Protein AF-A0A2D6IP84-F1 (afdb_monomer_lite)

Sequence (781 aa):
VGGRFNGLIDFDPGDDHEQIHELSSAQGDAFLVTAFGPPLGIDRWWATVGDERLVATVTMRIPTGDTYFIDVNIDGVANTWDLTDGATILINGHRTADEDLLGLGIFDLGRLEAGVSTFRIDAFEVPDTGVVEGITFRLRTDDGIVEDATLETLFIADFPSGFASDTTFTINTGAEDPVDVDEAGLVALFSPTLHFSTGEDYAVPFEINNFLADLEARNKDVMFVDAQGDSKDWLDLSVYADMPNGFTDENTTSAIYGSVLVCHEQHTNCTAGEDIAISYYWFMPRSNWGEKGGFNTHEGDWEGVAAFLRKEADGSWRPRGMALAQHVSLFGAGGGVFSPSWPLYGQSGTHATIYVGLGGHASYAKADTNTIFTPAGFRDEVHDGKISVTAVNTPALGRVVSSDGPSRFLAYPGTWGNPNLSLSLGDEGPSGPAFQATNASGSDRGFRWLQPWRWANGLERVIHTDDDGASDAQENGAPNGGDGNNDGILDSLQSTVVSFASLAGGAYGTLVASAGEVRGLSFFPATTPDPEIETPLGYFDYEVTALNNGEAITVTYLLDGVATNDFYIEQNGQWVPFRYDGETGAIVNGTMITVHYVDGGRGDADGIVNGVILDPGLPVVDPFPWHNRENRYDANNDGFTAPLDALVIINRLNDGEGGLLPVFGPLVTPNRKFYDVNGDGQMVPLDVLLIINELNRVVTGEGEGVIGAFWVAPFVSVPQTDGHRPTTTSVDEVMADYITPAVPVDLVTVLARERTEPSVVEQDDLLPQVFDDVLAELCSL

Foldseek 3Di:
DDDDDDDDDDDDQPDDDQDFDFDADPVGDTDTDGDDDPDAFKPDQEDAQPDFWDKIKGKWFDAAWAWKKKAWDQPPVDDQKDWDDQKFKAKQNHGDDSPQPPPNRIGGPGTDHGGMIMIIIGTIGAGNAWDKGKIKIFMADPVGTDPRTMFIAIHTHFHAQQDDQPDWAFADAVPDDTDIDGLFRVLVLQAAWEFEDPQAQQRAFADVVVVQVVLCVQDVVFPPDPQSRGQADEGALVSVVPRGNPDDVVPGQGEKEWEKHADPPPAPLDDGNFKIKIKIKTKTQWQQQVVVFHAEIAGMDIATKIWMWGADPVRHIYTFWMKWQAQAEDDFFRAIETDGDPPAQPDDNSHQYWFAWRSHGGTDSDFDWDFYQDPVGTTITGRRRNHIDDNPYYHYFGMCHDPVHGDRQQNRSYFHGAQPPDPRPPHGGAGHQQFGGRGPVSRCGSVCPRHVSVVNVPHPYLPLVQQQAARQVQQCPAPPRNCNVPPPDHQSNDQQKDKHAAPVGDKIKIKGKPDAGKHDKDFDADDAPDNLKAQRRHKIKIKGAPAAFFDKIKIKMAMGPWWFDFKWWDDPNHTDTFADQPAFGWQGATRMIITIDTQLDPQQHVSDRDRMRITGMTGIQNQQLLADPPALQQQFPPPDLDLVLLVVLVVCVVVVNWFAADSGHSQGDNGGGRQGSPSPRTRDVVSSVVSVVVVVVVVPDDDDDDDDDDDDDDDDDDDDDDDDDDDDDDDDDDDDDDDDDDDDDDDDDDDDDDDDDDDDDDDDDDDDDDDPPVVPPVVPD

Secondary structure (DSSP, 8-state):
------------TT--S--EEEEEPTTS-EEEEE-PPPPSEES--EEETT-S-EEEEEEEEE-SSEEEEEEEE--STT-S-EEEEEEEEEETTEE--TT-B-STTEEEEEEE-SEEEEEEEEEEEPPSS-EEEEEEEEEEETTEEEEEEEEEEEEEEE---SS-TT--EEE--SSS--EEE-HHHHHHHTPPEEEEPTT-S--SPBPHHHHHHHHHHH-TT-------S-TT-B---GGGTT-TT---TTTS-BB-EEEEEEPPTT-SSS-TTTEEEEEEEEEEEEE-GGGGTSS--EEEEEEEEEEEEEE-TTS-EEEEEEEEEE--SSSSB-EEEEE--SSPTT-BTTB-EEEEPTTT--EESSSEEEEEEETTEEEEEEE---EEE--SB-PBPPPTT-TT---TTTT--SBSS-TTS-SSTT-SPPBPTTT--SBTT-TTTTHHHH-HHHHHHHSEE---SS-SSS-HHHHTTSHHHH-TT-SSS-GGG-TTEEEEE-TTSS-EEEEEESSSEEEEEEEE----SSTTSB-TT-EEEEEEESPPTT-EEEEEEEEES--BSEEEEEETTEEEE-B--SSSEEEEEBTEEEEEEETTSTT-SS---SS-EEEEEEEEB-S-TTS-SS-TT-SS-SSS--HHHHHHHHHHHHTT--EEPPSSSS--STT-----SSSSSEE-HHHHHHHHHHHHHHTTS-----------PPP-------------------------------------------------------SSSSSSSTT--

pLDDT: mean 76.17, std 21.1, range [23.67, 97.5]

Radius of gyration: 40.62 Å; chains: 1; bounding box: 112×71×129 Å

Structure (mmCIF, N/CA/C/O backbone):
data_AF-A0A2D6IP84-F1
#
_entry.id   AF-A0A2D6IP84-F1
#
loop_
_atom_site.group_PDB
_atom_site.id
_atom_site.type_symbol
_atom_site.label_atom_id
_atom_site.label_alt_id
_atom_site.label_comp_id
_atom_site.label_asym_id
_atom_site.label_entity_id
_atom_site.label_seq_id
_atom_site.pdbx_PDB_ins_code
_atom_site.Cartn_x
_atom_site.Cartn_y
_atom_site.Cartn_z
_atom_site.occupancy
_atom_site.B_iso_or_equiv
_atom_site.auth_seq_id
_atom_site.auth_comp_id
_atom_site.auth_asym_id
_atom_site.auth_atom_id
_atom_site.pdbx_PDB_model_num
ATOM 1 N N . VAL A 1 1 ? 14.476 30.018 -37.104 1.00 31.91 1 VAL A N 1
ATOM 2 C CA . VAL A 1 1 ? 14.143 31.327 -37.731 1.00 31.91 1 VAL A CA 1
ATOM 3 C C . VAL A 1 1 ? 14.858 31.421 -39.078 1.00 31.91 1 VAL A C 1
ATOM 5 O O . VAL A 1 1 ? 16.045 31.143 -39.131 1.00 31.91 1 VAL A O 1
ATOM 8 N N . GLY A 1 2 ? 14.139 31.689 -40.172 1.00 37.44 2 GLY A N 1
ATOM 9 C CA . GLY A 1 2 ? 14.583 31.437 -41.554 1.00 37.44 2 GLY A CA 1
ATOM 10 C C . GLY A 1 2 ? 15.714 32.321 -42.106 1.00 37.44 2 GLY A C 1
ATOM 11 O O . GLY A 1 2 ? 15.451 33.231 -42.888 1.00 37.44 2 GLY A O 1
ATOM 12 N N . GLY A 1 3 ? 16.967 31.991 -41.788 1.00 38.09 3 GLY A N 1
ATOM 13 C CA . GLY A 1 3 ? 18.163 32.436 -42.517 1.00 38.09 3 GLY A CA 1
ATOM 14 C C . GLY A 1 3 ? 18.806 31.289 -43.310 1.00 38.09 3 GLY A C 1
ATOM 15 O O . GLY A 1 3 ? 18.624 30.123 -42.970 1.00 38.09 3 GLY A O 1
ATOM 16 N N . ARG A 1 4 ? 19.551 31.607 -44.379 1.00 40.06 4 ARG A N 1
ATOM 17 C CA . ARG A 1 4 ? 20.399 30.643 -45.106 1.00 40.06 4 ARG A CA 1
ATOM 18 C C . ARG A 1 4 ? 21.862 30.871 -44.738 1.00 40.06 4 ARG A C 1
ATOM 20 O O . ARG A 1 4 ? 22.351 31.988 -44.889 1.00 40.06 4 ARG A O 1
ATOM 27 N N . PHE A 1 5 ? 22.541 29.811 -44.312 1.00 46.66 5 PHE A N 1
ATOM 28 C CA . PHE A 1 5 ? 23.986 29.775 -44.085 1.00 46.66 5 PHE A CA 1
ATOM 29 C C . PHE A 1 5 ? 24.695 29.163 -45.302 1.00 46.66 5 PHE A C 1
ATOM 31 O O . PHE A 1 5 ? 24.146 28.277 -45.951 1.00 46.66 5 PHE A O 1
ATOM 38 N N . ASN A 1 6 ? 25.906 29.631 -45.607 1.00 41.94 6 ASN A N 1
ATOM 39 C CA . ASN A 1 6 ? 26.803 29.018 -46.589 1.00 41.94 6 ASN A CA 1
ATOM 40 C C . ASN A 1 6 ? 28.175 28.832 -45.929 1.00 41.94 6 ASN A C 1
ATOM 42 O O . ASN A 1 6 ? 28.898 29.807 -45.733 1.00 41.94 6 ASN A O 1
ATOM 46 N N . GLY A 1 7 ? 28.518 27.588 -45.602 1.00 46.94 7 GLY A N 1
ATOM 47 C CA . GLY A 1 7 ? 29.813 27.167 -45.068 1.00 46.94 7 GLY A CA 1
ATOM 48 C C . GLY A 1 7 ? 29.951 25.649 -45.195 1.00 46.94 7 GLY A C 1
ATOM 49 O O . GLY A 1 7 ? 28.943 24.946 -45.178 1.00 46.94 7 GLY A O 1
ATOM 50 N N . LEU A 1 8 ? 31.176 25.159 -45.391 1.00 39.78 8 LEU A N 1
ATOM 51 C CA . LEU A 1 8 ? 31.493 23.728 -45.368 1.00 39.78 8 LEU A CA 1
ATOM 52 C C . LEU A 1 8 ? 31.742 23.326 -43.912 1.00 39.78 8 LEU A C 1
ATOM 54 O O . LEU A 1 8 ? 32.630 23.891 -43.278 1.00 39.78 8 LEU A O 1
ATOM 58 N N . ILE A 1 9 ? 30.940 22.393 -43.405 1.00 48.00 9 ILE A N 1
ATOM 59 C CA . ILE A 1 9 ? 31.171 21.707 -42.132 1.00 48.00 9 ILE A CA 1
ATOM 60 C C . ILE A 1 9 ? 31.847 20.387 -42.501 1.00 48.00 9 ILE A C 1
ATOM 62 O O . ILE A 1 9 ? 31.273 19.611 -43.266 1.00 48.00 9 ILE A O 1
ATOM 66 N N . ASP A 1 10 ? 33.081 20.194 -42.043 1.00 39.31 10 ASP A N 1
ATOM 67 C CA . ASP A 1 10 ? 33.837 18.956 -42.237 1.00 39.31 10 ASP A CA 1
ATOM 68 C C . ASP A 1 10 ? 33.641 18.111 -40.976 1.00 39.31 10 ASP A C 1
ATOM 70 O O . ASP A 1 10 ? 34.011 18.547 -39.887 1.00 39.31 10 ASP A O 1
ATOM 74 N N . PHE A 1 11 ? 32.973 16.967 -41.108 1.00 43.66 11 PHE A N 1
ATOM 75 C CA . PHE A 1 11 ? 32.752 16.038 -40.001 1.00 43.66 11 PHE A CA 1
ATOM 76 C C . PHE A 1 11 ? 33.929 15.064 -39.963 1.00 43.66 11 PHE A C 1
ATOM 78 O O . PHE A 1 11 ? 34.165 14.372 -40.953 1.00 43.66 11 PHE A O 1
ATOM 85 N N . ASP A 1 12 ? 34.648 15.000 -38.842 1.00 41.03 12 ASP A N 1
ATOM 86 C CA . ASP A 1 12 ? 35.602 13.919 -38.587 1.00 41.03 12 ASP A CA 1
ATOM 87 C C . ASP A 1 12 ? 34.830 12.733 -37.978 1.00 41.03 12 ASP A C 1
ATOM 89 O O . ASP A 1 12 ? 34.329 12.850 -36.859 1.00 41.03 12 ASP A O 1
ATOM 93 N N . PRO A 1 13 ? 34.652 11.609 -38.695 1.00 40.16 13 PRO A N 1
ATOM 94 C CA . PRO A 1 13 ? 33.827 10.492 -38.234 1.00 40.16 13 PRO A CA 1
ATOM 95 C C . PRO A 1 13 ? 34.446 9.681 -37.078 1.00 40.16 13 PRO A C 1
ATOM 97 O O . PRO A 1 13 ? 33.881 8.654 -36.712 1.00 40.16 13 PRO A O 1
ATOM 100 N N . GLY A 1 14 ? 35.598 10.090 -36.534 1.00 40.31 14 GLY A N 1
ATOM 101 C CA . GLY A 1 14 ? 36.327 9.361 -35.491 1.00 40.31 14 GLY A CA 1
ATOM 102 C C . GLY A 1 14 ? 36.452 10.050 -34.128 1.00 40.31 14 GLY A C 1
ATOM 103 O O . GLY A 1 14 ? 37.259 9.576 -33.334 1.00 40.31 14 GLY A O 1
ATOM 104 N N . ASP A 1 15 ? 35.737 11.149 -33.858 1.00 38.69 15 ASP A N 1
ATOM 105 C CA . ASP A 1 15 ? 35.883 11.919 -32.607 1.00 38.69 15 ASP A CA 1
ATOM 106 C C . ASP A 1 15 ? 34.604 11.858 -31.745 1.00 38.69 15 ASP A C 1
ATOM 108 O O . ASP A 1 15 ? 33.521 12.261 -32.174 1.00 38.69 15 ASP A O 1
ATOM 112 N N . ASP A 1 16 ? 34.734 11.325 -30.528 1.00 44.81 16 ASP A N 1
ATOM 113 C CA . ASP A 1 16 ? 33.652 10.814 -29.666 1.00 44.81 16 ASP A CA 1
ATOM 114 C C . ASP A 1 16 ? 33.000 11.858 -28.736 1.00 44.81 16 ASP A C 1
ATOM 116 O O . ASP A 1 16 ? 32.413 11.508 -27.713 1.00 44.81 16 ASP A O 1
ATOM 120 N N . HIS A 1 17 ? 33.056 13.147 -29.070 1.00 38.31 17 HIS A N 1
ATOM 121 C CA . HIS A 1 17 ? 32.443 14.195 -28.249 1.00 38.31 17 HIS A CA 1
ATOM 122 C C . HIS A 1 17 ? 31.372 14.989 -28.992 1.00 38.31 17 HIS A C 1
ATOM 124 O O . HIS A 1 17 ? 31.491 15.269 -30.184 1.00 38.31 17 HIS A O 1
ATOM 130 N N . GLU A 1 18 ? 30.352 15.406 -28.234 1.00 46.25 18 GLU A N 1
ATOM 131 C CA . GLU A 1 18 ? 29.420 16.481 -28.571 1.00 46.25 18 GLU A CA 1
ATOM 132 C C . GLU A 1 18 ? 30.189 17.676 -29.150 1.00 46.25 18 GLU A C 1
ATOM 134 O O . GLU A 1 18 ? 30.782 18.478 -28.423 1.00 46.25 18 GLU A O 1
ATOM 139 N N . GLN A 1 19 ? 30.232 17.809 -30.475 1.00 41.03 19 GLN A N 1
ATOM 140 C CA . GLN A 1 19 ? 30.929 18.944 -31.060 1.00 41.03 19 GLN A CA 1
ATOM 141 C C . GLN A 1 19 ? 30.035 20.180 -30.968 1.00 41.03 19 GLN A C 1
ATOM 143 O O . GLN A 1 19 ? 29.092 20.380 -31.736 1.00 41.03 19 GLN A O 1
ATOM 148 N N . ILE A 1 20 ? 30.361 21.035 -30.002 1.00 39.50 20 ILE A N 1
ATOM 149 C CA . ILE A 1 20 ? 29.933 22.426 -29.969 1.00 39.50 20 ILE A CA 1
ATOM 150 C C . ILE A 1 20 ? 30.736 23.177 -31.034 1.00 39.50 20 ILE A C 1
ATOM 152 O O . ILE A 1 20 ? 31.923 23.456 -30.856 1.00 39.50 20 ILE A O 1
ATOM 156 N N . HIS A 1 21 ? 30.089 23.547 -32.138 1.00 42.62 21 HIS A N 1
ATOM 157 C CA . HIS A 1 21 ? 30.691 24.453 -33.111 1.00 42.62 21 HIS A CA 1
ATOM 158 C C . HIS A 1 21 ? 30.143 25.866 -32.956 1.00 42.62 21 HIS A C 1
ATOM 160 O O . HIS A 1 21 ? 28.938 26.104 -33.061 1.00 42.62 21 HIS A O 1
ATOM 166 N N . GLU A 1 22 ? 31.052 26.818 -32.749 1.00 40.69 22 GLU A N 1
ATOM 167 C CA . GLU A 1 22 ? 30.743 28.242 -32.754 1.00 40.69 22 GLU A CA 1
ATOM 168 C C . GLU A 1 22 ? 30.740 28.749 -34.205 1.00 40.69 22 GLU A C 1
ATOM 170 O O . GLU A 1 22 ? 31.784 28.918 -34.840 1.00 40.69 22 GLU A O 1
ATOM 175 N N . LEU A 1 23 ? 29.550 28.975 -34.764 1.00 48.66 23 LEU A N 1
ATOM 176 C CA . LEU A 1 23 ? 29.402 29.588 -36.081 1.00 48.66 23 LEU A CA 1
ATOM 177 C C . LEU A 1 23 ? 29.198 31.091 -35.910 1.00 48.66 23 LEU A C 1
ATOM 179 O O . LEU A 1 23 ? 28.190 31.534 -35.359 1.00 48.66 23 LEU A O 1
ATOM 183 N N . SER A 1 24 ? 30.136 31.889 -36.424 1.00 45.72 24 SER A N 1
ATOM 184 C CA . SER A 1 24 ? 29.991 33.345 -36.472 1.00 45.72 24 SER A CA 1
ATOM 185 C C . SER A 1 24 ? 29.350 33.786 -37.787 1.00 45.72 24 SER A C 1
ATOM 187 O O . SER A 1 24 ? 29.762 33.395 -38.883 1.00 45.72 24 SER A O 1
ATOM 189 N N . SER A 1 25 ? 28.318 34.623 -37.695 1.00 47.66 25 SER A N 1
ATOM 190 C CA . SER A 1 25 ? 27.800 35.338 -38.860 1.00 47.66 25 SER A CA 1
ATOM 191 C C . SER A 1 25 ? 28.684 36.551 -39.186 1.00 47.66 25 SER A C 1
ATOM 193 O O . SER A 1 25 ? 29.344 37.117 -38.313 1.00 47.66 25 SER A O 1
ATOM 195 N N . ALA A 1 26 ? 28.639 37.038 -40.431 1.00 50.09 26 ALA A N 1
ATOM 196 C CA . ALA A 1 26 ? 29.338 38.266 -40.842 1.00 50.09 26 ALA A CA 1
ATOM 197 C C . ALA A 1 26 ? 28.889 39.537 -40.076 1.00 50.09 26 ALA A C 1
ATOM 199 O O . ALA A 1 26 ? 29.466 40.606 -40.276 1.00 50.09 26 ALA A O 1
ATOM 200 N N . GLN A 1 27 ? 27.852 39.436 -39.235 1.00 49.81 27 GLN A N 1
ATOM 201 C CA . GLN A 1 27 ? 27.282 40.519 -38.430 1.00 49.81 27 GLN A CA 1
ATOM 202 C C . GLN A 1 27 ? 27.614 40.407 -36.931 1.00 49.81 27 GLN A C 1
ATOM 204 O O . GLN A 1 27 ? 27.232 41.294 -36.176 1.00 49.81 27 GLN A O 1
ATOM 209 N N . GLY A 1 28 ? 28.388 39.398 -36.511 1.00 43.75 28 GLY A N 1
ATOM 210 C CA . GLY A 1 28 ? 28.911 39.286 -35.143 1.00 43.75 28 GLY A CA 1
ATOM 211 C C . GLY A 1 28 ? 28.061 38.464 -34.172 1.00 43.75 28 GLY A C 1
ATOM 212 O O . GLY A 1 28 ? 28.479 38.290 -33.033 1.00 43.75 28 GLY A O 1
ATOM 213 N N . ASP A 1 29 ? 26.926 37.919 -34.612 1.00 44.12 29 ASP A N 1
ATOM 214 C CA . ASP A 1 29 ? 26.164 36.951 -33.817 1.00 44.12 29 ASP A CA 1
ATOM 215 C C . ASP A 1 29 ? 26.815 35.562 -33.922 1.00 44.12 29 ASP A C 1
ATOM 217 O O . ASP A 1 29 ? 27.062 35.082 -35.039 1.00 44.12 29 ASP A O 1
ATOM 221 N N . ALA A 1 30 ? 27.096 34.943 -32.770 1.00 42.91 30 ALA A N 1
ATOM 222 C CA . ALA A 1 30 ? 27.580 33.570 -32.640 1.00 42.91 30 ALA A CA 1
ATOM 223 C C . ALA A 1 30 ? 26.404 32.631 -32.331 1.00 42.91 30 ALA A C 1
ATOM 225 O O . ALA A 1 30 ? 25.602 32.907 -31.439 1.00 42.91 30 ALA A O 1
ATOM 226 N N . PHE A 1 31 ? 26.301 31.527 -33.069 1.00 42.50 31 PHE A N 1
ATOM 227 C CA . PHE A 1 31 ? 25.330 30.462 -32.819 1.00 42.50 31 PHE A CA 1
ATOM 228 C C . PHE A 1 31 ? 26.081 29.170 -32.500 1.00 42.50 31 PHE A C 1
ATOM 230 O O . PHE A 1 31 ? 26.999 28.801 -33.235 1.00 42.50 31 PHE A O 1
ATOM 237 N N . LEU A 1 32 ? 25.668 28.479 -31.435 1.00 42.38 32 LEU A N 1
ATOM 238 C CA . LEU A 1 32 ? 26.030 27.082 -31.222 1.00 42.38 32 LEU A CA 1
ATOM 239 C C . LEU A 1 32 ? 25.160 26.210 -32.129 1.00 42.38 32 LEU A C 1
ATOM 241 O O . LEU A 1 32 ? 23.933 26.305 -32.087 1.00 42.38 32 LEU A O 1
ATOM 245 N N . VAL A 1 33 ? 25.793 25.353 -32.925 1.00 39.94 33 VAL A N 1
ATOM 246 C CA . VAL A 1 33 ? 25.114 24.228 -33.571 1.00 39.94 33 VAL A CA 1
ATOM 247 C C . VAL A 1 33 ? 25.696 22.953 -32.985 1.00 39.94 33 VAL A C 1
ATOM 249 O O . VAL A 1 33 ? 26.836 22.608 -33.278 1.00 39.94 33 VAL A O 1
ATOM 252 N N . THR A 1 34 ? 24.908 22.275 -32.158 1.00 43.47 34 THR A N 1
ATOM 253 C CA . THR A 1 34 ? 25.127 20.886 -31.759 1.00 43.47 34 THR A CA 1
ATOM 254 C C . THR A 1 34 ? 24.381 19.995 -32.747 1.00 43.47 34 THR A C 1
ATOM 256 O O . THR A 1 34 ? 23.165 20.109 -32.915 1.00 43.47 34 THR A O 1
ATOM 259 N N . ALA A 1 35 ? 25.111 19.142 -33.463 1.00 40.22 35 ALA A N 1
ATOM 260 C CA . ALA A 1 35 ? 24.513 18.085 -34.266 1.00 40.22 35 ALA A CA 1
ATOM 261 C C . ALA A 1 35 ? 24.358 16.853 -33.370 1.00 40.22 35 ALA A C 1
ATOM 263 O O . ALA A 1 35 ? 25.320 16.122 -33.159 1.00 40.22 35 ALA A O 1
ATOM 264 N N . PHE A 1 36 ? 23.163 16.638 -32.825 1.00 45.81 36 PHE A N 1
ATOM 265 C CA . PHE A 1 36 ? 22.855 15.389 -32.137 1.00 45.81 36 PHE A CA 1
ATOM 266 C C . PHE A 1 36 ? 22.542 14.325 -33.196 1.00 45.81 36 PHE A C 1
ATOM 268 O O . PHE A 1 36 ? 21.617 14.488 -33.998 1.00 45.81 36 PHE A O 1
ATOM 275 N N . GLY A 1 37 ? 23.333 13.249 -33.235 1.00 53.12 37 GLY A N 1
ATOM 276 C CA . GLY A 1 37 ? 22.851 11.986 -33.798 1.00 53.12 37 GLY A CA 1
ATOM 277 C C . GLY A 1 37 ? 21.627 11.501 -33.003 1.00 53.12 37 GLY A C 1
ATOM 278 O O . GLY A 1 37 ? 21.371 12.030 -31.918 1.00 53.12 37 GLY A O 1
ATOM 279 N N . PRO A 1 38 ? 20.840 10.537 -33.514 1.00 59.62 38 PRO A N 1
ATOM 280 C CA . PRO A 1 38 ? 19.785 9.948 -32.698 1.00 59.62 38 PRO A CA 1
ATOM 281 C C . PRO A 1 38 ? 20.398 9.375 -31.401 1.00 59.62 38 PRO A C 1
ATOM 283 O O . PRO A 1 38 ? 21.475 8.773 -31.478 1.00 59.62 38 PRO A O 1
ATOM 286 N N . PRO A 1 39 ? 19.755 9.584 -30.237 1.00 70.12 39 PRO A N 1
ATOM 287 C CA . PRO A 1 39 ? 20.210 9.023 -28.967 1.00 70.12 39 PRO A CA 1
ATOM 288 C C . PRO A 1 39 ? 20.351 7.489 -29.066 1.00 70.12 39 PRO A C 1
ATOM 290 O O . PRO A 1 39 ? 19.512 6.831 -29.682 1.00 70.12 39 PRO A O 1
ATOM 293 N N . LEU A 1 40 ? 21.432 6.931 -28.510 1.00 83.81 40 LEU A N 1
ATOM 294 C CA . LEU A 1 40 ? 21.686 5.488 -28.424 1.00 83.81 40 LEU A CA 1
ATOM 295 C C . LEU A 1 40 ? 20.745 4.822 -27.415 1.00 83.81 40 LEU A C 1
ATOM 297 O O . LEU A 1 40 ? 20.806 5.119 -26.237 1.00 83.81 40 LEU A O 1
ATOM 301 N N . GLY A 1 41 ? 19.929 3.861 -27.826 1.00 89.06 41 GLY A N 1
ATOM 302 C CA . GLY A 1 41 ? 18.986 3.230 -26.907 1.00 89.06 41 GLY A CA 1
ATOM 303 C C . GLY A 1 41 ? 17.791 2.632 -27.606 1.00 89.06 41 GLY A C 1
ATOM 304 O O . GLY A 1 41 ? 17.891 2.215 -28.753 1.00 89.06 41 GLY A O 1
ATOM 305 N N . ILE A 1 42 ? 16.645 2.622 -26.945 1.00 89.25 42 ILE A N 1
ATOM 306 C CA . ILE A 1 42 ? 15.378 2.123 -27.468 1.00 89.25 42 ILE A CA 1
ATOM 307 C C . ILE A 1 42 ? 14.275 3.163 -27.264 1.00 89.25 42 ILE A C 1
ATOM 309 O O . ILE A 1 42 ? 14.230 3.844 -26.246 1.00 89.25 42 ILE A O 1
ATOM 313 N N . ASP A 1 43 ? 13.402 3.322 -28.259 1.00 87.25 43 ASP A N 1
ATOM 314 C CA . ASP A 1 43 ? 12.319 4.316 -28.237 1.00 87.25 43 ASP A CA 1
ATOM 315 C C . ASP A 1 43 ? 11.086 3.869 -27.434 1.00 87.25 43 ASP A C 1
ATOM 317 O O . ASP A 1 43 ? 10.276 4.707 -27.029 1.00 87.25 43 ASP A O 1
ATOM 321 N N . ARG A 1 44 ? 10.919 2.557 -27.232 1.00 88.75 44 ARG A N 1
ATOM 322 C CA . ARG A 1 44 ? 9.756 1.975 -26.569 1.00 88.75 44 ARG A CA 1
ATOM 323 C C . ARG A 1 44 ? 10.058 0.607 -25.961 1.00 88.75 44 ARG A C 1
ATOM 325 O O . ARG A 1 44 ? 10.483 -0.306 -26.660 1.00 88.75 44 ARG A O 1
ATOM 332 N N . TRP A 1 45 ? 9.751 0.464 -24.676 1.00 90.94 45 TRP A N 1
ATOM 333 C CA . TRP A 1 45 ? 9.912 -0.771 -23.892 1.00 90.94 45 TRP A CA 1
ATOM 334 C C . TRP A 1 45 ? 8.677 -1.066 -23.022 1.00 90.94 45 TRP A C 1
ATOM 336 O O . TRP A 1 45 ? 8.753 -1.761 -22.015 1.00 90.94 45 TRP A O 1
ATOM 346 N N . TRP A 1 46 ? 7.515 -0.522 -23.391 1.00 91.88 46 TRP A N 1
ATOM 347 C CA . TRP A 1 46 ? 6.256 -0.741 -22.679 1.00 91.88 46 TRP A CA 1
ATOM 348 C C . TRP A 1 46 ? 5.091 -1.020 -23.633 1.00 91.88 46 TRP A C 1
ATOM 350 O O . TRP A 1 46 ? 5.002 -0.446 -24.731 1.00 91.88 46 TRP A O 1
ATOM 360 N N . ALA A 1 47 ? 4.168 -1.869 -23.187 1.00 92.44 47 ALA A N 1
ATOM 361 C CA . ALA A 1 47 ? 2.938 -2.215 -23.894 1.00 92.44 47 ALA A CA 1
ATOM 362 C C . ALA A 1 47 ? 1.788 -2.505 -22.924 1.00 92.44 47 ALA A C 1
ATOM 364 O O . ALA A 1 47 ? 2.024 -2.790 -21.750 1.00 92.44 47 ALA A O 1
ATOM 365 N N . THR A 1 48 ? 0.550 -2.419 -23.412 1.00 92.12 48 THR A N 1
ATOM 366 C CA . THR A 1 48 ? -0.632 -2.770 -22.617 1.00 92.12 48 THR A CA 1
ATOM 367 C C . THR A 1 48 ? -0.802 -4.276 -22.625 1.00 92.12 48 THR A C 1
ATOM 369 O O . THR A 1 48 ? -0.714 -4.897 -23.682 1.00 92.12 48 THR A O 1
ATOM 372 N N . VAL A 1 49 ? -1.094 -4.865 -21.469 1.00 92.12 49 VAL A N 1
ATOM 373 C CA . VAL A 1 49 ? -1.477 -6.278 -21.381 1.00 92.12 49 VAL A CA 1
ATOM 374 C C . VAL A 1 49 ? -2.609 -6.577 -22.371 1.00 92.12 49 VAL A C 1
ATOM 376 O O . VAL A 1 49 ? -3.644 -5.907 -22.362 1.00 92.12 49 VAL A O 1
ATOM 379 N N . GLY A 1 50 ? -2.404 -7.584 -23.222 1.00 83.25 50 GLY A N 1
ATOM 380 C CA . GLY A 1 50 ? -3.354 -7.985 -24.263 1.00 83.25 50 GLY A CA 1
ATOM 381 C C . GLY A 1 50 ? -3.235 -7.239 -25.599 1.00 83.25 50 GLY A C 1
ATOM 382 O O . GLY A 1 50 ? -3.989 -7.559 -26.522 1.00 83.25 50 GLY A O 1
ATOM 383 N N . ASP A 1 51 ? -2.306 -6.285 -25.744 1.00 90.19 51 ASP A N 1
ATOM 384 C CA . ASP A 1 51 ? -1.906 -5.790 -27.067 1.00 90.19 51 ASP A CA 1
ATOM 385 C C . ASP A 1 51 ? -1.353 -6.955 -27.914 1.00 90.19 51 ASP A C 1
ATOM 387 O O . ASP A 1 51 ? -0.736 -7.876 -27.398 1.00 90.19 51 ASP A O 1
ATOM 391 N N . GLU A 1 52 ? -1.551 -6.943 -29.237 1.00 87.31 52 GLU A N 1
ATOM 392 C CA . GLU A 1 52 ? -1.044 -8.047 -30.077 1.00 87.31 52 GLU A CA 1
ATOM 393 C C . GLU A 1 52 ? 0.486 -8.049 -30.183 1.00 87.31 52 GLU A C 1
ATOM 395 O O . GLU A 1 52 ? 1.106 -9.104 -30.285 1.00 87.31 52 GLU A O 1
ATOM 400 N N . ARG A 1 53 ? 1.091 -6.860 -30.285 1.00 88.69 53 ARG A N 1
ATOM 401 C CA . ARG A 1 53 ? 2.519 -6.715 -30.581 1.00 88.69 53 ARG A CA 1
ATOM 402 C C . ARG A 1 53 ? 3.068 -5.359 -30.162 1.00 88.69 53 ARG A C 1
ATOM 404 O O . ARG A 1 53 ? 2.377 -4.342 -30.256 1.00 88.69 53 ARG A O 1
ATOM 411 N N . LEU A 1 54 ? 4.350 -5.338 -29.829 1.00 91.38 54 LEU A N 1
ATOM 412 C CA . LEU A 1 54 ? 5.136 -4.138 -29.601 1.00 91.38 54 LEU A CA 1
ATOM 413 C C . LEU A 1 54 ? 6.168 -3.964 -30.725 1.00 91.38 54 LEU A C 1
ATOM 415 O O . LEU A 1 54 ? 6.885 -4.890 -31.103 1.00 91.38 54 LEU A O 1
ATOM 419 N N . VAL A 1 55 ? 6.252 -2.739 -31.248 1.00 90.75 55 VAL A N 1
ATOM 420 C CA . VAL A 1 55 ? 7.284 -2.335 -32.208 1.00 90.75 55 VAL A CA 1
ATOM 421 C C . VAL A 1 55 ? 8.223 -1.365 -31.523 1.00 90.75 55 VAL A C 1
ATOM 423 O O . VAL A 1 55 ? 7.762 -0.350 -30.996 1.00 90.75 55 VAL A O 1
ATOM 426 N N . ALA A 1 56 ? 9.517 -1.657 -31.587 1.00 91.12 56 ALA A N 1
ATOM 427 C CA . ALA A 1 56 ? 10.552 -0.832 -30.987 1.00 91.12 56 ALA A CA 1
ATOM 428 C C . ALA A 1 56 ? 11.679 -0.545 -31.981 1.00 91.12 56 ALA A C 1
ATOM 430 O O . ALA A 1 56 ? 11.968 -1.340 -32.875 1.00 91.12 56 ALA A O 1
ATOM 431 N N . THR A 1 57 ? 12.314 0.607 -31.834 1.00 91.56 57 THR A N 1
ATOM 432 C CA . THR A 1 57 ? 13.472 1.043 -32.606 1.00 91.56 57 THR A CA 1
ATOM 433 C C . THR A 1 57 ? 14.670 1.124 -31.681 1.00 91.56 57 THR A C 1
ATOM 435 O O . THR A 1 57 ? 14.710 1.969 -30.791 1.00 91.56 57 THR A O 1
ATOM 438 N N . VAL A 1 58 ? 15.657 0.265 -31.924 1.00 91.94 58 VAL A N 1
ATOM 439 C CA . VAL A 1 58 ? 16.923 0.249 -31.194 1.00 91.94 58 VAL A CA 1
ATOM 440 C C . VAL A 1 58 ? 17.970 1.032 -31.983 1.00 91.94 58 VAL A C 1
ATOM 442 O O . VAL A 1 58 ? 18.159 0.800 -33.174 1.00 91.94 58 VAL A O 1
ATOM 445 N N . THR A 1 59 ? 18.666 1.952 -31.335 1.00 90.31 59 THR A N 1
ATOM 446 C CA . THR A 1 59 ? 19.739 2.771 -31.895 1.00 90.31 59 THR A CA 1
ATOM 447 C C . THR A 1 59 ? 21.047 2.371 -31.226 1.00 90.31 59 THR A C 1
ATOM 449 O O . THR A 1 59 ? 21.194 2.547 -30.022 1.00 90.31 59 THR A O 1
ATOM 452 N N . MET A 1 60 ? 22.007 1.833 -31.981 1.00 89.00 60 MET A N 1
ATOM 453 C CA . MET A 1 60 ? 23.288 1.363 -31.430 1.00 89.00 60 MET A CA 1
ATOM 454 C C . MET A 1 60 ? 24.475 1.906 -32.222 1.00 89.00 60 MET A C 1
ATOM 456 O O . MET A 1 60 ? 24.367 2.251 -33.405 1.00 89.00 60 MET A O 1
ATOM 460 N N . ARG A 1 61 ? 25.636 1.940 -31.566 1.00 87.12 61 ARG A N 1
ATOM 461 C CA . ARG A 1 61 ? 26.912 2.257 -32.203 1.00 87.12 61 ARG A CA 1
ATOM 462 C C . ARG A 1 61 ? 27.491 1.011 -32.872 1.00 87.12 61 ARG A C 1
ATOM 464 O O . ARG A 1 61 ? 27.623 -0.036 -32.252 1.00 87.12 61 ARG A O 1
ATOM 471 N N . ILE A 1 62 ? 27.875 1.166 -34.132 1.00 89.50 62 ILE A N 1
ATOM 472 C CA . ILE A 1 62 ? 28.617 0.201 -34.939 1.00 89.50 62 ILE A CA 1
ATOM 473 C C . ILE A 1 62 ? 30.107 0.547 -34.838 1.00 89.50 62 ILE A C 1
ATOM 475 O O . ILE A 1 62 ? 30.510 1.592 -35.360 1.00 89.50 62 ILE A O 1
ATOM 479 N N . PRO A 1 63 ? 30.938 -0.280 -34.176 1.00 86.44 63 PRO A N 1
ATOM 480 C CA . PRO A 1 63 ? 32.333 0.082 -33.917 1.00 86.44 63 PRO A CA 1
ATOM 481 C C . PRO A 1 63 ? 33.197 0.132 -35.179 1.00 86.44 63 PRO A C 1
ATOM 483 O O . PRO A 1 63 ? 34.033 1.018 -35.338 1.00 86.44 63 PRO A O 1
ATOM 486 N N . THR A 1 64 ? 33.005 -0.821 -36.090 1.00 88.44 64 THR A N 1
ATOM 487 C CA . THR A 1 64 ? 33.811 -0.963 -37.308 1.00 88.44 64 THR A CA 1
ATOM 488 C C . THR A 1 64 ? 32.953 -1.409 -38.481 1.00 88.44 64 THR A C 1
ATOM 490 O O . THR A 1 64 ? 31.903 -2.003 -38.283 1.00 88.44 64 THR A O 1
ATOM 493 N N . GLY A 1 65 ? 33.396 -1.157 -39.714 1.00 90.00 65 GLY A N 1
ATOM 494 C CA . GLY A 1 65 ? 32.669 -1.623 -40.894 1.00 90.00 65 GLY A CA 1
ATOM 495 C C . GLY A 1 65 ? 32.816 -3.134 -41.103 1.00 90.00 65 GLY A C 1
ATOM 496 O O . GLY A 1 65 ? 33.848 -3.568 -41.617 1.00 90.00 65 GLY A O 1
ATOM 497 N N . ASP A 1 66 ? 31.793 -3.914 -40.756 1.00 91.31 66 ASP A N 1
ATOM 498 C CA . ASP A 1 66 ? 31.788 -5.383 -40.819 1.00 91.31 66 ASP A CA 1
ATOM 499 C C . ASP A 1 66 ? 30.371 -5.948 -41.036 1.00 91.31 66 ASP A C 1
ATOM 501 O O . ASP A 1 66 ? 29.402 -5.198 -41.157 1.00 91.31 66 ASP A O 1
ATOM 505 N N . THR A 1 67 ? 30.254 -7.270 -41.139 1.00 90.56 67 THR A N 1
ATOM 506 C CA . THR A 1 67 ? 28.980 -7.995 -41.122 1.00 90.56 67 THR A CA 1
ATOM 507 C C . THR A 1 67 ? 28.547 -8.225 -39.682 1.00 90.56 67 THR A C 1
ATOM 509 O O . THR A 1 67 ? 29.307 -8.773 -38.883 1.00 90.56 67 THR A O 1
ATOM 512 N N . TYR A 1 68 ? 27.327 -7.806 -39.362 1.00 91.62 68 TYR A N 1
ATOM 513 C CA . TYR A 1 68 ? 26.773 -7.897 -38.018 1.00 91.62 68 TYR A CA 1
ATOM 514 C C . TYR A 1 68 ? 25.491 -8.720 -37.996 1.00 91.62 68 TYR A C 1
ATOM 516 O O . TYR A 1 68 ? 24.732 -8.765 -38.960 1.00 91.62 68 TYR A O 1
ATOM 524 N N . PHE A 1 69 ? 25.224 -9.293 -36.833 1.00 91.19 69 PHE A N 1
ATOM 525 C CA . PHE A 1 69 ? 23.918 -9.783 -36.426 1.00 91.19 69 PHE A CA 1
ATOM 526 C C . PHE A 1 69 ? 23.519 -9.046 -35.149 1.00 91.19 69 PHE A C 1
ATOM 528 O O . PHE A 1 69 ? 24.387 -8.602 -34.388 1.00 91.19 69 PHE A O 1
ATOM 535 N N . ILE A 1 70 ? 22.219 -8.947 -34.894 1.00 90.25 70 ILE A N 1
ATOM 536 C CA . ILE A 1 70 ? 21.703 -8.544 -33.586 1.00 90.25 70 ILE A CA 1
ATOM 537 C C . ILE A 1 70 ? 21.082 -9.756 -32.907 1.00 90.25 70 ILE A C 1
ATOM 539 O O . ILE A 1 70 ? 20.201 -10.414 -33.455 1.00 90.25 70 ILE A O 1
ATOM 543 N N . ASP A 1 71 ? 21.609 -10.070 -31.734 1.00 89.06 71 ASP A N 1
ATOM 544 C CA . ASP A 1 71 ? 21.093 -11.069 -30.810 1.00 89.06 71 ASP A CA 1
ATOM 545 C C . ASP A 1 71 ? 20.123 -10.354 -29.863 1.00 89.06 71 ASP A C 1
ATOM 547 O O . ASP A 1 71 ? 20.546 -9.572 -29.005 1.00 89.06 71 ASP A O 1
ATOM 551 N N . VAL A 1 72 ? 18.823 -10.555 -30.097 1.00 89.06 72 VAL A N 1
ATOM 552 C CA . VAL A 1 72 ? 17.748 -10.135 -29.196 1.00 89.06 72 VAL A CA 1
ATOM 553 C C . VAL A 1 72 ? 17.569 -11.252 -28.189 1.00 89.06 72 VAL A C 1
ATOM 555 O O . VAL A 1 72 ? 16.823 -12.209 -28.393 1.00 89.06 72 VAL A O 1
ATOM 558 N N . ASN A 1 73 ? 18.316 -11.136 -27.106 1.00 84.38 73 ASN A N 1
ATOM 559 C CA . ASN A 1 73 ? 18.345 -12.141 -26.080 1.00 84.38 73 ASN A CA 1
ATOM 560 C C . ASN A 1 73 ? 17.238 -11.879 -25.061 1.00 84.38 73 ASN A C 1
ATOM 562 O O . ASN A 1 73 ? 17.236 -10.868 -24.353 1.00 84.38 73 ASN A O 1
ATOM 566 N N . ILE A 1 74 ? 16.326 -12.842 -24.998 1.00 74.62 74 ILE A N 1
ATOM 567 C CA . ILE A 1 74 ? 15.201 -12.894 -24.068 1.00 74.62 74 ILE A CA 1
ATOM 568 C C . ILE A 1 74 ? 15.434 -14.058 -23.069 1.00 74.62 74 ILE A C 1
ATOM 570 O O . ILE A 1 74 ? 14.499 -14.539 -22.444 1.00 74.62 74 ILE A O 1
ATOM 574 N N . ASP A 1 75 ? 16.683 -14.544 -22.913 1.00 52.81 75 ASP A N 1
ATOM 575 C CA . ASP A 1 75 ? 17.059 -15.812 -22.246 1.00 52.81 75 ASP A CA 1
ATOM 576 C C . ASP A 1 75 ? 16.997 -15.771 -20.702 1.00 52.81 75 ASP A C 1
ATOM 578 O O . ASP A 1 75 ? 17.904 -16.224 -19.995 1.00 52.81 75 ASP A O 1
ATOM 582 N N . GLY A 1 76 ? 15.883 -15.311 -20.143 1.00 55.25 76 GLY A N 1
ATOM 583 C CA . GLY A 1 76 ? 15.369 -15.910 -18.919 1.00 55.25 76 GLY A CA 1
ATOM 584 C C . GLY A 1 76 ? 14.629 -17.189 -19.307 1.00 55.25 76 GLY A C 1
ATOM 585 O O . GLY A 1 76 ? 13.747 -17.150 -20.153 1.00 55.25 76 GLY A O 1
ATOM 586 N N . VAL A 1 77 ? 14.935 -18.340 -18.698 1.00 46.03 77 VAL A N 1
ATOM 587 C CA . VAL A 1 77 ? 14.336 -19.668 -19.012 1.00 46.03 77 VAL A CA 1
ATOM 588 C C . VAL A 1 77 ? 12.805 -19.745 -18.745 1.00 46.03 77 VAL A C 1
ATOM 590 O O . VAL A 1 77 ? 12.235 -20.834 -18.689 1.00 46.03 77 VAL A O 1
ATOM 593 N N . ALA A 1 78 ? 12.142 -18.604 -18.540 1.00 57.19 78 ALA A N 1
ATOM 594 C CA . ALA A 1 78 ? 10.726 -18.432 -18.240 1.00 57.19 78 ALA A CA 1
ATOM 595 C C . ALA A 1 78 ? 10.172 -17.043 -18.651 1.00 57.19 78 ALA A C 1
ATOM 597 O O . ALA A 1 78 ? 9.132 -16.659 -18.121 1.00 57.19 78 ALA A O 1
ATOM 598 N N . ASN A 1 79 ? 10.852 -16.288 -19.528 1.00 72.31 79 ASN A N 1
ATOM 599 C CA . ASN A 1 79 ? 10.316 -15.009 -20.002 1.00 72.31 79 ASN A CA 1
ATOM 600 C C . ASN A 1 79 ? 9.016 -15.231 -20.790 1.00 72.31 79 ASN A C 1
ATOM 602 O O . ASN A 1 79 ? 8.870 -16.212 -21.522 1.00 72.31 79 ASN A O 1
ATOM 606 N N . THR A 1 80 ? 8.070 -14.325 -20.591 1.00 86.06 80 THR A N 1
ATOM 607 C CA . THR A 1 80 ? 6.757 -14.310 -21.241 1.00 86.06 80 THR A CA 1
ATOM 608 C C . THR A 1 80 ? 6.728 -13.388 -22.451 1.00 86.06 80 THR A C 1
ATOM 610 O O . THR A 1 80 ? 5.901 -13.590 -23.339 1.00 86.06 80 THR A O 1
ATOM 613 N N . TRP A 1 81 ? 7.636 -12.411 -22.521 1.00 88.38 81 TRP A N 1
ATOM 614 C CA . TRP A 1 81 ? 7.921 -11.712 -23.769 1.00 88.38 81 TRP A CA 1
ATOM 615 C C . TRP A 1 81 ? 8.550 -12.679 -24.772 1.00 88.38 81 TRP A C 1
ATOM 617 O O . TRP A 1 81 ? 9.474 -13.416 -24.432 1.00 88.38 81 TRP A O 1
ATOM 627 N N . ASP A 1 82 ? 8.083 -12.646 -26.018 1.00 87.12 82 ASP A N 1
ATOM 628 C CA . ASP A 1 82 ? 8.609 -13.497 -27.090 1.00 87.12 82 ASP A CA 1
ATOM 629 C C . ASP A 1 82 ? 8.653 -12.742 -28.427 1.00 87.12 82 ASP A C 1
ATOM 631 O O . ASP A 1 82 ? 8.164 -11.615 -28.555 1.00 87.12 82 ASP A O 1
ATOM 635 N N . LEU A 1 83 ? 9.270 -13.346 -29.439 1.00 85.50 83 LEU A N 1
ATOM 636 C CA . LEU A 1 83 ? 9.247 -12.870 -30.814 1.00 85.50 83 LEU A CA 1
ATOM 637 C C . LEU A 1 83 ? 8.189 -13.637 -31.613 1.00 85.50 83 LEU A C 1
ATOM 639 O O . LEU A 1 83 ? 8.225 -14.857 -31.719 1.00 85.50 83 LEU A O 1
ATOM 643 N N . THR A 1 84 ? 7.291 -12.896 -32.253 1.00 81.50 84 THR A N 1
ATOM 644 C CA . THR A 1 84 ? 6.237 -13.419 -33.127 1.00 81.50 84 THR A CA 1
ATOM 645 C C . THR A 1 84 ? 6.769 -14.278 -34.282 1.00 81.50 84 THR A C 1
ATOM 647 O O . THR A 1 84 ? 7.836 -14.024 -34.858 1.00 81.50 84 THR A O 1
ATOM 650 N N . ASP A 1 85 ? 5.948 -15.246 -34.704 1.00 73.88 85 ASP A N 1
ATOM 651 C CA . ASP A 1 85 ? 6.131 -15.999 -35.947 1.00 73.88 85 ASP A CA 1
ATOM 652 C C . ASP A 1 85 ? 6.170 -15.035 -37.153 1.00 73.88 85 ASP A C 1
ATOM 654 O O . ASP A 1 85 ? 5.143 -14.544 -37.625 1.00 73.88 85 ASP A O 1
ATOM 658 N N . GLY A 1 86 ? 7.370 -14.770 -37.677 1.00 73.56 86 GLY A N 1
ATOM 659 C CA . GLY A 1 86 ? 7.581 -13.837 -38.792 1.00 73.56 86 GLY A CA 1
ATOM 660 C C . GLY A 1 86 ? 8.114 -12.460 -38.395 1.00 73.56 86 GLY A C 1
ATOM 661 O O . GLY A 1 86 ? 7.974 -11.525 -39.184 1.00 73.56 86 GLY A O 1
ATOM 662 N N . ALA A 1 87 ? 8.729 -12.345 -37.215 1.00 79.38 87 ALA A N 1
ATOM 663 C CA . ALA A 1 87 ? 9.517 -11.198 -36.773 1.00 79.38 87 ALA A CA 1
ATOM 664 C C . ALA A 1 87 ? 10.318 -10.528 -37.908 1.00 79.38 87 ALA A C 1
ATOM 666 O O . ALA A 1 87 ? 11.054 -11.193 -38.643 1.00 79.38 87 ALA A O 1
ATOM 667 N N . THR A 1 88 ? 10.210 -9.200 -38.035 1.00 80.88 88 THR A N 1
ATOM 668 C CA . THR A 1 88 ? 10.944 -8.435 -39.059 1.00 80.88 88 THR A CA 1
ATOM 669 C C . THR A 1 88 ? 11.773 -7.306 -38.468 1.00 80.88 88 THR A C 1
ATOM 671 O O . THR A 1 88 ? 11.418 -6.713 -37.448 1.00 80.88 88 THR A O 1
ATOM 674 N N . ILE A 1 89 ? 12.860 -6.971 -39.164 1.00 85.88 89 ILE A N 1
ATOM 675 C CA . ILE A 1 89 ? 13.745 -5.861 -38.825 1.00 85.88 89 ILE A CA 1
ATOM 676 C C . ILE A 1 89 ? 13.892 -4.909 -40.021 1.00 85.88 89 ILE A C 1
ATOM 678 O O . ILE A 1 89 ? 14.028 -5.330 -41.172 1.00 85.88 89 ILE A O 1
ATOM 682 N N . LEU A 1 90 ? 13.835 -3.601 -39.765 1.00 85.31 90 LEU A N 1
ATOM 683 C CA . LEU A 1 90 ? 14.238 -2.573 -40.727 1.00 85.31 90 LEU A CA 1
ATOM 684 C C . LEU A 1 90 ? 15.532 -1.923 -40.247 1.00 85.31 90 LEU A C 1
ATOM 686 O O . LEU A 1 90 ? 15.588 -1.398 -39.135 1.00 85.31 90 LEU A O 1
ATOM 690 N N . ILE A 1 91 ? 16.533 -1.881 -41.119 1.00 85.62 91 ILE A N 1
ATOM 691 C CA . ILE A 1 91 ? 17.835 -1.272 -40.839 1.00 85.62 91 ILE A CA 1
ATOM 692 C C . ILE A 1 91 ? 17.858 0.105 -41.479 1.00 85.62 91 ILE A C 1
ATOM 694 O O . ILE A 1 91 ? 17.733 0.228 -42.700 1.00 85.62 91 ILE A O 1
ATOM 698 N N . ASN A 1 92 ? 17.984 1.155 -40.668 1.00 81.94 92 ASN A N 1
ATOM 699 C CA . ASN A 1 92 ? 17.950 2.544 -41.136 1.00 81.94 92 ASN A CA 1
ATOM 700 C C . ASN A 1 92 ? 16.736 2.829 -42.050 1.00 81.94 92 ASN A C 1
ATOM 702 O O . ASN A 1 92 ? 16.828 3.557 -43.038 1.00 81.94 92 ASN A O 1
ATOM 706 N N . GLY A 1 93 ? 15.593 2.205 -41.736 1.00 76.12 93 GLY A N 1
ATOM 707 C CA . GLY A 1 93 ? 14.335 2.325 -42.482 1.00 76.12 93 GLY A CA 1
ATOM 708 C C . GLY A 1 93 ? 14.212 1.450 -43.738 1.00 76.12 93 GLY A C 1
ATOM 709 O O . GLY A 1 93 ? 13.183 1.509 -44.413 1.00 76.12 93 GLY A O 1
ATOM 710 N N . HIS A 1 94 ? 15.210 0.625 -44.061 1.00 73.81 94 HIS A N 1
ATOM 711 C CA . HIS A 1 94 ? 15.179 -0.295 -45.198 1.00 73.81 94 HIS A CA 1
ATOM 712 C C . HIS A 1 94 ? 14.888 -1.732 -44.750 1.00 73.81 94 HIS A C 1
ATOM 714 O O . HIS A 1 94 ? 15.496 -2.229 -43.807 1.00 73.81 94 HIS A O 1
ATOM 720 N N . ARG A 1 95 ? 13.948 -2.398 -45.436 1.00 66.00 95 ARG A N 1
ATOM 721 C CA . ARG A 1 95 ? 13.572 -3.792 -45.153 1.00 66.00 95 ARG A CA 1
ATOM 722 C C . ARG A 1 95 ? 14.662 -4.741 -45.626 1.00 66.00 95 ARG A C 1
ATOM 724 O O . ARG A 1 95 ? 15.142 -4.603 -46.753 1.00 66.00 95 ARG A O 1
ATOM 731 N N . THR A 1 96 ? 15.008 -5.692 -44.775 1.00 62.91 96 THR A N 1
ATOM 732 C CA . THR A 1 96 ? 15.916 -6.787 -45.099 1.00 62.91 96 THR A CA 1
ATOM 733 C C . THR A 1 96 ? 15.132 -7.929 -45.799 1.00 62.91 96 THR A C 1
ATOM 735 O O . THR A 1 96 ? 13.945 -7.764 -46.107 1.00 62.91 96 THR A O 1
ATOM 738 N N . ALA A 1 97 ? 15.776 -9.022 -46.212 1.00 56.94 97 ALA A N 1
ATOM 739 C CA . ALA A 1 97 ? 15.100 -10.118 -46.916 1.00 56.94 97 ALA A CA 1
ATOM 740 C C . ALA A 1 97 ? 14.182 -10.928 -45.966 1.00 56.94 97 ALA A C 1
ATOM 742 O O . ALA A 1 97 ? 14.330 -10.902 -44.753 1.00 56.94 97 ALA A O 1
ATOM 743 N N . ASP A 1 98 ? 13.204 -11.674 -46.496 1.00 52.34 98 ASP A N 1
ATOM 744 C CA . ASP A 1 98 ? 12.249 -12.442 -45.663 1.00 52.34 98 ASP A CA 1
ATOM 745 C C . ASP A 1 98 ? 12.893 -13.633 -44.892 1.00 52.34 98 ASP A C 1
ATOM 747 O O . ASP A 1 98 ? 12.199 -14.300 -44.130 1.00 52.34 98 ASP A O 1
ATOM 751 N N . GLU A 1 99 ? 14.191 -13.922 -45.084 1.00 53.00 99 GLU A N 1
ATOM 752 C CA . GLU A 1 99 ? 14.916 -15.084 -44.521 1.00 53.00 99 GLU A CA 1
ATOM 753 C C . GLU A 1 99 ? 15.865 -14.733 -43.346 1.00 53.00 99 GLU A C 1
ATOM 755 O O . GLU A 1 99 ? 16.653 -15.577 -42.926 1.00 53.00 99 GLU A O 1
ATOM 760 N N . ASP A 1 100 ? 15.797 -13.517 -42.793 1.00 57.34 100 ASP A N 1
ATOM 761 C CA . ASP A 1 100 ? 16.857 -12.978 -41.915 1.00 57.34 100 ASP A CA 1
ATOM 762 C C . ASP A 1 100 ? 16.758 -13.359 -40.427 1.00 57.34 100 ASP A C 1
ATOM 764 O O . ASP A 1 100 ? 17.646 -13.011 -39.647 1.00 57.34 100 ASP A O 1
ATOM 768 N N . LEU A 1 101 ? 15.716 -14.093 -40.018 1.00 61.59 101 LEU A N 1
ATOM 769 C CA . LEU A 1 101 ? 15.651 -14.709 -38.691 1.00 61.59 101 LEU A CA 1
ATOM 770 C C . LEU A 1 101 ? 16.357 -16.068 -38.743 1.00 61.59 101 LEU A C 1
ATOM 772 O O . LEU A 1 101 ? 15.811 -17.054 -39.240 1.00 61.59 101 LEU A O 1
ATOM 776 N N . LEU A 1 102 ? 17.557 -16.144 -38.171 1.00 60.41 102 LEU A N 1
ATOM 777 C CA . LEU A 1 102 ? 18.348 -17.381 -38.132 1.00 60.41 102 LEU A CA 1
ATOM 778 C C . LEU A 1 102 ? 17.827 -18.403 -37.094 1.00 60.41 102 LEU A C 1
ATOM 780 O O . LEU A 1 102 ? 18.398 -19.487 -36.946 1.00 60.41 102 LEU A O 1
ATOM 784 N N . GLY A 1 103 ? 16.724 -18.074 -36.408 1.00 61.97 103 GLY A N 1
ATOM 785 C CA . GLY A 1 103 ? 16.192 -18.761 -35.228 1.00 61.97 103 GLY A CA 1
ATOM 786 C C . GLY A 1 103 ? 16.808 -18.226 -33.926 1.00 61.97 103 GLY A C 1
ATOM 787 O O . GLY A 1 103 ? 17.885 -17.638 -33.949 1.00 61.97 103 GLY A O 1
ATOM 788 N N . LEU A 1 104 ? 16.128 -18.436 -32.789 1.00 65.38 104 LEU A N 1
ATOM 789 C CA . LEU A 1 104 ? 16.601 -18.059 -31.439 1.00 65.38 104 LEU A CA 1
ATOM 790 C C . LEU A 1 104 ? 16.851 -16.546 -31.230 1.00 65.38 104 LEU A C 1
ATOM 792 O O . LEU A 1 104 ? 17.801 -16.175 -30.553 1.00 65.38 104 LEU A O 1
ATOM 796 N N . GLY A 1 105 ? 16.044 -15.669 -31.838 1.00 78.69 105 GLY A N 1
ATOM 797 C CA . GLY A 1 105 ? 16.142 -14.214 -31.622 1.00 78.69 105 GLY A CA 1
ATOM 798 C C . GLY A 1 105 ? 17.324 -13.508 -32.294 1.00 78.69 105 GLY A C 1
ATOM 799 O O . GLY A 1 105 ? 17.603 -12.352 -31.987 1.00 78.69 105 GLY A O 1
ATOM 800 N N . ILE A 1 106 ? 18.005 -14.168 -33.237 1.00 85.62 106 ILE A N 1
ATOM 801 C CA . ILE A 1 106 ? 19.134 -13.587 -33.974 1.00 85.62 106 ILE A CA 1
ATOM 802 C C . ILE A 1 106 ? 18.688 -13.121 -35.363 1.00 85.62 106 ILE A C 1
ATOM 804 O O . ILE A 1 106 ? 18.200 -13.926 -36.164 1.00 85.62 106 ILE A O 1
ATOM 808 N N . PHE A 1 107 ? 18.935 -11.844 -35.663 1.00 86.25 107 PHE A N 1
ATOM 809 C CA . PHE A 1 107 ? 18.670 -11.237 -36.968 1.00 86.25 107 PHE A CA 1
ATOM 810 C C . PHE A 1 107 ? 19.971 -10.921 -37.706 1.00 86.25 107 PHE A C 1
ATOM 812 O O . PHE A 1 107 ? 20.870 -10.293 -37.140 1.00 86.25 107 PHE A O 1
ATOM 819 N N . ASP A 1 108 ? 20.058 -11.317 -38.974 1.00 86.94 108 ASP A N 1
ATOM 820 C CA . ASP A 1 108 ? 21.144 -10.912 -39.872 1.00 86.94 108 ASP A CA 1
ATOM 821 C C . ASP A 1 108 ? 20.978 -9.440 -40.277 1.00 86.94 108 ASP A C 1
ATOM 823 O O . ASP A 1 108 ? 19.970 -9.049 -40.870 1.00 86.94 108 ASP A O 1
ATOM 827 N N . LEU A 1 109 ? 21.963 -8.606 -39.926 1.00 87.62 109 LEU A N 1
ATOM 828 C CA . LEU A 1 109 ? 21.972 -7.185 -40.279 1.00 87.62 109 LEU A CA 1
ATOM 829 C C . LEU A 1 109 ? 22.727 -6.908 -41.585 1.00 87.62 109 LEU A C 1
ATOM 831 O O . LEU A 1 109 ? 22.714 -5.786 -42.100 1.00 87.62 109 LEU A O 1
ATOM 835 N N . GLY A 1 110 ? 23.413 -7.913 -42.123 1.00 88.06 110 GLY A N 1
ATOM 836 C CA . GLY A 1 110 ? 24.346 -7.764 -43.218 1.00 88.06 110 GLY A CA 1
ATOM 837 C C . GLY A 1 110 ? 25.517 -6.850 -42.858 1.00 88.06 110 GLY A C 1
ATOM 838 O O . GLY A 1 110 ? 25.911 -6.686 -41.702 1.00 88.06 110 GLY A O 1
ATOM 839 N N . ARG A 1 111 ? 26.117 -6.258 -43.892 1.00 89.75 111 ARG A N 1
ATOM 840 C CA . ARG A 1 111 ? 27.281 -5.386 -43.733 1.00 89.75 111 ARG A CA 1
ATOM 841 C C . ARG A 1 111 ? 26.863 -3.973 -43.341 1.00 89.75 111 ARG A C 1
ATOM 843 O O . ARG A 1 111 ? 26.172 -3.305 -44.109 1.00 89.75 111 ARG A O 1
ATOM 850 N N . LEU A 1 112 ? 27.365 -3.506 -42.204 1.00 89.00 112 LEU A N 1
ATOM 851 C CA . LEU A 1 112 ? 27.185 -2.150 -41.697 1.00 89.00 112 LEU A CA 1
ATOM 852 C C . LEU A 1 112 ? 28.506 -1.380 -41.761 1.00 89.00 112 LEU A C 1
ATOM 854 O O . LEU A 1 112 ? 29.586 -1.966 -41.727 1.00 89.00 112 LEU A O 1
ATOM 858 N N . GLU A 1 113 ? 28.419 -0.058 -41.873 1.00 88.19 113 GLU A N 1
ATOM 859 C CA . GLU A 1 113 ? 29.571 0.839 -41.753 1.00 88.19 113 GLU A CA 1
ATOM 860 C C . GLU A 1 113 ? 29.688 1.334 -40.306 1.00 88.19 113 GLU A C 1
ATOM 862 O O . GLU A 1 113 ? 28.693 1.382 -39.581 1.00 88.19 113 GLU A O 1
ATOM 867 N N . ALA A 1 114 ? 30.895 1.729 -39.895 1.00 87.69 114 ALA A N 1
ATOM 868 C CA . ALA A 1 114 ? 31.106 2.328 -38.579 1.00 87.69 114 ALA A CA 1
ATOM 869 C C . ALA A 1 114 ? 30.266 3.611 -38.413 1.00 87.69 114 ALA A C 1
ATOM 871 O O . ALA A 1 114 ? 30.157 4.410 -39.348 1.00 87.69 114 ALA A O 1
ATOM 872 N N . GLY A 1 115 ? 29.685 3.814 -37.230 1.00 84.88 115 GLY A N 1
ATOM 873 C CA . GLY A 1 115 ? 28.807 4.951 -36.937 1.00 84.88 115 GLY A CA 1
ATOM 874 C C . GLY A 1 115 ? 27.587 4.557 -36.107 1.00 84.88 115 GLY A C 1
ATOM 875 O O . GLY A 1 115 ? 27.623 3.576 -35.379 1.00 84.88 115 GLY A O 1
ATOM 876 N N . VAL A 1 116 ? 26.497 5.317 -36.199 1.00 85.12 116 VAL A N 1
ATOM 877 C CA . VAL A 1 116 ? 25.234 5.013 -35.502 1.00 85.12 116 VAL A CA 1
ATOM 878 C C . VAL A 1 116 ? 24.255 4.373 -36.481 1.00 85.12 116 VAL A C 1
ATOM 880 O O . VAL A 1 116 ? 24.087 4.867 -37.596 1.00 85.12 116 VAL A O 1
ATOM 883 N N . SER A 1 117 ? 23.611 3.281 -36.075 1.00 87.44 117 SER A N 1
ATOM 884 C CA . SER A 1 117 ? 22.565 2.611 -36.855 1.00 87.44 117 SER A CA 1
ATOM 885 C C . SER A 1 117 ? 21.300 2.410 -36.034 1.00 87.44 117 SER A C 1
ATOM 887 O O . SER A 1 117 ? 21.348 2.307 -34.811 1.00 87.44 117 SER A O 1
ATOM 889 N N . THR A 1 118 ? 20.169 2.357 -36.735 1.00 89.94 118 THR A N 1
ATOM 890 C CA . THR A 1 118 ? 18.836 2.143 -36.162 1.00 89.94 118 THR A CA 1
ATOM 891 C C . THR A 1 118 ? 18.232 0.842 -36.674 1.00 89.94 118 THR A C 1
ATOM 893 O O . THR A 1 118 ? 18.323 0.520 -37.863 1.00 89.94 118 THR A O 1
ATOM 896 N N . PHE A 1 119 ? 17.584 0.121 -35.771 1.00 90.25 119 PHE A N 1
ATOM 897 C CA . PHE A 1 119 ? 17.013 -1.200 -35.966 1.00 90.25 119 PHE A CA 1
ATOM 898 C C . PHE A 1 119 ? 15.565 -1.170 -35.497 1.00 90.25 119 PHE A C 1
ATOM 900 O O . PHE A 1 119 ? 15.286 -1.240 -34.303 1.00 90.25 119 PHE A O 1
ATOM 907 N N . ARG A 1 120 ? 14.624 -1.027 -36.430 1.00 91.31 120 ARG A N 1
ATOM 908 C CA . ARG A 1 120 ? 13.198 -1.110 -36.104 1.00 91.31 120 ARG A CA 1
ATOM 909 C C . ARG A 1 120 ? 12.773 -2.568 -36.121 1.00 91.31 120 ARG A C 1
ATOM 911 O O . ARG A 1 120 ? 12.736 -3.167 -37.191 1.00 91.31 120 ARG A O 1
ATOM 918 N N . ILE A 1 121 ? 12.437 -3.094 -34.957 1.00 88.81 121 ILE A N 1
ATOM 919 C CA . ILE A 1 121 ? 12.062 -4.479 -34.714 1.00 88.81 121 ILE A CA 1
ATOM 920 C C . ILE A 1 121 ? 10.543 -4.523 -34.523 1.00 88.81 121 ILE A C 1
ATOM 922 O O . ILE A 1 121 ? 10.009 -3.995 -33.548 1.00 88.81 121 ILE A O 1
ATOM 926 N N . ASP A 1 122 ? 9.848 -5.116 -35.491 1.00 87.06 122 ASP A N 1
ATOM 927 C CA . ASP A 1 122 ? 8.413 -5.421 -35.431 1.00 87.06 122 ASP A CA 1
ATOM 928 C C . ASP A 1 122 ? 8.292 -6.921 -35.193 1.00 87.06 122 ASP A C 1
ATOM 930 O O . ASP A 1 122 ? 8.291 -7.719 -36.139 1.00 87.06 122 ASP A O 1
ATOM 934 N N . ALA A 1 123 ? 8.375 -7.293 -33.917 1.00 81.44 123 ALA A N 1
ATOM 935 C CA . ALA A 1 123 ? 8.518 -8.687 -33.541 1.00 81.44 123 ALA A CA 1
ATOM 936 C C . ALA A 1 123 ? 8.000 -9.041 -32.150 1.00 81.44 123 ALA A C 1
ATOM 938 O O . ALA A 1 123 ? 7.665 -10.200 -31.969 1.00 81.44 123 ALA A O 1
ATOM 939 N N . PHE A 1 124 ? 7.940 -8.122 -31.184 1.00 89.81 124 PHE A N 1
ATOM 940 C CA . PHE A 1 124 ? 7.681 -8.498 -29.792 1.00 89.81 124 PHE A CA 1
ATOM 941 C C . PHE A 1 124 ? 6.206 -8.838 -29.569 1.00 89.81 124 PHE A C 1
ATOM 943 O O . PHE A 1 124 ? 5.348 -7.966 -29.707 1.00 89.81 124 PHE A O 1
ATOM 950 N N . GLU A 1 125 ? 5.917 -10.087 -29.223 1.00 91.06 125 GLU A N 1
ATOM 951 C CA . GLU A 1 125 ? 4.617 -10.523 -28.718 1.00 91.06 125 GLU A CA 1
ATOM 952 C C . GLU A 1 125 ? 4.452 -10.005 -27.288 1.00 91.06 125 GLU A C 1
ATOM 954 O O . GLU A 1 125 ? 5.342 -10.176 -26.451 1.00 91.06 125 GLU A O 1
ATOM 959 N N . VAL A 1 126 ? 3.347 -9.304 -27.026 1.00 92.75 126 VAL A N 1
ATOM 960 C CA . VAL A 1 126 ? 3.104 -8.708 -25.710 1.00 92.75 126 VAL A CA 1
ATOM 961 C C . VAL A 1 126 ? 2.484 -9.765 -24.794 1.00 92.75 126 VAL A C 1
ATOM 963 O O . VAL A 1 126 ? 1.501 -10.397 -25.189 1.00 92.75 126 VAL A O 1
ATOM 966 N N . PRO A 1 127 ? 3.004 -9.938 -23.567 1.00 91.69 127 PRO A N 1
ATOM 967 C CA . PRO A 1 127 ? 2.432 -10.850 -22.591 1.00 91.69 127 PRO A CA 1
ATOM 968 C C . PRO A 1 127 ? 0.949 -10.591 -22.324 1.00 91.69 127 PRO A C 1
ATOM 970 O O . PRO A 1 127 ? 0.475 -9.452 -22.255 1.00 91.69 127 PRO A O 1
ATOM 973 N N . ASP A 1 128 ? 0.220 -11.675 -22.081 1.00 90.25 128 ASP A N 1
ATOM 974 C CA . ASP A 1 128 ? -1.168 -11.617 -21.644 1.00 90.25 128 ASP A CA 1
ATOM 975 C C . ASP A 1 128 ? -1.294 -11.318 -20.148 1.00 90.25 128 ASP A C 1
ATOM 977 O O . ASP A 1 128 ? -2.403 -11.181 -19.670 1.00 90.25 128 ASP A O 1
ATOM 981 N N . THR A 1 129 ? -0.207 -11.166 -19.395 1.00 90.31 129 THR A N 1
ATOM 982 C CA . THR A 1 129 ? -0.237 -10.790 -17.976 1.00 90.31 129 THR A CA 1
ATOM 983 C C . THR A 1 129 ? 0.721 -9.642 -17.698 1.00 90.31 129 THR A C 1
ATOM 985 O O . THR A 1 129 ? 1.672 -9.413 -18.441 1.00 90.31 129 THR A O 1
ATOM 988 N N . GLY A 1 130 ? 0.462 -8.892 -16.625 1.00 92.06 130 GLY A N 1
ATOM 989 C CA . GLY A 1 130 ? 1.337 -7.789 -16.244 1.00 92.06 130 GLY A CA 1
ATOM 990 C C . GLY A 1 130 ? 2.680 -8.292 -15.726 1.00 92.06 130 GLY A C 1
ATOM 991 O O . GLY A 1 130 ? 2.711 -9.034 -14.739 1.00 92.06 130 GLY A O 1
ATOM 992 N N . VAL A 1 131 ? 3.772 -7.869 -16.366 1.00 92.00 131 VAL A N 1
ATOM 993 C CA . VAL A 1 131 ? 5.126 -8.370 -16.093 1.00 92.00 131 VAL A CA 1
ATOM 994 C C . VAL A 1 131 ? 6.204 -7.334 -16.430 1.00 92.00 131 VAL A C 1
ATOM 996 O O . VAL A 1 131 ? 6.021 -6.520 -17.337 1.00 92.00 131 VAL A O 1
ATOM 999 N N . VAL A 1 132 ? 7.337 -7.394 -15.722 1.00 92.88 132 VAL A N 1
ATOM 1000 C CA . VAL A 1 132 ? 8.585 -6.700 -16.074 1.00 92.88 132 VAL A CA 1
ATOM 1001 C C . VAL A 1 132 ? 9.692 -7.725 -16.308 1.00 92.88 132 VAL A C 1
ATOM 1003 O O . VAL A 1 132 ? 10.042 -8.469 -15.393 1.00 92.88 132 VAL A O 1
ATOM 1006 N N . GLU A 1 133 ? 10.290 -7.733 -17.497 1.00 90.56 133 GLU A N 1
ATOM 1007 C CA . GLU A 1 133 ? 11.346 -8.683 -17.870 1.00 90.56 133 GLU A CA 1
ATOM 1008 C C . GLU A 1 133 ? 12.535 -7.989 -18.533 1.00 90.56 133 GLU A C 1
ATOM 1010 O O . GLU A 1 133 ? 12.397 -6.977 -19.218 1.00 90.56 133 GLU A O 1
ATOM 1015 N N . GLY A 1 134 ? 13.730 -8.539 -18.314 1.00 89.69 134 GLY A N 1
ATOM 1016 C CA . GLY A 1 134 ? 14.944 -8.048 -18.956 1.00 89.69 134 GLY A CA 1
ATOM 1017 C C . GLY A 1 134 ? 15.032 -8.507 -20.408 1.00 89.69 134 GLY A C 1
ATOM 1018 O O . GLY A 1 134 ? 14.874 -9.696 -20.685 1.00 89.69 134 GLY A O 1
ATOM 1019 N N . ILE A 1 135 ? 15.347 -7.579 -21.309 1.00 90.06 135 ILE A N 1
ATOM 1020 C CA . ILE A 1 135 ? 15.684 -7.867 -22.706 1.00 90.06 135 ILE A CA 1
ATOM 1021 C C . ILE A 1 135 ? 17.057 -7.278 -23.001 1.00 90.06 135 ILE A C 1
ATOM 1023 O O . ILE A 1 135 ? 17.363 -6.148 -22.618 1.00 90.06 135 ILE A O 1
ATOM 1027 N N . THR A 1 136 ? 17.904 -8.047 -23.682 1.00 91.19 136 THR A N 1
ATOM 1028 C CA . THR A 1 136 ? 19.235 -7.591 -24.080 1.00 91.19 136 THR A CA 1
ATOM 1029 C C . THR A 1 136 ? 19.380 -7.595 -25.594 1.00 91.19 136 THR A C 1
ATOM 1031 O O . THR A 1 136 ? 19.165 -8.613 -26.242 1.00 91.19 136 THR A O 1
ATOM 1034 N N . PHE A 1 137 ? 19.846 -6.483 -26.149 1.00 92.12 137 PHE A N 1
ATOM 1035 C CA . PHE A 1 137 ? 20.233 -6.354 -27.548 1.00 92.12 137 PHE A CA 1
ATOM 1036 C C . PHE A 1 137 ? 21.753 -6.372 -27.649 1.00 92.12 137 PHE A C 1
ATOM 1038 O O . PHE A 1 137 ? 22.422 -5.490 -27.115 1.00 92.12 137 PHE A O 1
ATOM 1045 N N . ARG A 1 138 ? 22.309 -7.372 -28.330 1.00 91.69 138 ARG A N 1
ATOM 1046 C CA . ARG A 1 138 ? 23.757 -7.541 -28.510 1.00 91.69 138 ARG A CA 1
ATOM 1047 C C . ARG A 1 138 ? 24.112 -7.511 -29.982 1.00 91.69 138 ARG A C 1
ATOM 1049 O O . ARG A 1 138 ? 23.643 -8.357 -30.742 1.00 91.69 138 ARG A O 1
ATOM 1056 N N . LEU A 1 139 ? 24.994 -6.600 -30.385 1.00 92.19 139 LEU A N 1
ATOM 1057 C CA . LEU A 1 139 ? 25.653 -6.757 -31.676 1.00 92.19 139 LEU A CA 1
ATOM 1058 C C . LEU A 1 139 ? 26.664 -7.895 -31.596 1.00 92.19 139 LEU A C 1
ATOM 1060 O O . LEU A 1 139 ? 27.394 -8.052 -30.618 1.00 92.19 139 LEU A O 1
ATOM 1064 N N . ARG A 1 140 ? 26.726 -8.688 -32.657 1.00 91.38 140 ARG A N 1
ATOM 1065 C CA . ARG A 1 140 ? 27.697 -9.768 -32.800 1.00 91.38 140 ARG A CA 1
ATOM 1066 C C . ARG A 1 140 ? 28.203 -9.844 -34.229 1.00 91.38 140 ARG A C 1
ATOM 1068 O O . ARG A 1 140 ? 27.477 -9.519 -35.164 1.00 91.38 140 ARG A O 1
ATOM 1075 N N . THR A 1 141 ? 29.429 -10.306 -34.389 1.00 90.88 141 THR A N 1
ATOM 1076 C CA . THR A 1 141 ? 30.003 -10.689 -35.681 1.00 90.88 141 THR A CA 1
ATOM 1077 C C . THR A 1 141 ? 30.120 -12.214 -35.744 1.00 90.88 141 THR A C 1
ATOM 1079 O O . THR A 1 141 ? 29.724 -12.925 -34.810 1.00 90.88 141 THR A O 1
ATOM 1082 N N . ASP A 1 142 ? 30.697 -12.735 -36.825 1.00 85.75 142 ASP A N 1
ATOM 1083 C CA . ASP A 1 142 ? 31.066 -14.152 -36.919 1.00 85.75 142 ASP A CA 1
ATOM 1084 C C . ASP A 1 142 ? 32.055 -14.585 -35.814 1.00 85.75 142 ASP A C 1
ATOM 1086 O O . ASP A 1 142 ? 32.095 -15.761 -35.445 1.00 85.75 142 ASP A O 1
ATOM 1090 N N . ASP A 1 143 ? 32.816 -13.638 -35.252 1.00 85.44 143 ASP A N 1
ATOM 1091 C CA . ASP A 1 143 ? 33.809 -13.883 -34.201 1.00 85.44 143 ASP A CA 1
ATOM 1092 C C . ASP A 1 143 ? 33.211 -13.884 -32.779 1.00 85.44 143 ASP A C 1
ATOM 1094 O O . ASP A 1 143 ? 33.869 -14.341 -31.840 1.00 85.44 143 ASP A O 1
ATOM 1098 N N . GLY A 1 144 ? 31.965 -13.423 -32.600 1.00 87.12 144 GLY A N 1
ATOM 1099 C CA . GLY A 1 144 ? 31.266 -13.424 -31.310 1.00 87.12 144 GLY A CA 1
ATOM 1100 C C . GLY A 1 144 ? 30.528 -12.124 -30.983 1.00 87.12 144 GLY A C 1
ATOM 1101 O O . GLY A 1 144 ? 30.342 -11.263 -31.840 1.00 87.12 144 GLY A O 1
ATOM 1102 N N . ILE A 1 145 ? 30.074 -12.005 -29.730 1.00 86.69 145 ILE A N 1
ATOM 1103 C CA . ILE A 1 145 ? 29.412 -10.799 -29.204 1.00 86.69 145 ILE A CA 1
ATOM 1104 C C . ILE A 1 145 ? 30.423 -9.650 -29.142 1.00 86.69 145 ILE A C 1
ATOM 1106 O O . ILE A 1 145 ? 31.565 -9.833 -28.723 1.00 86.69 145 ILE A O 1
ATOM 1110 N N . VAL A 1 146 ? 29.979 -8.463 -29.537 1.00 88.06 146 VAL A N 1
ATOM 1111 C CA . VAL A 1 146 ? 30.728 -7.216 -29.413 1.00 88.06 146 VAL A CA 1
ATOM 1112 C C . VAL A 1 146 ? 30.348 -6.574 -28.084 1.00 88.06 146 VAL A C 1
ATOM 1114 O O . VAL A 1 146 ? 29.283 -5.974 -27.970 1.00 88.06 146 VAL A O 1
ATOM 1117 N N . GLU A 1 147 ? 31.198 -6.737 -27.068 1.00 75.38 147 GLU A N 1
ATOM 1118 C CA . GLU A 1 147 ? 30.875 -6.361 -25.680 1.00 75.38 147 GLU A CA 1
ATOM 1119 C C . GLU A 1 147 ? 30.462 -4.884 -25.540 1.00 75.38 147 GLU A C 1
ATOM 1121 O O . GLU A 1 147 ? 29.429 -4.601 -24.936 1.00 75.38 147 GLU A O 1
ATOM 1126 N N . ASP A 1 148 ? 31.177 -3.966 -26.200 1.00 75.31 148 ASP A N 1
ATOM 1127 C CA . ASP A 1 148 ? 30.912 -2.515 -26.169 1.00 75.31 148 ASP A CA 1
ATOM 1128 C C . ASP A 1 148 ? 29.664 -2.080 -26.972 1.00 75.31 148 ASP A C 1
ATOM 1130 O O . ASP A 1 148 ? 29.373 -0.889 -27.089 1.00 75.31 148 ASP A O 1
ATOM 1134 N N . ALA A 1 149 ? 28.928 -3.025 -27.563 1.00 84.50 149 ALA A N 1
ATOM 1135 C CA . ALA A 1 149 ? 27.718 -2.776 -28.339 1.00 84.50 149 ALA A CA 1
ATOM 1136 C C . ALA A 1 149 ? 26.554 -3.638 -27.830 1.00 84.50 149 ALA A C 1
ATOM 1138 O O . ALA A 1 149 ? 25.966 -4.441 -28.564 1.00 84.50 149 ALA A O 1
ATOM 1139 N N . THR A 1 150 ? 26.234 -3.442 -26.551 1.00 87.88 150 THR A N 1
ATOM 1140 C CA . THR A 1 150 ? 25.135 -4.101 -25.841 1.00 87.88 150 THR A CA 1
ATOM 1141 C C . THR A 1 150 ? 24.200 -3.056 -25.236 1.00 87.88 150 THR A C 1
ATOM 1143 O O . THR A 1 150 ? 24.676 -2.125 -24.597 1.00 87.88 150 THR A O 1
ATOM 1146 N N . LEU A 1 151 ? 22.889 -3.237 -25.400 1.00 90.50 151 LEU A N 1
ATOM 1147 C CA . LEU A 1 151 ? 21.842 -2.484 -24.703 1.00 90.50 151 LEU A CA 1
ATOM 1148 C C . LEU A 1 151 ? 21.038 -3.456 -23.834 1.00 90.50 151 LEU A C 1
ATOM 1150 O O . LEU A 1 151 ? 20.535 -4.459 -24.341 1.00 90.50 151 LEU A O 1
ATOM 1154 N N . GLU A 1 152 ? 20.905 -3.164 -22.544 1.00 90.50 152 GLU A N 1
ATOM 1155 C CA . GLU A 1 152 ? 20.040 -3.909 -21.624 1.00 90.50 152 GLU A CA 1
ATOM 1156 C C . GLU A 1 152 ? 18.847 -3.045 -21.248 1.00 90.50 152 GLU A C 1
ATOM 1158 O O . GLU A 1 152 ? 18.998 -1.855 -21.029 1.00 90.50 152 GLU A O 1
ATOM 1163 N N . THR A 1 153 ? 17.649 -3.613 -21.208 1.00 91.38 153 THR A N 1
ATOM 1164 C CA . THR A 1 153 ? 16.426 -2.860 -20.920 1.00 91.38 153 THR A CA 1
ATOM 1165 C C . THR A 1 153 ? 15.425 -3.716 -20.155 1.00 91.38 153 THR A C 1
ATOM 1167 O O . THR A 1 153 ? 15.553 -4.942 -20.106 1.00 91.38 153 THR A O 1
ATOM 1170 N N . LEU A 1 154 ? 14.426 -3.074 -19.548 1.00 90.94 154 LEU A N 1
ATOM 1171 C CA . LEU A 1 154 ? 13.333 -3.727 -18.832 1.00 90.94 154 LEU A CA 1
ATOM 1172 C C . LEU A 1 154 ? 12.028 -3.496 -19.583 1.00 90.94 154 LEU A C 1
ATOM 1174 O O . LEU A 1 154 ? 11.471 -2.403 -19.533 1.00 90.94 154 LEU A O 1
ATOM 1178 N N . PHE A 1 155 ? 11.531 -4.522 -20.265 1.00 92.94 155 PHE A N 1
ATOM 1179 C CA . PHE A 1 155 ? 10.235 -4.451 -20.924 1.00 92.94 155 PHE A CA 1
ATOM 1180 C C . PHE A 1 155 ? 9.117 -4.612 -19.902 1.00 92.94 155 PHE A C 1
ATOM 1182 O O . PHE A 1 155 ? 9.157 -5.534 -19.089 1.00 92.94 155 PHE A O 1
ATOM 1189 N N . ILE A 1 156 ? 8.108 -3.741 -19.964 1.00 93.38 156 ILE A N 1
ATOM 1190 C CA . ILE A 1 156 ? 6.931 -3.791 -19.093 1.00 93.38 156 ILE A CA 1
ATOM 1191 C C . ILE A 1 156 ? 5.642 -3.982 -19.894 1.00 93.38 156 ILE A C 1
ATOM 1193 O O . ILE A 1 156 ? 5.306 -3.181 -20.769 1.00 93.38 156 ILE A O 1
ATOM 1197 N N . ALA A 1 157 ? 4.899 -5.040 -19.574 1.00 93.88 157 ALA A N 1
ATOM 1198 C CA . ALA A 1 157 ? 3.497 -5.166 -19.951 1.00 93.88 157 ALA A CA 1
ATOM 1199 C C . ALA A 1 157 ? 2.667 -4.669 -18.764 1.00 93.88 157 ALA A C 1
ATOM 1201 O O . ALA A 1 157 ? 2.673 -5.298 -17.707 1.00 93.88 157 ALA A O 1
ATOM 1202 N N . ASP A 1 158 ? 2.008 -3.519 -18.900 1.00 94.19 158 ASP A N 1
ATOM 1203 C CA . ASP A 1 158 ? 1.207 -2.928 -17.822 1.00 94.19 158 ASP A CA 1
ATOM 1204 C C . ASP A 1 158 ? -0.287 -3.123 -18.081 1.00 94.19 158 ASP A C 1
ATOM 1206 O O . ASP A 1 158 ? -0.759 -3.089 -19.221 1.00 94.19 158 ASP A O 1
ATOM 1210 N N . PHE A 1 159 ? -1.048 -3.320 -17.010 1.00 92.62 159 PHE A N 1
ATOM 1211 C CA . PHE A 1 159 ? -2.496 -3.382 -17.101 1.00 92.62 159 PHE A CA 1
ATOM 1212 C C . PHE A 1 159 ? -3.053 -2.006 -17.485 1.00 92.62 159 PHE A C 1
ATOM 1214 O O . PHE A 1 159 ? -2.564 -0.983 -16.990 1.00 92.62 159 PHE A O 1
ATOM 1221 N N . PRO A 1 160 ? -4.103 -1.950 -18.323 1.00 90.06 160 PRO A N 1
ATOM 1222 C CA . PRO A 1 160 ? -4.872 -0.725 -18.462 1.00 90.06 160 PRO A CA 1
ATOM 1223 C C . PRO A 1 160 ? -5.504 -0.369 -17.110 1.00 90.06 160 PRO A C 1
ATOM 1225 O O . PRO A 1 160 ? -5.730 -1.236 -16.269 1.00 90.06 160 PRO A O 1
ATOM 1228 N N . SER A 1 161 ? -5.847 0.904 -16.910 1.00 87.94 161 SER A N 1
ATOM 1229 C CA . SER A 1 161 ? -6.449 1.384 -15.654 1.00 87.94 161 SER A CA 1
ATOM 1230 C C . SER A 1 161 ? -7.756 0.661 -15.286 1.00 87.94 161 SER A C 1
ATOM 1232 O O . SER A 1 161 ? -8.132 0.597 -14.117 1.00 87.94 161 SER A O 1
ATOM 1234 N N . GLY A 1 162 ? -8.437 0.084 -16.284 1.00 88.06 162 GLY A N 1
ATOM 1235 C CA . GLY A 1 162 ? -9.685 -0.665 -16.128 1.00 88.06 162 GLY A CA 1
ATOM 1236 C C . GLY A 1 162 ? -10.932 0.223 -16.080 1.00 88.06 162 GLY A C 1
ATOM 1237 O O . GLY A 1 162 ? -12.021 -0.258 -15.780 1.00 88.06 162 GLY A O 1
ATOM 1238 N N . PHE A 1 163 ? -10.789 1.509 -16.412 1.00 90.00 163 PHE A N 1
ATOM 1239 C CA . PHE A 1 163 ? -11.878 2.480 -16.505 1.00 90.00 163 PHE A CA 1
ATOM 1240 C C . PHE A 1 163 ? -11.626 3.495 -17.632 1.00 90.00 163 PHE A C 1
ATOM 1242 O O . PHE A 1 163 ? -10.495 3.692 -18.073 1.00 90.00 163 PHE A O 1
ATOM 1249 N N . ALA A 1 164 ? -12.691 4.131 -18.126 1.00 88.25 164 ALA A N 1
ATOM 1250 C CA . ALA A 1 164 ? -12.586 5.205 -19.116 1.00 88.25 164 ALA A CA 1
ATOM 1251 C C . ALA A 1 164 ? -12.147 6.516 -18.446 1.00 88.25 164 ALA A C 1
ATOM 1253 O O . ALA A 1 164 ? -12.490 6.750 -17.290 1.00 88.25 164 ALA A O 1
ATOM 1254 N N . SER A 1 165 ? -11.450 7.399 -19.161 1.00 82.31 165 SER A N 1
ATOM 1255 C CA . SER A 1 165 ? -10.920 8.651 -18.593 1.00 82.31 165 SER A CA 1
ATOM 1256 C C . SER A 1 165 ? -11.984 9.627 -18.066 1.00 82.31 165 SER A C 1
ATOM 1258 O O . SER A 1 165 ? -11.649 10.545 -17.327 1.00 82.31 165 SER A O 1
ATOM 1260 N N . ASP A 1 166 ? -13.257 9.440 -18.424 1.00 88.00 166 ASP A N 1
ATOM 1261 C CA . ASP A 1 166 ? -14.410 10.204 -17.937 1.00 88.00 166 ASP A CA 1
ATOM 1262 C C . ASP A 1 166 ? -15.219 9.474 -16.845 1.00 88.00 166 ASP A C 1
ATOM 1264 O O . ASP A 1 166 ? -16.329 9.890 -16.504 1.00 88.00 166 ASP A O 1
ATOM 1268 N N . THR A 1 167 ? -14.681 8.385 -16.285 1.00 92.75 167 THR A N 1
ATOM 1269 C CA . THR A 1 167 ? -15.339 7.615 -15.220 1.00 92.75 167 THR A CA 1
ATOM 1270 C C . THR A 1 167 ? -15.481 8.450 -13.949 1.00 92.75 167 THR A C 1
ATOM 1272 O O . THR A 1 167 ? -14.542 9.104 -13.504 1.00 92.75 167 THR A O 1
ATOM 1275 N N . THR A 1 168 ? -16.669 8.394 -13.347 1.00 96.12 168 THR A N 1
ATOM 1276 C CA . THR A 1 168 ? -16.956 8.956 -12.021 1.00 96.12 168 THR A CA 1
ATOM 1277 C C . THR A 1 168 ? -17.067 7.825 -11.003 1.00 96.12 168 THR A C 1
ATOM 1279 O O . THR A 1 168 ? -17.723 6.814 -11.265 1.00 96.12 168 THR A O 1
ATOM 1282 N N . PHE A 1 169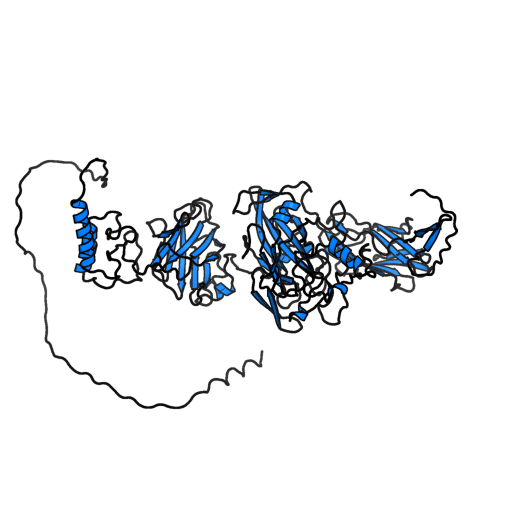 ? -16.445 8.004 -9.843 1.00 96.00 169 PHE A N 1
ATOM 1283 C CA . PHE A 1 169 ? -16.459 7.080 -8.718 1.00 96.00 169 PHE A CA 1
ATOM 1284 C C . PHE A 1 169 ? -17.302 7.671 -7.590 1.00 96.00 169 PHE A C 1
ATOM 1286 O O . PHE A 1 169 ? -16.955 8.711 -7.037 1.00 96.00 169 PHE A O 1
ATOM 1293 N N . THR A 1 170 ? -18.394 7.000 -7.234 1.00 97.06 170 THR A N 1
ATOM 1294 C CA . THR A 1 170 ? -19.181 7.337 -6.043 1.00 97.06 170 THR A CA 1
ATOM 1295 C C . THR A 1 170 ? -18.548 6.660 -4.835 1.00 97.06 170 THR A C 1
ATOM 1297 O O . THR A 1 170 ? -18.529 5.433 -4.773 1.00 97.06 170 THR A O 1
ATOM 1300 N N . ILE A 1 171 ? -18.020 7.428 -3.888 1.00 94.69 171 ILE A N 1
ATOM 1301 C CA . ILE A 1 171 ? -17.297 6.929 -2.714 1.00 94.69 171 ILE A CA 1
ATOM 1302 C C . ILE A 1 171 ? -18.182 7.015 -1.480 1.00 94.69 171 ILE A C 1
ATOM 1304 O O . ILE A 1 171 ? -18.706 8.081 -1.173 1.00 94.69 171 ILE A O 1
ATOM 1308 N N . ASN A 1 172 ? -18.312 5.905 -0.757 1.00 88.62 172 ASN A N 1
ATOM 1309 C CA . ASN A 1 172 ? -19.034 5.820 0.506 1.00 88.62 172 ASN A CA 1
ATOM 1310 C C . ASN A 1 172 ? -18.065 5.416 1.624 1.00 88.62 172 ASN A C 1
ATOM 1312 O O . ASN A 1 172 ? -17.531 4.309 1.628 1.00 88.62 172 ASN A O 1
ATOM 1316 N N . THR A 1 173 ? -17.832 6.317 2.576 1.00 77.00 173 THR A N 1
ATOM 1317 C CA . THR A 1 173 ? -16.918 6.094 3.707 1.00 77.00 173 THR A CA 1
ATOM 1318 C C . THR A 1 173 ? -17.631 5.586 4.960 1.00 77.00 173 THR A C 1
ATOM 1320 O O . THR A 1 173 ? -16.962 5.233 5.926 1.00 77.00 173 THR A O 1
ATOM 1323 N N . GLY A 1 174 ? -18.968 5.559 4.968 1.00 69.81 174 GLY A N 1
ATOM 1324 C CA . GLY A 1 174 ? -19.794 5.219 6.130 1.00 69.81 174 GLY A CA 1
ATOM 1325 C C . GLY A 1 174 ? -19.943 6.336 7.173 1.00 69.81 174 GLY A C 1
ATOM 1326 O O . GLY A 1 174 ? -20.855 6.264 7.987 1.00 69.81 174 GLY A O 1
ATOM 1327 N N . ALA A 1 175 ? -19.098 7.372 7.136 1.00 58.03 175 ALA A N 1
ATOM 1328 C CA . ALA A 1 175 ? -19.111 8.476 8.104 1.00 58.03 175 ALA A CA 1
ATOM 1329 C C . ALA A 1 175 ? -19.817 9.745 7.589 1.00 58.03 175 ALA A C 1
ATOM 1331 O O . ALA A 1 175 ? -20.275 10.567 8.381 1.00 58.03 175 ALA A O 1
ATOM 1332 N N . GLU A 1 176 ? -19.899 9.917 6.268 1.00 72.56 176 GLU A N 1
ATOM 1333 C CA . GLU A 1 176 ? -20.476 11.090 5.606 1.00 72.56 176 GLU A CA 1
ATOM 1334 C C . GLU A 1 176 ? -21.312 10.674 4.385 1.00 72.56 176 GLU A C 1
ATOM 1336 O O . GLU A 1 176 ? -21.284 9.515 3.961 1.00 72.56 176 GLU A O 1
ATOM 1341 N N . ASP A 1 177 ? -22.060 11.626 3.816 1.00 82.81 177 ASP A N 1
ATOM 1342 C CA . ASP A 1 177 ? -22.794 11.413 2.567 1.00 82.81 177 ASP A CA 1
ATOM 1343 C C . ASP A 1 177 ? -21.836 10.965 1.443 1.00 82.81 177 ASP A C 1
ATOM 1345 O O . ASP A 1 177 ? -20.732 11.509 1.331 1.00 82.81 177 ASP A O 1
ATOM 1349 N N . PRO A 1 178 ? -22.243 10.021 0.570 1.00 90.62 178 PRO A N 1
ATOM 1350 C CA . PRO A 1 178 ? -21.405 9.592 -0.540 1.00 90.62 178 PRO A CA 1
ATOM 1351 C C . PRO A 1 178 ? -20.989 10.746 -1.461 1.00 90.62 178 PRO A C 1
ATOM 1353 O O . PRO A 1 178 ? -21.791 11.631 -1.774 1.00 90.62 178 PRO A O 1
ATOM 1356 N N . VAL A 1 179 ? -19.746 10.705 -1.941 1.00 93.88 179 VAL A N 1
ATOM 1357 C CA . VAL A 1 179 ? -19.153 11.758 -2.778 1.00 93.88 179 VAL A CA 1
ATOM 1358 C C . VAL A 1 179 ? -18.775 11.206 -4.146 1.00 93.88 179 VAL A C 1
ATOM 1360 O O . VAL A 1 179 ? -18.092 10.191 -4.244 1.00 93.88 179 VAL A O 1
ATOM 1363 N N . ASP A 1 180 ? -19.174 11.906 -5.204 1.00 96.62 180 ASP A N 1
ATOM 1364 C CA . ASP A 1 180 ? -18.756 11.607 -6.574 1.00 96.62 180 ASP A CA 1
ATOM 1365 C C . ASP A 1 180 ? -17.435 12.313 -6.904 1.00 96.62 180 ASP A C 1
ATOM 1367 O O . ASP A 1 180 ? -17.328 13.538 -6.792 1.00 96.62 180 ASP A O 1
ATOM 1371 N N . VAL A 1 181 ? -16.439 11.548 -7.351 1.00 96.38 181 VAL A N 1
ATOM 1372 C CA . VAL A 1 181 ? -15.109 12.046 -7.734 1.00 96.38 181 VAL A CA 1
ATOM 1373 C C . VAL A 1 181 ? -14.661 11.476 -9.081 1.00 96.38 181 VAL A C 1
ATOM 1375 O O . VAL A 1 181 ? -15.080 10.391 -9.478 1.00 96.38 181 VAL A O 1
ATOM 1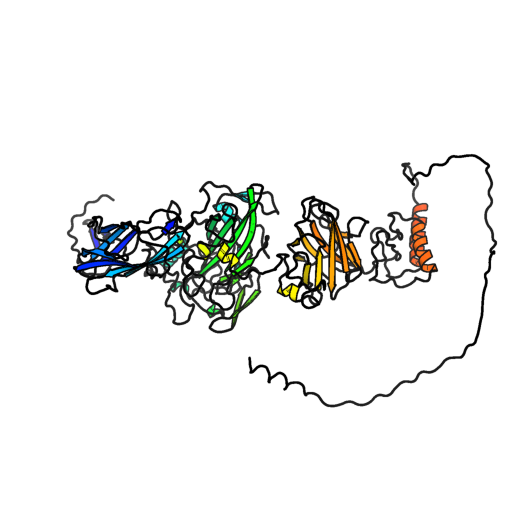378 N N . ASP A 1 182 ? -13.810 12.203 -9.802 1.00 95.50 182 ASP A N 1
ATOM 1379 C CA . ASP A 1 182 ? -13.044 11.655 -10.929 1.00 95.50 182 ASP A CA 1
ATOM 1380 C C . ASP A 1 182 ? -11.771 10.945 -10.421 1.00 95.50 182 ASP A C 1
ATOM 1382 O O . ASP A 1 182 ? -11.564 10.818 -9.214 1.00 95.50 182 ASP A O 1
ATOM 1386 N N . GLU A 1 183 ? -10.907 10.455 -11.315 1.00 93.69 183 GLU A N 1
ATOM 1387 C CA . GLU A 1 183 ? -9.655 9.781 -10.926 1.00 93.69 183 GLU A CA 1
ATOM 1388 C C . GLU A 1 183 ? -8.751 10.672 -10.056 1.00 93.69 183 GLU A C 1
ATOM 1390 O O . GLU A 1 183 ? -8.223 10.224 -9.038 1.00 93.69 183 GLU A O 1
ATOM 1395 N N . ALA A 1 184 ? -8.597 11.947 -10.425 1.00 93.81 184 ALA A N 1
ATOM 1396 C CA . ALA A 1 184 ? -7.772 12.887 -9.672 1.00 93.81 184 ALA A CA 1
ATOM 1397 C C . ALA A 1 184 ? -8.362 13.163 -8.282 1.00 93.81 184 ALA A C 1
ATOM 1399 O O . ALA A 1 184 ? -7.630 13.190 -7.292 1.00 93.81 184 ALA A O 1
ATOM 1400 N N . GLY A 1 185 ? -9.684 13.318 -8.194 1.00 95.06 185 GLY A N 1
ATOM 1401 C CA . GLY A 1 185 ? -10.403 13.452 -6.935 1.00 95.06 185 GLY A CA 1
ATOM 1402 C C . GLY A 1 185 ? -10.318 12.192 -6.076 1.00 95.06 185 GLY A C 1
ATOM 1403 O O . GLY A 1 185 ? -10.150 12.312 -4.868 1.00 95.06 185 GLY A O 1
ATOM 1404 N N . LEU A 1 186 ? -10.358 10.999 -6.676 1.00 95.31 186 LEU A N 1
ATOM 1405 C CA . LEU A 1 186 ? -10.192 9.726 -5.974 1.00 95.31 186 LEU A CA 1
ATOM 1406 C C . LEU A 1 186 ? -8.798 9.609 -5.348 1.00 95.31 186 LEU A C 1
ATOM 1408 O O . LEU A 1 186 ? -8.671 9.304 -4.162 1.00 95.31 186 LEU A O 1
ATOM 1412 N N . VAL A 1 187 ? -7.760 9.907 -6.133 1.00 95.56 187 VAL A N 1
ATOM 1413 C CA . VAL A 1 187 ? -6.366 9.934 -5.672 1.00 95.56 187 VAL A CA 1
ATOM 1414 C C . VAL A 1 187 ? -6.172 10.967 -4.562 1.00 95.56 187 VAL A C 1
ATOM 1416 O O . VAL A 1 187 ? -5.535 10.662 -3.555 1.00 95.56 187 VAL A O 1
ATOM 1419 N N . ALA A 1 188 ? -6.740 12.165 -4.701 1.00 94.31 188 ALA A N 1
ATOM 1420 C CA . ALA A 1 188 ? -6.645 13.198 -3.675 1.00 94.31 188 ALA A CA 1
ATOM 1421 C C . ALA A 1 188 ? -7.392 12.812 -2.388 1.00 94.31 188 ALA A C 1
ATOM 1423 O O . ALA A 1 188 ? -6.868 13.023 -1.300 1.00 94.31 188 ALA A O 1
ATOM 1424 N N . LEU A 1 189 ? -8.583 12.213 -2.502 1.00 92.38 189 LEU A N 1
ATOM 1425 C CA . LEU A 1 189 ? -9.443 11.874 -1.366 1.00 92.38 189 LEU A CA 1
ATOM 1426 C C . LEU A 1 189 ? -8.780 10.883 -0.403 1.00 92.38 189 LEU A C 1
ATOM 1428 O O . LEU A 1 189 ? -8.931 11.031 0.806 1.00 92.38 189 LEU A O 1
ATOM 1432 N N . PHE A 1 190 ? -8.051 9.895 -0.924 1.00 92.81 190 PHE A N 1
ATOM 1433 C CA . PHE A 1 190 ? -7.383 8.861 -0.122 1.00 92.81 190 PHE A CA 1
ATOM 1434 C C . PHE A 1 190 ? -5.876 9.097 0.058 1.00 92.81 190 PHE A C 1
ATOM 1436 O O . PHE A 1 190 ? -5.167 8.208 0.536 1.00 92.81 190 PHE A O 1
ATOM 1443 N N . SER A 1 191 ? -5.373 10.278 -0.324 1.00 93.31 191 SER A N 1
ATOM 1444 C CA . SER A 1 191 ? -3.952 10.609 -0.207 1.00 93.31 191 SER A CA 1
ATOM 1445 C C . SER A 1 191 ? -3.490 10.474 1.248 1.00 93.31 191 SER A C 1
ATOM 1447 O O . SER A 1 191 ? -4.134 11.025 2.143 1.00 93.31 191 SER A O 1
ATOM 1449 N N . PRO A 1 192 ? -2.371 9.788 1.529 1.00 92.31 192 PRO A N 1
ATOM 1450 C CA . PRO A 1 192 ? -1.862 9.702 2.889 1.00 92.31 192 PRO A CA 1
ATOM 1451 C C . PRO A 1 192 ? -1.299 11.047 3.363 1.00 92.31 192 PRO A C 1
ATOM 1453 O O . PRO A 1 192 ? -0.815 11.860 2.571 1.00 92.31 192 PRO A O 1
ATOM 1456 N N . THR A 1 193 ? -1.326 11.255 4.678 1.00 90.75 193 THR A N 1
ATOM 1457 C CA . THR A 1 193 ? -0.536 12.285 5.362 1.00 90.75 193 THR A CA 1
ATOM 1458 C C . THR A 1 193 ? 0.719 11.632 5.922 1.00 90.75 193 THR A C 1
ATOM 1460 O O . THR A 1 193 ? 0.629 10.619 6.617 1.00 90.75 193 THR A O 1
ATOM 1463 N N . LEU A 1 194 ? 1.888 12.200 5.629 1.00 92.69 194 LEU A N 1
ATOM 1464 C CA . LEU A 1 194 ? 3.167 11.648 6.067 1.00 92.69 194 LEU A CA 1
ATOM 1465 C C . LEU A 1 194 ? 3.612 12.312 7.372 1.00 92.69 194 LEU A C 1
ATOM 1467 O O . LEU A 1 194 ? 3.536 13.528 7.533 1.00 92.69 194 LEU A O 1
ATOM 1471 N N . HIS A 1 195 ? 4.089 11.511 8.312 1.00 91.25 195 HIS A N 1
ATOM 1472 C CA . HIS A 1 195 ? 4.579 11.941 9.612 1.00 91.25 195 HIS A CA 1
ATOM 1473 C C . HIS A 1 195 ? 6.011 11.440 9.798 1.00 91.25 195 HIS A C 1
ATOM 1475 O O . HIS A 1 195 ? 6.240 10.285 10.145 1.00 91.25 195 HIS A O 1
ATOM 1481 N N . PHE A 1 196 ? 6.981 12.318 9.574 1.00 91.94 196 PHE A N 1
ATOM 1482 C CA . PHE A 1 196 ? 8.404 12.028 9.703 1.00 91.94 196 PHE A CA 1
ATOM 1483 C C . PHE A 1 196 ? 8.874 12.102 11.153 1.00 91.94 196 PHE A C 1
ATOM 1485 O O . PHE A 1 196 ? 8.298 12.799 11.997 1.00 91.94 196 PHE A O 1
ATOM 1492 N N . SER A 1 197 ? 9.959 11.385 11.432 1.00 90.12 197 SER A N 1
ATOM 1493 C CA . SER A 1 197 ? 10.592 11.386 12.745 1.00 90.12 197 SER A CA 1
ATOM 1494 C C . SER A 1 197 ? 11.423 12.639 12.995 1.00 90.12 197 SER A C 1
ATOM 1496 O O . SER A 1 197 ? 12.027 13.210 12.085 1.00 90.12 197 SER A O 1
ATOM 1498 N N . THR A 1 198 ? 11.540 13.046 14.259 1.00 85.81 198 THR A N 1
ATOM 1499 C CA . THR A 1 198 ? 12.497 14.102 14.621 1.00 85.81 198 THR A CA 1
ATOM 1500 C C . THR A 1 198 ? 13.927 13.698 14.251 1.00 85.81 198 THR A C 1
ATOM 1502 O O . THR A 1 198 ? 14.411 12.648 14.666 1.00 85.81 198 THR A O 1
ATOM 1505 N N . GLY A 1 199 ? 14.642 14.588 13.557 1.00 86.81 199 GLY A N 1
ATOM 1506 C CA . GLY A 1 199 ? 16.027 14.354 13.132 1.00 86.81 199 GLY A CA 1
ATOM 1507 C C . GLY A 1 199 ? 16.160 13.735 11.740 1.00 86.81 199 GLY A C 1
ATOM 1508 O O . GLY A 1 199 ? 17.280 13.382 11.359 1.00 86.81 199 GLY A O 1
ATOM 1509 N N . GLU A 1 200 ? 15.048 13.616 11.013 1.00 89.56 200 GLU A N 1
ATOM 1510 C CA . GLU A 1 200 ? 15.035 13.319 9.584 1.00 89.56 200 GLU A CA 1
ATOM 1511 C C . GLU A 1 200 ? 15.660 14.474 8.784 1.00 89.56 200 GLU A C 1
ATOM 1513 O O . GLU A 1 200 ? 15.323 15.641 8.998 1.00 89.56 200 GLU A O 1
ATOM 1518 N N . ASP A 1 201 ? 16.589 14.145 7.885 1.00 87.81 201 ASP A N 1
ATOM 1519 C CA . ASP A 1 201 ? 17.285 15.112 7.031 1.00 87.81 201 ASP A CA 1
ATOM 1520 C C . ASP A 1 201 ? 16.483 15.426 5.755 1.00 87.81 201 ASP A C 1
ATOM 1522 O O . ASP A 1 201 ? 16.599 16.535 5.223 1.00 87.81 201 ASP A O 1
ATOM 1526 N N . TYR A 1 202 ? 15.642 14.483 5.304 1.00 88.25 202 TYR A N 1
ATOM 1527 C CA . TYR A 1 202 ? 14.804 14.568 4.099 1.00 88.25 202 TYR A CA 1
ATOM 1528 C C . TYR A 1 202 ? 13.312 14.477 4.443 1.00 88.25 202 TYR A C 1
ATOM 1530 O O . TYR A 1 202 ? 12.565 13.679 3.887 1.00 88.25 202 TYR A O 1
ATOM 1538 N N . ALA A 1 203 ? 12.859 15.312 5.379 1.00 89.19 203 ALA A N 1
ATOM 1539 C CA . ALA A 1 203 ? 11.502 15.264 5.928 1.00 89.19 203 ALA A CA 1
ATOM 1540 C C . ALA A 1 203 ? 10.439 15.876 4.990 1.00 89.19 203 ALA A C 1
ATOM 1542 O O . ALA A 1 203 ? 9.591 16.634 5.448 1.00 89.19 203 ALA A O 1
ATOM 1543 N N . VAL A 1 204 ? 10.525 15.630 3.679 1.00 90.75 204 VAL A N 1
ATOM 1544 C CA . VAL A 1 204 ? 9.579 16.108 2.661 1.00 90.75 204 VAL A CA 1
ATOM 1545 C C . VAL A 1 204 ? 9.701 15.263 1.384 1.00 90.75 204 VAL A C 1
ATOM 1547 O O . VAL A 1 204 ? 10.809 15.120 0.871 1.00 90.75 204 VAL A O 1
ATOM 1550 N N . PRO A 1 205 ? 8.600 14.729 0.818 1.00 93.56 205 PRO A N 1
ATOM 1551 C CA . PRO A 1 205 ? 8.654 13.975 -0.435 1.00 93.56 205 PRO A CA 1
ATOM 1552 C C . PRO A 1 205 ? 8.820 14.911 -1.632 1.00 93.56 205 PRO A C 1
ATOM 1554 O O . PRO A 1 205 ? 8.025 15.827 -1.795 1.00 93.56 205 PRO A O 1
ATOM 1557 N N . PHE A 1 206 ? 9.808 14.692 -2.496 1.00 92.81 206 PHE A N 1
ATOM 1558 C CA . PHE A 1 206 ? 10.150 15.632 -3.568 1.00 92.81 206 PHE A CA 1
ATOM 1559 C C . PHE A 1 206 ? 9.217 15.504 -4.781 1.00 92.81 206 PHE A C 1
ATOM 1561 O O . PHE A 1 206 ? 8.981 14.414 -5.307 1.00 92.81 206 PHE A O 1
ATOM 1568 N N . GLU A 1 207 ? 8.732 16.637 -5.299 1.00 92.88 207 GLU A N 1
ATOM 1569 C CA . GLU A 1 207 ? 8.114 16.670 -6.627 1.00 92.88 207 GLU A CA 1
ATOM 1570 C C . GLU A 1 207 ? 9.186 16.455 -7.704 1.00 92.88 207 GLU A C 1
ATOM 1572 O O . GLU A 1 207 ? 10.208 17.141 -7.730 1.00 92.88 207 GLU A O 1
ATOM 1577 N N . ILE A 1 208 ? 8.953 15.485 -8.591 1.00 90.56 208 ILE A N 1
ATOM 1578 C CA . ILE A 1 208 ? 9.977 14.929 -9.462 1.00 90.56 208 ILE A CA 1
ATOM 1579 C C . ILE A 1 208 ? 10.412 15.965 -10.484 1.00 90.56 208 ILE A C 1
ATOM 1581 O O . ILE A 1 208 ? 11.602 16.193 -10.606 1.00 90.56 208 ILE A O 1
ATOM 1585 N N . ASN A 1 209 ? 9.510 16.651 -11.187 1.00 87.19 209 ASN A N 1
ATOM 1586 C CA . ASN A 1 209 ? 9.939 17.554 -12.261 1.00 87.19 209 ASN A CA 1
ATOM 1587 C C . ASN A 1 209 ? 10.814 18.708 -11.742 1.00 87.19 209 ASN A C 1
ATOM 1589 O O . ASN A 1 209 ? 11.812 19.059 -12.371 1.00 87.19 209 ASN A O 1
ATOM 1593 N N . ASN A 1 210 ? 10.472 19.268 -10.582 1.00 89.12 210 ASN A N 1
ATOM 1594 C CA . ASN A 1 210 ? 11.275 20.280 -9.905 1.00 89.12 210 ASN A CA 1
ATOM 1595 C C . ASN A 1 210 ? 12.592 19.702 -9.383 1.00 89.12 210 ASN A C 1
ATOM 1597 O O . ASN A 1 210 ? 13.627 20.350 -9.522 1.00 89.12 210 ASN A O 1
ATOM 1601 N N . PHE A 1 211 ? 12.564 18.494 -8.817 1.00 89.94 211 PHE A N 1
ATOM 1602 C CA . PHE A 1 211 ? 13.767 17.781 -8.394 1.00 89.94 211 PHE A CA 1
ATOM 1603 C C . PHE A 1 211 ? 14.732 17.555 -9.565 1.00 89.94 211 PHE A C 1
ATOM 1605 O O . PHE A 1 211 ? 15.913 17.858 -9.442 1.00 89.94 211 PHE A O 1
ATOM 1612 N N . LEU A 1 212 ? 14.235 17.116 -10.723 1.00 86.56 212 LEU A N 1
ATOM 1613 C CA . LEU A 1 212 ? 15.049 16.891 -11.919 1.00 86.56 212 LEU A CA 1
ATOM 1614 C C . LEU A 1 212 ? 15.685 18.182 -12.430 1.00 86.56 212 LEU A C 1
ATOM 1616 O O . LEU A 1 212 ? 16.879 18.211 -12.714 1.00 86.56 212 LEU A O 1
ATOM 1620 N N . ALA A 1 213 ? 14.912 19.267 -12.484 1.00 85.81 213 ALA A N 1
ATOM 1621 C CA . ALA A 1 213 ? 15.430 20.572 -12.879 1.00 85.81 213 ALA A CA 1
ATOM 1622 C C . ALA A 1 213 ? 16.497 21.100 -11.898 1.00 85.81 213 ALA A C 1
ATOM 1624 O O . ALA A 1 213 ? 17.471 21.734 -12.313 1.00 85.81 213 ALA A O 1
ATOM 1625 N N . ASP A 1 214 ? 16.328 20.852 -10.597 1.00 86.75 214 ASP A N 1
ATOM 1626 C CA . ASP A 1 214 ? 17.313 21.203 -9.570 1.00 86.75 214 ASP A CA 1
ATOM 1627 C C . ASP A 1 214 ? 18.582 20.342 -9.683 1.00 86.75 214 ASP A C 1
ATOM 1629 O O . ASP A 1 214 ? 19.694 20.873 -9.608 1.00 86.75 214 ASP A O 1
ATOM 1633 N N . LEU A 1 215 ? 18.434 19.044 -9.945 1.00 85.81 215 LEU A N 1
ATOM 1634 C CA . LEU A 1 215 ? 19.544 18.123 -10.156 1.00 85.81 215 LEU A CA 1
ATOM 1635 C C . LEU A 1 215 ? 20.363 18.501 -11.395 1.00 85.81 215 LEU A C 1
ATOM 1637 O O . LEU A 1 215 ? 21.576 18.648 -11.279 1.00 85.81 215 LEU A O 1
ATOM 1641 N N . GLU A 1 216 ? 19.725 18.755 -12.541 1.00 81.69 216 GLU A N 1
ATOM 1642 C CA . GLU A 1 216 ? 20.393 19.250 -13.758 1.00 81.69 216 GLU A CA 1
ATOM 1643 C C . GLU A 1 216 ? 21.174 20.551 -13.498 1.00 81.69 216 GLU A C 1
ATOM 1645 O O . GLU A 1 216 ? 22.269 20.771 -14.025 1.00 81.69 216 GLU A O 1
ATOM 1650 N N . ALA A 1 217 ? 20.630 21.438 -12.659 1.00 83.38 217 ALA A N 1
ATOM 1651 C CA . ALA A 1 217 ? 21.292 22.690 -12.310 1.00 83.38 217 ALA A CA 1
ATOM 1652 C C . ALA A 1 217 ? 22.531 22.483 -11.419 1.00 83.38 217 ALA A C 1
ATOM 1654 O O . ALA A 1 217 ? 23.481 23.276 -11.494 1.00 83.38 217 ALA A O 1
ATOM 1655 N N . ARG A 1 218 ? 22.528 21.449 -10.568 1.00 81.56 218 ARG A N 1
ATOM 1656 C CA . ARG A 1 218 ? 23.600 21.141 -9.605 1.00 81.56 218 ARG A CA 1
ATOM 1657 C C . ARG A 1 218 ? 24.669 20.220 -10.170 1.00 81.56 218 ARG A C 1
ATOM 1659 O O . ARG A 1 218 ? 25.841 20.404 -9.846 1.00 81.56 218 ARG A O 1
ATOM 1666 N N . ASN A 1 219 ? 24.275 19.271 -11.007 1.00 77.31 219 ASN A N 1
ATOM 1667 C CA . ASN A 1 219 ? 25.141 18.265 -11.588 1.00 77.31 219 ASN A CA 1
ATOM 1668 C C . ASN A 1 219 ? 25.080 18.356 -13.116 1.00 77.31 219 ASN A C 1
ATOM 1670 O O . ASN A 1 219 ? 24.220 17.773 -13.764 1.00 77.31 219 ASN A O 1
ATOM 1674 N N . LYS A 1 220 ? 26.010 19.118 -13.699 1.00 64.62 220 LYS A N 1
ATOM 1675 C CA . LYS A 1 220 ? 26.063 19.334 -15.156 1.00 64.62 220 LYS A CA 1
ATOM 1676 C C . LYS A 1 220 ? 26.478 18.095 -15.945 1.00 64.62 220 LYS A C 1
ATOM 1678 O O . LYS A 1 220 ? 26.315 18.096 -17.161 1.00 64.62 220 LYS A O 1
ATOM 1683 N N . ASP A 1 221 ? 27.032 17.100 -15.258 1.00 59.75 221 ASP A N 1
ATOM 1684 C CA . ASP A 1 221 ? 27.411 15.817 -15.842 1.00 59.75 221 ASP A CA 1
ATOM 1685 C C . ASP A 1 221 ? 26.224 14.836 -15.842 1.00 59.75 221 ASP A C 1
ATOM 1687 O O . ASP A 1 221 ? 26.274 13.802 -16.506 1.00 59.75 221 ASP A O 1
ATOM 1691 N N . VAL A 1 222 ? 25.121 15.181 -15.160 1.00 60.47 222 VAL A N 1
ATOM 1692 C CA . VAL A 1 222 ? 23.864 14.442 -15.256 1.00 60.47 222 VAL A CA 1
ATOM 1693 C C . VAL A 1 222 ? 23.172 14.834 -16.551 1.00 60.47 222 VAL A C 1
ATOM 1695 O O . VAL A 1 222 ? 22.529 15.878 -16.665 1.00 60.47 222 VAL A O 1
ATOM 1698 N N . MET A 1 223 ? 23.294 13.962 -17.547 1.00 51.19 223 MET A N 1
ATOM 1699 C CA . MET A 1 223 ? 22.421 13.984 -18.712 1.00 51.19 223 MET A CA 1
ATOM 1700 C C . MET A 1 223 ? 21.044 13.483 -18.274 1.00 51.19 223 MET A C 1
ATOM 1702 O O . MET A 1 223 ? 20.752 12.292 -18.361 1.00 51.19 223 MET A O 1
ATOM 1706 N N . PHE A 1 224 ? 20.196 14.360 -17.735 1.00 50.97 224 PHE A N 1
ATOM 1707 C CA . PHE A 1 224 ? 18.857 13.926 -17.358 1.00 50.97 224 PHE A CA 1
ATOM 1708 C C . PHE A 1 224 ? 18.009 13.651 -18.612 1.00 50.97 224 PHE A C 1
ATOM 1710 O O . PHE A 1 224 ? 17.738 14.535 -19.422 1.00 50.97 224 PHE A O 1
ATOM 1717 N N . VAL A 1 225 ? 17.595 12.385 -18.733 1.00 47.94 225 VAL A N 1
ATOM 1718 C CA . VAL A 1 225 ? 16.396 11.867 -19.412 1.00 47.94 225 VAL A CA 1
ATOM 1719 C C . VAL A 1 225 ? 16.177 12.406 -20.821 1.00 47.94 225 VAL A C 1
ATOM 1721 O O . VAL A 1 225 ? 15.325 13.251 -21.061 1.00 47.94 225 VAL A O 1
ATOM 1724 N N . ASP A 1 226 ? 16.840 11.795 -21.791 1.00 48.97 226 ASP A N 1
ATOM 1725 C CA . ASP A 1 226 ? 16.091 11.002 -22.763 1.00 48.97 226 ASP A CA 1
ATOM 1726 C C . ASP A 1 226 ? 16.370 9.550 -22.395 1.00 48.97 226 ASP A C 1
ATOM 1728 O O . ASP A 1 226 ? 17.398 9.000 -22.784 1.00 48.97 226 ASP A O 1
ATOM 1732 N N . ALA A 1 227 ? 15.501 8.989 -21.543 1.00 53.19 227 ALA A N 1
ATOM 1733 C CA . ALA A 1 227 ? 15.517 7.590 -21.149 1.00 53.19 227 ALA A CA 1
ATOM 1734 C C . ALA A 1 227 ? 15.596 6.756 -22.426 1.00 53.19 227 ALA A C 1
ATOM 1736 O O . ALA A 1 227 ? 14.626 6.608 -23.161 1.00 53.19 227 ALA A O 1
ATOM 1737 N N . GLN A 1 228 ? 16.786 6.261 -22.709 1.00 76.94 228 GLN A N 1
ATOM 1738 C CA . GLN A 1 228 ? 17.098 5.492 -23.901 1.00 76.94 228 GLN A CA 1
ATOM 1739 C C . GLN A 1 228 ? 16.771 4.010 -23.666 1.00 76.94 228 GLN A C 1
ATOM 1741 O O . GLN A 1 228 ? 17.328 3.124 -24.304 1.00 76.94 228 GLN A O 1
ATOM 1746 N N . GLY A 1 229 ? 15.875 3.753 -22.708 1.00 84.88 229 GLY A N 1
ATOM 1747 C CA . GLY A 1 229 ? 15.487 2.449 -22.201 1.00 84.88 229 GLY A CA 1
ATOM 1748 C C . GLY A 1 229 ? 16.618 1.623 -21.589 1.00 84.88 229 GLY A C 1
ATOM 1749 O O . GLY A 1 229 ? 16.349 0.474 -21.258 1.00 84.88 229 GLY A O 1
ATOM 1750 N N . ASP A 1 230 ? 17.837 2.151 -21.423 1.00 88.31 230 ASP A N 1
ATOM 1751 C CA . ASP A 1 230 ? 18.942 1.381 -20.847 1.00 88.31 230 ASP A CA 1
ATOM 1752 C C . ASP A 1 230 ? 18.733 1.186 -19.338 1.00 88.31 230 ASP A C 1
ATOM 1754 O O . ASP A 1 230 ? 18.622 2.141 -18.571 1.00 88.31 230 ASP A O 1
ATOM 1758 N N . SER A 1 231 ? 18.646 -0.067 -18.899 1.00 89.31 231 SER A N 1
ATOM 1759 C CA . SER A 1 231 ? 18.474 -0.426 -17.492 1.00 89.31 231 SER A CA 1
ATOM 1760 C C . SER A 1 231 ? 19.770 -0.360 -16.684 1.00 89.31 231 SER A C 1
ATOM 1762 O O . SER A 1 231 ? 19.729 -0.527 -15.468 1.00 89.31 231 SER A O 1
ATOM 1764 N N . LYS A 1 232 ? 20.923 -0.158 -17.335 1.00 86.62 232 LYS A N 1
ATOM 1765 C CA . LYS A 1 232 ? 22.210 0.100 -16.667 1.00 86.62 232 LYS A CA 1
ATOM 1766 C C . LYS A 1 232 ? 22.436 1.572 -16.352 1.00 86.62 232 LYS A C 1
ATOM 1768 O O . LYS A 1 232 ? 23.378 1.888 -1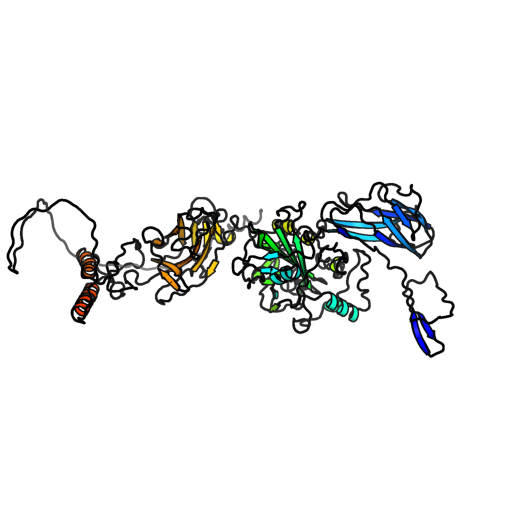5.620 1.00 86.62 232 LYS A O 1
ATOM 1773 N N . ASP A 1 233 ? 21.609 2.455 -16.905 1.00 86.75 233 ASP A N 1
ATOM 1774 C CA . ASP A 1 233 ? 21.667 3.871 -16.584 1.00 86.75 233 ASP A CA 1
ATOM 1775 C C . ASP A 1 233 ? 21.328 4.099 -15.111 1.00 86.75 233 ASP A C 1
ATOM 1777 O O . ASP A 1 233 ? 20.536 3.375 -14.500 1.00 86.75 233 ASP A O 1
ATOM 1781 N N . TRP A 1 234 ? 21.912 5.155 -14.555 1.00 87.81 234 TRP A N 1
ATOM 1782 C CA . TRP A 1 234 ? 21.609 5.602 -13.209 1.00 87.81 234 TRP A CA 1
ATOM 1783 C C . TRP A 1 234 ? 21.713 7.116 -13.082 1.00 87.81 234 TRP A C 1
ATOM 1785 O O . TRP A 1 234 ? 22.418 7.785 -13.840 1.00 87.81 234 TRP A O 1
ATOM 1795 N N . LEU A 1 235 ? 20.998 7.654 -12.101 1.00 87.31 235 LEU A N 1
ATOM 1796 C CA . LEU A 1 235 ? 21.006 9.076 -11.781 1.00 87.31 235 LEU A CA 1
ATOM 1797 C C . LEU A 1 235 ? 22.042 9.375 -10.705 1.00 87.31 235 LEU A C 1
ATOM 1799 O O . LEU A 1 235 ? 21.952 8.818 -9.617 1.00 87.31 235 LEU A O 1
ATOM 1803 N N . ASP A 1 236 ? 22.979 10.284 -10.973 1.00 86.81 236 ASP A N 1
ATOM 1804 C CA . ASP A 1 236 ? 23.959 10.697 -9.967 1.00 86.81 236 ASP A CA 1
ATOM 1805 C C . ASP A 1 236 ? 23.381 11.698 -8.974 1.00 86.81 236 ASP A C 1
ATOM 1807 O O . ASP A 1 236 ? 23.322 12.905 -9.232 1.00 86.81 236 ASP A O 1
ATOM 1811 N N . LEU A 1 237 ? 22.965 11.170 -7.820 1.00 89.31 237 LEU A N 1
ATOM 1812 C CA . LEU A 1 237 ? 22.339 11.935 -6.746 1.00 89.31 237 LEU A CA 1
ATOM 1813 C C . LEU A 1 237 ? 23.327 12.303 -5.635 1.00 89.31 237 LEU A C 1
ATOM 1815 O O . LEU A 1 237 ? 22.918 12.859 -4.613 1.00 89.31 237 LEU A O 1
ATOM 1819 N N . SER A 1 238 ? 24.628 12.067 -5.833 1.00 86.50 238 SER A N 1
ATOM 1820 C CA . SER A 1 238 ? 25.669 12.321 -4.829 1.00 86.50 238 SER A CA 1
ATOM 1821 C C . SER A 1 238 ? 25.702 13.773 -4.342 1.00 86.50 238 SER A C 1
ATOM 1823 O O . SER A 1 238 ? 26.075 14.049 -3.200 1.00 86.50 238 SER A O 1
ATOM 1825 N N . VAL A 1 239 ? 25.232 14.716 -5.168 1.00 86.44 239 VAL A N 1
ATOM 1826 C CA . VAL A 1 239 ? 25.089 16.133 -4.802 1.00 86.44 239 VAL A CA 1
ATOM 1827 C C . VAL A 1 239 ? 24.159 16.359 -3.608 1.00 86.44 239 VAL A C 1
ATOM 1829 O O . VAL A 1 239 ? 24.296 17.383 -2.941 1.00 86.44 239 VAL A O 1
ATOM 1832 N N . TYR A 1 240 ? 23.251 15.425 -3.313 1.00 87.00 240 TYR A N 1
ATOM 1833 C CA . TYR A 1 240 ? 22.329 15.498 -2.181 1.00 87.00 240 TYR A CA 1
ATOM 1834 C C . TYR A 1 240 ? 22.868 14.843 -0.903 1.00 87.00 240 TYR A C 1
ATOM 1836 O O . TYR A 1 240 ? 22.281 15.069 0.145 1.00 87.00 240 TYR A O 1
ATOM 1844 N N . ALA A 1 241 ? 23.994 14.112 -0.941 1.00 81.69 241 ALA A N 1
ATOM 1845 C CA . ALA A 1 241 ? 24.483 13.293 0.178 1.00 81.69 241 ALA A CA 1
ATOM 1846 C C . ALA A 1 241 ? 24.649 14.050 1.515 1.00 81.69 241 ALA A C 1
ATOM 1848 O O . ALA A 1 241 ? 24.283 13.526 2.568 1.00 81.69 241 ALA A O 1
ATOM 1849 N N . ASP A 1 242 ? 25.138 15.294 1.456 1.00 66.25 242 ASP A N 1
ATOM 1850 C CA . ASP A 1 242 ? 25.549 16.097 2.615 1.00 66.25 242 ASP A CA 1
ATOM 1851 C C . ASP A 1 242 ? 24.773 17.429 2.724 1.00 66.25 242 ASP A C 1
ATOM 1853 O O . ASP A 1 242 ? 25.366 18.496 2.920 1.00 66.25 242 ASP A O 1
ATOM 1857 N N . MET A 1 243 ? 23.438 17.406 2.601 1.00 72.12 243 MET A N 1
ATOM 1858 C CA . MET A 1 243 ? 22.584 18.596 2.802 1.00 72.12 243 MET A CA 1
ATOM 1859 C C . MET A 1 243 ? 21.742 18.545 4.099 1.00 72.12 243 MET A C 1
ATOM 1861 O O . MET A 1 243 ? 20.512 18.592 4.028 1.00 72.12 243 MET A O 1
ATOM 1865 N N . PRO A 1 244 ? 22.353 18.490 5.305 1.00 53.81 244 PRO A N 1
ATOM 1866 C CA . PRO A 1 244 ? 21.603 18.364 6.555 1.00 53.81 244 PRO A CA 1
ATOM 1867 C C . PRO A 1 244 ? 20.715 19.593 6.812 1.00 53.81 244 PRO A C 1
ATOM 1869 O O . PRO A 1 244 ? 21.194 20.731 6.808 1.00 53.81 244 PRO A O 1
ATOM 1872 N N . ASN A 1 245 ? 19.429 19.355 7.099 1.00 58.81 245 ASN A N 1
ATOM 1873 C CA . ASN A 1 245 ? 18.373 20.367 7.298 1.00 58.81 245 ASN A CA 1
ATOM 1874 C C . ASN A 1 245 ? 18.095 21.267 6.075 1.00 58.81 245 ASN A C 1
ATOM 1876 O O . ASN A 1 245 ? 17.649 22.408 6.228 1.00 58.81 245 ASN A O 1
ATOM 1880 N N . GLY A 1 246 ? 18.406 20.790 4.866 1.00 63.19 246 GLY A N 1
ATOM 1881 C CA . GLY A 1 246 ? 18.233 21.557 3.632 1.00 63.19 246 GLY A CA 1
ATOM 1882 C C . GLY A 1 246 ? 16.789 21.653 3.142 1.00 63.19 246 GLY A C 1
ATOM 1883 O O . GLY A 1 246 ? 16.480 22.586 2.401 1.00 63.19 246 GLY A O 1
ATOM 1884 N N . PHE A 1 247 ? 15.913 20.737 3.562 1.00 78.75 247 PHE A N 1
ATOM 1885 C CA . PHE A 1 247 ? 14.625 20.515 2.907 1.00 78.75 247 PHE A CA 1
ATOM 1886 C C . PHE A 1 247 ? 13.481 20.446 3.916 1.00 78.75 247 PHE A C 1
ATOM 1888 O O . PHE A 1 247 ? 13.500 19.659 4.858 1.00 78.75 247 PHE A O 1
ATOM 1895 N N . THR A 1 248 ? 12.496 21.314 3.723 1.00 77.00 248 THR A N 1
ATOM 1896 C CA . THR A 1 248 ? 11.251 21.384 4.487 1.00 77.00 248 THR A CA 1
ATOM 1897 C C . THR A 1 248 ? 10.103 21.700 3.533 1.00 77.00 248 THR A C 1
ATOM 1899 O O . THR A 1 248 ? 10.324 22.191 2.422 1.00 77.00 248 THR A O 1
ATOM 1902 N N . ASP A 1 249 ? 8.867 21.538 3.999 1.00 75.50 249 ASP A N 1
ATOM 1903 C CA . ASP A 1 249 ? 7.666 21.953 3.257 1.00 75.50 249 ASP A CA 1
ATOM 1904 C C . ASP A 1 249 ? 7.638 23.451 2.897 1.00 75.50 249 ASP A C 1
ATOM 1906 O O . ASP A 1 249 ? 6.865 23.878 2.040 1.00 75.50 249 ASP A O 1
ATOM 1910 N N . GLU A 1 250 ? 8.474 24.282 3.531 1.00 78.94 250 GLU A N 1
ATOM 1911 C CA . GLU A 1 250 ? 8.556 25.715 3.225 1.00 78.94 250 GLU A CA 1
ATOM 1912 C C . GLU A 1 250 ? 9.440 26.023 2.010 1.00 78.94 250 GLU A C 1
ATOM 1914 O O . GLU A 1 250 ? 9.276 27.071 1.379 1.00 78.94 250 GLU A O 1
ATOM 1919 N N . ASN A 1 251 ? 10.412 25.161 1.702 1.00 84.19 251 ASN A N 1
ATOM 1920 C CA . ASN A 1 251 ? 11.440 25.438 0.695 1.00 84.19 251 ASN A CA 1
ATOM 1921 C C . ASN A 1 251 ? 11.542 24.378 -0.410 1.00 84.19 251 ASN A C 1
ATOM 1923 O O . ASN A 1 251 ? 12.262 24.597 -1.385 1.00 84.19 251 ASN A O 1
ATOM 1927 N N . THR A 1 252 ? 10.814 23.272 -0.274 1.00 86.69 252 THR A N 1
ATOM 1928 C CA . THR A 1 252 ? 10.804 22.150 -1.210 1.00 86.69 252 THR A CA 1
ATOM 1929 C C . THR A 1 252 ? 9.378 21.911 -1.672 1.00 86.69 252 THR A C 1
ATOM 1931 O O . THR A 1 252 ? 8.452 21.848 -0.870 1.00 86.69 252 THR A O 1
ATOM 1934 N N . THR A 1 253 ? 9.180 21.807 -2.987 1.00 89.75 253 THR A N 1
ATOM 1935 C CA . THR A 1 253 ? 7.855 21.466 -3.518 1.00 89.75 253 THR A CA 1
ATOM 1936 C C . THR A 1 253 ? 7.616 19.984 -3.296 1.00 89.75 253 THR A C 1
ATOM 1938 O O . THR A 1 253 ? 8.389 19.168 -3.801 1.00 89.75 253 THR A O 1
ATOM 1941 N N . SER A 1 254 ? 6.554 19.658 -2.558 1.00 91.56 254 SER A N 1
ATOM 1942 C CA . SER A 1 254 ? 6.252 18.285 -2.181 1.00 91.56 254 SER A CA 1
ATOM 1943 C C . SER A 1 254 ? 5.213 17.620 -3.075 1.00 91.56 254 SER A C 1
ATOM 1945 O O . SER A 1 254 ? 4.290 18.287 -3.554 1.00 91.56 254 SER A O 1
ATOM 1947 N N . ALA A 1 255 ? 5.354 16.312 -3.312 1.00 93.38 255 ALA A N 1
ATOM 1948 C CA . ALA A 1 255 ? 4.346 15.537 -4.032 1.00 93.38 255 ALA A CA 1
ATOM 1949 C C . ALA A 1 255 ? 4.247 14.073 -3.587 1.00 93.38 255 ALA A C 1
ATOM 1951 O O . ALA A 1 255 ? 5.259 13.424 -3.331 1.00 93.38 255 ALA A O 1
ATOM 1952 N N . ILE A 1 256 ? 3.019 13.546 -3.584 1.00 95.06 256 ILE A N 1
ATOM 1953 C CA . ILE A 1 256 ? 2.723 12.111 -3.483 1.00 95.06 256 ILE A CA 1
ATOM 1954 C C . ILE A 1 256 ? 1.956 11.698 -4.738 1.00 95.06 256 ILE A C 1
ATOM 1956 O O . ILE A 1 256 ? 0.925 12.269 -5.067 1.00 95.06 256 ILE A O 1
ATOM 1960 N N . TYR A 1 257 ? 2.441 10.698 -5.455 1.00 94.56 257 TYR A N 1
ATOM 1961 C CA . TYR A 1 257 ? 1.879 10.277 -6.732 1.00 94.56 257 TYR A CA 1
ATOM 1962 C C . TYR A 1 257 ? 0.941 9.091 -6.544 1.00 94.56 257 TYR A C 1
ATOM 1964 O O . TYR A 1 257 ? 1.380 8.064 -6.038 1.00 94.56 257 TYR A O 1
ATOM 1972 N N . GLY A 1 258 ? -0.320 9.194 -6.964 1.00 94.75 258 GLY A N 1
ATOM 1973 C CA . GLY A 1 258 ? -1.290 8.096 -6.846 1.00 94.75 258 GLY A CA 1
ATOM 1974 C C . GLY A 1 258 ? -1.637 7.474 -8.194 1.00 94.75 258 GLY A C 1
ATOM 1975 O O . GLY A 1 258 ? -1.964 8.205 -9.118 1.00 94.75 258 GLY A O 1
ATOM 1976 N N . SER A 1 259 ? -1.613 6.149 -8.323 1.00 94.19 259 SER A N 1
ATOM 1977 C CA . SER A 1 259 ? -2.078 5.430 -9.518 1.00 94.19 259 SER A CA 1
ATOM 1978 C C . SER A 1 259 ? -3.262 4.533 -9.184 1.00 94.19 259 SER A C 1
ATOM 1980 O O . SER A 1 259 ? -3.213 3.783 -8.209 1.00 94.19 259 SER A O 1
ATOM 1982 N N . VAL A 1 260 ? -4.317 4.599 -9.999 1.00 95.31 260 VAL A N 1
ATOM 1983 C CA . VAL A 1 260 ? -5.539 3.809 -9.815 1.00 95.31 260 VAL A CA 1
ATOM 1984 C C . VAL A 1 260 ? -5.534 2.610 -10.760 1.00 95.31 260 VAL A C 1
ATOM 1986 O O . VAL A 1 260 ? -5.311 2.744 -11.965 1.00 95.31 260 VAL A O 1
ATOM 1989 N N . LEU A 1 261 ? -5.823 1.432 -10.212 1.00 95.06 261 LEU A N 1
ATOM 1990 C CA . LEU A 1 261 ? -6.006 0.198 -10.966 1.00 95.06 261 LEU A CA 1
ATOM 1991 C C . LEU A 1 261 ? -7.290 -0.495 -10.511 1.00 95.06 261 LEU A C 1
ATOM 1993 O O . LEU A 1 261 ? -7.432 -0.847 -9.341 1.00 95.06 261 LEU A O 1
ATOM 1997 N N . VAL A 1 262 ? -8.218 -0.711 -11.441 1.00 95.12 262 VAL A N 1
ATOM 1998 C CA . VAL A 1 262 ? -9.360 -1.609 -11.231 1.00 95.12 262 VAL A CA 1
ATOM 1999 C C . VAL A 1 262 ? -8.888 -3.044 -11.454 1.00 95.12 262 VAL A C 1
ATOM 2001 O O . VAL A 1 262 ? -8.180 -3.322 -12.422 1.00 95.12 262 VAL A O 1
ATOM 2004 N N . CYS A 1 263 ? -9.278 -3.955 -10.563 1.00 93.69 263 CYS A N 1
ATOM 2005 C CA . CYS A 1 263 ? -8.895 -5.363 -10.633 1.00 93.69 263 CYS A CA 1
ATOM 2006 C C . CYS A 1 263 ? -9.264 -5.950 -12.003 1.00 93.69 263 CYS A C 1
ATOM 2008 O O . CYS A 1 263 ? -10.414 -5.856 -12.449 1.00 93.69 263 CYS A O 1
ATOM 2010 N N . HIS A 1 264 ? -8.273 -6.545 -12.665 1.00 90.94 264 HIS A N 1
ATOM 2011 C CA . HIS A 1 264 ? -8.414 -7.222 -13.948 1.00 90.94 264 HIS A CA 1
ATOM 2012 C C . HIS A 1 264 ? -8.705 -8.715 -13.732 1.00 90.94 264 HIS A C 1
ATOM 2014 O O . HIS A 1 264 ? -8.342 -9.279 -12.704 1.00 90.94 264 HIS A O 1
ATOM 2020 N N . GLU A 1 265 ? -9.297 -9.399 -14.716 1.00 88.19 265 GLU A N 1
ATOM 2021 C CA . GLU A 1 265 ? -9.617 -10.841 -14.622 1.00 88.19 265 GLU A CA 1
ATOM 2022 C C . GLU A 1 265 ? -8.388 -11.736 -14.380 1.00 88.19 265 GLU A C 1
ATOM 2024 O O . GLU A 1 265 ? -8.513 -12.872 -13.930 1.00 88.19 265 GLU A O 1
ATOM 2029 N N . GLN A 1 266 ? -7.197 -11.222 -14.680 1.00 85.75 266 GLN A N 1
ATOM 2030 C CA . GLN A 1 266 ? -5.920 -11.920 -14.520 1.00 85.75 266 GLN A CA 1
ATOM 2031 C C . GLN A 1 266 ? -5.265 -11.679 -13.157 1.00 85.75 266 GLN A C 1
ATOM 2033 O O . GLN A 1 266 ? -4.263 -12.321 -12.835 1.00 85.75 266 GLN A O 1
ATOM 2038 N N . HIS A 1 267 ? -5.797 -10.756 -12.355 1.00 85.94 267 HIS A N 1
ATOM 2039 C CA . HIS A 1 267 ? -5.355 -10.580 -10.979 1.00 85.94 267 HIS A CA 1
ATOM 2040 C C . HIS A 1 267 ? -5.935 -11.674 -10.084 1.00 85.94 267 HIS A C 1
ATOM 2042 O O . HIS A 1 267 ? -7.010 -12.219 -10.322 1.00 85.94 267 HIS A O 1
ATOM 2048 N N . THR A 1 268 ? -5.204 -11.991 -9.020 1.00 79.06 268 THR A N 1
ATOM 2049 C CA . THR A 1 268 ? -5.671 -12.880 -7.953 1.00 79.06 268 THR A CA 1
ATOM 2050 C C . THR A 1 268 ? -5.774 -12.104 -6.644 1.00 79.06 268 THR A C 1
ATOM 2052 O O . THR A 1 268 ? -5.123 -11.074 -6.476 1.00 79.06 268 THR A O 1
ATOM 2055 N N . ASN A 1 269 ? -6.589 -12.605 -5.709 1.00 77.56 269 ASN A N 1
ATOM 2056 C CA . ASN A 1 269 ? -6.906 -11.951 -4.426 1.00 77.56 269 ASN A CA 1
ATOM 2057 C C . ASN A 1 269 ? -7.686 -10.629 -4.562 1.00 77.56 269 ASN A C 1
ATOM 2059 O O . ASN A 1 269 ? -7.649 -9.792 -3.665 1.00 77.56 269 ASN A O 1
ATOM 2063 N N . CYS A 1 270 ? -8.405 -10.468 -5.671 1.00 85.06 270 CYS A N 1
ATOM 2064 C CA . CYS A 1 270 ? -9.399 -9.424 -5.889 1.00 85.06 270 CYS A CA 1
ATOM 2065 C C . CYS A 1 270 ? -10.512 -9.946 -6.811 1.00 85.06 270 CYS A C 1
ATOM 2067 O O . CYS A 1 270 ? -10.391 -11.030 -7.390 1.00 85.06 270 CYS A O 1
ATOM 2069 N N . THR A 1 271 ? -11.605 -9.198 -6.940 1.00 86.56 271 THR A N 1
ATOM 2070 C CA . THR A 1 271 ? -12.701 -9.487 -7.876 1.00 86.56 271 THR A CA 1
ATOM 2071 C C . THR A 1 271 ? -12.694 -8.458 -8.993 1.00 86.56 271 THR A C 1
ATOM 2073 O O . THR A 1 271 ? -12.771 -7.249 -8.755 1.00 86.56 271 THR A O 1
ATOM 2076 N N . ALA A 1 272 ? -12.597 -8.956 -10.223 1.00 89.88 272 ALA A N 1
ATOM 2077 C CA . ALA A 1 272 ? -12.462 -8.125 -11.406 1.00 89.88 272 ALA A CA 1
ATOM 2078 C C . ALA A 1 272 ? -13.633 -7.143 -11.553 1.00 89.88 272 ALA A C 1
ATOM 2080 O O . ALA A 1 272 ? -14.795 -7.524 -11.421 1.00 89.88 272 ALA A O 1
ATOM 2081 N N . GLY A 1 273 ? -13.322 -5.870 -11.810 1.00 89.94 273 GLY A N 1
ATOM 2082 C CA . GLY A 1 273 ? -14.317 -4.798 -11.942 1.00 89.94 273 GLY A CA 1
ATOM 2083 C C . GLY A 1 273 ? -14.997 -4.345 -10.640 1.00 89.94 273 GLY A C 1
ATOM 2084 O O . GLY A 1 273 ? -15.764 -3.380 -10.667 1.00 89.94 273 GLY A O 1
ATOM 2085 N N . GLU A 1 274 ? -14.723 -5.005 -9.512 1.00 92.06 274 GLU A N 1
ATOM 2086 C CA . GLU A 1 274 ? -15.351 -4.735 -8.209 1.00 92.06 274 GLU A CA 1
ATOM 2087 C C . GLU A 1 274 ? -14.346 -4.383 -7.107 1.00 92.06 274 GLU A C 1
ATOM 2089 O O . GLU A 1 274 ? -14.762 -4.066 -5.996 1.00 92.06 274 GLU A O 1
ATOM 2094 N N . ASP A 1 275 ? -13.045 -4.449 -7.387 1.00 94.31 275 ASP A N 1
ATOM 2095 C CA . ASP A 1 275 ? -11.974 -3.964 -6.512 1.00 94.31 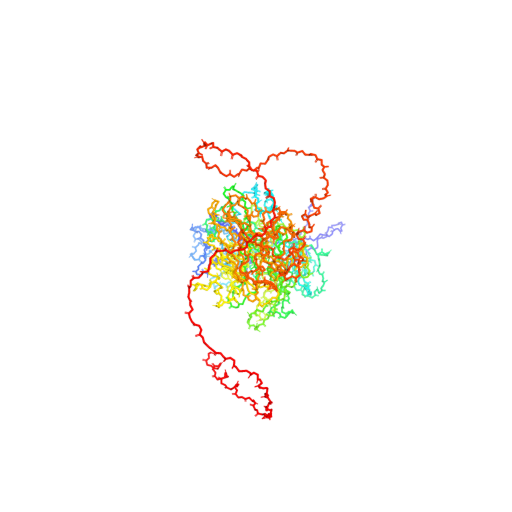275 ASP A CA 1
ATOM 2096 C C . ASP A 1 275 ? -11.152 -2.884 -7.211 1.00 94.31 275 ASP A C 1
ATOM 2098 O O . ASP A 1 275 ? -10.850 -2.994 -8.402 1.00 94.31 275 ASP A O 1
ATOM 2102 N N . ILE A 1 276 ? -10.737 -1.879 -6.445 1.00 95.94 276 ILE A N 1
ATOM 2103 C CA . ILE A 1 276 ? -9.779 -0.848 -6.843 1.00 95.94 276 ILE A CA 1
ATOM 2104 C C . ILE A 1 276 ? -8.590 -0.880 -5.885 1.00 95.94 276 ILE A C 1
ATOM 2106 O O . ILE A 1 276 ? -8.763 -0.983 -4.670 1.00 95.94 276 ILE A O 1
ATOM 2110 N N . ALA A 1 277 ? -7.392 -0.744 -6.445 1.00 95.94 277 ALA A N 1
ATOM 2111 C CA . ALA A 1 277 ? -6.187 -0.383 -5.718 1.00 95.94 277 ALA A CA 1
ATOM 2112 C C . ALA A 1 277 ? -5.768 1.040 -6.111 1.00 95.94 277 ALA A C 1
ATOM 2114 O O . ALA A 1 277 ? -5.703 1.365 -7.299 1.00 95.94 277 ALA A O 1
ATOM 2115 N N . ILE A 1 278 ? -5.473 1.872 -5.115 1.00 96.56 278 ILE A N 1
ATOM 2116 C CA . ILE A 1 278 ? -4.858 3.189 -5.290 1.00 96.56 278 ILE A CA 1
ATOM 2117 C C . ILE A 1 278 ? -3.452 3.111 -4.702 1.00 96.56 278 ILE A C 1
ATOM 2119 O O . ILE A 1 278 ? -3.280 3.127 -3.483 1.00 96.56 278 ILE A O 1
ATOM 2123 N N . SER A 1 279 ? -2.448 2.982 -5.562 1.00 95.06 279 SER A N 1
ATOM 2124 C CA . SER A 1 279 ? -1.044 2.894 -5.159 1.00 95.06 279 SER A CA 1
ATOM 2125 C C . SER A 1 279 ? -0.435 4.287 -5.086 1.00 95.06 279 SER A C 1
ATOM 2127 O O . SER A 1 279 ? -0.362 4.983 -6.096 1.00 95.06 279 SER A O 1
ATOM 2129 N N . TYR A 1 280 ? 0.015 4.678 -3.900 1.00 95.38 280 TYR A N 1
ATOM 2130 C CA . TYR A 1 280 ? 0.699 5.938 -3.646 1.00 95.38 280 TYR A CA 1
ATOM 2131 C C . TYR A 1 280 ? 2.206 5.727 -3.596 1.00 95.38 280 TYR A C 1
ATOM 2133 O O . TYR A 1 280 ? 2.673 4.784 -2.958 1.00 95.38 280 TYR A O 1
ATOM 2141 N N . TYR A 1 281 ? 2.948 6.629 -4.232 1.00 94.19 281 TYR A N 1
ATOM 2142 C CA . TYR A 1 281 ? 4.403 6.621 -4.305 1.00 94.19 281 TYR A CA 1
ATOM 2143 C C . TYR A 1 281 ? 4.967 7.995 -3.979 1.00 94.19 281 TYR A C 1
ATOM 2145 O O . TYR A 1 281 ? 4.418 9.018 -4.394 1.00 94.19 281 TYR A O 1
ATOM 2153 N N . TRP A 1 282 ? 6.101 8.029 -3.298 1.00 94.50 282 TRP A N 1
ATOM 2154 C CA . TRP A 1 282 ? 6.851 9.256 -3.076 1.00 94.50 282 TRP A CA 1
ATOM 2155 C C . TRP A 1 282 ? 8.348 8.999 -3.122 1.00 94.50 282 TRP A C 1
ATOM 2157 O O . TRP A 1 282 ? 8.806 7.877 -2.916 1.00 94.50 282 TRP A O 1
ATOM 2167 N N . PHE A 1 283 ? 9.089 10.063 -3.414 1.00 94.25 283 PHE A N 1
ATOM 2168 C CA . PHE A 1 283 ? 10.522 10.002 -3.640 1.00 94.25 283 PHE A CA 1
ATOM 2169 C C . PHE A 1 283 ? 11.285 10.871 -2.644 1.00 94.25 283 PHE A C 1
ATOM 2171 O O . PHE A 1 283 ? 10.920 12.032 -2.431 1.00 94.25 283 PHE A O 1
ATOM 2178 N N . MET A 1 284 ? 12.373 10.325 -2.104 1.00 92.62 284 MET A N 1
ATOM 2179 C CA . MET A 1 284 ? 13.403 11.065 -1.376 1.00 92.62 284 MET A CA 1
ATOM 2180 C C . MET A 1 284 ? 14.711 11.009 -2.169 1.00 92.62 284 MET A C 1
ATOM 2182 O O . MET A 1 284 ? 15.025 9.981 -2.760 1.00 92.62 284 MET A O 1
ATOM 2186 N N . PRO A 1 285 ? 15.526 12.074 -2.188 1.00 91.75 285 PRO A N 1
ATOM 2187 C CA . PRO A 1 285 ? 16.783 12.074 -2.937 1.00 91.75 285 PRO A CA 1
ATOM 2188 C C . PRO A 1 285 ? 17.853 11.153 -2.331 1.00 91.75 285 PRO A C 1
ATOM 2190 O O . PRO A 1 285 ? 18.878 10.909 -2.969 1.00 91.75 285 PRO A O 1
ATOM 2193 N N . ARG A 1 286 ? 17.646 10.659 -1.106 1.00 90.50 286 ARG A N 1
ATOM 2194 C CA . ARG A 1 286 ? 18.588 9.808 -0.382 1.00 90.50 286 ARG A CA 1
ATOM 2195 C C . ARG A 1 286 ? 17.885 9.056 0.743 1.00 90.50 286 ARG A C 1
ATOM 2197 O O . ARG A 1 286 ? 17.085 9.663 1.445 1.00 90.50 286 ARG A O 1
ATOM 2204 N N . SER A 1 287 ? 18.290 7.811 0.968 1.00 91.19 287 SER A N 1
ATOM 2205 C CA . SER A 1 287 ? 18.053 7.062 2.203 1.00 91.19 287 SER A CA 1
ATOM 2206 C C . SER A 1 287 ? 19.341 7.044 3.027 1.00 91.19 287 SER A C 1
ATOM 2208 O O . SER A 1 287 ? 20.383 6.589 2.549 1.00 91.19 287 SER A O 1
ATOM 2210 N N . ASN A 1 288 ? 19.322 7.576 4.251 1.00 90.50 288 ASN A N 1
ATOM 2211 C CA . ASN A 1 288 ? 20.487 7.603 5.144 1.00 90.50 288 ASN A CA 1
ATOM 2212 C C . ASN A 1 288 ? 20.304 6.769 6.416 1.00 90.50 288 ASN A C 1
ATOM 2214 O O . ASN A 1 288 ? 20.914 7.058 7.450 1.00 90.50 288 ASN A O 1
ATOM 2218 N N . TRP A 1 289 ? 19.510 5.700 6.331 1.00 90.44 289 TRP A N 1
ATOM 2219 C CA . TRP A 1 289 ? 19.215 4.806 7.449 1.00 90.44 289 TRP A CA 1
ATOM 2220 C C . TRP A 1 289 ? 20.477 4.333 8.184 1.00 90.44 289 TRP A C 1
ATOM 2222 O O . TRP A 1 289 ? 20.534 4.391 9.412 1.00 90.44 289 TRP A O 1
ATOM 2232 N N . GLY A 1 290 ? 21.543 3.968 7.467 1.00 88.62 290 GLY A N 1
ATOM 2233 C CA . GLY A 1 290 ? 22.828 3.554 8.036 1.00 88.62 290 GLY A CA 1
ATOM 2234 C C . GLY A 1 290 ? 23.488 4.617 8.925 1.00 88.62 290 GLY A C 1
ATOM 2235 O O . GLY A 1 290 ? 24.089 4.285 9.949 1.00 88.62 290 GLY A O 1
ATOM 2236 N N . GLU A 1 291 ? 23.318 5.904 8.613 1.00 88.88 291 GLU A N 1
ATOM 2237 C CA . GLU A 1 291 ? 23.799 7.024 9.442 1.00 88.88 291 GLU A CA 1
ATOM 2238 C C . GLU A 1 291 ? 22.953 7.222 10.703 1.00 88.88 291 GLU A C 1
ATOM 2240 O O . GLU A 1 291 ? 23.445 7.728 11.716 1.00 88.88 291 GLU A O 1
ATOM 2245 N N . LYS A 1 292 ? 21.689 6.790 10.657 1.00 89.56 292 LYS A N 1
ATOM 2246 C CA . LYS A 1 292 ? 20.736 6.806 11.775 1.00 89.56 292 LYS A CA 1
ATOM 2247 C C . LYS A 1 292 ? 20.764 5.516 12.601 1.00 89.56 292 LYS A C 1
ATOM 2249 O O . LYS A 1 292 ? 19.967 5.362 13.520 1.00 89.56 292 LYS A O 1
ATOM 2254 N N . GLY A 1 293 ? 21.720 4.622 12.335 1.00 87.06 293 GLY A N 1
ATOM 2255 C CA . GLY A 1 293 ? 21.888 3.365 13.065 1.00 87.06 293 GLY A CA 1
ATOM 2256 C C . GLY A 1 293 ? 21.147 2.174 12.458 1.00 87.06 293 GLY A C 1
ATOM 2257 O O . GLY A 1 293 ? 20.989 1.175 13.153 1.00 87.06 293 GLY A O 1
ATOM 2258 N N . GLY A 1 294 ? 20.725 2.280 11.197 1.00 87.19 294 GLY A N 1
ATOM 2259 C CA . GLY A 1 294 ? 20.105 1.252 10.365 1.00 87.19 294 GLY A CA 1
ATOM 2260 C C . GLY A 1 294 ? 21.078 0.361 9.589 1.00 87.19 294 GLY A C 1
ATOM 2261 O O . GLY A 1 294 ? 22.231 0.171 9.993 1.00 87.19 294 GLY A O 1
ATOM 2262 N N . PHE A 1 295 ? 20.603 -0.238 8.489 1.00 83.50 295 PHE A N 1
ATOM 2263 C CA . PHE A 1 295 ? 21.380 -1.209 7.707 1.00 83.50 295 PHE A CA 1
ATOM 2264 C C . PHE A 1 295 ? 22.298 -0.577 6.656 1.00 83.50 295 PHE A C 1
ATOM 2266 O O . PHE A 1 295 ? 23.490 -0.883 6.639 1.00 83.50 295 PHE A O 1
ATOM 2273 N N . ASN A 1 296 ? 21.740 0.269 5.796 1.00 85.81 296 ASN A N 1
ATOM 2274 C CA . ASN A 1 296 ? 22.329 0.723 4.536 1.00 85.81 296 ASN A CA 1
ATOM 2275 C C . ASN A 1 296 ? 22.098 2.223 4.320 1.00 85.81 296 ASN A C 1
ATOM 2277 O O . ASN A 1 296 ? 21.248 2.839 4.962 1.00 85.81 296 ASN A O 1
ATOM 2281 N N . THR A 1 297 ? 22.868 2.803 3.407 1.00 88.50 297 THR A N 1
ATOM 2282 C CA . THR A 1 297 ? 22.725 4.195 2.978 1.00 88.50 297 THR A CA 1
ATOM 2283 C C . THR A 1 297 ? 22.870 4.236 1.465 1.00 88.50 297 THR A C 1
ATOM 2285 O O . THR A 1 297 ? 23.907 3.832 0.943 1.00 88.50 297 THR A O 1
ATOM 2288 N N . HIS A 1 298 ? 21.870 4.765 0.765 1.00 89.38 298 HIS A N 1
ATOM 2289 C CA . HIS A 1 298 ? 21.873 4.832 -0.694 1.00 89.38 298 HIS A CA 1
ATOM 2290 C C . HIS A 1 298 ? 21.325 6.154 -1.225 1.00 89.38 298 HIS A C 1
ATOM 2292 O O . HIS A 1 298 ? 20.606 6.903 -0.559 1.00 89.38 298 HIS A O 1
ATOM 2298 N N . GLU A 1 299 ? 21.726 6.454 -2.454 1.00 91.44 299 GLU A N 1
ATOM 2299 C CA . GLU A 1 299 ? 21.141 7.519 -3.258 1.00 91.44 299 GLU A CA 1
ATOM 2300 C C . GLU A 1 299 ? 19.728 7.136 -3.694 1.00 91.44 299 GLU A C 1
ATOM 2302 O O . GLU A 1 299 ? 19.495 5.985 -4.055 1.00 91.44 299 GLU A O 1
ATOM 2307 N N . GLY A 1 300 ? 18.821 8.115 -3.664 1.00 91.31 300 GLY A N 1
ATOM 2308 C CA . GLY A 1 300 ? 17.409 7.955 -3.997 1.00 91.31 300 GLY A CA 1
ATOM 2309 C C . GLY A 1 300 ? 16.651 7.029 -3.053 1.00 91.31 300 GLY A C 1
ATOM 2310 O O . GLY A 1 300 ? 17.212 6.136 -2.429 1.00 91.31 300 GLY A O 1
ATOM 2311 N N . ASP A 1 301 ? 15.351 7.245 -2.942 1.00 92.19 301 ASP A N 1
ATOM 2312 C CA . ASP A 1 301 ? 14.473 6.382 -2.170 1.00 92.19 301 ASP A CA 1
ATOM 2313 C C . ASP A 1 301 ? 13.058 6.463 -2.727 1.00 92.19 301 ASP A C 1
ATOM 2315 O O . ASP A 1 301 ? 12.509 7.559 -2.849 1.00 92.19 301 ASP A O 1
ATOM 2319 N N . TRP A 1 302 ? 12.485 5.322 -3.100 1.00 93.00 302 TRP A N 1
ATOM 2320 C CA . TRP A 1 302 ? 11.111 5.238 -3.585 1.00 93.00 302 TRP A CA 1
ATOM 2321 C C . TRP A 1 302 ? 10.293 4.407 -2.620 1.00 93.00 302 TRP A C 1
ATOM 2323 O O . TRP A 1 302 ? 10.478 3.195 -2.497 1.00 93.00 302 TRP A O 1
ATOM 2333 N N . GLU A 1 303 ? 9.328 5.077 -2.012 1.00 91.75 303 GLU A N 1
ATOM 2334 C CA . GLU A 1 303 ? 8.489 4.529 -0.963 1.00 91.75 303 GLU A CA 1
ATOM 2335 C C . GLU A 1 303 ? 7.017 4.611 -1.343 1.00 91.75 303 GLU A C 1
ATOM 2337 O O . GLU A 1 303 ? 6.640 5.256 -2.327 1.00 91.75 303 GLU A O 1
ATOM 2342 N N . GLY A 1 304 ? 6.160 3.913 -0.597 1.00 92.31 304 GLY A N 1
ATOM 2343 C CA . GLY A 1 304 ? 4.730 4.060 -0.825 1.00 92.31 304 GLY A CA 1
ATOM 2344 C C . GLY A 1 304 ? 3.808 3.095 -0.091 1.00 92.31 304 GLY A C 1
ATOM 2345 O O . GLY A 1 304 ? 4.235 2.182 0.611 1.00 92.31 304 GLY A O 1
ATOM 2346 N N . VAL A 1 305 ? 2.514 3.266 -0.351 1.00 92.25 305 VAL A N 1
ATOM 2347 C CA . VAL A 1 305 ? 1.407 2.486 0.230 1.00 92.25 305 VAL A CA 1
ATOM 2348 C C . VAL A 1 305 ? 0.365 2.168 -0.842 1.00 92.25 305 VAL A C 1
ATOM 2350 O O . VAL A 1 305 ? 0.396 2.750 -1.925 1.00 92.25 305 VAL A O 1
ATOM 2353 N N . ALA A 1 306 ? -0.575 1.263 -0.575 1.00 93.56 306 ALA A N 1
ATOM 2354 C CA . ALA A 1 306 ? -1.726 1.050 -1.455 1.00 93.56 306 ALA A CA 1
ATOM 2355 C C . ALA A 1 306 ? -3.036 1.005 -0.669 1.00 93.56 306 ALA A C 1
ATOM 2357 O O . ALA A 1 306 ? -3.181 0.166 0.215 1.00 93.56 306 ALA A O 1
ATOM 2358 N N . ALA A 1 307 ? -3.986 1.882 -1.000 1.00 93.06 307 ALA A N 1
ATOM 2359 C CA . ALA A 1 307 ? -5.349 1.845 -0.474 1.00 93.06 307 ALA A CA 1
ATOM 2360 C C . ALA A 1 307 ? -6.214 0.897 -1.315 1.00 93.06 307 ALA A C 1
ATOM 2362 O O . ALA A 1 307 ? -6.102 0.887 -2.542 1.00 93.06 307 ALA A O 1
ATOM 2363 N N . PHE A 1 308 ? -7.106 0.141 -0.676 1.00 92.06 308 PHE A N 1
ATOM 2364 C CA . PHE A 1 308 ? -7.995 -0.800 -1.357 1.00 92.06 308 PHE A CA 1
ATOM 2365 C C . PHE A 1 308 ? -9.456 -0.440 -1.131 1.00 92.06 308 PHE A C 1
ATOM 2367 O O . PHE A 1 308 ? -9.875 -0.202 0.002 1.00 92.06 308 PHE A O 1
ATOM 2374 N N . LEU A 1 309 ? -10.234 -0.411 -2.212 1.00 92.56 309 LEU A N 1
ATOM 2375 C CA . LEU A 1 309 ? -11.670 -0.154 -2.193 1.00 92.56 309 LEU A CA 1
ATOM 2376 C C . LEU A 1 309 ? -12.415 -1.306 -2.866 1.00 92.56 309 LEU A C 1
ATOM 2378 O O . LEU A 1 309 ? -11.946 -1.863 -3.856 1.00 92.56 309 LEU A O 1
ATOM 2382 N N . ARG A 1 310 ? -13.613 -1.595 -2.364 1.00 90.38 310 ARG A N 1
ATOM 2383 C CA . ARG A 1 310 ? -14.538 -2.604 -2.891 1.00 90.38 310 ARG A CA 1
ATOM 2384 C C . ARG A 1 310 ? -15.837 -1.927 -3.290 1.00 90.38 310 ARG A C 1
ATOM 2386 O O . ARG A 1 310 ? -16.345 -1.070 -2.568 1.00 90.38 310 ARG A O 1
ATOM 2393 N N . LYS A 1 311 ? -16.378 -2.333 -4.430 1.00 89.75 311 LYS A N 1
ATOM 2394 C CA . LYS A 1 311 ? -17.691 -1.908 -4.894 1.00 89.75 311 LYS A CA 1
ATOM 2395 C C . LYS A 1 311 ? -18.802 -2.586 -4.091 1.00 89.75 311 LYS A C 1
ATOM 2397 O O . LYS A 1 311 ? -18.811 -3.805 -3.946 1.00 89.75 311 LYS A O 1
ATOM 2402 N N . GLU A 1 312 ? -19.743 -1.795 -3.604 1.00 88.00 312 GLU A N 1
ATOM 2403 C CA . GLU A 1 312 ? -20.937 -2.233 -2.891 1.00 88.00 312 GLU A CA 1
ATOM 2404 C C . GLU A 1 312 ? -22.074 -2.597 -3.855 1.00 88.00 312 GLU A C 1
ATOM 2406 O O . GLU A 1 312 ? -22.064 -2.265 -5.046 1.00 88.00 312 GLU A O 1
ATOM 2411 N N . ALA A 1 313 ? -23.112 -3.250 -3.325 1.00 87.38 313 ALA A N 1
ATOM 2412 C CA . ALA A 1 313 ? -24.288 -3.652 -4.099 1.00 87.38 313 ALA A CA 1
ATOM 2413 C C . ALA A 1 313 ? -25.060 -2.466 -4.716 1.00 87.38 313 ALA A C 1
ATOM 2415 O O . ALA A 1 313 ? -25.728 -2.634 -5.738 1.00 87.38 313 ALA A O 1
ATOM 2416 N N . ASP A 1 314 ? -24.974 -1.276 -4.114 1.00 86.06 314 ASP A N 1
ATOM 2417 C CA . ASP A 1 314 ? -25.574 -0.041 -4.634 1.00 86.06 314 ASP A CA 1
ATOM 2418 C C . ASP A 1 314 ? -24.722 0.643 -5.721 1.00 86.06 314 ASP A C 1
ATOM 2420 O O . ASP A 1 314 ? -25.165 1.605 -6.350 1.00 86.06 314 ASP A O 1
ATOM 2424 N N . GLY A 1 315 ? -23.526 0.109 -5.985 1.00 88.00 315 GLY A N 1
ATOM 2425 C CA . GLY A 1 315 ? -22.583 0.599 -6.978 1.00 88.00 315 GLY A CA 1
ATOM 2426 C C . GLY A 1 315 ? -21.571 1.622 -6.462 1.00 88.00 315 GLY A C 1
ATOM 2427 O O . GLY A 1 315 ? -20.681 1.980 -7.238 1.00 88.00 315 GLY A O 1
ATOM 2428 N N . SER A 1 316 ? -21.672 2.062 -5.204 1.00 93.19 316 SER A N 1
ATOM 2429 C CA . SER A 1 316 ? -20.663 2.905 -4.554 1.00 93.19 316 SER A CA 1
ATOM 2430 C C . SER A 1 316 ? -19.403 2.110 -4.196 1.00 93.19 316 SER A C 1
ATOM 2432 O O . SER A 1 316 ? -19.420 0.884 -4.155 1.00 93.19 316 SER A O 1
ATOM 2434 N N . TRP A 1 317 ? -18.288 2.796 -3.969 1.00 93.06 317 TRP A N 1
ATOM 2435 C CA . TRP A 1 317 ? -17.022 2.199 -3.555 1.00 93.06 317 TRP A CA 1
ATOM 2436 C C . TRP A 1 317 ? -16.743 2.518 -2.094 1.00 93.06 317 TRP A C 1
ATOM 2438 O O . TRP A 1 317 ? -16.745 3.687 -1.703 1.00 93.06 317 TRP A O 1
ATOM 2448 N N . ARG A 1 318 ? -16.446 1.484 -1.307 1.00 88.31 318 ARG A N 1
ATOM 2449 C CA . ARG A 1 318 ? -16.099 1.602 0.108 1.00 88.31 318 ARG A CA 1
ATOM 2450 C C . ARG A 1 318 ? -14.645 1.190 0.343 1.00 88.31 318 ARG A C 1
ATOM 2452 O O . ARG A 1 318 ? -14.238 0.132 -0.149 1.00 88.31 318 ARG A O 1
ATOM 2459 N N . PRO A 1 319 ? -13.853 1.980 1.085 1.00 87.19 319 PRO A N 1
ATOM 2460 C CA . PRO A 1 319 ? -12.502 1.588 1.474 1.00 87.19 319 PRO A CA 1
ATOM 2461 C C . PRO A 1 319 ? -12.517 0.369 2.402 1.00 87.19 319 PRO A C 1
ATOM 2463 O O . PRO A 1 319 ? -13.415 0.207 3.227 1.00 87.19 319 PRO A O 1
ATOM 2466 N N . ARG A 1 320 ? -11.524 -0.504 2.231 1.00 79.44 320 ARG A N 1
ATOM 2467 C CA . ARG A 1 320 ? -11.397 -1.788 2.936 1.00 79.44 320 ARG A CA 1
ATOM 2468 C C . ARG A 1 320 ? -10.098 -1.936 3.714 1.00 79.44 320 ARG A C 1
ATOM 2470 O O . ARG A 1 320 ? -10.048 -2.759 4.610 1.00 79.44 320 ARG A O 1
ATOM 2477 N N . GLY A 1 321 ? -9.062 -1.174 3.383 1.00 80.50 321 GLY A N 1
ATOM 2478 C CA . GLY A 1 321 ? -7.786 -1.261 4.085 1.00 80.50 321 GLY A CA 1
ATOM 2479 C C . GLY A 1 321 ? -6.640 -0.653 3.294 1.00 80.50 321 GLY A C 1
ATOM 2480 O O . GLY A 1 321 ? -6.837 -0.085 2.213 1.00 80.50 321 GLY A O 1
ATOM 2481 N N . MET A 1 322 ? -5.433 -0.790 3.836 1.00 86.00 322 MET A N 1
ATOM 2482 C CA . MET A 1 322 ? -4.215 -0.256 3.236 1.00 86.00 322 MET A CA 1
ATOM 2483 C C . MET A 1 322 ? -3.025 -1.198 3.436 1.00 86.00 322 MET A C 1
ATOM 2485 O O . MET A 1 322 ? -2.824 -1.747 4.516 1.00 86.00 322 MET A O 1
ATOM 2489 N N . ALA A 1 323 ? -2.221 -1.366 2.388 1.00 86.31 323 ALA A N 1
ATOM 2490 C CA . ALA A 1 323 ? -0.925 -2.032 2.445 1.00 86.31 323 ALA A CA 1
ATOM 2491 C C . ALA A 1 323 ? 0.198 -1.007 2.612 1.00 86.31 323 ALA A C 1
ATOM 2493 O O . ALA A 1 323 ? 0.229 0.008 1.913 1.00 86.31 323 ALA A O 1
ATOM 2494 N N . LEU A 1 324 ? 1.131 -1.306 3.509 1.00 84.62 324 LEU A N 1
ATOM 2495 C CA . LEU A 1 324 ? 2.253 -0.454 3.891 1.00 84.62 324 LEU A CA 1
ATOM 2496 C C . LEU A 1 324 ? 3.564 -1.130 3.494 1.00 84.62 324 LEU A C 1
ATOM 2498 O O . LEU A 1 324 ? 3.718 -2.313 3.782 1.00 84.62 324 LEU A O 1
ATOM 2502 N N . ALA A 1 325 ? 4.505 -0.416 2.874 1.00 82.25 325 ALA A N 1
ATOM 2503 C CA . ALA A 1 325 ? 5.856 -0.926 2.627 1.00 82.25 325 ALA A CA 1
ATOM 2504 C C . ALA A 1 325 ? 6.745 -0.683 3.860 1.00 82.25 325 ALA A C 1
ATOM 2506 O O . ALA A 1 325 ? 6.954 0.462 4.242 1.00 82.25 325 ALA A O 1
ATOM 2507 N N . GLN A 1 326 ? 7.221 -1.746 4.511 1.00 76.62 326 GLN A N 1
ATOM 2508 C CA . GLN A 1 326 ? 7.956 -1.717 5.780 1.00 76.62 326 GLN A CA 1
ATOM 2509 C C . GLN A 1 326 ? 9.272 -2.485 5.710 1.00 76.62 326 GLN A C 1
ATOM 2511 O O . GLN A 1 326 ? 9.407 -3.481 5.000 1.00 76.62 326 GLN A O 1
ATOM 2516 N N . HIS A 1 327 ? 10.221 -2.121 6.562 1.00 70.81 327 HIS A N 1
ATOM 2517 C CA . HIS A 1 327 ? 11.348 -2.994 6.847 1.00 70.81 327 HIS A CA 1
ATOM 2518 C C . HIS A 1 327 ? 10.928 -4.041 7.895 1.00 70.81 327 HIS A C 1
ATOM 2520 O O . HIS A 1 327 ? 10.890 -3.767 9.092 1.00 70.81 327 HIS A O 1
ATOM 2526 N N . VAL A 1 328 ? 10.601 -5.263 7.457 1.00 53.62 328 VAL A N 1
ATOM 2527 C CA . VAL A 1 328 ? 10.325 -6.412 8.351 1.00 53.62 328 VAL A CA 1
ATOM 2528 C C . VAL A 1 328 ? 11.433 -7.473 8.245 1.00 53.62 328 VAL A C 1
ATOM 2530 O O . VAL A 1 328 ? 12.229 -7.469 7.306 1.00 53.62 328 VAL A O 1
ATOM 2533 N N . SER A 1 329 ? 11.562 -8.343 9.253 1.00 45.91 329 SER A N 1
ATOM 2534 C CA . SER A 1 329 ? 12.741 -9.209 9.443 1.00 45.91 329 SER A CA 1
ATOM 2535 C C . SER A 1 329 ? 12.930 -10.341 8.396 1.00 45.91 329 SER A C 1
ATOM 2537 O O . SER A 1 329 ? 12.013 -10.738 7.688 1.00 45.91 329 SER A O 1
ATOM 2539 N N . LEU A 1 330 ? 14.170 -10.847 8.310 1.00 40.75 330 LEU A N 1
ATOM 2540 C CA . LEU A 1 330 ? 14.806 -11.687 7.271 1.00 40.75 330 LEU A CA 1
ATOM 2541 C C . LEU A 1 330 ? 14.045 -12.915 6.702 1.00 40.75 330 LEU A C 1
ATOM 2543 O O . LEU A 1 330 ? 14.082 -13.988 7.293 1.00 40.75 330 LEU A O 1
ATOM 2547 N N . PHE A 1 331 ? 13.565 -12.794 5.452 1.00 36.88 331 PHE A N 1
ATOM 2548 C CA . PHE A 1 331 ? 13.882 -13.664 4.288 1.00 36.88 331 PHE A CA 1
ATOM 2549 C C . PHE A 1 331 ? 13.636 -12.932 2.944 1.00 36.88 331 PHE A C 1
ATOM 2551 O O . PHE A 1 331 ? 13.090 -13.483 1.992 1.00 36.88 331 PHE A O 1
ATOM 2558 N N . GLY A 1 332 ? 14.117 -11.690 2.834 1.00 34.66 332 GLY A N 1
ATOM 2559 C CA . GLY A 1 332 ? 14.517 -11.127 1.539 1.00 34.66 332 GLY A CA 1
ATOM 2560 C C . GLY A 1 332 ? 13.421 -10.647 0.588 1.00 34.66 332 GLY A C 1
ATOM 2561 O O . GLY A 1 332 ? 13.690 -10.611 -0.612 1.00 34.66 332 GLY A O 1
ATOM 2562 N N . ALA A 1 333 ? 12.254 -10.230 1.080 1.00 36.25 333 ALA A N 1
ATOM 2563 C CA . ALA A 1 333 ? 11.378 -9.353 0.312 1.00 36.25 333 ALA A CA 1
ATOM 2564 C C . ALA A 1 333 ? 11.037 -8.105 1.131 1.00 36.25 333 ALA A C 1
ATOM 2566 O O . ALA A 1 333 ? 10.839 -8.239 2.336 1.00 36.25 333 ALA A O 1
ATOM 2567 N N . GLY A 1 334 ? 11.007 -6.928 0.494 1.00 41.78 334 GLY A N 1
ATOM 2568 C CA . GLY A 1 334 ? 10.501 -5.679 1.053 1.00 41.78 334 GLY A CA 1
ATOM 2569 C C . GLY A 1 334 ? 9.245 -5.982 1.846 1.00 41.78 334 GLY A C 1
ATOM 2570 O O . GLY A 1 334 ? 8.228 -6.403 1.288 1.00 41.78 334 GLY A O 1
ATOM 2571 N N . GLY A 1 335 ? 9.402 -5.891 3.162 1.00 51.44 335 GLY A N 1
ATOM 2572 C CA . GLY A 1 335 ? 8.361 -6.194 4.105 1.00 51.44 335 GLY A CA 1
ATOM 2573 C C . GLY A 1 335 ? 7.187 -5.286 3.854 1.00 51.44 335 GLY A C 1
ATOM 2574 O O . GLY A 1 335 ? 7.281 -4.213 3.262 1.00 51.44 335 GLY A O 1
ATOM 2575 N N . GLY A 1 336 ? 6.044 -5.709 4.316 1.00 52.84 336 GLY A N 1
ATOM 2576 C CA . GLY A 1 336 ? 4.926 -4.818 4.381 1.00 52.84 336 GLY A CA 1
ATOM 2577 C C . GLY A 1 336 ? 3.920 -5.391 5.327 1.00 52.84 336 GLY A C 1
ATOM 2578 O O . GLY A 1 336 ? 3.960 -6.581 5.647 1.00 52.84 336 GLY A O 1
ATOM 2579 N N . VAL A 1 337 ? 3.044 -4.514 5.775 1.00 54.84 337 VAL A N 1
ATOM 2580 C CA . VAL A 1 337 ? 1.939 -4.880 6.638 1.00 54.84 337 VAL A CA 1
ATOM 2581 C C . VAL A 1 337 ? 0.655 -4.494 5.936 1.00 54.84 337 VAL A C 1
ATOM 2583 O O . VAL A 1 337 ? 0.523 -3.378 5.426 1.00 54.84 337 VAL A O 1
ATOM 2586 N N . PHE A 1 338 ? -0.285 -5.431 5.879 1.00 58.00 338 PHE A N 1
ATOM 2587 C CA . PHE A 1 338 ? -1.649 -5.125 5.475 1.00 58.00 338 PHE A CA 1
ATOM 2588 C C . PHE A 1 338 ? -2.459 -4.759 6.716 1.00 58.00 338 PHE A C 1
ATOM 2590 O O . PHE A 1 338 ? -2.512 -5.539 7.666 1.00 58.00 338 PHE A O 1
ATOM 2597 N N . SER A 1 339 ? -3.080 -3.580 6.697 1.00 59.69 339 SER A N 1
ATOM 2598 C CA . SER A 1 339 ? -4.064 -3.159 7.689 1.00 59.69 339 SER A CA 1
ATOM 2599 C C . SER A 1 339 ? -5.468 -3.409 7.116 1.00 59.69 339 SER A C 1
ATOM 2601 O O . SER A 1 339 ? -5.864 -2.704 6.179 1.00 59.69 339 SER A O 1
ATOM 2603 N N . PRO A 1 340 ? -6.191 -4.436 7.608 1.00 53.38 340 PRO A N 1
ATOM 2604 C CA . PRO A 1 340 ? -7.445 -4.908 7.014 1.00 53.38 340 PRO A CA 1
ATOM 2605 C C . PRO A 1 340 ? -8.698 -4.115 7.418 1.00 53.38 340 PRO A C 1
ATOM 2607 O O . PRO A 1 340 ? -9.799 -4.511 7.046 1.00 53.38 340 PRO A O 1
ATOM 2610 N N . SER A 1 341 ? -8.572 -3.014 8.163 1.00 55.97 341 SER A N 1
ATOM 2611 C CA . SER A 1 341 ? -9.716 -2.260 8.686 1.00 55.97 341 SER A CA 1
ATOM 2612 C C . SER A 1 341 ? -9.734 -0.808 8.204 1.00 55.97 341 SER A C 1
ATOM 2614 O O . SER A 1 341 ? -8.698 -0.166 8.038 1.00 55.97 341 SER A O 1
ATOM 2616 N N . TRP A 1 342 ? -10.936 -0.282 7.949 1.00 62.16 342 TRP A N 1
ATOM 2617 C CA . TRP A 1 342 ? -11.169 1.140 7.687 1.00 62.16 342 TRP A CA 1
ATOM 2618 C C . TRP A 1 342 ? -12.267 1.666 8.627 1.00 62.16 342 TRP A C 1
ATOM 2620 O O . TRP A 1 342 ? -13.338 1.055 8.653 1.00 62.16 342 TRP A O 1
ATOM 2630 N N . PRO A 1 343 ? -12.061 2.797 9.337 1.00 62.84 343 PRO A N 1
ATOM 2631 C CA . PRO A 1 343 ? -10.897 3.688 9.261 1.00 62.84 343 PRO A CA 1
ATOM 2632 C C . PRO A 1 343 ? -9.621 3.062 9.843 1.00 62.84 343 PRO A C 1
ATOM 2634 O O . PRO A 1 343 ? -9.669 2.234 10.746 1.00 62.84 343 PRO A O 1
ATOM 2637 N N . LEU A 1 344 ? -8.473 3.462 9.300 1.00 65.25 344 LEU A N 1
ATOM 2638 C CA . LEU A 1 344 ? -7.154 3.034 9.757 1.00 65.25 344 LEU A CA 1
ATOM 2639 C C . LEU A 1 344 ? -6.812 3.678 11.109 1.00 65.25 344 LEU A C 1
ATOM 2641 O O . LEU A 1 344 ? -7.271 4.777 11.437 1.00 65.25 344 LEU A O 1
ATOM 2645 N N . TYR A 1 345 ? -5.933 3.028 11.873 1.00 55.72 345 TYR A N 1
ATOM 2646 C CA . TYR A 1 345 ? -5.421 3.579 13.127 1.00 55.72 345 TYR A CA 1
ATOM 2647 C C . TYR A 1 345 ? -4.766 4.954 12.905 1.00 55.72 345 TYR A C 1
ATOM 2649 O O . TYR A 1 345 ? -3.918 5.123 12.032 1.00 55.72 345 TYR A O 1
ATOM 2657 N N . GLY A 1 346 ? -5.172 5.954 13.694 1.00 58.53 346 GLY A N 1
ATOM 2658 C CA . GLY A 1 346 ? -4.632 7.316 13.613 1.00 58.53 346 GLY A CA 1
ATOM 2659 C C . GLY A 1 346 ? -5.062 8.129 12.383 1.00 58.53 346 GLY A C 1
ATOM 2660 O O . GLY A 1 346 ? -4.539 9.225 12.191 1.00 58.53 346 GLY A O 1
ATOM 2661 N N . GLN A 1 347 ? -5.992 7.634 11.559 1.00 69.94 347 GLN A N 1
ATOM 2662 C CA . GLN A 1 347 ? -6.500 8.308 10.358 1.00 69.94 347 GLN A CA 1
ATOM 2663 C C . GLN A 1 347 ? -7.255 9.615 10.665 1.00 69.94 347 GLN A C 1
ATOM 2665 O O . GLN A 1 347 ? -7.976 9.717 11.656 1.00 69.94 347 GLN A O 1
ATOM 2670 N N . SER A 1 348 ? -7.145 10.600 9.763 1.00 64.94 348 SER A N 1
ATOM 2671 C CA . SER A 1 348 ? -7.928 11.844 9.794 1.00 64.94 348 SER A CA 1
ATOM 2672 C C . SER A 1 348 ? -8.830 11.943 8.561 1.00 64.94 348 SER A C 1
ATOM 2674 O O . SER A 1 348 ? -8.353 12.093 7.433 1.00 64.94 348 SER A O 1
ATOM 2676 N N . GLY A 1 349 ? -10.151 11.856 8.750 1.00 78.31 349 GLY A N 1
ATOM 2677 C CA . GLY A 1 349 ? -11.105 11.844 7.636 1.00 78.31 349 GLY A CA 1
ATOM 2678 C C . GLY A 1 349 ? -10.854 10.644 6.724 1.00 78.31 349 GLY A C 1
ATOM 2679 O O . GLY A 1 349 ? -10.900 9.518 7.195 1.00 78.31 349 GLY A O 1
ATOM 2680 N N . THR A 1 350 ? -10.562 10.866 5.442 1.00 82.38 350 THR A N 1
ATOM 2681 C CA . THR A 1 350 ? -10.179 9.825 4.464 1.00 82.38 350 THR A CA 1
ATOM 2682 C C . THR A 1 350 ? -8.669 9.687 4.243 1.00 82.38 350 THR A C 1
ATOM 2684 O O . THR A 1 350 ? -8.242 8.835 3.466 1.00 82.38 350 THR A O 1
ATOM 2687 N N . HIS A 1 351 ? -7.857 10.511 4.910 1.00 87.06 351 HIS A N 1
ATOM 2688 C CA . HIS A 1 351 ? -6.410 10.554 4.717 1.00 87.06 351 HIS A CA 1
ATOM 2689 C C . HIS A 1 351 ? -5.733 9.675 5.767 1.00 87.06 351 HIS A C 1
ATOM 2691 O O . HIS A 1 351 ? -5.748 9.990 6.962 1.00 87.06 351 HIS A O 1
ATOM 2697 N N . ALA A 1 352 ? -5.143 8.567 5.322 1.00 86.38 352 ALA A N 1
ATOM 2698 C CA . ALA A 1 352 ? -4.385 7.672 6.187 1.00 86.38 352 ALA A CA 1
ATOM 2699 C C . ALA A 1 352 ? -3.173 8.393 6.793 1.00 86.38 352 ALA A C 1
ATOM 2701 O O . ALA A 1 352 ? -2.464 9.113 6.089 1.00 86.38 352 ALA A O 1
ATOM 2702 N N . THR A 1 353 ? -2.913 8.176 8.080 1.00 87.06 353 THR A N 1
ATOM 2703 C CA . THR A 1 353 ? -1.717 8.699 8.751 1.00 87.06 353 THR A CA 1
ATOM 2704 C C . THR A 1 353 ? -0.590 7.686 8.620 1.00 87.06 353 THR A C 1
ATOM 2706 O O . THR A 1 353 ? -0.713 6.564 9.105 1.00 87.06 353 THR A O 1
ATOM 2709 N N . ILE A 1 354 ? 0.505 8.078 7.967 1.00 89.75 354 ILE A N 1
ATOM 2710 C CA . ILE A 1 354 ? 1.666 7.219 7.726 1.00 89.75 354 ILE A CA 1
ATOM 2711 C C . ILE A 1 354 ? 2.863 7.755 8.498 1.00 89.75 354 ILE A C 1
ATOM 2713 O O . ILE A 1 354 ? 3.310 8.876 8.266 1.00 89.75 354 ILE A O 1
ATOM 2717 N N . TYR A 1 355 ? 3.401 6.939 9.394 1.00 89.00 355 TYR A N 1
ATOM 2718 C CA . TYR A 1 355 ? 4.604 7.233 10.160 1.00 89.00 355 TYR A CA 1
ATOM 2719 C C . TYR A 1 355 ? 5.829 6.788 9.366 1.00 89.00 355 TYR A C 1
ATOM 2721 O O . TYR A 1 355 ? 5.935 5.627 8.984 1.00 89.00 355 TYR A O 1
ATOM 2729 N N . VAL A 1 356 ? 6.737 7.715 9.079 1.00 92.62 356 VAL A N 1
ATOM 2730 C CA . VAL A 1 356 ? 7.876 7.486 8.187 1.00 92.62 356 VAL A CA 1
ATOM 2731 C C . VAL A 1 356 ? 9.131 7.166 9.004 1.00 92.62 356 VAL A C 1
ATOM 2733 O O . VAL A 1 356 ? 9.490 7.904 9.932 1.00 92.62 356 VAL A O 1
ATOM 2736 N N . GLY A 1 357 ? 9.783 6.052 8.659 1.00 91.50 357 GLY A N 1
ATOM 2737 C CA . GLY A 1 357 ? 11.017 5.571 9.280 1.00 91.50 357 GLY A CA 1
ATOM 2738 C C . GLY A 1 357 ? 12.164 6.574 9.166 1.00 91.50 357 GLY A C 1
ATOM 2739 O O . GLY A 1 357 ? 12.410 7.136 8.103 1.00 91.50 357 GLY A O 1
ATOM 2740 N N . LEU A 1 358 ? 12.877 6.796 10.270 1.00 92.25 358 LEU A N 1
ATOM 2741 C CA . LEU A 1 358 ? 14.003 7.722 10.353 1.00 92.25 358 LEU A CA 1
ATOM 2742 C C . LEU A 1 358 ? 15.176 7.245 9.483 1.00 92.25 358 LEU A C 1
ATOM 2744 O O . LEU A 1 358 ? 15.807 6.226 9.768 1.00 92.25 358 LEU A O 1
ATOM 2748 N N . GLY A 1 359 ? 15.490 8.021 8.451 1.00 90.88 359 GLY A N 1
ATOM 2749 C CA . GLY A 1 359 ? 16.545 7.808 7.469 1.00 90.88 359 GLY A CA 1
ATOM 2750 C C . GLY A 1 359 ? 16.252 6.726 6.432 1.00 90.88 359 GLY A C 1
ATOM 2751 O O . GLY A 1 359 ? 16.823 6.798 5.350 1.00 90.88 359 GLY A O 1
ATOM 2752 N N . GLY A 1 360 ? 15.412 5.737 6.756 1.00 88.94 360 GLY A N 1
ATOM 2753 C CA . GLY A 1 360 ? 15.039 4.626 5.871 1.00 88.94 360 GLY A CA 1
ATOM 2754 C C . GLY A 1 360 ? 13.703 4.789 5.151 1.00 88.94 360 GLY A C 1
ATOM 2755 O O . GLY A 1 360 ? 13.420 4.012 4.258 1.00 88.94 360 GLY A O 1
ATOM 2756 N N . HIS A 1 361 ? 12.881 5.760 5.556 1.00 92.56 361 HIS A N 1
ATOM 2757 C CA . HIS A 1 361 ? 11.613 6.161 4.934 1.00 92.56 361 HIS A CA 1
ATOM 2758 C C . HIS A 1 361 ? 10.499 5.109 4.777 1.00 92.56 361 HIS A C 1
ATOM 2760 O O . HIS A 1 361 ? 9.424 5.442 4.269 1.00 92.56 361 HIS A O 1
ATOM 2766 N N . ALA A 1 362 ? 10.685 3.899 5.303 1.00 88.94 362 ALA A N 1
ATOM 2767 C CA . ALA A 1 362 ? 9.647 2.878 5.381 1.00 88.94 362 ALA A CA 1
ATOM 2768 C C . ALA A 1 362 ? 8.353 3.396 6.052 1.00 88.94 362 ALA A C 1
ATOM 2770 O O . ALA A 1 362 ? 8.369 4.282 6.912 1.00 88.94 362 ALA A O 1
ATOM 2771 N N . SER A 1 363 ? 7.213 2.829 5.657 1.00 88.19 363 SER A N 1
ATOM 2772 C CA . SER A 1 363 ? 5.862 3.309 5.978 1.00 88.19 363 SER A CA 1
ATOM 2773 C C . SER A 1 363 ? 5.196 2.523 7.110 1.00 88.19 363 SER A C 1
ATOM 2775 O O . SER A 1 363 ? 4.886 1.343 6.962 1.00 88.19 363 SER A O 1
ATOM 2777 N N . TYR A 1 364 ? 4.849 3.183 8.212 1.00 83.06 364 TYR A N 1
ATOM 2778 C CA . TYR A 1 364 ? 4.277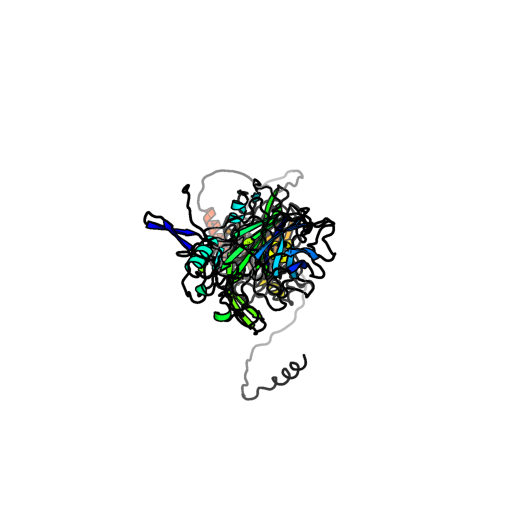 2.553 9.406 1.00 83.06 364 TYR A CA 1
ATOM 2779 C C . TYR A 1 364 ? 2.875 3.073 9.748 1.00 83.06 364 TYR A C 1
ATOM 2781 O O . TYR A 1 364 ? 2.554 4.237 9.529 1.00 83.06 364 TYR A O 1
ATOM 2789 N N . ALA A 1 365 ? 2.033 2.200 10.314 1.00 78.38 365 ALA A N 1
ATOM 2790 C CA . ALA A 1 365 ? 0.655 2.528 10.713 1.00 78.38 365 ALA A CA 1
ATOM 2791 C C . ALA A 1 365 ? 0.556 3.258 12.063 1.00 78.38 365 ALA A C 1
ATOM 2793 O O . ALA A 1 365 ? -0.466 3.857 12.382 1.00 78.38 365 ALA A O 1
ATOM 2794 N N . LYS A 1 366 ? 1.595 3.165 12.893 1.00 76.69 366 LYS A N 1
ATOM 2795 C CA . LYS A 1 366 ? 1.638 3.735 14.242 1.00 76.69 366 LYS A CA 1
ATOM 2796 C C . LYS A 1 366 ? 3.017 4.302 14.514 1.00 76.69 366 LYS A C 1
ATOM 2798 O O . LYS A 1 366 ? 3.982 3.762 13.993 1.00 76.69 366 LYS A O 1
ATOM 2803 N N . ALA A 1 367 ? 3.095 5.308 15.380 1.00 81.06 367 ALA A N 1
ATOM 2804 C CA . ALA A 1 367 ? 4.370 5.772 15.902 1.00 81.06 367 ALA A CA 1
ATOM 2805 C C . ALA A 1 367 ? 4.973 4.745 16.866 1.00 81.06 367 ALA A C 1
ATOM 2807 O O . ALA A 1 367 ? 4.345 4.412 17.873 1.00 81.06 367 ALA A O 1
ATOM 2808 N N . ASP A 1 368 ? 6.181 4.266 16.582 1.00 77.25 368 ASP A N 1
ATOM 2809 C CA . ASP A 1 368 ? 6.886 3.290 17.417 1.00 77.25 368 ASP A CA 1
ATOM 2810 C C . ASP A 1 368 ? 8.399 3.249 17.110 1.00 77.25 368 ASP A C 1
ATOM 2812 O O . ASP A 1 368 ? 8.971 4.116 16.440 1.00 77.25 368 ASP A O 1
ATOM 2816 N N . THR A 1 369 ? 9.081 2.239 17.645 1.00 80.12 369 THR A N 1
ATOM 2817 C CA . THR A 1 369 ? 10.410 1.811 17.212 1.00 80.12 369 THR A CA 1
ATOM 2818 C C . THR A 1 369 ? 10.410 0.304 16.992 1.00 80.12 369 THR A C 1
ATOM 2820 O O . THR A 1 369 ? 10.144 -0.465 17.915 1.00 80.12 369 THR A O 1
ATOM 2823 N N . ASN A 1 370 ? 10.744 -0.124 15.776 1.00 72.19 370 ASN A N 1
ATOM 2824 C CA . ASN A 1 370 ? 10.818 -1.536 15.420 1.00 72.19 370 ASN A CA 1
ATOM 2825 C C . ASN A 1 370 ? 12.274 -2.005 15.451 1.00 72.19 370 ASN A C 1
ATOM 2827 O O . ASN A 1 370 ? 13.140 -1.371 14.854 1.00 72.19 370 ASN A O 1
ATOM 2831 N N . THR A 1 371 ? 12.548 -3.147 16.082 1.00 75.94 371 THR A N 1
ATOM 2832 C CA . THR A 1 371 ? 13.859 -3.802 15.981 1.00 75.94 371 THR A CA 1
ATOM 2833 C C . THR A 1 371 ? 13.846 -4.810 14.831 1.00 75.94 371 THR A C 1
ATOM 2835 O O . THR A 1 371 ? 13.140 -5.816 14.867 1.00 75.94 371 THR A O 1
ATOM 2838 N N . ILE A 1 372 ? 14.661 -4.557 13.814 1.00 72.56 372 ILE A N 1
ATOM 2839 C CA . ILE A 1 372 ? 14.722 -5.287 12.548 1.00 72.56 372 ILE A CA 1
ATOM 2840 C C . ILE A 1 372 ? 15.999 -6.120 12.498 1.00 72.56 372 ILE A C 1
ATOM 2842 O O . ILE A 1 372 ? 17.096 -5.641 12.791 1.00 72.56 372 ILE A O 1
ATOM 2846 N N . PHE A 1 373 ? 15.880 -7.386 12.099 1.00 72.19 373 PHE A N 1
ATOM 2847 C CA . PHE A 1 373 ? 17.037 -8.245 11.865 1.00 72.19 373 PHE A CA 1
ATOM 2848 C C . PHE A 1 373 ? 17.537 -8.082 10.426 1.00 72.19 373 PHE A C 1
ATOM 2850 O O . PHE A 1 373 ? 16.814 -8.362 9.473 1.00 72.19 373 PHE A O 1
ATOM 2857 N N . THR A 1 374 ? 18.791 -7.659 10.282 1.00 72.25 374 THR A N 1
ATOM 2858 C CA . THR A 1 374 ? 19.458 -7.400 8.997 1.00 72.25 374 THR A CA 1
ATOM 2859 C C . THR A 1 374 ? 20.660 -8.338 8.833 1.00 72.25 374 THR A C 1
ATOM 2861 O O . THR A 1 374 ? 21.133 -8.902 9.828 1.00 72.25 374 THR A O 1
ATOM 2864 N N . PRO A 1 375 ? 21.247 -8.476 7.628 1.00 73.31 375 PRO A N 1
ATOM 2865 C CA . PRO A 1 375 ? 22.512 -9.196 7.456 1.00 73.31 375 PRO A CA 1
ATOM 2866 C C . PRO A 1 375 ? 23.651 -8.703 8.369 1.00 73.31 375 PRO A C 1
ATOM 2868 O O . PRO A 1 375 ? 24.570 -9.462 8.672 1.00 73.31 375 PRO A O 1
ATOM 2871 N N . ALA A 1 376 ? 23.590 -7.452 8.842 1.00 73.81 376 ALA A N 1
ATOM 2872 C CA . ALA A 1 376 ? 24.564 -6.865 9.761 1.00 73.81 376 ALA A CA 1
ATOM 2873 C C . ALA A 1 376 ? 24.132 -6.923 11.247 1.00 73.81 376 ALA A C 1
ATOM 2875 O O . ALA A 1 376 ? 24.769 -6.294 12.101 1.00 73.81 376 ALA A O 1
ATOM 2876 N N . GLY A 1 377 ? 23.072 -7.671 11.574 1.00 76.56 377 GLY A N 1
ATOM 2877 C CA . GLY A 1 377 ? 22.520 -7.852 12.920 1.00 76.56 377 GLY A CA 1
ATOM 2878 C C . GLY A 1 377 ? 21.239 -7.053 13.173 1.00 76.56 377 GLY A C 1
ATOM 2879 O O . GLY A 1 377 ? 20.644 -6.501 12.250 1.00 76.56 377 GLY A O 1
ATOM 2880 N N . PHE A 1 378 ? 20.811 -6.995 14.435 1.00 80.00 378 PHE A N 1
ATOM 2881 C CA . PHE A 1 378 ? 19.642 -6.210 14.840 1.00 80.00 378 PHE A CA 1
ATOM 2882 C C . PHE A 1 378 ? 19.906 -4.706 14.700 1.00 80.00 378 PHE A C 1
ATOM 2884 O O . PHE A 1 378 ? 21.010 -4.234 14.998 1.00 80.00 378 PHE A O 1
ATOM 2891 N N . ARG A 1 379 ? 18.910 -3.978 14.203 1.00 80.81 379 ARG A N 1
ATOM 2892 C CA . ARG A 1 379 ? 18.906 -2.531 13.977 1.00 80.81 379 ARG A CA 1
ATOM 2893 C C . ARG A 1 379 ? 17.557 -1.981 14.404 1.00 80.81 379 ARG A C 1
ATOM 2895 O O . ARG A 1 379 ? 16.557 -2.647 14.181 1.00 80.81 379 ARG A O 1
ATOM 2902 N N . ASP A 1 380 ? 17.535 -0.793 14.985 1.00 82.12 380 ASP A N 1
ATOM 2903 C CA . ASP A 1 380 ? 16.281 -0.141 15.348 1.00 82.12 380 ASP A CA 1
ATOM 2904 C C . ASP A 1 380 ? 15.883 0.841 14.244 1.00 82.12 380 ASP A C 1
ATOM 2906 O O . ASP A 1 380 ? 16.710 1.612 13.755 1.00 82.12 380 ASP A O 1
ATOM 2910 N N . GLU A 1 381 ? 14.613 0.818 13.859 1.00 83.12 381 GLU A N 1
ATOM 2911 C CA . GLU A 1 381 ? 14.004 1.824 13.001 1.00 83.12 381 GLU A CA 1
ATOM 2912 C C . GLU A 1 381 ? 12.953 2.592 13.793 1.00 83.12 381 GLU A C 1
ATOM 2914 O O . GLU A 1 381 ? 11.974 2.032 14.284 1.00 83.12 381 GLU A O 1
ATOM 2919 N N . VAL A 1 382 ? 13.201 3.891 13.945 1.00 88.19 382 VAL A N 1
ATOM 2920 C CA . VAL A 1 382 ? 12.369 4.817 14.717 1.00 88.19 382 VAL A CA 1
ATOM 2921 C C . VAL A 1 382 ? 11.400 5.519 13.773 1.00 88.19 382 VAL A C 1
ATOM 2923 O O . VAL A 1 382 ? 11.823 6.010 12.732 1.00 88.19 382 VAL A O 1
ATOM 2926 N N . HIS A 1 383 ? 10.126 5.620 14.146 1.00 87.81 383 HIS A N 1
ATOM 2927 C CA . HIS A 1 383 ? 9.088 6.288 13.352 1.00 87.81 383 HIS A CA 1
ATOM 2928 C C . HIS A 1 383 ? 8.139 7.099 14.255 1.00 87.81 383 HIS A C 1
ATOM 2930 O O . HIS A 1 383 ? 6.949 6.841 14.345 1.00 87.81 383 HIS A O 1
ATOM 2936 N N . ASP A 1 384 ? 8.655 8.106 14.971 1.00 84.94 384 ASP A N 1
ATOM 2937 C CA . ASP A 1 384 ? 7.907 8.797 16.043 1.00 84.94 384 ASP A CA 1
ATOM 2938 C C . ASP A 1 384 ? 6.849 9.818 15.576 1.00 84.94 384 ASP A C 1
ATOM 2940 O O . ASP A 1 384 ? 6.050 10.300 16.384 1.00 84.94 384 ASP A O 1
ATOM 2944 N N . GLY A 1 385 ? 6.842 10.146 14.282 1.00 88.12 385 GLY A N 1
ATOM 2945 C CA . GLY A 1 385 ? 5.812 10.949 13.624 1.00 88.12 385 GLY A CA 1
ATOM 2946 C C . GLY A 1 385 ? 5.674 12.402 14.072 1.00 88.12 385 GLY A C 1
ATOM 2947 O O . GLY A 1 385 ? 4.600 12.990 13.913 1.00 88.12 385 GLY A O 1
ATOM 2948 N N . LYS A 1 386 ? 6.719 12.986 14.666 1.00 87.06 386 LYS A N 1
ATOM 2949 C CA . LYS A 1 386 ? 6.668 14.344 15.236 1.00 87.06 386 LYS A CA 1
ATOM 2950 C C . LYS A 1 386 ? 6.701 15.479 14.212 1.00 87.06 386 LYS A C 1
ATOM 2952 O O . LYS A 1 386 ? 6.426 16.619 14.592 1.00 87.06 386 LYS A O 1
ATOM 2957 N N . ILE A 1 387 ? 7.035 15.204 12.953 1.00 85.12 387 ILE A N 1
ATOM 2958 C CA . ILE A 1 387 ? 7.049 16.180 11.858 1.00 85.12 387 ILE A CA 1
ATOM 2959 C C . ILE A 1 387 ? 5.953 15.802 10.864 1.00 85.12 387 ILE A C 1
ATOM 2961 O O . ILE A 1 387 ? 6.112 14.876 10.077 1.00 85.12 387 ILE A O 1
ATOM 2965 N N . SER A 1 388 ? 4.829 16.511 10.897 1.00 83.00 388 SER A N 1
ATOM 2966 C CA . SER A 1 388 ? 3.727 16.280 9.961 1.00 83.00 388 SER A CA 1
ATOM 2967 C C . SER A 1 388 ? 3.948 17.029 8.657 1.00 83.00 388 SER A C 1
ATOM 2969 O O . SER A 1 388 ? 4.158 18.240 8.672 1.00 83.00 388 SER A O 1
ATOM 2971 N N . VAL A 1 389 ? 3.821 16.304 7.553 1.00 78.38 389 VAL A N 1
ATOM 2972 C CA . VAL A 1 389 ? 3.896 16.806 6.186 1.00 78.38 389 VAL A CA 1
ATOM 2973 C C . VAL A 1 389 ? 2.646 16.353 5.451 1.00 78.38 389 VAL A C 1
ATOM 2975 O O . VAL A 1 389 ? 2.412 15.164 5.218 1.00 78.38 389 VAL A O 1
ATOM 2978 N N . THR A 1 390 ? 1.825 17.318 5.060 1.00 70.94 390 THR A N 1
ATOM 2979 C CA . THR A 1 390 ? 0.741 17.072 4.111 1.00 70.94 390 THR A CA 1
ATOM 2980 C C . THR A 1 390 ? 1.274 17.431 2.737 1.00 70.94 390 THR A C 1
ATOM 2982 O O . THR A 1 390 ? 1.619 18.590 2.498 1.00 70.94 390 THR A O 1
ATOM 2985 N N . ALA A 1 391 ? 1.364 16.454 1.833 1.00 64.94 391 ALA A N 1
ATOM 2986 C CA . ALA A 1 391 ? 1.753 16.754 0.464 1.00 64.94 391 ALA A CA 1
ATOM 2987 C C . ALA A 1 391 ? 0.786 17.787 -0.122 1.00 64.94 391 ALA A C 1
ATOM 2989 O O . ALA A 1 391 ? -0.431 17.617 -0.088 1.00 64.94 391 ALA A O 1
ATOM 2990 N N . VAL A 1 392 ? 1.341 18.884 -0.637 1.00 72.12 392 VAL A N 1
ATOM 2991 C CA . VAL A 1 392 ? 0.539 19.980 -1.202 1.00 72.12 392 VAL A CA 1
ATOM 2992 C C . VAL A 1 392 ? 0.063 19.626 -2.616 1.00 72.12 392 VAL A C 1
ATOM 2994 O O . VAL A 1 392 ? -0.884 20.223 -3.128 1.00 72.12 392 VAL A O 1
ATOM 2997 N N . ASN A 1 393 ? 0.704 18.638 -3.244 1.00 87.56 393 ASN A N 1
ATOM 2998 C CA . ASN A 1 393 ? 0.376 18.141 -4.569 1.00 87.56 393 ASN A CA 1
ATOM 2999 C C . ASN A 1 393 ? 0.209 16.613 -4.548 1.00 87.56 393 ASN A C 1
ATOM 3001 O O . ASN A 1 393 ? 1.139 15.898 -4.173 1.00 87.56 393 ASN A O 1
ATOM 3005 N N . THR A 1 394 ? -0.938 16.117 -5.015 1.00 92.12 394 THR A N 1
ATOM 3006 C CA . THR A 1 394 ? -1.193 14.674 -5.154 1.00 92.12 394 THR A CA 1
ATOM 3007 C C . THR A 1 394 ? -1.597 14.335 -6.591 1.00 92.12 394 THR A C 1
ATOM 3009 O O . THR A 1 394 ? -2.778 14.115 -6.868 1.00 92.12 394 THR A O 1
ATOM 3012 N N . PRO A 1 395 ? -0.659 14.371 -7.555 1.00 91.81 395 PRO A N 1
ATOM 3013 C CA . PRO A 1 395 ? -0.979 14.106 -8.951 1.00 91.81 395 PRO A CA 1
ATOM 3014 C C . PRO A 1 395 ? -1.397 12.644 -9.162 1.00 91.81 395 PRO A C 1
ATOM 3016 O O . PRO A 1 395 ? -0.716 11.713 -8.724 1.00 91.81 395 PRO A O 1
ATOM 3019 N N . ALA A 1 396 ? -2.491 12.452 -9.900 1.00 90.62 396 ALA A N 1
ATOM 3020 C CA . ALA A 1 396 ? -2.858 11.145 -10.425 1.00 90.62 396 ALA A CA 1
ATOM 3021 C C . ALA A 1 396 ? -1.888 10.735 -11.544 1.00 90.62 396 ALA A C 1
ATOM 3023 O O . ALA A 1 396 ? -1.648 11.486 -12.493 1.00 90.62 396 ALA A O 1
ATOM 3024 N N . LEU A 1 397 ? -1.326 9.537 -11.417 1.00 88.38 397 LEU A N 1
ATOM 3025 C CA . LEU A 1 397 ? -0.502 8.878 -12.412 1.00 88.38 397 LEU A CA 1
ATOM 3026 C C . LEU A 1 397 ? -1.330 7.858 -13.179 1.00 88.38 397 LEU A C 1
ATOM 3028 O O . LEU A 1 397 ? -1.783 6.850 -12.626 1.00 88.38 397 LEU A O 1
ATOM 3032 N N . GLY A 1 398 ? -1.406 8.071 -14.489 1.00 87.12 398 GLY A N 1
ATOM 3033 C CA . GLY A 1 398 ? -1.826 7.022 -15.401 1.00 87.12 398 GLY A CA 1
ATOM 3034 C C . GLY A 1 398 ? -0.889 5.811 -15.334 1.00 87.12 398 GLY A C 1
ATOM 3035 O O . GLY A 1 398 ? 0.251 5.888 -14.870 1.00 87.12 398 GLY A O 1
ATOM 3036 N N . ARG A 1 399 ? -1.378 4.683 -15.848 1.00 89.69 399 ARG A N 1
ATOM 3037 C CA . ARG A 1 399 ? -0.571 3.477 -16.077 1.00 89.69 399 ARG A CA 1
ATOM 3038 C C . ARG A 1 399 ? 0.569 3.776 -17.059 1.00 89.69 399 ARG A C 1
ATOM 3040 O O . ARG A 1 399 ? 0.474 4.731 -17.835 1.00 89.69 399 ARG A O 1
ATOM 3047 N N . VAL A 1 400 ? 1.613 2.942 -17.095 1.00 86.75 400 VAL A N 1
ATOM 3048 C CA . VAL A 1 400 ? 2.782 3.141 -17.988 1.00 86.75 400 VAL A CA 1
ATOM 3049 C C . VAL A 1 400 ? 2.370 3.194 -19.471 1.00 86.75 400 VAL A C 1
ATOM 3051 O O . VAL A 1 400 ? 3.059 3.740 -20.327 1.00 86.75 400 VAL A O 1
ATOM 3054 N N . VAL A 1 401 ? 1.187 2.671 -19.773 1.00 74.69 401 VAL A N 1
ATOM 3055 C CA . VAL A 1 401 ? 0.621 2.497 -21.111 1.00 74.69 401 VAL A CA 1
ATOM 3056 C C . VAL A 1 401 ? -0.434 3.541 -21.485 1.00 74.69 401 VAL A C 1
ATOM 3058 O O . VAL A 1 401 ? -1.194 3.332 -22.429 1.00 74.69 401 VAL A O 1
ATOM 3061 N N . SER A 1 402 ? -0.528 4.653 -20.750 1.00 62.12 402 SER A N 1
ATOM 3062 C CA . SER A 1 402 ? -1.531 5.690 -21.026 1.00 62.12 402 SER A CA 1
ATOM 3063 C C . SER A 1 402 ? -1.444 6.213 -22.474 1.00 62.12 402 SER A C 1
ATOM 3065 O O . SER A 1 402 ? -0.383 6.217 -23.104 1.00 62.12 402 SER A O 1
ATOM 3067 N N . SER A 1 403 ? -2.576 6.663 -23.028 1.00 50.28 403 SER A N 1
ATOM 3068 C CA . SER A 1 403 ? -2.697 7.076 -24.438 1.00 50.28 403 SER A CA 1
ATOM 3069 C C . SER A 1 403 ? -1.800 8.252 -24.841 1.00 50.28 403 SER A C 1
ATOM 3071 O O . SER A 1 403 ? -1.526 8.422 -26.028 1.00 50.28 403 SER A O 1
ATOM 3073 N N . ASP A 1 404 ? -1.339 9.036 -23.865 1.00 55.06 404 ASP A N 1
ATOM 3074 C CA . ASP A 1 404 ? -0.441 10.179 -24.060 1.00 55.06 404 ASP A CA 1
ATOM 3075 C C . ASP A 1 404 ? 1.046 9.808 -23.871 1.00 55.06 404 ASP A C 1
ATOM 3077 O O . ASP A 1 404 ? 1.926 10.655 -24.033 1.00 55.06 404 ASP A O 1
ATOM 3081 N N . GLY A 1 405 ? 1.331 8.532 -23.582 1.00 60.69 405 GLY A N 1
ATOM 3082 C CA . GLY A 1 405 ? 2.637 8.036 -23.160 1.00 60.69 405 GLY A CA 1
ATOM 3083 C C . GLY A 1 405 ? 2.861 8.193 -21.646 1.00 60.69 405 GLY A C 1
ATOM 3084 O O . GLY A 1 405 ? 2.257 9.063 -21.012 1.00 60.69 405 GLY A O 1
ATOM 3085 N N . PRO A 1 406 ? 3.725 7.360 -21.039 1.00 67.25 406 PRO A N 1
ATOM 3086 C CA . PRO A 1 406 ? 4.004 7.434 -19.609 1.00 67.25 406 PRO A CA 1
ATOM 3087 C C . PRO A 1 406 ? 4.675 8.755 -19.230 1.00 67.25 406 PRO A C 1
ATOM 3089 O O . PRO A 1 406 ? 5.395 9.363 -20.029 1.00 67.25 406 PRO A O 1
ATOM 3092 N N . SER A 1 407 ? 4.522 9.166 -17.967 1.00 74.12 407 SER A N 1
ATOM 3093 C CA . SER A 1 407 ? 5.417 10.183 -17.416 1.00 74.12 407 SER A CA 1
ATOM 3094 C C . SER A 1 407 ? 6.862 9.680 -17.523 1.00 74.12 407 SER A C 1
ATOM 3096 O O . SER A 1 407 ? 7.159 8.508 -17.280 1.00 74.12 407 SER A O 1
ATOM 3098 N N . ARG A 1 408 ? 7.778 10.570 -17.919 1.00 74.62 408 ARG A N 1
ATOM 3099 C CA . ARG A 1 408 ? 9.151 10.180 -18.294 1.00 74.62 408 ARG A CA 1
ATOM 3100 C C . ARG A 1 408 ? 9.892 9.465 -17.161 1.00 74.62 408 ARG A C 1
ATOM 3102 O O . ARG A 1 408 ? 10.676 8.563 -17.421 1.00 74.62 408 ARG A O 1
ATOM 3109 N N . PHE A 1 409 ? 9.614 9.847 -15.916 1.00 84.81 409 PHE A N 1
ATOM 3110 C CA . PHE A 1 409 ? 10.220 9.247 -14.731 1.00 84.81 409 PHE A CA 1
ATOM 3111 C C . PHE A 1 409 ? 9.640 7.865 -14.393 1.00 84.81 409 PHE A C 1
ATOM 3113 O O . PHE A 1 409 ? 10.352 7.021 -13.859 1.00 84.81 409 PHE A O 1
ATOM 3120 N N . LEU A 1 410 ? 8.362 7.623 -14.707 1.00 88.31 410 LEU A N 1
ATOM 3121 C CA . LEU A 1 410 ? 7.682 6.371 -14.382 1.00 88.31 410 LEU A CA 1
ATOM 3122 C C . LEU A 1 410 ? 8.158 5.228 -15.281 1.00 88.31 410 LEU A C 1
ATOM 3124 O O . LEU A 1 410 ? 8.271 4.098 -14.820 1.00 88.31 410 LEU A O 1
ATOM 3128 N N . ALA A 1 411 ? 8.461 5.529 -16.546 1.00 87.31 411 ALA A N 1
ATOM 3129 C CA . ALA A 1 411 ? 8.984 4.554 -17.498 1.00 87.31 411 ALA A CA 1
ATOM 3130 C C . ALA A 1 411 ? 10.506 4.356 -17.417 1.00 87.31 411 ALA A C 1
ATOM 3132 O O . ALA A 1 411 ? 11.018 3.503 -18.131 1.00 87.31 411 ALA A O 1
ATOM 3133 N N . TYR A 1 412 ? 11.238 5.099 -16.582 1.00 89.25 412 TYR A N 1
ATOM 3134 C CA . TYR A 1 412 ? 12.697 4.991 -16.493 1.00 89.25 412 TYR A CA 1
ATOM 3135 C C . TYR A 1 412 ? 13.132 3.625 -15.915 1.00 89.25 412 TYR A C 1
ATOM 3137 O O . TYR A 1 412 ? 12.838 3.360 -14.747 1.00 89.25 412 TYR A O 1
ATOM 3145 N N . PRO A 1 413 ? 13.826 2.765 -16.694 1.00 88.94 413 PRO A N 1
ATOM 3146 C CA . PRO A 1 413 ? 14.169 1.406 -16.269 1.00 88.94 413 PRO A CA 1
ATOM 3147 C C . PRO A 1 413 ? 15.503 1.309 -15.507 1.00 88.94 413 PRO A C 1
ATOM 3149 O O . PRO A 1 413 ? 15.836 0.231 -15.018 1.00 88.94 413 PRO A O 1
ATOM 3152 N N . GLY A 1 414 ? 16.269 2.404 -15.433 1.00 88.50 414 GLY A N 1
ATOM 3153 C CA . GLY A 1 414 ? 17.519 2.495 -14.677 1.00 88.50 414 GLY A CA 1
ATOM 3154 C C . GLY A 1 414 ? 17.312 2.710 -13.173 1.00 88.50 414 GLY A C 1
ATOM 3155 O O . GLY A 1 414 ? 16.184 2.687 -12.663 1.00 88.50 414 GLY A O 1
ATOM 3156 N N . THR A 1 415 ? 18.407 2.942 -12.445 1.00 89.62 415 THR A N 1
ATOM 3157 C CA . THR A 1 415 ? 18.372 3.176 -10.992 1.00 89.62 415 THR A CA 1
ATOM 3158 C C . THR A 1 415 ? 18.369 4.661 -10.631 1.00 89.62 415 THR A C 1
ATOM 3160 O O . THR A 1 415 ? 19.048 5.501 -11.223 1.00 89.62 415 THR A O 1
ATOM 3163 N N . TRP A 1 416 ? 17.595 5.005 -9.610 1.00 91.06 416 TRP A N 1
ATOM 3164 C CA . TRP A 1 416 ? 17.531 6.337 -9.024 1.00 91.06 416 TRP A CA 1
ATOM 3165 C C . TRP A 1 416 ? 18.633 6.497 -7.987 1.00 91.06 416 TRP A C 1
ATOM 3167 O O . TRP A 1 416 ? 18.367 6.497 -6.796 1.00 91.06 416 TRP A O 1
ATOM 3177 N N . GLY A 1 417 ? 19.873 6.598 -8.448 1.00 89.56 417 GLY A N 1
ATOM 3178 C CA . GLY A 1 417 ? 21.049 6.594 -7.588 1.00 89.56 417 GLY A CA 1
ATOM 3179 C C . GLY A 1 417 ? 22.092 5.605 -8.077 1.00 89.56 417 GLY A C 1
ATOM 3180 O O . GLY A 1 417 ? 21.787 4.669 -8.823 1.00 89.56 417 GLY A O 1
ATOM 3181 N N . ASN A 1 418 ? 23.331 5.812 -7.654 1.00 87.06 418 ASN A N 1
ATOM 3182 C CA . ASN A 1 418 ? 24.460 4.986 -8.053 1.00 87.06 418 ASN A CA 1
ATOM 3183 C C . ASN A 1 418 ? 24.306 3.520 -7.592 1.00 87.06 418 ASN A C 1
ATOM 3185 O O . ASN A 1 418 ? 24.246 3.256 -6.389 1.00 87.06 418 ASN A O 1
ATOM 3189 N N . PRO A 1 419 ? 24.317 2.540 -8.515 1.00 80.06 419 PRO A N 1
ATOM 3190 C CA . PRO A 1 419 ? 24.195 1.125 -8.172 1.00 80.06 419 PRO A CA 1
ATOM 3191 C C . PRO A 1 419 ? 25.503 0.516 -7.631 1.00 80.06 419 PRO A C 1
ATOM 3193 O O . PRO A 1 419 ? 25.562 -0.677 -7.372 1.00 80.06 419 PRO A O 1
ATOM 3196 N N . ASN A 1 420 ? 26.579 1.300 -7.482 1.00 74.44 420 ASN A N 1
ATOM 3197 C CA . ASN A 1 420 ? 27.913 0.830 -7.091 1.00 74.44 420 ASN A CA 1
ATOM 3198 C C . ASN A 1 420 ? 28.527 1.623 -5.916 1.00 74.44 420 ASN A C 1
ATOM 3200 O O . ASN A 1 420 ? 29.756 1.701 -5.811 1.00 74.44 420 ASN A O 1
ATOM 3204 N N . LEU A 1 421 ? 27.721 2.252 -5.048 1.00 64.56 421 LEU A N 1
ATOM 3205 C CA . LEU A 1 421 ? 28.229 3.123 -3.968 1.00 64.56 421 LEU A CA 1
ATOM 3206 C C . LEU A 1 421 ? 29.162 2.405 -2.980 1.00 64.56 421 LEU A C 1
ATOM 3208 O O . LEU A 1 421 ? 30.026 3.046 -2.376 1.00 64.56 421 LEU A O 1
ATOM 3212 N N . SER A 1 422 ? 29.058 1.080 -2.846 1.00 61.19 422 SER A N 1
ATOM 3213 C CA . SER A 1 422 ? 29.974 0.267 -2.045 1.00 61.19 422 SER A CA 1
ATOM 3214 C C . SER A 1 422 ? 29.892 -1.230 -2.412 1.00 61.19 422 SER A C 1
ATOM 3216 O O . SER A 1 422 ? 29.124 -1.635 -3.277 1.00 61.19 422 SER A O 1
ATOM 3218 N N . LEU A 1 423 ? 30.698 -2.070 -1.743 1.00 53.03 423 LEU A N 1
ATOM 3219 C CA . LEU A 1 423 ? 30.549 -3.536 -1.759 1.00 53.03 423 LEU A CA 1
ATOM 3220 C C . LEU A 1 423 ? 29.628 -4.048 -0.625 1.00 53.03 423 LEU A C 1
ATOM 3222 O O . LEU A 1 423 ? 29.530 -5.265 -0.440 1.00 53.03 423 LEU A O 1
ATOM 3226 N N . SER A 1 424 ? 29.022 -3.165 0.187 1.00 57.78 424 SER A N 1
ATOM 3227 C CA . SER A 1 424 ? 28.019 -3.568 1.181 1.00 57.78 424 SER A CA 1
ATOM 3228 C C . SER A 1 424 ? 26.678 -3.814 0.503 1.00 57.78 424 SER A C 1
ATOM 3230 O O . SER A 1 424 ? 26.209 -3.019 -0.303 1.00 57.78 424 SER A O 1
ATOM 3232 N N . LEU A 1 425 ? 26.047 -4.929 0.864 1.00 66.56 425 LEU A N 1
ATOM 3233 C CA . LEU A 1 425 ? 24.692 -5.254 0.427 1.00 66.56 425 LEU A CA 1
ATOM 3234 C C . LEU A 1 425 ? 23.727 -4.129 0.834 1.00 66.56 425 LEU A C 1
ATOM 3236 O O . LEU A 1 425 ? 23.670 -3.795 2.014 1.00 66.56 425 LEU A O 1
ATOM 3240 N N . GLY A 1 426 ? 22.951 -3.615 -0.123 1.00 68.62 426 GLY A N 1
ATOM 3241 C CA . GLY A 1 426 ? 21.859 -2.665 0.118 1.00 68.62 426 GLY A CA 1
ATOM 3242 C C . GLY A 1 426 ? 22.172 -1.193 -0.161 1.00 68.62 426 GLY A C 1
ATOM 3243 O O . GLY A 1 426 ? 21.250 -0.393 -0.124 1.00 68.62 426 GLY A O 1
ATOM 3244 N N . ASP A 1 427 ? 23.410 -0.809 -0.473 1.00 82.94 427 ASP A N 1
ATOM 3245 C CA . ASP A 1 427 ? 23.740 0.602 -0.765 1.00 82.94 427 ASP A CA 1
ATOM 3246 C C . ASP A 1 427 ? 23.454 1.008 -2.232 1.00 82.94 427 ASP A C 1
ATOM 3248 O O . ASP A 1 427 ? 23.830 2.094 -2.670 1.00 82.94 427 ASP A O 1
ATOM 3252 N N . GLU A 1 428 ? 22.822 0.132 -3.015 1.00 84.44 428 GLU A N 1
ATOM 3253 C CA . GLU A 1 428 ? 22.486 0.366 -4.423 1.00 84.44 428 GLU A CA 1
ATOM 3254 C C . GLU A 1 428 ? 21.258 1.281 -4.538 1.00 84.44 428 GLU A C 1
ATOM 3256 O O . GLU A 1 428 ? 20.271 1.088 -3.827 1.00 84.44 428 GLU A O 1
ATOM 3261 N N . GLY A 1 429 ? 21.295 2.260 -5.448 1.00 87.25 429 GLY A N 1
ATOM 3262 C CA . GLY A 1 429 ? 20.128 3.104 -5.721 1.00 87.25 429 GLY A CA 1
ATOM 3263 C C . GLY A 1 429 ? 18.919 2.288 -6.215 1.00 87.25 429 GLY A C 1
ATOM 3264 O O . GLY A 1 429 ? 19.090 1.364 -7.018 1.00 87.25 429 GLY A O 1
ATOM 3265 N N . PRO A 1 430 ? 17.684 2.605 -5.784 1.00 89.19 430 PRO A N 1
ATOM 3266 C CA . PRO A 1 430 ? 16.507 1.809 -6.116 1.00 89.19 430 PRO A CA 1
ATOM 3267 C C . PRO A 1 430 ? 16.046 2.025 -7.563 1.00 89.19 430 PRO A C 1
ATOM 3269 O O . PRO A 1 430 ? 16.231 3.090 -8.151 1.00 89.19 430 PRO A O 1
ATOM 3272 N N . SER A 1 431 ? 15.362 1.041 -8.146 1.00 90.62 431 SER A N 1
ATOM 3273 C CA . SER A 1 431 ? 14.592 1.258 -9.379 1.00 90.62 431 SER A CA 1
ATOM 3274 C C . SER A 1 431 ? 13.341 2.107 -9.112 1.00 90.62 431 SER A C 1
ATOM 3276 O O . SER A 1 431 ? 12.843 2.169 -7.988 1.00 90.62 431 SER A O 1
ATOM 3278 N N . GLY A 1 432 ? 12.802 2.738 -10.159 1.00 90.62 432 GLY A N 1
ATOM 3279 C CA . GLY A 1 432 ? 11.562 3.514 -10.055 1.00 90.62 432 GLY A CA 1
ATOM 3280 C C . GLY A 1 432 ? 10.311 2.657 -9.769 1.00 90.62 432 GLY A C 1
ATOM 3281 O O . GLY A 1 432 ? 10.359 1.430 -9.896 1.00 90.62 432 GLY A O 1
ATOM 3282 N N . PRO A 1 433 ? 9.157 3.284 -9.463 1.00 90.69 433 PRO A N 1
ATOM 3283 C CA . PRO A 1 433 ? 7.942 2.602 -8.996 1.00 90.69 433 PRO A CA 1
ATOM 3284 C C . PRO A 1 433 ? 7.459 1.428 -9.857 1.00 90.69 433 PRO A C 1
ATOM 3286 O O . PRO A 1 433 ? 7.031 0.406 -9.325 1.00 90.69 433 PRO A O 1
ATOM 3289 N N . ALA A 1 434 ? 7.541 1.554 -11.185 1.00 92.44 434 ALA A N 1
ATOM 3290 C CA . ALA A 1 434 ? 7.091 0.520 -12.117 1.00 92.44 434 ALA A CA 1
ATOM 3291 C C . ALA A 1 434 ? 8.067 -0.664 -12.253 1.00 92.44 434 ALA A C 1
ATOM 3293 O O . ALA A 1 434 ? 7.677 -1.713 -12.759 1.00 92.44 434 ALA A O 1
ATOM 3294 N N . PHE A 1 435 ? 9.316 -0.519 -11.797 1.00 91.81 435 PHE A N 1
ATOM 3295 C CA . PHE A 1 435 ? 10.397 -1.495 -11.992 1.00 91.81 435 PHE A CA 1
ATOM 3296 C C . PHE A 1 435 ? 10.977 -2.037 -10.681 1.00 91.81 435 PHE A C 1
ATOM 3298 O O . PHE A 1 435 ? 11.712 -3.023 -10.708 1.00 91.81 435 PHE A O 1
ATOM 3305 N N . GLN A 1 436 ? 10.638 -1.431 -9.539 1.00 88.12 436 GLN A N 1
ATOM 3306 C CA . GLN A 1 436 ? 11.108 -1.845 -8.218 1.00 88.12 436 GLN A CA 1
ATOM 3307 C C . GLN A 1 436 ? 10.784 -3.322 -7.965 1.00 88.12 436 GLN A C 1
ATOM 3309 O O . GLN A 1 436 ? 9.647 -3.768 -8.139 1.00 88.12 436 GLN A O 1
ATOM 3314 N N . ALA A 1 437 ? 11.802 -4.086 -7.582 1.00 82.38 437 ALA A N 1
ATOM 3315 C CA . ALA A 1 437 ? 11.651 -5.463 -7.140 1.00 82.38 437 ALA A CA 1
ATOM 3316 C C . ALA A 1 437 ? 11.385 -5.485 -5.637 1.00 82.38 437 ALA A C 1
ATOM 3318 O O . ALA A 1 437 ? 11.950 -4.682 -4.894 1.00 82.38 437 ALA A O 1
ATOM 3319 N N . THR A 1 438 ? 10.550 -6.417 -5.186 1.00 73.56 438 THR A N 1
ATOM 3320 C CA . THR A 1 438 ? 10.407 -6.651 -3.751 1.00 73.56 438 THR A CA 1
ATOM 3321 C C . THR A 1 438 ? 11.473 -7.600 -3.243 1.00 73.56 438 THR A C 1
ATOM 3323 O O . THR A 1 438 ? 11.829 -7.479 -2.082 1.00 73.56 438 THR A O 1
ATOM 3326 N N . ASN A 1 439 ? 12.047 -8.478 -4.070 1.00 69.44 439 ASN A N 1
ATOM 3327 C CA . ASN A 1 439 ? 13.053 -9.440 -3.628 1.00 69.44 439 ASN A CA 1
ATOM 3328 C C . ASN A 1 439 ? 14.479 -9.155 -4.128 1.00 69.44 439 ASN A C 1
ATOM 3330 O O . ASN A 1 439 ? 14.697 -8.580 -5.193 1.00 69.44 439 ASN A O 1
ATOM 3334 N N . ALA A 1 440 ? 15.469 -9.658 -3.384 1.00 66.44 440 ALA A N 1
ATOM 3335 C CA . ALA A 1 440 ? 16.891 -9.472 -3.700 1.00 66.44 440 ALA A CA 1
ATOM 3336 C C . ALA A 1 440 ? 17.348 -10.142 -5.013 1.00 66.44 440 ALA A C 1
ATOM 3338 O O . ALA A 1 440 ? 18.416 -9.824 -5.525 1.00 66.44 440 ALA A O 1
ATOM 3339 N N . SER A 1 441 ? 16.574 -11.089 -5.560 1.00 67.88 441 SER A N 1
ATOM 3340 C CA . SER A 1 441 ? 16.891 -11.709 -6.856 1.00 67.88 441 SER A CA 1
ATOM 3341 C C . SER A 1 441 ? 16.445 -10.862 -8.050 1.00 67.88 441 SER A C 1
ATOM 3343 O O . SER A 1 441 ? 16.823 -11.168 -9.178 1.00 67.88 441 SER A O 1
ATOM 3345 N N . GLY A 1 442 ? 15.619 -9.832 -7.825 1.00 72.88 442 GLY A N 1
ATOM 3346 C CA . GLY A 1 442 ? 15.029 -9.029 -8.891 1.00 72.88 442 GLY A CA 1
ATOM 3347 C C . GLY A 1 442 ? 14.051 -9.802 -9.780 1.00 72.88 442 GLY A C 1
ATOM 3348 O O . GLY A 1 442 ? 13.745 -9.349 -10.877 1.00 72.88 442 GLY A O 1
ATOM 3349 N N . SER A 1 443 ? 13.580 -10.977 -9.349 1.00 76.50 443 SER A N 1
ATOM 3350 C CA . SER A 1 443 ? 12.672 -11.818 -10.145 1.00 76.50 443 SER A CA 1
ATOM 3351 C C . SER A 1 443 ? 11.221 -11.332 -10.132 1.00 76.50 443 SER A C 1
ATOM 3353 O O . SER A 1 443 ? 10.423 -11.784 -10.944 1.00 76.50 443 SER A O 1
ATOM 3355 N N . ASP A 1 444 ? 10.877 -10.410 -9.230 1.00 80.94 444 ASP A N 1
ATOM 3356 C CA . ASP A 1 444 ? 9.543 -9.827 -9.056 1.00 80.94 444 ASP A CA 1
ATOM 3357 C C . ASP A 1 444 ? 9.529 -8.315 -9.341 1.00 80.94 444 ASP A C 1
ATOM 3359 O O . ASP A 1 444 ? 8.831 -7.541 -8.685 1.00 80.94 444 ASP A O 1
ATOM 3363 N N . ARG A 1 445 ? 10.321 -7.865 -10.318 1.00 88.69 445 ARG A N 1
ATOM 3364 C CA . ARG A 1 445 ? 10.327 -6.458 -10.747 1.00 88.69 445 ARG A CA 1
ATOM 3365 C C . ARG A 1 445 ? 8.914 -5.969 -11.067 1.00 88.69 445 ARG A C 1
ATOM 3367 O O . ARG A 1 445 ? 8.123 -6.663 -11.703 1.00 88.69 445 ARG A O 1
ATOM 3374 N N . GLY A 1 446 ? 8.603 -4.762 -10.607 1.00 89.19 446 GLY A N 1
ATOM 3375 C CA . GLY A 1 446 ? 7.302 -4.129 -10.804 1.00 89.19 446 GLY A CA 1
ATOM 3376 C C . GLY A 1 446 ? 6.158 -4.783 -10.028 1.00 89.19 446 GLY A C 1
ATOM 3377 O O . GLY A 1 446 ? 5.004 -4.421 -10.247 1.00 89.19 446 GLY A O 1
ATOM 3378 N N . PHE A 1 447 ? 6.421 -5.723 -9.112 1.00 86.69 447 PHE A N 1
ATOM 3379 C CA . PHE A 1 447 ? 5.367 -6.491 -8.441 1.00 86.69 447 PHE A CA 1
ATOM 3380 C C . PHE A 1 447 ? 4.363 -5.611 -7.687 1.00 86.69 447 PHE A C 1
ATOM 3382 O O . PHE A 1 447 ? 3.157 -5.786 -7.853 1.00 86.69 447 PHE A O 1
ATOM 3389 N N . ARG A 1 448 ? 4.834 -4.600 -6.944 1.00 87.06 448 ARG A N 1
ATOM 3390 C CA . ARG A 1 448 ? 3.959 -3.616 -6.275 1.00 87.06 448 ARG A CA 1
ATOM 3391 C C . ARG A 1 448 ? 3.073 -2.839 -7.249 1.00 87.06 448 ARG A C 1
ATOM 3393 O O . ARG A 1 448 ? 1.927 -2.548 -6.925 1.00 87.06 448 ARG A O 1
ATOM 3400 N N . TRP A 1 449 ? 3.607 -2.500 -8.420 1.00 92.75 449 TRP A N 1
ATOM 3401 C CA . TRP A 1 449 ? 2.922 -1.713 -9.444 1.00 92.75 449 TRP A CA 1
ATOM 3402 C C . TRP A 1 449 ? 1.889 -2.532 -10.226 1.00 92.75 449 TRP A C 1
ATOM 3404 O O . TRP A 1 449 ? 0.777 -2.068 -10.487 1.00 92.75 449 TRP A O 1
ATOM 3414 N N . LEU A 1 450 ? 2.260 -3.750 -10.618 1.00 93.56 450 LEU A N 1
ATOM 3415 C CA . LEU A 1 450 ? 1.480 -4.618 -11.501 1.00 93.56 450 LEU A CA 1
ATOM 3416 C C . LEU A 1 450 ? 0.479 -5.497 -10.745 1.00 93.56 450 LEU A C 1
ATOM 3418 O O . LEU A 1 450 ? -0.533 -5.909 -11.311 1.00 93.56 450 LEU A O 1
ATOM 3422 N N . GLN A 1 451 ? 0.776 -5.830 -9.487 1.00 89.94 451 GLN A N 1
ATOM 3423 C CA . GLN A 1 451 ? 0.060 -6.834 -8.701 1.00 89.94 451 GLN A CA 1
ATOM 3424 C C . GLN A 1 451 ? -0.208 -6.356 -7.254 1.00 89.94 451 GLN A C 1
ATOM 3426 O O . GLN A 1 451 ? 0.116 -7.077 -6.304 1.00 89.94 451 GLN A O 1
ATOM 3431 N N . PRO A 1 452 ? -0.831 -5.177 -7.042 1.00 90.81 452 PRO A N 1
ATOM 3432 C CA . PRO A 1 452 ? -0.965 -4.580 -5.709 1.00 90.81 452 PRO A CA 1
ATOM 3433 C C . PRO A 1 452 ? -1.730 -5.467 -4.710 1.00 90.81 452 PRO A C 1
ATOM 3435 O O . PRO A 1 452 ? -1.340 -5.543 -3.547 1.00 90.81 452 PRO A O 1
ATOM 3438 N N . TRP A 1 453 ? -2.757 -6.209 -5.145 1.00 87.38 453 TRP A N 1
ATOM 3439 C CA . TRP A 1 453 ? -3.490 -7.147 -4.275 1.00 87.38 453 TRP A CA 1
ATOM 3440 C C . TRP A 1 453 ? -2.678 -8.384 -3.889 1.00 87.38 453 TRP A C 1
ATOM 3442 O O . TRP A 1 453 ? -2.767 -8.859 -2.757 1.00 87.38 453 TRP A O 1
ATOM 3452 N N . ARG A 1 454 ? -1.875 -8.933 -4.811 1.00 82.81 454 ARG A N 1
ATOM 3453 C CA . ARG A 1 454 ? -0.994 -10.064 -4.480 1.00 82.81 454 ARG A CA 1
ATOM 3454 C C . ARG A 1 454 ? 0.129 -9.634 -3.558 1.00 82.81 454 ARG A C 1
ATOM 3456 O O . ARG A 1 454 ? 0.458 -10.398 -2.659 1.00 82.81 454 ARG A O 1
ATOM 3463 N N . TRP A 1 455 ? 0.682 -8.444 -3.784 1.00 82.31 455 TRP A N 1
ATOM 3464 C CA . TRP A 1 455 ? 1.627 -7.836 -2.862 1.00 82.31 455 TRP A CA 1
ATOM 3465 C C . TRP A 1 455 ? 1.005 -7.737 -1.471 1.00 82.31 455 TRP A C 1
ATOM 3467 O O . TRP A 1 455 ? 1.522 -8.373 -0.563 1.00 82.31 455 TRP A O 1
ATOM 3477 N N . ALA A 1 456 ? -0.163 -7.099 -1.340 1.00 79.25 456 ALA A N 1
ATOM 3478 C CA . ALA A 1 456 ? -0.876 -6.954 -0.069 1.00 79.25 456 ALA A CA 1
ATOM 3479 C C . ALA A 1 456 ? -1.206 -8.285 0.628 1.00 79.25 456 ALA A C 1
ATOM 3481 O O . ALA A 1 456 ? -1.092 -8.382 1.843 1.00 79.25 456 ALA A O 1
ATOM 3482 N N . ASN A 1 457 ? -1.590 -9.326 -0.117 1.00 69.06 457 ASN A N 1
ATOM 3483 C CA . ASN A 1 457 ? -1.895 -10.636 0.467 1.00 69.06 457 ASN A CA 1
ATOM 3484 C C . ASN A 1 457 ? -0.643 -11.427 0.895 1.00 69.06 457 ASN A C 1
ATOM 3486 O O . ASN A 1 457 ? -0.745 -12.349 1.696 1.00 69.06 457 ASN A O 1
ATOM 3490 N N . GLY A 1 458 ? 0.521 -11.110 0.321 1.00 51.03 458 GLY A N 1
ATOM 3491 C CA . GLY A 1 458 ? 1.810 -11.698 0.693 1.00 51.03 458 GLY A CA 1
ATOM 3492 C C . GLY A 1 458 ? 2.518 -10.967 1.834 1.00 51.03 458 GLY A C 1
ATOM 3493 O O . GLY A 1 458 ? 3.553 -11.445 2.295 1.00 51.03 458 GLY A O 1
ATOM 3494 N N . LEU A 1 459 ? 1.984 -9.823 2.268 1.00 56.00 459 LEU A N 1
ATOM 3495 C CA . LEU A 1 459 ? 2.457 -9.107 3.446 1.00 56.00 459 LEU A CA 1
ATOM 3496 C C . LEU A 1 459 ? 2.173 -9.924 4.704 1.00 56.00 459 LEU A C 1
ATOM 3498 O O . LEU A 1 459 ? 1.264 -10.761 4.710 1.00 56.00 459 LEU A O 1
ATOM 3502 N N . GLU A 1 460 ? 2.910 -9.647 5.785 1.00 45.47 460 GLU A N 1
ATOM 3503 C CA . GLU A 1 460 ? 2.385 -9.968 7.107 1.00 45.47 460 GLU A CA 1
ATOM 3504 C C . GLU A 1 460 ? 1.072 -9.193 7.200 1.00 45.47 460 GLU A C 1
ATOM 3506 O O . GLU A 1 460 ? 1.027 -7.986 7.445 1.00 45.47 460 GLU A O 1
ATOM 3511 N N . ARG A 1 461 ? -0.041 -9.879 6.926 1.00 42.12 461 ARG A N 1
ATOM 3512 C CA . ARG A 1 461 ? -1.302 -9.480 7.516 1.00 42.12 461 ARG A CA 1
ATOM 3513 C C . ARG A 1 461 ? -0.946 -9.294 8.983 1.00 42.12 461 ARG A C 1
ATOM 3515 O O . ARG A 1 461 ? -0.308 -10.172 9.573 1.00 42.12 461 ARG A O 1
ATOM 3522 N N . VAL A 1 462 ? -1.355 -8.181 9.576 1.00 41.97 462 VAL A N 1
ATOM 3523 C CA . VAL A 1 462 ? -1.725 -8.296 10.980 1.00 41.97 462 VAL A CA 1
ATOM 3524 C C . VAL A 1 462 ? -2.874 -9.301 10.930 1.00 41.97 462 VAL A C 1
ATOM 3526 O O . VAL A 1 462 ? -4.004 -8.938 10.626 1.00 41.97 462 VAL A O 1
ATOM 3529 N N . ILE A 1 463 ? -2.531 -10.596 10.948 1.00 36.19 463 ILE A N 1
ATOM 3530 C CA . ILE A 1 463 ? -3.480 -11.685 11.039 1.00 36.19 463 ILE A CA 1
ATOM 3531 C C . ILE A 1 463 ? -3.984 -11.470 12.448 1.00 36.19 463 ILE A C 1
ATOM 3533 O O . ILE A 1 463 ? -3.285 -11.744 13.410 1.00 36.19 463 ILE A O 1
ATOM 3537 N N . HIS A 1 464 ? -5.076 -10.734 12.513 1.00 48.12 464 HIS A N 1
ATOM 3538 C CA . HIS A 1 464 ? -6.192 -11.063 13.357 1.00 48.12 464 HIS A CA 1
ATOM 3539 C C . HIS A 1 464 ? -6.835 -12.224 12.599 1.00 48.12 464 HIS A C 1
ATOM 3541 O O . HIS A 1 464 ? -7.254 -12.031 11.452 1.00 48.12 464 HIS A O 1
ATOM 3547 N N . THR A 1 465 ? -6.801 -13.458 13.105 1.00 49.44 465 THR A N 1
ATOM 3548 C CA . THR A 1 465 ? -7.337 -14.597 12.318 1.00 49.44 465 THR A CA 1
ATOM 3549 C C . THR A 1 465 ? -8.843 -14.440 12.047 1.00 49.44 465 THR A C 1
ATOM 3551 O O . THR A 1 465 ? -9.396 -15.084 11.153 1.00 49.44 465 THR A O 1
ATOM 3554 N N . ASP A 1 466 ? -9.481 -13.529 12.769 1.00 51.12 466 ASP A N 1
ATOM 3555 C CA . ASP A 1 466 ? -10.897 -13.197 12.794 1.00 51.12 466 ASP A CA 1
ATOM 3556 C C . ASP A 1 466 ? -11.238 -11.741 12.426 1.00 51.12 466 ASP A C 1
ATOM 3558 O O . ASP A 1 466 ? -12.418 -11.469 12.192 1.00 51.12 466 ASP A O 1
ATOM 3562 N N . ASP A 1 467 ? -10.259 -10.839 12.256 1.00 62.56 467 ASP A N 1
ATOM 3563 C CA . ASP A 1 467 ? -10.450 -9.435 11.833 1.00 62.56 467 ASP A CA 1
ATOM 3564 C C . ASP A 1 467 ? -11.364 -8.619 12.803 1.00 62.56 467 ASP A C 1
ATOM 3566 O O . ASP A 1 467 ? -12.207 -7.821 12.369 1.00 62.56 467 ASP A O 1
ATOM 3570 N N . ASP A 1 468 ? -11.228 -8.812 14.119 1.00 65.31 468 ASP A N 1
ATOM 3571 C CA . ASP A 1 468 ? -12.073 -8.178 15.151 1.00 65.31 468 ASP A CA 1
ATOM 3572 C C . ASP A 1 468 ? -11.542 -6.841 15.727 1.00 65.31 468 ASP A C 1
ATOM 3574 O O . ASP A 1 468 ? -12.284 -6.087 16.364 1.00 65.31 468 ASP A O 1
ATOM 3578 N N . GLY A 1 469 ? -10.281 -6.502 15.442 1.00 67.81 469 GLY A N 1
ATOM 3579 C CA . GLY A 1 469 ? -9.604 -5.279 15.886 1.00 67.81 469 GLY A CA 1
ATOM 3580 C C . GLY A 1 469 ? -8.538 -5.470 16.976 1.00 67.81 469 GLY A C 1
ATOM 3581 O O . GLY A 1 469 ? -7.769 -4.535 17.214 1.00 67.81 469 GLY A O 1
ATOM 3582 N N . ALA A 1 470 ? -8.414 -6.647 17.602 1.00 73.00 470 ALA A N 1
ATOM 3583 C CA . ALA A 1 470 ? -7.386 -6.937 18.608 1.00 73.00 470 ALA A CA 1
ATOM 3584 C C . ALA A 1 470 ? -6.262 -7.813 18.041 1.00 73.00 470 ALA A C 1
ATOM 3586 O O . ALA A 1 470 ? -6.511 -8.844 17.444 1.00 73.00 470 ALA A O 1
ATOM 3587 N N . SER A 1 471 ? -4.987 -7.432 18.202 1.00 69.31 471 SER A N 1
ATOM 3588 C CA . SER A 1 471 ? -3.871 -8.238 17.657 1.00 69.31 471 SER A CA 1
ATOM 3589 C C . SER A 1 471 ? -3.776 -9.621 18.304 1.00 69.31 471 SER A C 1
ATOM 3591 O O . SER A 1 471 ? -3.828 -9.688 19.531 1.00 69.31 471 SER A O 1
ATOM 3593 N N . ASP A 1 472 ? -3.430 -10.661 17.536 1.00 71.19 472 ASP A N 1
ATOM 3594 C CA . ASP A 1 472 ? -3.137 -12.003 18.063 1.00 71.19 472 ASP A CA 1
ATOM 3595 C C . ASP A 1 472 ? -2.189 -11.967 19.275 1.00 71.19 472 ASP A C 1
ATOM 3597 O O . ASP A 1 472 ? -2.335 -12.732 20.218 1.00 71.19 472 ASP A O 1
ATOM 3601 N N . ALA A 1 473 ? -1.186 -11.081 19.292 1.00 70.38 473 ALA A N 1
ATOM 3602 C CA . ALA A 1 473 ? -0.257 -10.959 20.420 1.00 70.38 473 ALA A CA 1
ATOM 3603 C C . ALA A 1 473 ? -0.926 -10.436 21.706 1.00 70.38 473 ALA A C 1
ATOM 3605 O O . ALA A 1 473 ? -0.556 -10.847 22.806 1.00 70.38 473 ALA A O 1
ATOM 3606 N N . GLN A 1 474 ? -1.891 -9.527 21.565 1.00 77.81 474 GLN A N 1
ATOM 3607 C CA . GLN A 1 474 ? -2.702 -9.011 22.666 1.00 77.81 474 GLN A CA 1
ATOM 3608 C C . GLN A 1 474 ? -3.631 -10.103 23.191 1.00 77.81 474 GLN A C 1
ATOM 3610 O O . GLN A 1 474 ? -3.699 -10.319 24.399 1.00 77.81 474 GLN A O 1
ATOM 3615 N N . GLU A 1 475 ? -4.291 -10.821 22.291 1.00 80.75 475 GLU A N 1
ATOM 3616 C CA . GLU A 1 475 ? -5.222 -11.884 22.649 1.00 80.75 475 GLU A CA 1
ATOM 3617 C C . GLU A 1 475 ? -4.516 -13.092 23.244 1.00 80.75 475 GLU A C 1
ATOM 3619 O O . GLU A 1 475 ? -4.889 -13.548 24.313 1.00 80.75 475 GLU A O 1
ATOM 3624 N N . ASN A 1 476 ? -3.396 -13.524 22.664 1.00 81.56 476 ASN A N 1
ATOM 3625 C CA . ASN A 1 476 ? -2.550 -14.580 23.223 1.00 81.56 476 ASN A CA 1
ATOM 3626 C C . ASN A 1 476 ? -1.939 -14.205 24.589 1.00 81.56 476 ASN A C 1
ATOM 3628 O O . ASN A 1 476 ? -1.453 -15.075 25.316 1.00 81.56 476 ASN A O 1
ATOM 3632 N N . GLY A 1 477 ? -1.947 -12.915 24.944 1.00 83.62 477 GLY A N 1
ATOM 3633 C CA . GLY A 1 477 ? -1.578 -12.411 26.266 1.00 83.62 477 GLY A CA 1
ATOM 3634 C C . GLY A 1 477 ? -2.676 -12.553 27.325 1.00 83.62 477 GLY A C 1
ATOM 3635 O O . GLY A 1 477 ? -2.384 -12.376 28.513 1.00 83.62 477 GLY A O 1
ATOM 3636 N N . ALA A 1 478 ? -3.908 -12.871 26.922 1.00 85.69 478 ALA A N 1
ATOM 3637 C CA . ALA A 1 478 ? -5.048 -13.029 27.813 1.00 85.69 478 ALA A CA 1
ATOM 3638 C C . ALA A 1 478 ? -4.904 -14.255 28.741 1.00 85.69 478 ALA A C 1
ATOM 3640 O O . ALA A 1 478 ? -4.067 -15.143 28.512 1.00 85.69 478 ALA A O 1
ATOM 3641 N N . PRO A 1 479 ? -5.705 -14.329 29.825 1.00 88.56 479 PRO A N 1
ATOM 3642 C CA . PRO A 1 479 ? -5.747 -15.490 30.706 1.00 88.56 479 PRO A CA 1
ATOM 3643 C C . PRO A 1 479 ? -5.918 -16.827 29.968 1.00 88.56 479 PRO A C 1
ATOM 3645 O O . PRO A 1 479 ? -6.324 -16.899 28.814 1.00 88.56 479 PRO A O 1
ATOM 3648 N N . ASN A 1 480 ? -5.562 -17.914 30.655 1.00 89.06 480 ASN A N 1
ATOM 3649 C CA . ASN A 1 480 ? -5.585 -19.285 30.122 1.00 89.06 480 ASN A CA 1
ATOM 3650 C C . ASN A 1 480 ? -4.718 -19.510 28.867 1.00 89.06 480 ASN A C 1
ATOM 3652 O O . ASN A 1 480 ? -4.870 -20.519 28.187 1.00 89.06 480 ASN A O 1
ATOM 3656 N N . GLY A 1 481 ? -3.740 -18.633 28.621 1.00 81.88 481 GLY A N 1
ATOM 3657 C CA . GLY A 1 481 ? -2.828 -18.750 27.483 1.00 81.88 481 GLY A CA 1
ATOM 3658 C C . GLY A 1 481 ? -3.441 -18.261 26.174 1.00 81.88 481 GLY A C 1
ATOM 3659 O O . GLY A 1 481 ? -3.116 -18.826 25.135 1.00 81.88 481 GLY A O 1
ATOM 3660 N N . GLY A 1 482 ? -4.308 -17.249 26.246 1.00 85.31 482 GLY A N 1
ATOM 3661 C CA . GLY A 1 482 ? -4.991 -16.667 25.092 1.00 85.31 482 GLY A CA 1
ATOM 3662 C C . GLY A 1 482 ? -6.388 -17.203 24.805 1.00 85.31 482 GLY A C 1
ATOM 3663 O O . GLY A 1 482 ? -6.900 -16.979 23.719 1.00 85.31 482 GLY A O 1
ATOM 3664 N N . ASP A 1 483 ? -6.974 -17.934 25.751 1.00 88.19 483 ASP A N 1
ATOM 3665 C CA . ASP A 1 483 ? -8.334 -18.484 25.694 1.00 88.19 483 ASP A CA 1
ATOM 3666 C C . ASP A 1 483 ? -9.130 -17.859 26.851 1.00 88.19 483 ASP A C 1
ATOM 3668 O O . ASP A 1 483 ? -9.312 -18.432 27.935 1.00 88.19 483 ASP A O 1
ATOM 3672 N N . GLY A 1 484 ? -9.496 -16.591 26.679 1.00 90.06 484 GLY A N 1
ATOM 3673 C CA . GLY A 1 484 ? -10.101 -15.766 27.715 1.00 90.06 484 GLY A CA 1
ATOM 3674 C C . GLY A 1 484 ? -11.476 -16.276 28.140 1.00 90.06 484 GLY A C 1
ATOM 3675 O O . GLY A 1 484 ? -11.849 -16.144 29.312 1.00 90.06 484 GLY A O 1
ATOM 3676 N N . ASN A 1 485 ? -12.205 -16.928 27.228 1.00 92.81 485 ASN A N 1
ATOM 3677 C CA . ASN A 1 485 ? -13.490 -17.560 27.529 1.00 92.81 485 ASN A CA 1
ATOM 3678 C C . ASN A 1 485 ? -13.368 -19.010 28.060 1.00 92.81 485 ASN A C 1
ATOM 3680 O O . ASN A 1 485 ? -14.337 -19.550 28.609 1.00 92.81 485 ASN A O 1
ATOM 3684 N N . ASN A 1 486 ? -12.166 -19.589 27.995 1.00 93.12 486 ASN A N 1
ATOM 3685 C CA . ASN A 1 486 ? -11.794 -20.921 28.458 1.00 93.12 486 ASN A CA 1
ATOM 3686 C C . ASN A 1 486 ? -12.639 -22.044 27.821 1.00 93.12 486 ASN A C 1
ATOM 3688 O O . ASN A 1 486 ? -13.069 -22.981 28.515 1.00 93.12 486 ASN A O 1
ATOM 3692 N N . ASP A 1 487 ? -12.908 -21.941 26.517 1.00 89.31 487 ASP A N 1
ATOM 3693 C CA . ASP A 1 487 ? -13.642 -22.939 25.729 1.00 89.31 487 ASP A CA 1
ATOM 3694 C C . ASP A 1 487 ? -12.735 -23.963 25.012 1.00 89.31 487 ASP A C 1
ATOM 3696 O O . ASP A 1 487 ? -13.216 -24.994 24.518 1.00 89.31 487 ASP A O 1
ATOM 3700 N N . GLY A 1 488 ? -11.417 -23.755 25.068 1.00 81.88 488 GLY A N 1
ATOM 3701 C CA . GLY A 1 488 ? -10.383 -24.601 24.482 1.00 81.88 488 GLY A CA 1
ATOM 3702 C C . GLY A 1 488 ? -9.917 -24.166 23.092 1.00 81.88 488 GLY A C 1
ATOM 3703 O O . GLY A 1 488 ? -9.098 -24.879 22.497 1.00 81.88 488 GLY A O 1
ATOM 3704 N N . ILE A 1 489 ? -10.428 -23.054 22.565 1.00 77.25 489 ILE A N 1
ATOM 3705 C CA . ILE A 1 489 ? -9.980 -22.394 21.338 1.00 77.25 489 ILE A CA 1
ATOM 3706 C C . ILE A 1 489 ? -9.319 -21.069 21.747 1.00 77.25 489 ILE A C 1
ATOM 3708 O O . ILE A 1 489 ? -9.702 -20.464 22.735 1.00 77.25 489 ILE A O 1
ATOM 3712 N N . LEU A 1 490 ? -8.256 -20.662 21.050 1.00 77.75 490 LEU A N 1
ATOM 3713 C CA . LEU A 1 490 ? -7.663 -19.348 21.305 1.00 77.75 490 LEU A CA 1
ATOM 3714 C C . LEU A 1 490 ? -8.611 -18.268 20.795 1.00 77.75 490 LEU A C 1
ATOM 3716 O O . LEU A 1 490 ? -9.128 -18.420 19.687 1.00 77.75 490 LEU A O 1
ATOM 3720 N N . ASP A 1 491 ? -8.750 -17.184 21.555 1.00 85.31 491 ASP A N 1
ATOM 3721 C CA . ASP A 1 491 ? -9.630 -16.063 21.213 1.00 85.31 491 ASP A CA 1
ATOM 3722 C C . ASP A 1 491 ? -9.277 -15.520 19.822 1.00 85.31 491 ASP A C 1
ATOM 3724 O O . ASP A 1 491 ? -10.154 -15.432 18.979 1.00 85.31 491 ASP A O 1
ATOM 3728 N N . SER A 1 492 ? -7.974 -15.400 19.529 1.00 78.44 492 SER A N 1
ATOM 3729 C CA . SER A 1 492 ? -7.413 -15.008 18.220 1.00 78.44 492 SER A CA 1
ATOM 3730 C C . SER A 1 492 ? -7.763 -15.897 17.026 1.00 78.44 492 SER A C 1
ATOM 3732 O O . SER A 1 492 ? -7.243 -15.692 15.931 1.00 78.44 492 SER A O 1
ATOM 3734 N N . LEU A 1 493 ? -8.552 -16.954 17.223 1.00 77.25 493 LEU A N 1
ATOM 3735 C CA . LEU A 1 493 ? -9.064 -17.847 16.183 1.00 77.25 493 LEU A CA 1
ATOM 3736 C C . LEU A 1 493 ? -10.599 -17.809 16.098 1.00 77.25 493 LEU A C 1
ATOM 3738 O O . LEU A 1 493 ? -11.191 -18.662 15.423 1.00 77.25 493 LEU A O 1
ATOM 3742 N N . GLN A 1 494 ? -11.258 -16.894 16.807 1.00 83.69 494 GLN A N 1
ATOM 3743 C CA . GLN A 1 494 ? -12.694 -16.898 17.037 1.00 83.69 494 GLN A CA 1
ATOM 3744 C C . GLN A 1 494 ? -13.293 -15.529 16.732 1.00 83.69 494 GLN A C 1
ATOM 3746 O O . GLN A 1 494 ? -13.366 -14.663 17.582 1.00 83.69 494 GLN A O 1
ATOM 3751 N N . SER A 1 495 ? -13.966 -15.396 15.591 1.00 84.44 495 SER A N 1
ATOM 3752 C CA . SER A 1 495 ? -14.650 -14.146 15.218 1.00 84.44 495 SER A CA 1
ATOM 3753 C C . SER A 1 495 ? -15.774 -13.686 16.143 1.00 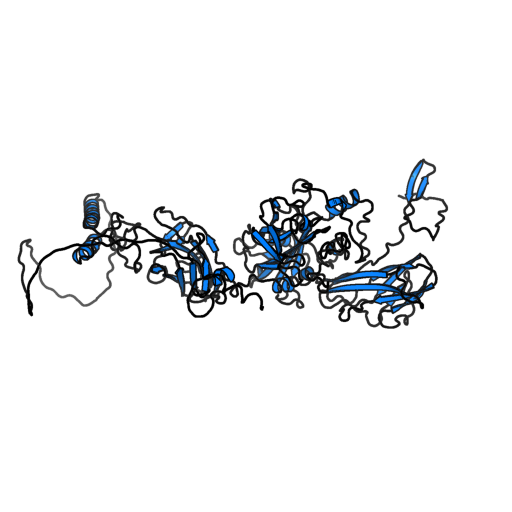84.44 495 SER A C 1
ATOM 3755 O O . SER A 1 495 ? -16.322 -12.607 15.956 1.00 84.44 495 SER A O 1
ATOM 3757 N N . THR A 1 496 ? -16.155 -14.492 17.129 1.00 90.62 496 THR A N 1
ATOM 3758 C CA . THR A 1 496 ? -17.133 -14.141 18.163 1.00 90.62 496 THR A CA 1
ATOM 3759 C C . THR A 1 496 ? -16.494 -13.765 19.496 1.00 90.62 496 THR A C 1
ATOM 3761 O O . THR A 1 496 ? -17.228 -13.440 20.429 1.00 90.62 496 THR A O 1
ATOM 3764 N N . VAL A 1 497 ? -15.175 -13.887 19.639 1.00 92.75 497 VAL A N 1
ATOM 3765 C CA . VAL A 1 497 ? -14.463 -13.712 20.903 1.00 92.75 497 VAL A CA 1
ATOM 3766 C C . VAL A 1 497 ? -13.294 -12.782 20.675 1.00 92.75 497 VAL A C 1
ATOM 3768 O O . VAL A 1 497 ? -12.511 -13.035 19.784 1.00 92.75 497 VAL A O 1
ATOM 3771 N N . VAL A 1 498 ? -13.173 -11.745 21.497 1.00 91.12 498 VAL A N 1
ATOM 3772 C CA . VAL A 1 498 ? -12.046 -10.821 21.403 1.00 91.12 498 VAL A CA 1
ATOM 3773 C C . VAL A 1 498 ? -11.476 -10.508 22.773 1.00 91.12 498 VAL A C 1
ATOM 3775 O O . VAL A 1 498 ? -12.211 -10.140 23.698 1.00 91.12 498 VAL A O 1
ATOM 3778 N N . SER A 1 499 ? -10.159 -10.628 22.912 1.00 89.50 499 SER A N 1
ATOM 3779 C CA . SER A 1 499 ? -9.450 -10.354 24.163 1.00 89.50 499 SER A CA 1
ATOM 3780 C C . SER A 1 499 ? -8.610 -9.076 24.132 1.00 89.50 499 SER A C 1
ATOM 3782 O O . SER A 1 499 ? -7.959 -8.705 23.153 1.00 89.50 499 SER A O 1
ATOM 3784 N N . PHE A 1 500 ? -8.582 -8.363 25.257 1.00 83.12 500 PHE A N 1
ATOM 3785 C CA . PHE A 1 500 ? -7.902 -7.078 25.343 1.00 83.12 500 PHE A CA 1
ATOM 3786 C C . PHE A 1 500 ? -7.324 -6.754 26.710 1.00 83.12 500 PHE A C 1
ATOM 3788 O O . PHE A 1 500 ? -7.870 -7.099 27.756 1.00 83.12 500 PHE A O 1
ATOM 3795 N N . ALA A 1 501 ? -6.210 -6.025 26.697 1.00 79.38 501 ALA A N 1
ATOM 3796 C CA . ALA A 1 501 ? -5.584 -5.507 27.901 1.00 79.38 501 ALA A CA 1
ATOM 3797 C C . ALA A 1 501 ? -6.151 -4.123 28.250 1.00 79.38 501 ALA A C 1
ATOM 3799 O O . ALA A 1 501 ? -6.337 -3.265 27.390 1.00 79.38 501 ALA A O 1
ATOM 3800 N N . SER A 1 502 ? -6.383 -3.877 29.537 1.00 72.81 502 SER A N 1
ATOM 3801 C CA . SER A 1 502 ? -6.760 -2.549 30.034 1.00 72.81 502 SER A CA 1
ATOM 3802 C C . SER A 1 502 ? -5.672 -1.496 29.766 1.00 72.81 502 SER A C 1
ATOM 3804 O O . SER A 1 502 ? -4.477 -1.770 29.894 1.00 72.81 502 SER A O 1
ATOM 3806 N N . LEU A 1 503 ? -6.084 -0.248 29.498 1.00 65.62 503 LEU A N 1
ATOM 3807 C CA . LEU A 1 503 ? -5.175 0.886 29.242 1.00 65.62 503 LEU A CA 1
ATOM 3808 C C . LEU A 1 503 ? -4.212 1.189 30.407 1.00 65.62 503 LEU A C 1
ATOM 3810 O O . LEU A 1 503 ? -3.131 1.734 30.196 1.00 65.62 503 LEU A O 1
ATOM 3814 N N . ALA A 1 504 ? -4.600 0.855 31.640 1.00 61.94 504 ALA A N 1
ATOM 3815 C CA . ALA A 1 504 ? -3.779 1.054 32.836 1.00 61.94 504 ALA A CA 1
ATOM 3816 C C . ALA A 1 504 ? -2.746 -0.070 33.068 1.00 61.94 504 ALA A C 1
ATOM 3818 O O . ALA A 1 504 ? -1.864 0.083 33.916 1.00 61.94 504 ALA A O 1
ATOM 3819 N N . GLY A 1 505 ? -2.837 -1.171 32.312 1.00 63.50 505 GLY A N 1
ATOM 3820 C CA . GLY A 1 505 ? -2.026 -2.375 32.475 1.00 63.50 505 GLY A CA 1
ATOM 3821 C C . GLY A 1 505 ? -2.436 -3.227 33.686 1.00 63.50 505 GLY A C 1
ATOM 3822 O O . GLY A 1 505 ? -2.817 -2.718 34.737 1.00 63.50 505 GLY A O 1
ATOM 3823 N N . GLY A 1 506 ? -2.321 -4.553 33.557 1.00 69.81 506 GLY A N 1
ATOM 3824 C CA . GLY A 1 506 ? -2.505 -5.503 34.668 1.00 69.81 506 GLY A CA 1
ATOM 3825 C C . GLY A 1 506 ? -3.912 -6.089 34.847 1.00 69.81 506 GLY A C 1
ATOM 3826 O O . GLY A 1 506 ? -4.093 -6.913 35.739 1.00 69.81 506 GLY A O 1
ATOM 3827 N N . ALA A 1 507 ? -4.871 -5.713 34.000 1.00 80.44 507 ALA A N 1
ATOM 3828 C CA . ALA A 1 507 ? -6.193 -6.336 33.887 1.00 80.44 507 ALA A CA 1
ATOM 3829 C C . ALA A 1 507 ? -6.513 -6.641 32.416 1.00 80.44 507 ALA A C 1
ATOM 3831 O O . ALA A 1 507 ? -6.065 -5.891 31.539 1.00 80.44 507 ALA A O 1
ATOM 3832 N N . TYR A 1 508 ? -7.291 -7.697 32.173 1.00 85.31 508 TYR A N 1
ATOM 3833 C CA . TYR A 1 508 ? -7.774 -8.115 30.852 1.00 85.31 508 TYR A CA 1
ATOM 3834 C C . TYR A 1 508 ? -9.304 -8.117 30.802 1.00 85.31 508 TYR A C 1
ATOM 3836 O O . TYR A 1 508 ? -9.968 -8.337 31.815 1.00 85.31 508 TYR A O 1
ATOM 3844 N N . GLY A 1 509 ? -9.857 -7.876 29.618 1.00 89.38 509 GLY A N 1
ATOM 3845 C CA . GLY A 1 509 ? -11.253 -8.132 29.293 1.00 89.38 509 GLY A CA 1
ATOM 3846 C C . GLY A 1 509 ? -11.352 -9.058 28.085 1.00 89.38 509 GLY A C 1
ATOM 3847 O O . GLY A 1 509 ? -10.552 -8.944 27.164 1.00 89.38 509 GLY A O 1
ATOM 3848 N N . THR A 1 510 ? -12.333 -9.954 28.087 1.00 92.75 510 THR A N 1
ATOM 3849 C CA . THR A 1 510 ? -12.679 -10.807 26.944 1.00 92.75 510 THR A CA 1
ATOM 3850 C C . THR A 1 510 ? -14.149 -10.609 26.628 1.00 92.75 510 THR A C 1
ATOM 3852 O O . THR A 1 510 ? -14.999 -10.796 27.499 1.00 92.75 510 THR A O 1
ATOM 3855 N N . LEU A 1 511 ? -14.456 -10.208 25.403 1.00 93.56 511 LEU A N 1
ATOM 3856 C CA . LEU A 1 511 ? -15.813 -10.017 24.913 1.00 93.56 511 LEU A CA 1
ATOM 3857 C C . LEU A 1 511 ? -16.222 -11.251 24.112 1.00 93.56 511 LEU A C 1
ATOM 3859 O O . LEU A 1 511 ? -15.496 -11.684 23.232 1.00 93.56 511 LEU A O 1
ATOM 3863 N N . VAL A 1 512 ? -17.384 -11.819 24.426 1.00 96.19 512 VAL A N 1
ATOM 3864 C CA . VAL A 1 512 ? -17.927 -13.026 23.792 1.00 96.19 512 VAL A CA 1
ATOM 3865 C C . VAL A 1 512 ? -19.318 -12.725 23.246 1.00 96.19 512 VAL A C 1
ATOM 3867 O O . VAL A 1 512 ? -20.279 -12.608 24.014 1.00 96.19 512 VAL A O 1
ATOM 3870 N N . ALA A 1 513 ? -19.448 -12.615 21.929 1.00 96.19 513 ALA A N 1
ATOM 3871 C CA . ALA A 1 513 ? -20.730 -12.502 21.248 1.00 96.19 513 ALA A CA 1
ATOM 3872 C C . ALA A 1 513 ? -21.378 -13.888 21.089 1.00 96.19 513 ALA A C 1
ATOM 3874 O O . ALA A 1 513 ? -20.736 -14.863 20.707 1.00 96.19 513 ALA A O 1
ATOM 3875 N N . SER A 1 514 ? -22.679 -14.004 21.366 1.00 97.25 514 SER A N 1
ATOM 3876 C CA . SER A 1 514 ? -23.393 -15.284 21.227 1.00 97.25 514 SER A CA 1
ATOM 3877 C C . SER A 1 514 ? -23.650 -15.701 19.775 1.00 97.25 514 SER A C 1
ATOM 3879 O O . SER A 1 514 ? -24.017 -16.850 19.529 1.00 97.25 514 SER A O 1
ATOM 3881 N N . ALA A 1 515 ? -23.550 -14.755 18.841 1.00 93.31 515 ALA A N 1
ATOM 3882 C CA . ALA A 1 515 ? -23.748 -14.921 17.406 1.00 93.31 515 ALA A CA 1
ATOM 3883 C C . ALA A 1 515 ? -23.104 -13.742 16.659 1.00 93.31 515 ALA A C 1
ATOM 3885 O O . ALA A 1 515 ? -22.778 -12.729 17.279 1.00 93.31 515 ALA A O 1
ATOM 3886 N N . GLY A 1 516 ? -22.985 -13.866 15.337 1.00 91.19 516 GLY A N 1
ATOM 3887 C CA . GLY A 1 516 ? -22.390 -12.840 14.484 1.00 91.19 516 GLY A CA 1
ATOM 3888 C C . GLY A 1 516 ? -20.866 -12.853 14.516 1.00 91.19 516 GLY A C 1
ATOM 3889 O O . GLY A 1 516 ? -20.252 -13.879 14.805 1.00 91.19 516 GLY A O 1
ATOM 3890 N N . GLU A 1 517 ? -20.272 -11.712 14.190 1.00 89.12 517 GLU A N 1
ATOM 3891 C CA . GLU A 1 517 ? -18.826 -11.496 14.194 1.00 89.12 517 GLU A CA 1
ATOM 3892 C C . GLU A 1 517 ? -18.514 -10.146 14.837 1.00 89.12 517 GLU A C 1
ATOM 3894 O O . GLU A 1 517 ? -19.098 -9.134 14.444 1.00 89.12 517 GLU A O 1
ATOM 3899 N N . VAL A 1 518 ? -17.603 -10.127 15.806 1.00 89.12 518 VAL A N 1
ATOM 3900 C CA . VAL A 1 518 ? -17.123 -8.907 16.457 1.00 89.12 518 VAL A CA 1
ATOM 3901 C C . VAL A 1 518 ? -16.134 -8.211 15.526 1.00 89.12 518 VAL A C 1
ATOM 3903 O O . VAL A 1 518 ? -15.297 -8.865 14.910 1.00 89.12 518 VAL A O 1
ATOM 3906 N N . ARG A 1 519 ? -16.260 -6.892 15.373 1.00 82.88 519 ARG A N 1
ATOM 3907 C CA . ARG A 1 519 ? -15.452 -6.064 14.470 1.00 82.88 519 ARG A CA 1
ATOM 3908 C C . ARG A 1 519 ? -15.082 -4.741 15.130 1.00 82.88 519 ARG A C 1
ATOM 3910 O O . ARG A 1 519 ? -15.846 -4.201 15.927 1.00 82.88 519 ARG A O 1
ATOM 3917 N N . GLY A 1 520 ? -13.948 -4.178 14.714 1.00 73.19 520 GLY A N 1
ATOM 3918 C CA . GLY A 1 520 ? -13.606 -2.775 14.960 1.00 73.19 520 GLY A CA 1
ATOM 3919 C C . GLY A 1 520 ? -13.356 -2.399 16.422 1.00 73.19 520 GLY A C 1
ATOM 3920 O O . GLY A 1 520 ? -13.470 -1.220 16.755 1.00 73.19 520 GLY A O 1
ATOM 3921 N N . LEU A 1 521 ? -13.007 -3.361 17.283 1.00 82.88 521 LEU A N 1
ATOM 3922 C CA . LEU A 1 521 ? -12.846 -3.115 18.712 1.00 82.88 521 LEU A CA 1
ATOM 3923 C C . LEU A 1 521 ? -11.814 -2.014 18.997 1.00 82.88 521 LEU A C 1
ATOM 3925 O O . LEU A 1 521 ? -10.642 -2.112 18.632 1.00 82.88 521 LEU A O 1
ATOM 3929 N N . SER A 1 522 ? -12.258 -0.976 19.699 1.00 74.75 522 SER A N 1
ATOM 3930 C CA . SER A 1 522 ? -11.470 0.190 20.091 1.00 74.75 522 SER A CA 1
ATOM 3931 C C . SER A 1 522 ? -11.676 0.536 21.565 1.00 74.75 522 SER A C 1
ATOM 3933 O O . SER A 1 522 ? -12.728 0.277 22.148 1.00 74.75 522 SER A O 1
ATOM 3935 N N . PHE A 1 523 ? -10.657 1.146 22.177 1.00 75.38 523 PHE A N 1
ATOM 3936 C CA . PHE A 1 523 ? -10.613 1.435 23.613 1.00 75.38 523 PHE A CA 1
ATOM 3937 C C . PHE A 1 523 ? -10.280 2.888 23.875 1.00 75.38 523 PHE A C 1
ATOM 3939 O O . PHE A 1 523 ? -9.290 3.416 23.361 1.00 75.38 523 PHE A O 1
ATOM 3946 N N . PHE A 1 524 ? -11.041 3.513 24.764 1.00 74.81 524 PHE A N 1
ATOM 3947 C CA . PHE A 1 524 ? -10.858 4.918 25.076 1.00 74.81 524 PHE A CA 1
ATOM 3948 C C . PHE A 1 524 ? -11.031 5.179 26.574 1.00 74.81 524 PHE A C 1
ATOM 3950 O O . PHE A 1 524 ? -11.887 4.581 27.228 1.00 74.81 524 PHE A O 1
ATOM 3957 N N . PRO A 1 525 ? -10.261 6.109 27.160 1.00 77.69 525 PRO A N 1
ATOM 3958 C CA . PRO A 1 525 ? -10.543 6.576 28.506 1.00 77.69 525 PRO A CA 1
ATOM 3959 C C . PRO A 1 525 ? -11.928 7.239 28.543 1.00 77.69 525 PRO A C 1
ATOM 3961 O O . PRO A 1 525 ? -12.265 8.055 27.686 1.00 77.69 525 PRO A O 1
ATOM 3964 N N . ALA A 1 526 ? -12.716 6.910 29.563 1.00 76.12 526 ALA A N 1
ATOM 3965 C CA . ALA A 1 526 ? -14.031 7.494 29.791 1.00 76.12 526 ALA A CA 1
ATOM 3966 C C . ALA A 1 526 ? -14.021 8.365 31.050 1.00 76.12 526 ALA A C 1
ATOM 3968 O O . ALA A 1 526 ? -13.263 8.125 31.987 1.00 76.12 526 ALA A O 1
ATOM 3969 N N . THR A 1 527 ? -14.917 9.345 31.094 1.00 75.62 527 THR A N 1
ATOM 3970 C CA . THR A 1 527 ? -15.336 10.002 32.336 1.00 75.62 527 THR A CA 1
ATOM 3971 C C . THR A 1 527 ? -16.851 10.038 32.348 1.00 75.62 527 THR A C 1
ATOM 3973 O O . THR A 1 527 ? -17.453 10.392 31.331 1.00 75.62 527 THR A O 1
ATOM 3976 N N . THR A 1 528 ? -17.474 9.715 33.477 1.00 79.38 528 THR A N 1
ATOM 3977 C CA . THR A 1 528 ? -18.928 9.859 33.600 1.00 79.38 528 THR A CA 1
ATOM 3978 C C . THR A 1 528 ? -19.295 11.260 34.111 1.00 79.38 528 THR A C 1
ATOM 3980 O O . THR A 1 528 ? -18.445 11.948 34.687 1.00 79.38 528 THR A O 1
ATOM 3983 N N . PRO A 1 529 ? -20.550 11.712 33.923 1.00 76.31 529 PRO A N 1
ATOM 3984 C CA . PRO A 1 529 ? -21.029 12.962 34.515 1.00 76.31 529 PRO A CA 1
ATOM 3985 C C . PRO A 1 529 ? -20.925 12.999 36.046 1.00 76.31 529 PRO A C 1
ATOM 3987 O O . PRO A 1 529 ? -20.876 14.083 36.629 1.00 76.31 529 PRO A O 1
ATOM 3990 N N . ASP A 1 530 ? -20.907 11.830 36.688 1.00 81.31 530 ASP A N 1
ATOM 3991 C CA . ASP A 1 530 ? -20.770 11.686 38.127 1.00 81.31 530 ASP A CA 1
ATOM 3992 C C . ASP A 1 530 ? -19.316 11.325 38.485 1.00 81.31 530 ASP A C 1
ATOM 3994 O O . ASP A 1 530 ? -18.851 10.224 38.181 1.00 81.31 530 ASP A O 1
ATOM 3998 N N . PRO A 1 531 ? -18.565 12.231 39.131 1.00 81.44 531 PRO A N 1
ATOM 3999 C CA . PRO A 1 531 ? -17.155 12.003 39.425 1.00 81.44 531 PRO A CA 1
ATOM 4000 C C . PRO A 1 531 ? -16.913 10.900 40.465 1.00 81.44 531 PRO A C 1
ATOM 4002 O O . PRO A 1 531 ? -15.761 10.521 40.661 1.00 81.44 531 PRO A O 1
ATOM 4005 N N . GLU A 1 532 ? -17.949 10.418 41.160 1.00 85.38 532 GLU A N 1
ATOM 4006 C CA . GLU A 1 532 ? -17.831 9.284 42.083 1.00 85.38 532 GLU A CA 1
ATOM 4007 C C . GLU A 1 532 ? -17.845 7.933 41.364 1.00 85.38 532 GLU A C 1
ATOM 4009 O O . GLU A 1 532 ? -17.398 6.944 41.938 1.00 85.38 532 GLU A O 1
ATOM 4014 N N . ILE A 1 533 ? -18.356 7.875 40.130 1.00 88.62 533 ILE A N 1
ATOM 4015 C CA . ILE A 1 533 ? -18.375 6.647 39.337 1.00 88.62 533 ILE A CA 1
ATOM 4016 C C . ILE A 1 533 ? -16.994 6.431 38.725 1.00 88.62 533 ILE A C 1
ATOM 4018 O O . ILE A 1 533 ? -16.497 7.252 37.948 1.00 88.62 533 ILE A O 1
ATOM 4022 N N . GLU A 1 534 ? -16.388 5.296 39.049 1.00 89.44 534 GLU A N 1
ATOM 4023 C CA . GLU A 1 534 ? -15.072 4.930 38.544 1.00 89.44 534 GLU A CA 1
ATOM 4024 C C . GLU A 1 534 ? -15.202 4.139 37.238 1.00 89.44 534 GLU A C 1
ATOM 4026 O O . GLU A 1 534 ? -16.054 3.260 37.096 1.00 89.44 534 GLU A O 1
ATOM 4031 N N . THR A 1 535 ? -14.319 4.422 36.283 1.00 87.00 535 THR A N 1
ATOM 4032 C CA . THR A 1 535 ? -14.286 3.796 34.952 1.00 87.00 535 THR A CA 1
ATOM 4033 C C . THR A 1 535 ? -12.960 3.053 34.767 1.00 87.00 535 THR A C 1
ATOM 4035 O O . THR A 1 535 ? -12.104 3.500 33.997 1.00 87.00 535 THR A O 1
ATOM 4038 N N . PRO A 1 536 ? -12.722 1.954 35.505 1.00 79.94 536 PRO A N 1
ATOM 4039 C CA . PRO A 1 536 ? -11.393 1.347 35.609 1.00 79.94 536 PRO A CA 1
ATOM 4040 C C . PRO A 1 536 ? -10.858 0.797 34.278 1.00 79.94 536 PRO A C 1
ATOM 4042 O O . PRO A 1 536 ? -9.648 0.646 34.129 1.00 79.94 536 PRO A O 1
ATOM 4045 N N . LEU A 1 537 ? -11.744 0.524 33.314 1.00 77.31 537 LEU A N 1
ATOM 4046 C CA . LEU A 1 537 ? -11.399 0.009 31.987 1.00 77.31 537 LEU A CA 1
ATOM 4047 C C . LEU A 1 537 ? -11.512 1.050 30.861 1.00 77.31 537 LEU A C 1
ATOM 4049 O O . LEU A 1 537 ? -11.065 0.775 29.752 1.00 77.31 537 LEU A O 1
ATOM 4053 N N . GLY A 1 538 ? -12.061 2.239 31.130 1.00 81.56 538 GLY A N 1
ATOM 4054 C CA . GLY A 1 538 ? -12.538 3.126 30.064 1.00 81.56 538 GLY A CA 1
ATOM 4055 C C . GLY A 1 538 ? -13.783 2.565 29.367 1.00 81.56 538 GLY A C 1
ATOM 4056 O O . GLY A 1 538 ? -14.453 1.697 29.926 1.00 81.56 538 GLY A O 1
ATOM 4057 N N . TYR A 1 539 ? -14.104 3.090 28.183 1.00 83.50 539 TYR A N 1
ATOM 4058 C CA . TYR A 1 539 ? -15.176 2.569 27.333 1.00 83.50 539 TYR A CA 1
ATOM 4059 C C . TYR A 1 539 ? -14.617 1.803 26.133 1.00 83.50 539 TYR A C 1
ATOM 4061 O O . TYR A 1 539 ? -13.476 2.018 25.709 1.00 83.50 539 TYR A O 1
ATOM 4069 N N . PHE A 1 540 ? -15.453 0.918 25.611 1.00 83.56 540 PHE A N 1
ATOM 4070 C CA . PHE A 1 540 ? -15.217 0.091 24.437 1.00 83.56 540 PHE A CA 1
ATOM 4071 C C . PHE A 1 540 ? -16.108 0.570 23.315 1.00 83.56 540 PHE A C 1
ATOM 4073 O O . PHE A 1 540 ? -17.220 0.984 23.602 1.00 83.56 540 PHE A O 1
ATOM 4080 N N . ASP A 1 541 ? -15.640 0.479 22.083 1.00 82.75 541 ASP A N 1
ATOM 4081 C CA . ASP A 1 541 ? -16.440 0.710 20.885 1.00 82.75 541 ASP A CA 1
ATOM 4082 C C . ASP A 1 541 ? -16.201 -0.457 19.932 1.00 82.75 541 ASP A C 1
ATOM 4084 O O . ASP A 1 541 ? -15.047 -0.810 19.686 1.00 82.75 541 ASP A O 1
ATOM 4088 N N . TYR A 1 542 ? -17.263 -1.121 19.493 1.00 87.56 542 TYR A N 1
ATOM 4089 C CA . TYR A 1 542 ? -17.190 -2.296 18.627 1.00 87.56 542 TYR A CA 1
ATOM 4090 C C . TYR A 1 542 ? -18.510 -2.503 17.885 1.00 87.56 542 TYR A C 1
ATOM 4092 O O . TYR A 1 542 ? -19.563 -1.987 18.272 1.00 87.56 542 TYR A O 1
ATOM 4100 N N . GLU A 1 543 ? -18.448 -3.316 16.834 1.00 90.75 543 GLU A N 1
ATOM 4101 C CA . GLU A 1 543 ? -19.612 -3.741 16.066 1.00 90.75 543 GLU A CA 1
ATOM 4102 C C . GLU A 1 543 ? -19.792 -5.258 16.181 1.00 90.75 543 GLU A C 1
ATOM 4104 O O . GLU A 1 543 ? -18.815 -6.009 16.155 1.00 90.75 543 GLU A O 1
ATOM 4109 N N . VAL A 1 544 ? -21.037 -5.731 16.254 1.00 92.00 544 VAL A N 1
ATOM 4110 C CA . VAL A 1 544 ? -21.364 -7.142 16.001 1.00 92.00 544 VAL A CA 1
ATOM 4111 C C . VAL A 1 544 ? -22.103 -7.234 14.680 1.00 92.00 544 VAL A C 1
ATOM 4113 O O . VAL A 1 544 ? -23.223 -6.752 14.552 1.00 92.00 544 VAL A O 1
ATOM 4116 N N . THR A 1 545 ? -21.469 -7.856 13.695 1.00 89.94 545 THR A N 1
ATOM 4117 C CA . THR A 1 545 ? -21.944 -7.956 12.311 1.00 89.94 545 THR A CA 1
ATOM 4118 C C . THR A 1 545 ? -22.414 -9.374 11.979 1.00 89.94 545 THR A C 1
ATOM 4120 O O . THR A 1 545 ? -22.410 -10.262 12.833 1.00 89.94 545 THR A O 1
ATOM 4123 N N . ALA A 1 546 ? -22.823 -9.601 10.726 1.00 87.19 546 ALA A N 1
ATOM 4124 C CA . ALA A 1 546 ? -23.274 -10.902 10.219 1.00 87.19 546 ALA A CA 1
ATOM 4125 C C . ALA A 1 546 ? -24.486 -11.486 10.974 1.00 87.19 546 ALA A C 1
ATOM 4127 O O . ALA A 1 546 ? -24.686 -12.704 11.008 1.00 87.19 546 ALA A O 1
ATOM 4128 N N . LEU A 1 547 ? -25.316 -10.615 11.547 1.00 90.06 547 LEU A N 1
ATOM 4129 C CA . LEU A 1 547 ? -26.566 -10.988 12.194 1.00 90.06 547 LEU A CA 1
ATOM 4130 C C . LEU A 1 547 ? -27.709 -11.015 11.182 1.00 90.06 547 LEU A C 1
ATOM 4132 O O . LEU A 1 547 ? -27.674 -10.378 10.125 1.00 90.06 547 LEU A O 1
ATOM 4136 N N . ASN A 1 548 ? -28.771 -11.739 11.516 1.00 93.44 548 ASN A N 1
ATOM 4137 C CA . ASN A 1 548 ? -30.040 -11.552 10.833 1.00 93.44 548 ASN A CA 1
ATOM 4138 C C . ASN A 1 548 ? -30.668 -10.225 11.274 1.00 93.44 548 ASN A C 1
ATOM 4140 O O . ASN A 1 548 ? -30.599 -9.852 12.441 1.00 93.44 548 ASN A O 1
ATOM 4144 N N . ASN A 1 549 ? -31.369 -9.560 10.357 1.00 91.69 549 ASN A N 1
ATOM 4145 C CA . ASN A 1 549 ? -32.118 -8.344 10.663 1.00 91.69 549 ASN A CA 1
ATOM 4146 C C . ASN A 1 549 ? -33.078 -8.548 11.854 1.00 91.69 549 ASN A C 1
ATOM 4148 O O . ASN A 1 549 ? -34.032 -9.330 11.765 1.00 91.69 549 ASN A O 1
ATOM 4152 N N . GLY A 1 550 ? -32.852 -7.801 12.932 1.00 91.75 550 GLY A N 1
ATOM 4153 C CA . GLY A 1 550 ? -33.631 -7.803 14.169 1.00 91.75 550 GLY A CA 1
ATOM 4154 C C . GLY A 1 550 ? -33.274 -8.942 15.122 1.00 91.75 550 GLY A C 1
ATOM 4155 O O . GLY A 1 550 ? -34.090 -9.306 15.972 1.00 91.75 550 GLY A O 1
ATOM 4156 N N . GLU A 1 551 ? -32.111 -9.572 14.947 1.00 97.12 551 GLU A N 1
ATOM 4157 C CA . GLU A 1 551 ? -31.658 -10.669 15.796 1.00 97.12 551 GLU A CA 1
ATOM 4158 C C . GLU A 1 551 ? -31.330 -10.190 17.214 1.00 97.12 551 GLU A C 1
ATOM 4160 O O . GLU A 1 551 ? -30.725 -9.139 17.423 1.00 97.12 551 GLU A O 1
ATOM 4165 N N . ALA A 1 552 ? -31.753 -10.984 18.201 1.00 97.44 552 ALA A N 1
ATOM 4166 C CA . ALA A 1 552 ? -31.439 -10.767 19.604 1.00 97.44 552 ALA A CA 1
ATOM 4167 C C . ALA A 1 552 ? -30.203 -11.586 19.983 1.00 97.44 552 ALA A C 1
ATOM 4169 O O . ALA A 1 552 ? -30.202 -12.809 19.812 1.00 97.44 552 ALA A O 1
ATOM 4170 N N . ILE A 1 553 ? -29.189 -10.930 20.541 1.00 97.50 553 ILE A N 1
ATOM 4171 C CA . ILE A 1 553 ? -27.935 -11.566 20.951 1.00 97.50 553 ILE A CA 1
ATOM 4172 C C . ILE A 1 553 ? -27.563 -11.180 22.379 1.00 97.50 553 ILE A C 1
ATOM 4174 O O . ILE A 1 553 ? -28.122 -10.258 22.977 1.00 97.50 553 ILE A O 1
ATOM 4178 N N . THR A 1 554 ? -26.579 -11.884 22.922 1.00 97.25 554 THR A N 1
ATOM 4179 C CA . THR A 1 554 ? -25.874 -11.453 24.123 1.00 97.25 554 THR A CA 1
ATOM 4180 C C . THR A 1 554 ? -24.406 -11.236 23.830 1.00 97.25 554 THR A C 1
ATOM 4182 O O . THR A 1 554 ? -23.790 -12.064 23.161 1.00 97.25 554 THR A O 1
ATOM 4185 N N . VAL A 1 555 ? -23.844 -10.190 24.420 1.00 96.44 555 VAL A N 1
ATOM 4186 C CA . VAL A 1 555 ? -22.405 -9.956 24.484 1.00 96.44 555 VAL A CA 1
ATOM 4187 C C . VAL A 1 555 ? -21.964 -10.104 25.935 1.00 96.44 555 VAL A C 1
ATOM 4189 O O . VAL A 1 555 ? -22.494 -9.441 26.825 1.00 96.44 555 VAL A O 1
ATOM 4192 N N . THR A 1 556 ? -21.038 -11.022 26.201 1.00 95.62 556 THR A N 1
ATOM 4193 C CA . THR A 1 556 ? -20.530 -11.283 27.551 1.00 95.62 556 THR A CA 1
ATOM 4194 C C . THR A 1 556 ? -19.118 -10.749 27.706 1.00 95.62 556 THR A C 1
ATOM 4196 O O . THR A 1 556 ? -18.228 -11.181 26.989 1.00 95.62 556 THR A O 1
ATOM 4199 N N . TYR A 1 557 ? -18.900 -9.869 28.679 1.00 92.31 557 TYR A N 1
ATOM 4200 C CA . TYR A 1 557 ? -17.581 -9.407 29.090 1.00 92.31 557 TYR A CA 1
ATOM 4201 C C . TYR A 1 557 ? -17.097 -10.242 30.270 1.00 92.31 557 TYR A C 1
ATOM 4203 O O . TYR A 1 557 ? -17.749 -10.285 31.318 1.00 92.31 557 TYR A O 1
ATOM 4211 N N . LEU A 1 558 ? -15.946 -10.879 30.111 1.00 93.06 558 LEU A N 1
ATOM 4212 C CA . LEU A 1 558 ? -15.210 -11.584 31.149 1.00 93.06 558 LEU A CA 1
ATOM 4213 C C . LEU A 1 558 ? -14.034 -10.704 31.552 1.00 93.06 558 LEU A C 1
ATOM 4215 O O . LEU A 1 558 ? -13.199 -10.368 30.724 1.00 93.06 558 LEU A O 1
ATOM 4219 N N . LEU A 1 559 ? -13.991 -10.287 32.809 1.00 91.00 559 LEU A N 1
ATOM 4220 C CA . LEU A 1 559 ? -13.000 -9.354 33.324 1.00 91.00 559 LEU A CA 1
ATOM 4221 C C . LEU A 1 559 ? -12.032 -10.090 34.247 1.00 91.00 559 LEU A C 1
ATOM 4223 O O . LEU A 1 559 ? -12.448 -10.760 35.194 1.00 91.00 559 LEU A O 1
ATOM 4227 N N . ASP A 1 560 ? -10.740 -9.917 34.005 1.00 89.12 560 ASP A N 1
ATOM 4228 C CA . ASP A 1 560 ? -9.662 -10.434 34.837 1.00 89.12 560 ASP A CA 1
ATOM 4229 C C . ASP A 1 560 ? -8.865 -9.282 35.453 1.00 89.12 560 ASP A C 1
ATOM 4231 O O . ASP A 1 560 ? -8.547 -8.293 34.795 1.00 89.12 560 ASP A O 1
ATOM 4235 N N . GLY A 1 561 ? -8.570 -9.379 36.749 1.00 86.31 561 GLY A N 1
ATOM 4236 C CA . GLY A 1 561 ? -7.865 -8.330 37.497 1.00 86.31 561 GLY A CA 1
ATOM 4237 C C . GLY A 1 561 ? -8.710 -7.103 37.879 1.00 86.31 561 GLY A C 1
ATOM 4238 O O . GLY A 1 561 ? -8.231 -6.255 38.631 1.00 86.31 561 GLY A O 1
ATOM 4239 N N . VAL A 1 562 ? -9.973 -7.018 37.442 1.00 87.50 562 VAL A N 1
ATOM 4240 C CA . VAL A 1 562 ? -10.908 -5.929 37.776 1.00 87.50 562 VAL A CA 1
ATOM 4241 C C . VAL A 1 562 ? -12.338 -6.448 37.955 1.00 87.50 562 VAL A C 1
ATOM 4243 O O . VAL A 1 562 ? -12.727 -7.446 37.358 1.00 87.50 562 VAL A O 1
ATOM 4246 N N . ALA A 1 563 ? -13.134 -5.767 38.780 1.00 88.88 563 ALA A N 1
ATOM 4247 C CA . ALA A 1 563 ? -14.559 -6.038 38.948 1.00 88.88 563 ALA A CA 1
ATOM 4248 C C . ALA A 1 563 ? -15.368 -4.747 38.800 1.00 88.88 563 ALA A C 1
ATOM 4250 O O . ALA A 1 563 ? -14.900 -3.667 39.156 1.00 88.88 563 ALA A O 1
ATOM 4251 N N . THR A 1 564 ? -16.597 -4.880 38.311 1.00 90.12 564 THR A N 1
ATOM 4252 C CA . THR A 1 564 ? -17.548 -3.786 38.081 1.00 90.12 564 THR A CA 1
ATOM 4253 C C . THR A 1 564 ? -18.901 -4.115 38.709 1.00 90.12 564 THR A C 1
ATOM 4255 O O . THR A 1 564 ? -19.147 -5.249 39.132 1.00 90.12 564 THR A O 1
ATOM 4258 N N . ASN A 1 565 ? -19.776 -3.124 38.856 1.00 88.38 565 ASN A N 1
ATOM 4259 C CA . ASN A 1 565 ? -21.106 -3.330 39.445 1.00 88.38 565 ASN A CA 1
ATOM 4260 C C . ASN A 1 565 ? -22.244 -2.603 38.708 1.00 88.38 565 ASN A C 1
ATOM 4262 O O . ASN A 1 565 ? -23.402 -2.737 39.116 1.00 88.38 565 ASN A O 1
ATOM 4266 N N . ASP A 1 566 ? -21.932 -1.891 37.624 1.00 89.31 566 ASP A N 1
ATOM 4267 C CA . ASP A 1 566 ? -22.906 -1.336 36.689 1.00 89.31 566 ASP A CA 1
ATOM 4268 C C . ASP A 1 566 ? -22.296 -1.224 35.277 1.00 89.31 566 ASP A C 1
ATOM 4270 O O . ASP A 1 566 ? -21.084 -1.372 35.094 1.00 89.31 566 ASP A O 1
ATOM 4274 N N . PHE A 1 567 ? -23.144 -0.997 34.276 1.00 91.12 567 PHE A N 1
ATOM 4275 C CA . PHE A 1 567 ? -22.739 -0.861 32.876 1.00 91.12 567 PHE A CA 1
ATOM 4276 C C . PHE A 1 567 ? -23.549 0.242 32.206 1.00 91.12 567 PHE A C 1
ATOM 4278 O O . PHE A 1 567 ? -24.765 0.345 32.391 1.00 91.12 567 PHE A O 1
ATOM 4285 N N . TYR A 1 568 ? -22.853 1.104 31.480 1.00 91.44 568 TYR A N 1
ATOM 4286 C CA . TYR A 1 568 ? -23.399 2.301 30.863 1.00 91.44 568 TYR A CA 1
ATOM 4287 C C . TYR A 1 568 ? -23.215 2.201 29.351 1.00 91.44 568 TYR A C 1
ATOM 4289 O O . TYR A 1 568 ? -22.256 1.595 28.887 1.00 91.44 568 TYR A O 1
ATOM 4297 N N . ILE A 1 569 ? -24.118 2.823 28.603 1.00 90.81 569 ILE A N 1
ATOM 4298 C CA . ILE A 1 569 ? -23.984 3.009 27.152 1.00 90.81 569 ILE A CA 1
ATOM 4299 C C . ILE A 1 569 ? -24.027 4.493 26.823 1.00 90.81 569 ILE A C 1
ATOM 4301 O O . ILE A 1 569 ? -24.549 5.297 27.608 1.00 90.81 569 ILE A O 1
ATOM 4305 N N . GLU A 1 570 ? -23.488 4.855 25.667 1.00 86.12 570 GLU A N 1
ATOM 4306 C CA . GLU A 1 570 ? -23.645 6.201 25.131 1.00 86.12 570 GLU A CA 1
ATOM 4307 C C . GLU A 1 570 ? -25.058 6.371 24.562 1.00 86.12 570 GLU A C 1
ATOM 4309 O O . GLU A 1 570 ? -25.543 5.557 23.777 1.00 86.12 570 GLU A O 1
ATOM 4314 N N . GLN A 1 571 ? -25.750 7.423 25.000 1.00 82.81 571 GLN A N 1
ATOM 4315 C CA . GLN A 1 571 ? -26.956 7.911 24.347 1.00 82.81 571 GLN A CA 1
ATOM 4316 C C . GLN A 1 571 ? -26.905 9.434 24.232 1.00 82.81 571 GLN A C 1
ATOM 4318 O O . GLN A 1 571 ? -26.953 10.151 25.235 1.00 82.81 571 GLN A O 1
ATOM 4323 N N . ASN A 1 572 ? -26.906 9.944 22.998 1.00 80.38 572 ASN A N 1
ATOM 4324 C CA . ASN A 1 572 ? -26.946 11.379 22.688 1.00 80.38 572 ASN A CA 1
ATOM 4325 C C . ASN A 1 572 ? -25.796 12.182 23.332 1.00 80.38 572 ASN A C 1
ATOM 4327 O O . ASN A 1 572 ? -26.016 13.276 23.865 1.00 80.38 572 ASN A O 1
ATOM 4331 N N . GLY A 1 573 ? -24.573 11.657 23.314 1.00 78.31 573 GLY A N 1
ATOM 4332 C CA . GLY A 1 573 ? -23.400 12.314 23.895 1.00 78.31 573 GLY A CA 1
ATOM 4333 C C . GLY A 1 573 ? -23.246 12.117 25.401 1.00 78.31 573 GLY A C 1
ATOM 4334 O O . GLY A 1 573 ? -22.411 12.790 26.011 1.00 78.31 573 GLY A O 1
ATOM 4335 N N . GLN A 1 574 ? -24.067 11.274 26.037 1.00 82.50 574 GLN A N 1
ATOM 4336 C CA . GLN A 1 574 ? -24.037 11.054 27.484 1.00 82.50 574 GLN A CA 1
ATOM 4337 C C . GLN A 1 574 ? -24.033 9.573 27.847 1.00 82.50 574 GLN A C 1
ATOM 4339 O O . GLN A 1 574 ? -24.784 8.782 27.290 1.00 82.50 574 GLN A O 1
ATOM 4344 N N . TRP A 1 575 ? -23.236 9.224 28.855 1.00 87.31 575 TRP A N 1
ATOM 4345 C CA . TRP A 1 575 ? -23.244 7.897 29.460 1.00 87.31 575 TRP A CA 1
ATOM 4346 C C . TRP A 1 575 ? -24.471 7.729 30.350 1.00 87.31 575 TRP A C 1
ATOM 4348 O O . TRP A 1 575 ? -24.627 8.458 31.335 1.00 87.31 575 TRP A O 1
ATOM 4358 N N . VAL A 1 576 ? -25.316 6.752 30.030 1.00 87.06 576 VAL A N 1
ATOM 4359 C CA . VAL A 1 576 ? -26.525 6.431 30.797 1.00 87.06 576 VAL A CA 1
ATOM 4360 C C . VAL A 1 576 ? -26.505 4.975 31.270 1.00 87.06 576 VAL A C 1
ATOM 4362 O O . VAL A 1 576 ? -25.998 4.117 30.545 1.00 87.06 576 VAL A O 1
ATOM 4365 N N . PRO A 1 577 ? -27.060 4.659 32.457 1.00 88.06 577 PRO A N 1
ATOM 4366 C CA . PRO A 1 577 ? -27.125 3.283 32.939 1.00 88.06 577 PRO A CA 1
ATOM 4367 C C . PRO A 1 577 ? -27.918 2.392 31.978 1.00 88.06 577 PRO A C 1
ATOM 4369 O O . PRO A 1 577 ? -29.085 2.662 31.683 1.00 88.06 577 PRO A O 1
ATOM 4372 N N . PHE A 1 578 ? -27.322 1.285 31.542 1.00 91.12 578 PHE A N 1
ATOM 4373 C CA . PHE A 1 578 ? -27.944 0.347 30.615 1.00 91.12 578 PHE A CA 1
ATOM 4374 C C . PHE A 1 578 ? -28.348 -0.935 31.323 1.00 91.12 578 PHE A C 1
ATOM 4376 O O . PHE A 1 578 ? -27.826 -2.011 31.072 1.00 91.12 578 PHE A O 1
ATOM 4383 N N . ARG A 1 579 ? -29.279 -0.830 32.265 1.00 87.88 579 ARG A N 1
ATOM 4384 C CA . ARG A 1 579 ? -29.687 -1.970 33.097 1.00 87.88 579 ARG A CA 1
ATOM 4385 C C . ARG A 1 579 ? -30.723 -2.831 32.383 1.00 87.88 579 ARG A C 1
ATOM 4387 O O . ARG A 1 579 ? -31.611 -2.294 31.718 1.00 87.88 579 ARG A O 1
ATOM 4394 N N . TYR A 1 580 ? -30.631 -4.149 32.555 1.00 89.88 580 TYR A N 1
ATOM 4395 C CA . TYR A 1 580 ? -31.556 -5.106 31.944 1.00 89.88 580 TYR A CA 1
ATOM 4396 C C . TYR A 1 580 ? -33.018 -4.865 32.352 1.00 89.88 580 TYR A C 1
ATOM 4398 O O . TYR A 1 580 ? -33.349 -4.875 33.540 1.00 89.88 580 TYR A O 1
ATOM 4406 N N . ASP A 1 581 ? -33.896 -4.672 31.366 1.00 85.94 581 ASP A N 1
ATOM 4407 C CA . ASP A 1 581 ? -35.325 -4.375 31.562 1.00 85.94 581 ASP A CA 1
ATOM 4408 C C . ASP A 1 581 ? -36.249 -5.589 31.345 1.00 85.94 581 ASP A C 1
ATOM 4410 O O . ASP A 1 581 ? -37.460 -5.505 31.562 1.00 85.94 581 ASP A O 1
ATOM 4414 N N . GLY A 1 582 ? -35.677 -6.738 30.980 1.00 86.56 582 GLY A N 1
ATOM 4415 C CA . GLY A 1 582 ? -36.407 -7.948 30.599 1.00 86.56 582 GLY A CA 1
ATOM 4416 C C . GLY A 1 582 ? -36.332 -8.271 29.106 1.00 86.56 582 GLY A C 1
ATOM 4417 O O . GLY A 1 582 ? -36.705 -9.382 28.729 1.00 86.56 582 GLY A O 1
ATOM 4418 N N . GLU A 1 583 ? -35.827 -7.352 28.281 1.00 91.31 583 GLU A N 1
ATOM 4419 C CA . GLU A 1 583 ? -35.592 -7.554 26.848 1.00 91.31 583 GLU A CA 1
ATOM 4420 C C . GLU A 1 583 ? -34.151 -7.196 26.465 1.00 91.31 583 GLU A C 1
ATOM 4422 O O . GLU A 1 583 ? -33.420 -8.078 26.016 1.00 91.31 583 GLU A O 1
ATOM 4427 N N . THR A 1 584 ? -33.706 -5.963 26.733 1.00 94.25 584 THR A N 1
ATOM 4428 C CA . THR A 1 584 ? -32.325 -5.513 26.474 1.00 94.25 584 THR A CA 1
ATOM 4429 C C . THR A 1 584 ? -31.670 -4.946 27.728 1.00 94.25 584 THR A C 1
ATOM 4431 O O . THR A 1 584 ? -32.340 -4.684 28.730 1.00 94.25 584 THR A O 1
ATOM 4434 N N . GLY A 1 585 ? -30.356 -4.740 27.703 1.00 92.75 585 GLY A N 1
ATOM 4435 C CA . GLY A 1 585 ? -29.592 -4.176 28.818 1.00 92.75 585 GLY A CA 1
ATOM 4436 C C . GLY A 1 585 ? -28.616 -5.157 29.455 1.00 92.75 585 GLY A C 1
ATOM 4437 O O . GLY A 1 585 ? -28.607 -6.351 29.167 1.00 92.75 585 GLY A O 1
ATOM 4438 N N . ALA A 1 586 ? -27.790 -4.630 30.344 1.00 92.56 586 ALA A N 1
ATOM 4439 C CA . ALA A 1 586 ? -26.717 -5.330 31.015 1.00 92.56 586 ALA A CA 1
ATOM 4440 C C . ALA A 1 586 ? -27.150 -5.948 32.348 1.00 92.56 586 ALA A C 1
ATOM 4442 O O . ALA A 1 586 ? -27.884 -5.359 33.152 1.00 92.56 586 ALA A O 1
ATOM 4443 N N . ILE A 1 587 ? -26.618 -7.139 32.594 1.00 90.75 587 ILE A N 1
ATOM 4444 C CA . ILE A 1 587 ? -26.630 -7.852 33.863 1.00 90.75 587 ILE A CA 1
ATOM 4445 C C . ILE A 1 587 ? -25.175 -7.948 34.322 1.00 90.75 587 ILE A C 1
ATOM 4447 O O . ILE A 1 587 ? -24.368 -8.641 33.706 1.00 90.75 587 ILE A O 1
ATOM 4451 N N . VAL A 1 588 ? -24.836 -7.252 35.407 1.00 89.00 588 VAL A N 1
ATOM 4452 C CA . VAL A 1 588 ? -23.462 -7.164 35.924 1.00 89.00 588 VAL A CA 1
ATOM 4453 C C . VAL A 1 588 ? -23.310 -8.028 37.174 1.00 89.00 588 VAL A C 1
ATOM 4455 O O . VAL A 1 588 ? -24.103 -7.932 38.114 1.00 89.00 588 VAL A O 1
ATOM 4458 N N . ASN A 1 589 ? -22.270 -8.858 37.199 1.00 86.62 589 ASN A N 1
ATOM 4459 C CA . ASN A 1 589 ? -21.914 -9.728 38.314 1.00 86.62 589 ASN A CA 1
ATOM 4460 C C . ASN A 1 589 ? -20.401 -9.686 38.582 1.00 86.62 589 ASN A C 1
ATOM 4462 O O . ASN A 1 589 ? -19.694 -10.683 38.430 1.00 86.62 589 ASN A O 1
ATOM 4466 N N . GLY A 1 590 ? -19.893 -8.516 38.979 1.00 87.69 590 GLY A N 1
ATOM 4467 C CA . GLY A 1 590 ? -18.488 -8.347 39.339 1.00 87.69 590 GLY A CA 1
ATOM 4468 C C . GLY A 1 590 ? -17.575 -8.445 38.122 1.00 87.69 590 GLY A C 1
ATOM 4469 O O . GLY A 1 590 ? -17.395 -7.480 37.386 1.00 87.69 590 GLY A O 1
ATOM 4470 N N . THR A 1 591 ? -16.982 -9.620 37.939 1.00 90.38 591 THR A N 1
ATOM 4471 C CA . THR A 1 591 ? -16.041 -9.923 36.854 1.00 90.38 591 THR A CA 1
ATOM 4472 C C . THR A 1 591 ? -16.727 -10.409 35.578 1.00 90.38 591 THR A C 1
ATOM 4474 O O . THR A 1 591 ? -16.052 -10.695 34.603 1.00 90.38 591 THR A O 1
ATOM 4477 N N . MET A 1 592 ? -18.053 -10.556 35.566 1.00 91.19 592 MET A N 1
ATOM 4478 C CA . MET A 1 592 ? -18.802 -10.973 34.380 1.00 91.19 592 MET A CA 1
ATOM 4479 C C . MET A 1 592 ? -19.952 -10.004 34.120 1.00 91.19 592 MET A C 1
ATOM 4481 O O . MET A 1 592 ? -20.734 -9.718 35.030 1.00 91.19 592 MET A O 1
ATOM 4485 N N . ILE A 1 593 ? -20.069 -9.526 32.885 1.00 92.12 593 ILE A N 1
ATOM 4486 C CA . ILE A 1 593 ? -21.165 -8.668 32.427 1.00 92.12 593 ILE A CA 1
ATOM 4487 C C . ILE A 1 593 ? -21.816 -9.351 31.238 1.00 92.12 593 ILE A C 1
ATOM 4489 O O . ILE A 1 593 ? -21.129 -9.663 30.279 1.00 92.12 593 ILE A O 1
ATOM 4493 N N . THR A 1 594 ? -23.124 -9.565 31.270 1.00 94.56 594 THR A N 1
ATOM 4494 C CA . THR A 1 594 ? -23.873 -10.054 30.108 1.00 94.56 594 THR A CA 1
ATOM 4495 C C . THR A 1 594 ? -24.790 -8.951 29.632 1.00 94.56 594 THR A C 1
ATOM 4497 O O . THR A 1 594 ? -25.685 -8.535 30.367 1.00 94.56 594 THR A O 1
ATOM 4500 N N . VAL A 1 595 ? -24.574 -8.477 28.413 1.00 94.94 595 VAL A N 1
ATOM 4501 C CA . VAL A 1 595 ? -25.380 -7.431 27.801 1.00 94.94 595 VAL A CA 1
ATOM 4502 C C . VAL A 1 595 ? -26.290 -8.034 26.751 1.00 94.94 595 VAL A C 1
ATOM 4504 O O . VAL A 1 595 ? -25.847 -8.782 25.886 1.00 94.94 595 VAL A O 1
ATOM 4507 N N . HIS A 1 596 ? -27.581 -7.752 26.873 1.00 95.94 596 HIS A N 1
ATOM 4508 C CA . HIS A 1 596 ? -28.613 -8.218 25.962 1.00 95.94 596 HIS A CA 1
ATOM 4509 C C . HIS A 1 596 ? -28.907 -7.136 24.927 1.00 95.94 596 HIS A C 1
ATOM 4511 O O . HIS A 1 596 ? -29.312 -6.031 25.300 1.00 95.94 596 HIS A O 1
ATOM 4517 N N . TYR A 1 597 ? -28.759 -7.485 23.652 1.00 96.00 597 TYR A N 1
ATOM 4518 C CA . TYR A 1 597 ? -29.012 -6.610 22.514 1.00 96.00 597 TYR A CA 1
ATOM 4519 C C . TYR A 1 597 ? -30.079 -7.182 21.586 1.00 96.00 597 TYR A C 1
ATOM 4521 O O . TYR A 1 597 ? -30.333 -8.388 21.557 1.00 96.00 597 TYR A O 1
ATOM 4529 N N . VAL A 1 598 ? -30.673 -6.287 20.804 1.00 97.00 598 VAL A N 1
ATOM 4530 C CA . VAL A 1 598 ? -31.501 -6.587 19.636 1.00 97.00 598 VAL A CA 1
ATOM 4531 C C . VAL A 1 598 ? -31.062 -5.613 18.546 1.00 97.00 598 VAL A C 1
ATOM 4533 O O . VAL A 1 598 ? -31.019 -4.419 18.831 1.00 97.00 598 VAL A O 1
ATOM 4536 N N . ASP A 1 599 ? -30.747 -6.102 17.345 1.00 95.75 599 ASP A N 1
ATOM 4537 C CA . ASP A 1 599 ? -30.443 -5.269 16.163 1.00 95.75 599 ASP A CA 1
ATOM 4538 C C . ASP A 1 599 ? -31.619 -4.318 15.854 1.00 95.75 599 ASP A C 1
ATOM 4540 O O . ASP A 1 599 ? -32.773 -4.745 15.722 1.00 95.75 599 ASP A O 1
ATOM 4544 N N . GLY A 1 600 ? -31.335 -3.017 15.820 1.00 91.25 600 GLY A N 1
ATOM 4545 C CA . GLY A 1 600 ? -32.287 -1.908 15.781 1.00 91.25 600 GLY A CA 1
ATOM 4546 C C . GLY A 1 600 ? -33.018 -1.607 17.099 1.00 91.25 600 GLY A C 1
ATOM 4547 O O . GLY A 1 600 ? -34.024 -0.889 17.104 1.00 91.25 600 GLY A O 1
ATOM 4548 N N . GLY A 1 601 ? -32.579 -2.192 18.215 1.00 93.12 601 GLY A N 1
ATOM 4549 C CA . GLY A 1 601 ? -33.196 -2.096 19.539 1.00 93.12 601 GLY A CA 1
ATOM 4550 C C . GLY A 1 601 ? -32.485 -1.150 20.515 1.00 93.12 601 GLY A C 1
ATOM 4551 O O . GLY A 1 601 ? -31.527 -0.458 20.195 1.00 93.12 601 GLY A O 1
ATOM 4552 N N . ARG A 1 602 ? -32.959 -1.105 21.770 1.00 90.81 602 ARG A N 1
ATOM 4553 C CA . ARG A 1 602 ? -32.324 -0.304 22.832 1.00 90.81 602 ARG A CA 1
ATOM 4554 C C . ARG A 1 602 ? -30.950 -0.890 23.164 1.00 90.81 602 ARG A C 1
ATOM 4556 O O . ARG A 1 602 ? -30.900 -2.022 23.642 1.00 90.81 602 ARG A O 1
ATOM 4563 N N . GLY A 1 603 ? -29.900 -0.090 23.004 1.00 88.06 603 GLY A N 1
ATOM 4564 C CA . GLY A 1 603 ? -28.504 -0.502 23.184 1.00 88.06 603 GLY A CA 1
ATOM 4565 C C . GLY A 1 603 ? -27.734 -0.603 21.872 1.00 88.06 603 GLY A C 1
ATOM 4566 O O . GLY A 1 603 ? -26.517 -0.585 21.911 1.00 88.06 603 GLY A O 1
ATOM 4567 N N . ASP A 1 604 ? -28.437 -0.652 20.741 1.00 92.56 604 ASP A N 1
ATOM 4568 C CA . ASP A 1 604 ? -27.843 -0.509 19.419 1.00 92.56 604 ASP A CA 1
ATOM 4569 C C . ASP A 1 604 ? -27.801 0.978 19.040 1.00 92.56 604 ASP A C 1
ATOM 4571 O O . ASP A 1 604 ? -28.840 1.651 19.019 1.00 92.56 604 ASP A O 1
ATOM 4575 N N . ALA A 1 605 ? -26.599 1.517 18.846 1.00 86.06 605 ALA A N 1
ATOM 4576 C CA . ALA A 1 605 ? -26.362 2.957 18.834 1.00 86.06 605 ALA A CA 1
ATOM 4577 C C . ALA A 1 605 ? -27.022 3.682 17.650 1.00 86.06 605 ALA A C 1
ATOM 4579 O O . ALA A 1 605 ? -27.433 4.837 17.801 1.00 86.06 605 ALA A O 1
ATOM 4580 N N . ASP A 1 606 ? -27.164 3.029 16.490 1.00 83.62 606 ASP A N 1
ATOM 4581 C CA . ASP A 1 606 ? -27.860 3.620 15.340 1.00 83.62 606 ASP A CA 1
ATOM 4582 C C . ASP A 1 606 ? -29.390 3.424 15.400 1.00 83.62 606 ASP A C 1
ATOM 4584 O O . ASP A 1 606 ? -30.146 4.207 14.812 1.00 83.62 606 ASP A O 1
ATOM 4588 N N . GLY A 1 607 ? -29.860 2.424 16.153 1.00 87.69 607 GLY A N 1
ATOM 4589 C CA . GLY A 1 607 ? -31.265 2.038 16.248 1.00 87.69 607 GLY A CA 1
ATOM 4590 C C . GLY A 1 607 ? -31.866 1.556 14.920 1.00 87.69 607 GLY A C 1
ATOM 4591 O O . GLY A 1 607 ? -33.084 1.665 14.726 1.00 87.69 607 GLY A O 1
ATOM 4592 N N . ILE A 1 608 ? -31.046 1.066 13.986 1.00 91.31 608 ILE A N 1
ATOM 4593 C CA . ILE A 1 608 ? -31.448 0.632 12.646 1.00 91.31 608 ILE A CA 1
ATOM 4594 C C . ILE A 1 608 ? -31.384 -0.889 12.557 1.00 91.31 608 ILE A C 1
ATOM 4596 O O . ILE A 1 608 ? -30.355 -1.490 12.778 1.00 91.31 608 ILE A O 1
ATOM 4600 N N . VAL A 1 609 ? -32.467 -1.515 12.093 1.00 93.06 609 VAL A N 1
ATOM 4601 C CA . VAL A 1 609 ? -32.484 -2.959 11.815 1.00 93.06 609 VAL A CA 1
ATOM 4602 C C . VAL A 1 609 ? -31.712 -3.269 10.522 1.00 93.06 609 VAL A C 1
ATOM 4604 O O . VAL A 1 609 ? -32.295 -3.216 9.427 1.00 93.06 609 VAL A O 1
ATOM 4607 N N . ASN A 1 610 ? -30.424 -3.594 10.619 1.00 87.25 610 ASN A N 1
ATOM 4608 C CA . ASN A 1 610 ? -29.532 -3.779 9.464 1.00 87.25 610 ASN A CA 1
ATOM 4609 C C . ASN A 1 610 ? -28.619 -5.024 9.546 1.00 87.25 610 ASN A C 1
ATOM 4611 O O . ASN A 1 610 ? -27.837 -5.249 8.620 1.00 87.25 610 ASN A O 1
ATOM 4615 N N . GLY A 1 611 ? -28.765 -5.858 10.578 1.00 87.62 611 GLY A N 1
ATOM 4616 C CA . GLY A 1 611 ? -27.905 -7.018 10.827 1.00 87.62 611 GLY A CA 1
ATOM 4617 C C . GLY A 1 611 ? -26.566 -6.662 11.486 1.00 87.62 611 GLY A C 1
ATOM 4618 O O . GLY A 1 611 ? -25.635 -7.474 11.438 1.00 87.62 611 GLY A O 1
ATOM 4619 N N . VAL A 1 612 ? -26.464 -5.465 12.069 1.00 89.88 612 VAL A N 1
ATOM 4620 C CA . VAL A 1 612 ? -25.299 -4.943 12.786 1.00 89.88 612 VAL A CA 1
ATOM 4621 C C . VAL A 1 612 ? -25.767 -4.339 14.108 1.00 89.88 612 VAL A C 1
ATOM 4623 O O . VAL A 1 612 ? -26.781 -3.665 14.150 1.00 89.88 612 VAL A O 1
ATOM 4626 N N . ILE A 1 613 ? -25.030 -4.586 15.189 1.00 91.44 613 ILE A N 1
ATOM 4627 C CA . ILE A 1 613 ? -25.198 -3.873 16.461 1.00 91.44 613 ILE A CA 1
ATOM 4628 C C . ILE A 1 613 ? -23.971 -3.002 16.675 1.00 91.44 613 ILE A C 1
ATOM 4630 O O . ILE A 1 613 ? -22.854 -3.521 16.652 1.00 91.44 613 ILE A O 1
ATOM 4634 N N . LEU A 1 614 ? -24.183 -1.710 16.914 1.00 88.31 614 LEU A N 1
ATOM 4635 C CA . LEU A 1 614 ? -23.141 -0.758 17.297 1.00 88.31 614 LEU A CA 1
ATOM 4636 C C . LEU A 1 614 ? -23.213 -0.492 18.802 1.00 88.31 614 LEU A C 1
ATOM 4638 O O . LEU A 1 614 ? -24.269 -0.093 19.297 1.00 88.31 614 LEU A O 1
ATOM 4642 N N . ASP A 1 615 ? -22.110 -0.677 19.528 1.00 79.50 615 ASP A N 1
ATOM 4643 C CA . ASP A 1 615 ? -22.101 -0.494 20.983 1.00 79.50 615 ASP A CA 1
ATOM 4644 C C . ASP A 1 615 ? -20.829 0.180 21.517 1.00 79.50 615 ASP A C 1
ATOM 4646 O O . ASP A 1 615 ? -19.803 -0.477 21.728 1.00 79.50 615 ASP A O 1
ATOM 4650 N N . PRO A 1 616 ? -20.927 1.471 21.876 1.00 78.81 616 PRO A N 1
ATOM 4651 C CA . PRO A 1 616 ? -20.028 2.060 22.841 1.00 78.81 616 PRO A CA 1
ATOM 4652 C C . PRO A 1 616 ? -20.442 1.673 24.277 1.00 78.81 616 PRO A C 1
ATOM 4654 O O . PRO A 1 616 ? -21.323 2.297 24.881 1.00 78.81 616 PRO A O 1
ATOM 4657 N N . GLY A 1 617 ? -19.769 0.672 24.848 1.00 86.56 617 GLY A N 1
ATOM 4658 C CA . GLY A 1 617 ? -20.045 0.110 26.172 1.00 86.56 617 GLY A CA 1
ATOM 4659 C C . GLY A 1 617 ? -19.072 0.577 27.261 1.00 86.56 617 GLY A C 1
ATOM 4660 O O . GLY A 1 617 ? -17.860 0.613 27.057 1.00 86.56 617 GLY A O 1
ATOM 4661 N N . LEU A 1 618 ? -19.572 0.896 28.458 1.00 90.31 618 LEU A N 1
ATOM 4662 C CA . LEU A 1 618 ? -18.773 1.405 29.579 1.00 90.31 618 LEU A CA 1
ATOM 4663 C C . LEU A 1 618 ? -19.054 0.635 30.884 1.00 90.31 618 LEU A C 1
ATOM 4665 O O . LEU A 1 618 ? -20.009 0.947 31.603 1.00 90.31 618 LEU A O 1
ATOM 4669 N N . PRO A 1 619 ? -18.208 -0.343 31.251 1.00 90.38 619 PRO A N 1
ATOM 4670 C CA . PRO A 1 619 ? -18.228 -0.944 32.580 1.00 90.38 619 PRO A CA 1
ATOM 4671 C C . PRO A 1 619 ? -17.785 0.047 33.658 1.00 90.38 619 PRO A C 1
ATOM 4673 O O . PRO A 1 619 ? -16.732 0.681 33.539 1.00 90.38 619 PRO A O 1
ATOM 4676 N N . VAL A 1 620 ? -18.542 0.137 34.753 1.00 90.31 620 VAL A N 1
ATOM 4677 C CA . VAL A 1 620 ? -18.247 1.086 35.834 1.00 90.31 620 VAL A CA 1
ATOM 4678 C C . VAL A 1 620 ? -18.296 0.461 37.225 1.00 90.31 620 VAL A C 1
ATOM 4680 O O . VAL A 1 620 ? -18.906 -0.587 37.459 1.00 90.31 620 VAL A O 1
ATOM 4683 N N . VAL A 1 621 ? -17.663 1.146 38.175 1.00 90.62 621 VAL A N 1
ATOM 4684 C CA . VAL A 1 621 ? -17.830 0.907 39.609 1.00 90.62 621 VAL A CA 1
ATOM 4685 C C . VAL A 1 621 ? -18.564 2.098 40.213 1.00 90.62 621 VAL A C 1
ATOM 4687 O O . VAL A 1 621 ? -18.027 3.200 40.303 1.00 90.62 621 VAL A O 1
ATOM 4690 N N . ASP A 1 622 ? -19.793 1.862 40.657 1.00 89.38 622 ASP A N 1
ATOM 4691 C CA . ASP A 1 622 ? -20.522 2.754 41.547 1.00 89.38 622 ASP A CA 1
ATOM 4692 C C . ASP A 1 622 ? -20.137 2.436 43.006 1.00 89.38 622 ASP A C 1
ATOM 4694 O O . ASP A 1 622 ? -20.456 1.342 43.486 1.00 89.38 622 ASP A O 1
ATOM 4698 N N . PRO A 1 623 ? -19.468 3.341 43.744 1.00 88.44 623 PRO A N 1
ATOM 4699 C CA . PRO A 1 623 ? -19.110 3.107 45.144 1.00 88.44 623 PRO A CA 1
ATOM 4700 C C . PRO A 1 623 ? -20.327 3.045 46.084 1.00 88.44 623 PRO A C 1
ATOM 4702 O O . PRO A 1 623 ? -20.221 2.483 47.177 1.00 88.44 623 PRO A O 1
ATOM 4705 N N . PHE A 1 624 ? -21.490 3.553 45.660 1.00 88.62 624 PHE A N 1
ATOM 4706 C CA . PHE A 1 624 ? -22.745 3.567 46.418 1.00 88.62 624 PHE A CA 1
ATOM 4707 C C . PHE A 1 624 ? -23.883 2.897 45.635 1.00 88.62 624 PHE A C 1
ATOM 4709 O O . PHE A 1 624 ? -24.933 3.493 45.395 1.00 88.62 624 PHE A O 1
ATOM 4716 N N . PRO A 1 625 ? -23.745 1.605 45.291 1.00 87.12 625 PRO A N 1
ATOM 4717 C CA . PRO A 1 625 ? -24.650 0.937 44.361 1.00 87.12 625 PRO A CA 1
ATOM 4718 C C . PRO A 1 625 ? -26.066 0.741 44.945 1.00 87.12 625 PRO A C 1
ATOM 4720 O O . PRO A 1 625 ? -27.012 0.388 44.244 1.00 87.12 625 PRO A O 1
ATOM 4723 N N . TRP A 1 626 ? -26.248 0.941 46.246 1.00 89.19 626 TRP A N 1
ATOM 4724 C CA . TRP A 1 626 ? -27.544 0.834 46.923 1.00 89.19 626 TRP A CA 1
ATOM 4725 C C . TRP A 1 626 ? -28.261 2.172 47.060 1.00 89.19 626 TRP A C 1
ATOM 4727 O O . TRP A 1 626 ? -29.353 2.202 47.628 1.00 89.19 626 TRP A O 1
ATOM 4737 N N . HIS A 1 627 ? -27.668 3.239 46.529 1.00 90.62 627 HIS A N 1
ATOM 4738 C CA . HIS A 1 627 ? -28.253 4.559 46.469 1.00 90.62 627 HIS A CA 1
ATOM 4739 C C . HIS A 1 627 ? -28.973 4.766 45.140 1.00 90.62 627 HIS A C 1
ATOM 4741 O O . HIS A 1 627 ? -28.401 4.581 44.065 1.00 90.62 627 HIS A O 1
ATOM 4747 N N . ASN A 1 628 ? -30.241 5.172 45.198 1.00 90.00 628 ASN A N 1
ATOM 4748 C CA . ASN A 1 628 ? -30.959 5.549 43.989 1.00 90.00 628 ASN A CA 1
ATOM 4749 C C . ASN A 1 628 ? -30.533 6.964 43.565 1.00 90.00 628 ASN A C 1
ATOM 4751 O O . ASN A 1 628 ? -31.031 7.955 44.102 1.00 90.00 628 ASN A O 1
ATOM 4755 N N . ARG A 1 629 ? -29.612 7.055 42.598 1.00 86.38 629 ARG A N 1
ATOM 4756 C CA . ARG A 1 629 ? -29.113 8.338 42.069 1.00 86.38 629 ARG A CA 1
ATOM 4757 C C . ARG A 1 629 ? -30.183 9.137 41.311 1.00 86.38 629 ARG A C 1
ATOM 4759 O O . ARG A 1 629 ? -30.098 10.360 41.268 1.00 86.38 629 ARG A O 1
ATOM 4766 N N . GLU A 1 630 ? -31.202 8.478 40.756 1.00 86.12 630 GLU A N 1
ATOM 4767 C CA . GLU A 1 630 ? -32.308 9.145 40.051 1.00 86.12 630 GLU A CA 1
ATOM 4768 C C . GLU A 1 630 ? -33.319 9.739 41.037 1.00 86.12 630 GLU A C 1
ATOM 4770 O O . GLU A 1 630 ? -33.714 10.902 40.930 1.00 86.12 630 GLU A O 1
ATOM 4775 N N . ASN A 1 631 ? -33.710 8.950 42.038 1.00 90.44 631 ASN A N 1
ATOM 4776 C CA . ASN A 1 631 ? -34.571 9.390 43.124 1.00 90.44 631 ASN A CA 1
ATOM 4777 C C . ASN A 1 631 ? -34.226 8.667 44.425 1.00 90.44 631 ASN A C 1
ATOM 4779 O O . ASN A 1 631 ? -34.767 7.606 44.726 1.00 90.44 631 ASN A O 1
ATOM 4783 N N . ARG A 1 632 ? -33.401 9.303 45.260 1.00 94.12 632 ARG A N 1
ATOM 4784 C CA . ARG A 1 632 ? -32.931 8.746 46.540 1.00 94.12 632 ARG A CA 1
ATOM 4785 C C . ARG A 1 632 ? -34.023 8.239 47.486 1.00 94.12 632 ARG A C 1
ATOM 4787 O O . ARG A 1 632 ? -33.709 7.483 48.396 1.00 94.12 632 ARG A O 1
ATOM 4794 N N . TYR A 1 633 ? -35.268 8.695 47.336 1.00 95.69 633 TYR A N 1
ATOM 4795 C CA . TYR A 1 633 ? -36.382 8.298 48.201 1.00 95.69 633 TYR A CA 1
ATOM 4796 C C . TYR A 1 633 ? -37.224 7.149 47.636 1.00 95.69 633 TYR A C 1
ATOM 4798 O O . TYR A 1 633 ? -38.064 6.618 48.358 1.00 95.69 633 TYR A O 1
ATOM 4806 N N . ASP A 1 634 ? -37.020 6.784 46.371 1.00 93.88 634 ASP A N 1
ATOM 4807 C CA . ASP A 1 634 ? -37.612 5.610 45.734 1.00 93.88 634 ASP A CA 1
ATOM 4808 C C . ASP A 1 634 ? -36.688 4.402 45.960 1.00 93.88 634 ASP A C 1
ATOM 4810 O O . ASP A 1 634 ? -35.781 4.096 45.180 1.00 93.88 634 ASP A O 1
ATOM 4814 N N . ALA A 1 635 ? -36.881 3.751 47.106 1.00 92.88 635 ALA A N 1
ATOM 4815 C CA . ALA A 1 635 ? -36.099 2.592 47.520 1.00 92.88 635 ALA A CA 1
ATOM 4816 C C . ALA A 1 635 ? -36.531 1.315 46.794 1.00 92.88 635 ALA A C 1
ATOM 4818 O O . ALA A 1 635 ? -35.771 0.344 46.714 1.00 92.88 635 ALA A O 1
ATOM 4819 N N . ASN A 1 636 ? -37.772 1.263 46.311 1.00 90.19 636 ASN A N 1
ATOM 4820 C CA . ASN A 1 636 ? -38.313 0.080 45.672 1.00 90.19 636 ASN A CA 1
ATOM 4821 C C . ASN A 1 636 ? -38.115 0.072 44.139 1.00 90.19 636 ASN A C 1
ATOM 4823 O O . ASN A 1 636 ? -38.329 -0.984 43.535 1.00 90.19 636 ASN A O 1
ATOM 4827 N N . ASN A 1 637 ? -37.653 1.186 43.568 1.00 89.06 637 ASN A N 1
ATOM 4828 C CA . ASN A 1 637 ? -37.414 1.417 42.149 1.00 89.06 637 ASN A CA 1
ATOM 4829 C C . ASN A 1 637 ? -38.675 1.281 41.274 1.00 89.06 637 ASN A C 1
ATOM 4831 O O . ASN A 1 637 ? -38.626 0.662 40.211 1.00 89.06 637 ASN A O 1
ATOM 4835 N N . ASP A 1 638 ? -39.819 1.794 41.737 1.00 89.62 638 ASP A N 1
ATOM 4836 C CA . ASP A 1 638 ? -41.082 1.816 40.979 1.00 89.62 638 ASP A CA 1
ATOM 4837 C C . ASP A 1 638 ? -41.370 3.165 40.293 1.00 89.62 638 ASP A C 1
ATOM 4839 O O . ASP A 1 638 ? -42.379 3.307 39.592 1.00 89.62 638 ASP A O 1
ATOM 4843 N N . GLY A 1 639 ? -40.466 4.134 40.450 1.00 89.56 639 GLY A N 1
ATOM 4844 C CA . GLY A 1 639 ? -40.551 5.482 39.901 1.00 89.56 639 GLY A CA 1
ATOM 4845 C C . GLY A 1 639 ? -41.286 6.476 40.805 1.00 89.56 639 GLY A C 1
ATOM 4846 O O . GLY A 1 639 ? -41.382 7.656 40.451 1.00 89.56 639 GLY A O 1
ATOM 4847 N N . PHE A 1 640 ? -41.810 6.053 41.961 1.00 90.69 640 PHE A N 1
ATOM 4848 C CA . PHE A 1 640 ? -42.579 6.900 42.868 1.00 90.69 640 PHE A CA 1
ATOM 4849 C C . PHE A 1 640 ? -42.043 6.847 44.297 1.00 90.69 640 PHE A C 1
ATOM 4851 O O . PHE A 1 640 ? -41.857 5.791 44.875 1.00 90.69 640 PHE A O 1
ATOM 4858 N N . THR A 1 641 ? -41.927 8.010 44.942 1.00 93.75 641 THR A N 1
ATOM 4859 C CA . THR A 1 641 ? -41.710 8.057 46.394 1.00 93.75 641 THR A CA 1
ATOM 4860 C C . THR A 1 641 ? -43.025 7.789 47.127 1.00 93.75 641 THR A C 1
ATOM 4862 O O . THR A 1 641 ? -43.916 8.642 47.180 1.00 93.75 641 THR A O 1
ATOM 4865 N N . ALA A 1 642 ? -43.150 6.605 47.715 1.00 92.88 642 ALA A N 1
ATOM 4866 C CA . ALA A 1 642 ? -44.331 6.097 48.394 1.00 92.88 642 ALA A CA 1
ATOM 4867 C C . ALA A 1 642 ? -43.989 5.459 49.759 1.00 92.88 642 ALA A C 1
ATOM 4869 O O . ALA A 1 642 ? -42.854 5.086 50.043 1.00 92.88 642 ALA A O 1
ATOM 4870 N N . PRO A 1 643 ? -44.983 5.244 50.645 1.00 94.56 643 PRO A N 1
ATOM 4871 C CA . PRO A 1 643 ? -44.760 4.521 51.903 1.00 94.56 643 PRO A CA 1
ATOM 4872 C C . PRO A 1 643 ? -44.163 3.114 51.733 1.00 94.56 643 PRO A C 1
ATOM 4874 O O . PRO A 1 643 ? -43.591 2.570 52.679 1.00 94.56 643 PRO A O 1
ATOM 4877 N N . LEU A 1 644 ? -44.311 2.516 50.547 1.00 93.69 644 LEU A N 1
ATOM 4878 C CA . LEU A 1 644 ? -43.748 1.210 50.229 1.00 93.69 644 LEU A CA 1
ATOM 4879 C C . LEU A 1 644 ? -42.210 1.227 50.227 1.00 93.69 644 LEU A C 1
ATOM 4881 O O . LEU A 1 644 ? -41.613 0.229 50.623 1.00 93.69 644 LEU A O 1
ATOM 4885 N N . ASP A 1 645 ? -41.578 2.349 49.883 1.00 96.06 645 ASP A N 1
ATOM 4886 C CA . ASP A 1 645 ? -40.118 2.500 49.898 1.00 96.06 645 ASP A CA 1
ATOM 4887 C C . ASP A 1 645 ? -39.545 2.340 51.303 1.00 96.06 645 ASP A C 1
ATOM 4889 O O . ASP A 1 645 ? -38.629 1.552 51.538 1.00 96.06 645 ASP A O 1
ATOM 4893 N N . ALA A 1 646 ? -40.168 3.000 52.282 1.00 96.19 646 ALA A N 1
ATOM 4894 C CA . ALA A 1 646 ? -39.797 2.850 53.683 1.00 96.19 646 ALA A CA 1
ATOM 4895 C C . ALA A 1 646 ? -40.006 1.404 54.168 1.00 96.19 646 ALA A C 1
ATOM 4897 O O . ALA A 1 646 ? -39.187 0.875 54.920 1.00 96.19 646 ALA A O 1
ATOM 4898 N N . LEU A 1 647 ? -41.089 0.746 53.732 1.00 95.69 647 LEU A N 1
ATOM 4899 C CA . LEU A 1 647 ? -41.401 -0.625 54.140 1.00 95.69 647 LEU A CA 1
ATOM 4900 C C . LEU A 1 647 ? -40.372 -1.639 53.621 1.00 95.69 647 LEU A C 1
ATOM 4902 O O . LEU A 1 647 ? -40.034 -2.579 54.340 1.00 95.69 647 LEU A O 1
ATOM 4906 N N . VAL A 1 648 ? -39.853 -1.442 52.407 1.00 93.69 648 VAL A N 1
ATOM 4907 C CA . VAL A 1 648 ? -38.808 -2.295 51.822 1.00 93.69 648 VAL A CA 1
ATOM 4908 C C . VAL A 1 648 ? -37.544 -2.295 52.688 1.00 93.69 648 VAL A C 1
ATOM 4910 O O . VAL A 1 648 ? -36.993 -3.364 52.954 1.00 93.69 648 VAL A O 1
ATOM 4913 N N . ILE A 1 649 ? -37.135 -1.132 53.201 1.00 95.19 649 ILE A N 1
ATOM 4914 C CA . ILE A 1 649 ? -35.971 -1.005 54.091 1.00 95.19 649 ILE A CA 1
ATOM 4915 C C . ILE A 1 649 ? -36.284 -1.558 55.494 1.00 95.19 649 ILE A C 1
ATOM 4917 O O . ILE A 1 649 ? -35.489 -2.309 56.059 1.00 95.19 649 ILE A O 1
ATOM 4921 N N . ILE A 1 650 ? -37.464 -1.253 56.054 1.00 95.75 650 ILE A N 1
ATOM 4922 C CA . ILE A 1 650 ? -37.891 -1.748 57.378 1.00 95.75 650 ILE A CA 1
ATOM 4923 C C . ILE A 1 650 ? -37.892 -3.276 57.435 1.00 95.75 650 ILE A C 1
ATOM 4925 O O . ILE A 1 650 ? -37.408 -3.846 58.412 1.00 95.75 650 ILE A O 1
ATOM 4929 N N . ASN A 1 651 ? -38.444 -3.941 56.417 1.00 94.38 651 ASN A N 1
ATOM 4930 C CA . ASN A 1 651 ? -38.509 -5.401 56.389 1.00 94.38 651 ASN A CA 1
ATOM 4931 C C . ASN A 1 651 ? -37.104 -6.006 56.448 1.00 94.38 651 ASN A C 1
ATOM 4933 O O . ASN A 1 651 ? -36.841 -6.857 57.291 1.00 94.38 651 ASN A O 1
ATOM 4937 N N . ARG A 1 652 ? -36.176 -5.479 55.645 1.00 92.88 652 ARG A N 1
ATOM 4938 C CA . ARG A 1 652 ? -34.805 -5.986 55.576 1.00 92.88 652 ARG A CA 1
ATOM 4939 C C . ARG A 1 652 ? -34.000 -5.721 56.855 1.00 92.88 652 ARG A C 1
ATOM 4941 O O . ARG A 1 652 ? -33.248 -6.580 57.311 1.00 92.88 652 ARG A O 1
ATOM 4948 N N . LEU A 1 653 ? -34.218 -4.571 57.498 1.00 94.31 653 LEU A N 1
ATOM 4949 C CA . LEU A 1 653 ? -33.680 -4.289 58.834 1.00 94.31 653 LEU A CA 1
ATOM 4950 C C . LEU A 1 653 ? -34.225 -5.262 59.894 1.00 94.31 653 LEU A C 1
ATOM 4952 O O . LEU A 1 653 ? -33.462 -5.730 60.740 1.00 94.31 653 LEU A O 1
ATOM 4956 N N . ASN A 1 654 ? -35.522 -5.585 59.850 1.00 94.12 654 ASN A N 1
ATOM 4957 C CA . ASN A 1 654 ? -36.154 -6.523 60.786 1.00 94.12 654 ASN A CA 1
ATOM 4958 C C . ASN A 1 654 ? -35.698 -7.973 60.581 1.00 94.12 654 ASN A C 1
ATOM 4960 O O . ASN A 1 654 ? -35.652 -8.730 61.551 1.00 94.12 654 ASN A O 1
ATOM 4964 N N . ASP A 1 655 ? -35.311 -8.333 59.358 1.00 94.38 655 ASP A N 1
ATOM 4965 C CA . ASP A 1 655 ? -34.699 -9.626 59.036 1.00 94.38 655 ASP A CA 1
ATOM 4966 C C . ASP A 1 655 ? -33.235 -9.727 59.519 1.00 94.38 655 ASP A C 1
ATOM 4968 O O . ASP A 1 655 ? -32.612 -10.784 59.435 1.00 94.38 655 ASP A O 1
ATOM 4972 N N . GLY A 1 656 ? -32.694 -8.652 60.109 1.00 90.12 656 GLY A N 1
ATOM 4973 C CA . GLY A 1 656 ? -31.358 -8.618 60.704 1.00 90.12 656 GLY A CA 1
ATOM 4974 C C . GLY A 1 656 ? -30.238 -8.312 59.710 1.00 90.12 656 GLY A C 1
ATOM 4975 O O . GLY A 1 656 ? -29.071 -8.490 60.047 1.00 90.12 656 GLY A O 1
ATOM 4976 N N . GLU A 1 657 ? -30.570 -7.829 58.512 1.00 89.31 657 GLU A N 1
ATOM 4977 C CA . GLU A 1 657 ? -29.611 -7.578 57.429 1.00 89.31 657 GLU A CA 1
ATOM 4978 C C . GLU A 1 657 ? -29.059 -6.137 57.406 1.00 89.31 657 GLU A C 1
ATOM 4980 O O . GLU A 1 657 ? -28.509 -5.700 56.401 1.00 89.31 657 GLU A O 1
ATOM 4985 N N . GLY A 1 658 ? -29.216 -5.373 58.494 1.00 89.62 658 GLY A N 1
ATOM 4986 C CA . GLY A 1 658 ? -28.711 -3.997 58.611 1.00 89.62 658 GLY A CA 1
ATOM 4987 C C . GLY A 1 658 ? -27.185 -3.878 58.697 1.00 89.62 658 GLY A C 1
ATOM 4988 O O . GLY A 1 658 ? -26.499 -4.803 59.130 1.00 89.62 658 GLY A O 1
ATOM 4989 N N . GLY A 1 659 ? -26.665 -2.690 58.372 1.00 92.00 659 GLY A N 1
ATOM 4990 C CA . GLY A 1 659 ? -25.238 -2.360 58.445 1.00 92.00 659 GLY A CA 1
ATOM 4991 C C . GLY A 1 659 ? -24.618 -2.049 57.083 1.00 92.00 659 GLY A C 1
ATOM 4992 O O . GLY A 1 659 ? -25.301 -1.559 56.191 1.00 92.00 659 GLY A O 1
ATOM 4993 N N . LEU A 1 660 ? -23.310 -2.295 56.950 1.00 91.31 660 LEU A N 1
ATOM 4994 C CA . LEU A 1 660 ? -22.551 -2.031 55.722 1.00 91.31 660 LEU A CA 1
ATOM 4995 C C . LEU A 1 660 ? -23.100 -2.844 54.550 1.00 91.31 660 LEU A C 1
ATOM 4997 O O . LEU A 1 660 ? -23.233 -4.067 54.644 1.00 91.31 660 LEU A O 1
ATOM 5001 N N . LEU A 1 661 ? -23.367 -2.159 53.444 1.00 88.81 661 LEU A N 1
ATOM 5002 C CA . LEU A 1 661 ? -23.843 -2.765 52.214 1.00 88.81 661 LEU A CA 1
ATOM 5003 C C . LEU A 1 661 ? -22.664 -3.080 51.278 1.00 88.81 661 LEU A C 1
ATOM 5005 O O . LEU A 1 661 ? -21.701 -2.314 51.211 1.00 88.81 661 LEU A O 1
ATOM 5009 N N . PRO A 1 662 ? -22.695 -4.210 50.553 1.00 86.94 662 PRO A N 1
ATOM 5010 C CA . PRO A 1 662 ? -21.569 -4.620 49.724 1.00 86.94 662 PRO A CA 1
ATOM 5011 C C . PRO A 1 662 ? -21.524 -3.839 48.404 1.00 86.94 662 PRO A C 1
ATOM 5013 O O . PRO A 1 662 ? -22.535 -3.726 47.719 1.00 86.94 662 PRO A O 1
ATOM 5016 N N . VAL A 1 663 ? -20.345 -3.358 48.003 1.00 83.31 663 VAL A N 1
ATOM 5017 C CA . VAL A 1 663 ? -20.157 -2.674 46.706 1.00 83.31 663 VAL A CA 1
ATOM 5018 C C . VAL A 1 663 ? -20.298 -3.648 45.526 1.00 83.31 663 VAL A C 1
ATOM 5020 O O . VAL A 1 663 ? -20.823 -3.291 44.475 1.00 83.31 663 VAL A O 1
ATOM 5023 N N . PHE A 1 664 ? -19.890 -4.906 45.719 1.00 78.75 664 PHE A N 1
ATOM 5024 C CA . PHE A 1 664 ? -19.981 -5.976 44.723 1.00 78.75 664 PHE A CA 1
ATOM 5025 C C . PHE A 1 664 ? -20.935 -7.079 45.206 1.00 78.75 664 PHE A C 1
ATOM 5027 O O . PHE A 1 664 ? -20.840 -7.537 46.345 1.00 78.75 664 PHE A O 1
ATOM 5034 N N . GLY A 1 665 ? -21.851 -7.523 44.344 1.00 60.34 665 GLY A N 1
ATOM 5035 C CA . GLY A 1 665 ? -22.814 -8.595 44.620 1.00 60.34 665 GLY A CA 1
ATOM 5036 C C . GLY A 1 665 ? -23.773 -8.809 43.441 1.00 60.34 665 GLY A C 1
ATOM 5037 O O . GLY A 1 665 ? -23.728 -8.019 42.500 1.00 60.34 665 GLY A O 1
ATOM 5038 N N . PRO A 1 666 ? -24.644 -9.841 43.462 1.00 52.91 666 PRO A N 1
ATOM 5039 C CA . PRO A 1 666 ? -25.629 -10.086 42.405 1.00 52.91 666 PRO A CA 1
ATOM 5040 C C . PRO A 1 666 ? -26.704 -8.994 42.451 1.00 52.91 666 PRO A C 1
ATOM 5042 O O . PRO A 1 666 ? -27.742 -9.134 43.099 1.00 52.91 666 PRO A O 1
ATOM 5045 N N . LEU A 1 667 ? -26.398 -7.854 41.841 1.00 53.59 667 LEU A N 1
ATOM 5046 C CA . LEU A 1 667 ? -27.084 -6.592 42.093 1.00 53.59 667 LEU A CA 1
ATOM 5047 C C . LEU A 1 667 ? -28.051 -6.165 40.997 1.00 53.59 667 LEU A C 1
ATOM 5049 O O . LEU A 1 667 ? -28.735 -5.159 41.169 1.00 53.59 667 LEU A O 1
ATOM 5053 N N . VAL A 1 668 ? -28.176 -6.904 39.898 1.00 57.31 668 VAL A N 1
ATOM 5054 C CA . VAL A 1 668 ? -28.928 -6.397 38.746 1.00 57.31 668 VAL A CA 1
ATOM 5055 C C . VAL A 1 668 ? -29.976 -7.408 38.305 1.00 57.31 668 VAL A C 1
ATOM 5057 O O . VAL A 1 668 ? -29.757 -8.268 37.463 1.00 57.31 668 VAL A O 1
ATOM 5060 N N . THR A 1 669 ? -31.145 -7.296 38.929 1.00 56.12 669 THR A N 1
ATOM 5061 C CA . THR A 1 669 ? -32.408 -7.791 38.373 1.00 56.12 669 THR A CA 1
ATOM 5062 C C . THR A 1 669 ? -33.305 -6.578 38.102 1.00 56.12 669 THR A C 1
ATOM 5064 O O . THR A 1 669 ? -33.120 -5.555 38.768 1.00 56.12 669 THR A O 1
ATOM 5067 N N . PRO A 1 670 ? -34.306 -6.672 37.206 1.00 56.47 670 PRO A N 1
ATOM 5068 C CA . PRO A 1 670 ? -35.217 -5.564 36.876 1.00 56.47 670 PRO A CA 1
ATOM 5069 C C . PRO A 1 670 ? -35.917 -4.912 38.087 1.00 56.47 670 PRO A C 1
ATOM 5071 O O . PRO A 1 670 ? -36.441 -3.812 37.987 1.00 56.47 670 PRO A O 1
ATOM 5074 N N . ASN A 1 671 ? -35.908 -5.576 39.252 1.00 66.25 671 ASN A N 1
ATOM 5075 C CA . ASN A 1 671 ? -36.526 -5.129 40.504 1.00 66.25 671 ASN A CA 1
ATOM 5076 C C . ASN A 1 671 ? -35.504 -4.850 41.622 1.00 66.25 671 ASN A C 1
ATOM 5078 O O . ASN A 1 671 ? -35.805 -5.083 42.801 1.00 66.25 671 ASN A O 1
ATOM 5082 N N . ARG A 1 672 ? -34.292 -4.401 41.271 1.00 77.62 672 ARG A N 1
ATOM 5083 C CA . ARG A 1 672 ? -33.279 -3.961 42.243 1.00 77.62 672 ARG A CA 1
ATOM 5084 C C . ARG A 1 672 ? -33.891 -2.974 43.244 1.00 77.62 672 ARG A C 1
ATOM 5086 O O . ARG A 1 672 ? -34.715 -2.140 42.888 1.00 77.62 672 ARG A O 1
ATOM 5093 N N . LYS A 1 673 ? -33.492 -3.098 44.509 1.00 87.19 673 LYS A N 1
ATOM 5094 C CA . LYS A 1 673 ? -33.924 -2.225 45.605 1.00 87.19 673 LYS A CA 1
ATOM 5095 C C . LYS A 1 673 ? -32.744 -1.379 46.072 1.00 87.19 673 LYS A C 1
ATOM 5097 O O . LYS A 1 673 ? -31.621 -1.880 46.139 1.00 87.19 673 LYS A O 1
ATOM 5102 N N . PHE A 1 674 ? -33.016 -0.127 46.409 1.00 90.88 674 PHE A N 1
ATOM 5103 C CA . PHE A 1 674 ? -32.044 0.855 46.871 1.00 90.88 674 PHE A CA 1
ATOM 5104 C C . PHE A 1 674 ? -32.260 1.105 48.361 1.00 90.88 674 PHE A C 1
ATOM 5106 O O . PHE A 1 674 ? -33.194 1.791 48.765 1.00 90.88 674 PHE A O 1
ATOM 5113 N N . TYR A 1 675 ? -31.443 0.464 49.192 1.00 92.69 675 TYR A N 1
ATOM 5114 C CA . TYR A 1 675 ? -31.630 0.477 50.644 1.00 92.69 675 TYR A CA 1
ATOM 5115 C C . TYR A 1 675 ? -30.946 1.652 51.348 1.00 92.69 675 TYR A C 1
ATOM 5117 O O . TYR A 1 675 ? -31.248 1.906 52.512 1.00 92.69 675 TYR A O 1
ATOM 5125 N N . ASP A 1 676 ? -30.039 2.341 50.656 1.00 93.25 676 ASP A N 1
ATOM 5126 C CA . ASP A 1 676 ? -29.212 3.418 51.194 1.00 93.25 676 ASP A CA 1
ATOM 5127 C C . ASP A 1 676 ? -29.699 4.771 50.656 1.00 93.25 676 ASP A C 1
ATOM 5129 O O . ASP A 1 676 ? -29.420 5.184 49.528 1.00 93.25 676 ASP A O 1
ATOM 5133 N N . VAL A 1 677 ? -30.481 5.476 51.467 1.00 94.94 677 VAL A N 1
ATOM 5134 C CA . VAL A 1 677 ? -31.163 6.710 51.055 1.00 94.94 677 VAL A CA 1
ATOM 5135 C C . VAL A 1 677 ? -30.234 7.913 51.187 1.00 94.94 677 VAL A C 1
ATOM 5137 O O . VAL A 1 677 ? -30.477 8.951 50.561 1.00 94.94 677 VAL A O 1
ATOM 5140 N N . ASN A 1 678 ? -29.196 7.842 52.024 1.00 92.31 678 ASN A N 1
ATOM 5141 C CA . ASN A 1 678 ? -28.243 8.935 52.228 1.00 92.31 678 ASN A CA 1
ATOM 5142 C C . ASN A 1 678 ? -26.914 8.772 51.480 1.00 92.31 678 ASN A C 1
ATOM 5144 O O . ASN A 1 678 ? -26.184 9.761 51.417 1.00 92.31 678 ASN A O 1
ATOM 5148 N N . GLY A 1 679 ? -26.663 7.609 50.883 1.00 91.31 679 GLY A N 1
ATOM 5149 C CA . GLY A 1 679 ? -25.454 7.296 50.131 1.00 91.31 679 GLY A CA 1
ATOM 5150 C C . GLY A 1 679 ? -24.228 7.110 51.024 1.00 91.31 679 GLY A C 1
ATOM 5151 O O . GLY A 1 679 ? -23.128 7.447 50.598 1.00 91.31 679 GLY A O 1
ATOM 5152 N N . ASP A 1 680 ? -24.384 6.673 52.280 1.00 91.94 680 ASP A N 1
ATOM 5153 C CA . ASP A 1 680 ? -23.254 6.483 53.206 1.00 91.94 680 ASP A CA 1
ATOM 5154 C C . ASP A 1 680 ? -22.680 5.052 53.223 1.00 91.94 680 ASP A C 1
ATOM 5156 O O . ASP A 1 680 ? -21.749 4.750 53.983 1.00 91.94 680 ASP A O 1
ATOM 5160 N N . GLY A 1 681 ? -23.206 4.180 52.361 1.00 90.56 681 GLY A N 1
ATOM 5161 C CA . GLY A 1 681 ? -22.817 2.783 52.221 1.00 90.56 681 GLY A CA 1
ATOM 5162 C C . GLY A 1 681 ? -23.406 1.866 53.294 1.00 90.56 681 GLY A C 1
ATOM 5163 O O . GLY A 1 681 ? -22.997 0.704 53.386 1.00 90.56 681 GLY A O 1
ATOM 5164 N N . GLN A 1 682 ? -24.331 2.345 54.131 1.00 93.88 682 GLN A N 1
ATOM 5165 C CA . GLN A 1 682 ? -24.974 1.549 55.175 1.00 93.88 682 GLN A CA 1
ATOM 5166 C C . GLN A 1 682 ? -26.497 1.556 55.032 1.00 93.88 682 GLN A C 1
ATOM 5168 O O . GLN A 1 682 ? -27.111 2.573 54.756 1.00 93.88 682 GLN A O 1
ATOM 5173 N N . MET A 1 683 ? -27.125 0.409 55.302 1.00 94.31 683 MET A N 1
ATOM 5174 C CA . MET A 1 683 ? -28.567 0.326 55.530 1.00 94.31 683 MET A CA 1
ATOM 5175 C C . MET A 1 683 ? -28.830 0.411 57.029 1.00 94.31 683 MET A C 1
ATOM 5177 O O . MET A 1 683 ? -28.610 -0.550 57.780 1.00 94.31 683 MET A O 1
ATOM 5181 N N . VAL A 1 684 ? -29.327 1.560 57.473 1.00 95.38 684 VAL A N 1
ATOM 5182 C CA . VAL A 1 684 ? -29.617 1.855 58.877 1.00 95.38 684 VAL A CA 1
ATOM 5183 C C . VAL A 1 684 ? -31.021 2.451 59.041 1.00 95.38 684 VAL A C 1
ATOM 5185 O O . VAL A 1 684 ? -31.652 2.895 58.086 1.00 95.38 684 VAL A O 1
ATOM 5188 N N . PRO A 1 685 ? -31.566 2.519 60.272 1.00 96.38 685 PRO A N 1
ATOM 5189 C CA . PRO A 1 685 ? -32.870 3.152 60.499 1.00 96.38 685 PRO A CA 1
ATOM 5190 C C . PRO A 1 685 ? -32.972 4.620 60.039 1.00 96.38 685 PRO A C 1
ATOM 5192 O O . PRO A 1 685 ? -34.081 5.142 59.920 1.00 96.38 685 PRO A O 1
ATOM 5195 N N . LEU A 1 686 ? -31.843 5.300 59.804 1.00 96.38 686 LEU A N 1
ATOM 5196 C CA . LEU A 1 686 ? -31.824 6.661 59.266 1.00 96.38 686 LEU A CA 1
ATOM 5197 C C . LEU A 1 686 ? -32.380 6.719 57.834 1.00 96.38 686 LEU A C 1
ATOM 5199 O O . LEU A 1 686 ? -33.101 7.665 57.525 1.00 96.38 686 LEU A O 1
ATOM 5203 N N . ASP A 1 687 ? -32.132 5.706 57.005 1.00 97.25 687 ASP A N 1
ATOM 5204 C CA . ASP A 1 687 ? -32.607 5.655 55.617 1.00 97.25 687 ASP A CA 1
ATOM 5205 C C . ASP A 1 687 ? -34.134 5.652 55.541 1.00 97.25 687 ASP A C 1
ATOM 5207 O O . ASP A 1 687 ? -34.753 6.443 54.826 1.00 97.25 687 ASP A O 1
ATOM 5211 N N . VAL A 1 688 ? -34.758 4.852 56.409 1.00 97.00 688 VAL A N 1
ATOM 5212 C CA . VAL A 1 688 ? -36.213 4.823 56.606 1.00 97.00 688 VAL A CA 1
ATOM 5213 C C . VAL A 1 688 ? -36.740 6.202 57.009 1.00 97.00 688 VAL A C 1
ATOM 5215 O O . VAL A 1 688 ? -37.761 6.669 56.496 1.00 97.00 688 VAL A O 1
ATOM 5218 N N . LEU A 1 689 ? -36.060 6.865 57.951 1.00 96.62 689 LEU A N 1
ATOM 5219 C CA . LEU A 1 689 ? -36.490 8.160 58.472 1.00 96.62 689 LEU A CA 1
ATOM 5220 C C . LEU A 1 689 ? -36.457 9.250 57.391 1.00 96.62 689 LEU A C 1
ATOM 5222 O O . LEU A 1 689 ? -37.325 10.124 57.387 1.00 96.62 689 LEU A O 1
ATOM 5226 N N . LEU A 1 690 ? -35.490 9.199 56.473 1.00 96.88 690 LEU A N 1
ATOM 5227 C CA . LEU A 1 690 ? -35.379 10.151 55.368 1.00 96.88 690 LEU A CA 1
ATOM 5228 C C . LEU A 1 690 ? -36.566 10.046 54.404 1.00 96.88 690 LEU A C 1
ATOM 5230 O O . LEU A 1 690 ? -37.159 11.074 54.076 1.00 96.88 690 LEU A O 1
ATOM 5234 N N . ILE A 1 691 ? -36.984 8.829 54.047 1.00 96.12 691 ILE A N 1
ATOM 5235 C CA . ILE A 1 691 ? -38.179 8.601 53.217 1.00 96.12 691 ILE A CA 1
ATOM 5236 C C . ILE A 1 691 ? -39.440 9.105 53.929 1.00 96.12 691 ILE A C 1
ATOM 5238 O O . ILE A 1 691 ? -40.242 9.834 53.349 1.00 96.12 691 ILE A O 1
ATOM 5242 N N . ILE A 1 692 ? -39.619 8.767 55.211 1.00 95.00 692 ILE A N 1
ATOM 5243 C CA . ILE A 1 692 ? -40.795 9.199 55.986 1.00 95.00 692 ILE A CA 1
ATOM 5244 C C . ILE A 1 692 ? -40.871 10.729 56.078 1.00 95.00 692 ILE A C 1
ATOM 5246 O O . ILE A 1 692 ? -41.957 11.307 55.975 1.00 95.00 692 ILE A O 1
ATOM 5250 N N . ASN A 1 693 ? -39.734 11.396 56.280 1.00 94.75 693 ASN A N 1
ATOM 5251 C CA . ASN A 1 693 ? -39.681 12.853 56.317 1.00 94.75 693 ASN A CA 1
ATOM 5252 C C . ASN A 1 693 ? -40.075 13.465 54.970 1.00 94.75 693 ASN A C 1
ATOM 5254 O O . ASN A 1 693 ? -40.838 14.430 54.961 1.00 94.75 693 ASN A O 1
ATOM 5258 N N . GLU A 1 694 ? -39.618 12.891 53.855 1.00 95.00 694 GLU A N 1
ATOM 5259 C CA . GLU A 1 694 ? -39.997 13.356 52.521 1.00 95.00 694 GLU A CA 1
ATOM 5260 C C . GLU A 1 694 ? -41.495 13.168 52.257 1.00 95.00 694 GLU A C 1
ATOM 5262 O O . GLU A 1 694 ? -42.177 14.112 51.860 1.00 95.00 694 GLU A O 1
ATOM 5267 N N . LEU A 1 695 ? -42.053 12.001 52.586 1.00 92.44 695 LEU A N 1
ATOM 5268 C CA . LEU A 1 695 ? -43.491 11.750 52.458 1.00 92.44 695 LEU A CA 1
ATOM 5269 C C . LEU A 1 695 ? -44.319 12.759 53.269 1.00 92.44 695 LEU A C 1
ATOM 5271 O O . LEU A 1 695 ? -45.299 13.313 52.774 1.00 92.44 695 LEU A O 1
ATOM 5275 N N . ASN A 1 696 ? -43.904 13.063 54.500 1.00 89.69 696 ASN A N 1
ATOM 5276 C CA . ASN A 1 696 ? -44.579 14.061 55.333 1.00 89.69 696 ASN A CA 1
ATOM 5277 C C . ASN A 1 696 ? -44.406 15.497 54.807 1.00 89.69 696 ASN A C 1
ATOM 5279 O O . ASN A 1 696 ? -45.296 16.331 55.004 1.00 89.69 696 ASN A O 1
ATOM 5283 N N . ARG A 1 697 ? -43.295 15.794 54.121 1.00 90.19 697 ARG A N 1
ATOM 5284 C CA . ARG A 1 697 ? -43.058 17.078 53.447 1.00 90.19 697 ARG A CA 1
ATOM 5285 C C . ARG A 1 697 ? -44.016 17.262 52.271 1.00 90.19 697 ARG A C 1
ATOM 5287 O O . ARG A 1 697 ? -44.638 18.314 52.157 1.00 90.19 697 ARG A O 1
ATOM 5294 N N . VAL A 1 698 ? -44.183 16.230 51.444 1.00 75.12 698 VAL A N 1
ATOM 5295 C CA . VAL A 1 698 ? -45.072 16.249 50.269 1.00 75.12 698 VAL A CA 1
ATOM 5296 C C . VAL A 1 698 ? -46.552 16.310 50.676 1.00 75.12 698 VAL A C 1
ATOM 5298 O O . VAL A 1 698 ? -47.341 16.991 50.033 1.00 75.12 698 VAL A O 1
ATOM 5301 N N . VAL A 1 699 ? -46.940 15.693 51.797 1.00 63.91 699 VAL A N 1
ATOM 5302 C CA . VAL A 1 699 ? -48.329 15.724 52.310 1.00 63.91 699 VAL A CA 1
ATOM 5303 C C . VAL A 1 699 ? -48.712 17.076 52.946 1.00 63.91 699 VAL A C 1
ATOM 5305 O O . VAL A 1 699 ? -49.892 17.331 53.192 1.00 63.91 699 VAL A O 1
ATOM 5308 N N . THR A 1 700 ? -47.754 17.976 53.194 1.00 53.41 700 THR A N 1
ATOM 5309 C CA . THR A 1 700 ? -47.997 19.263 53.878 1.00 53.41 700 THR A CA 1
ATOM 5310 C C . THR A 1 700 ? -47.806 20.515 53.009 1.00 53.41 700 THR A C 1
ATOM 5312 O O . THR A 1 700 ? -47.985 21.622 53.520 1.00 53.41 700 THR A O 1
ATOM 5315 N N . GLY A 1 701 ? -47.538 20.375 51.705 1.00 48.53 701 GLY A N 1
ATOM 5316 C CA . GLY A 1 701 ? -47.339 21.498 50.782 1.00 48.53 701 GLY A CA 1
ATOM 5317 C C . GLY A 1 701 ? -48.131 21.374 49.479 1.00 48.53 701 GLY A C 1
ATOM 5318 O O . GLY A 1 701 ? -47.850 20.502 48.670 1.00 48.53 701 GLY A O 1
ATOM 5319 N N . GLU A 1 702 ? -49.034 22.339 49.279 1.00 46.75 702 GLU A N 1
ATOM 5320 C CA . GLU A 1 702 ? -49.736 22.717 48.039 1.00 46.75 702 GLU A CA 1
ATOM 5321 C C . GLU A 1 702 ? -50.967 21.883 47.622 1.00 46.75 702 GLU A C 1
ATOM 5323 O O . GLU A 1 702 ? -50.892 20.818 47.016 1.00 46.75 702 GLU A O 1
ATOM 5328 N N . GLY A 1 703 ? -52.149 22.452 47.877 1.00 45.88 703 GLY A N 1
ATOM 5329 C CA . GLY A 1 703 ? -53.334 22.190 47.069 1.00 45.88 703 GLY A CA 1
ATOM 5330 C C . GLY A 1 703 ? -53.420 23.190 45.916 1.00 45.88 703 GLY A C 1
ATOM 5331 O O . GLY A 1 703 ? -53.205 24.369 46.149 1.00 45.88 703 GLY A O 1
ATOM 5332 N N . GLU A 1 704 ? -53.747 22.707 44.714 1.00 45.81 704 GLU A N 1
ATOM 5333 C CA . GLU A 1 704 ? -54.620 23.281 43.664 1.00 45.81 704 GLU A CA 1
ATOM 5334 C C . GLU A 1 704 ? -54.708 22.223 42.524 1.00 45.81 704 GLU A C 1
ATOM 5336 O O . GLU A 1 704 ? -53.765 21.466 42.308 1.00 45.81 704 GLU A O 1
ATOM 5341 N N . GLY A 1 705 ? -55.872 22.089 41.867 1.00 42.00 705 GLY A N 1
ATOM 5342 C CA . GLY A 1 705 ? -56.274 20.952 40.998 1.00 42.00 705 GLY A CA 1
ATOM 5343 C C . GLY A 1 705 ? -55.378 20.680 39.771 1.00 42.00 705 GLY A C 1
ATOM 5344 O O . GLY A 1 705 ? -54.579 21.517 39.383 1.00 42.00 705 GLY A O 1
ATOM 5345 N N . VAL A 1 706 ? -55.470 19.543 39.065 1.00 32.44 706 VAL A N 1
ATOM 5346 C CA . VAL A 1 706 ? -56.665 19.001 38.392 1.00 32.44 706 VAL A CA 1
ATOM 5347 C C . VAL A 1 706 ? -56.516 17.481 38.139 1.00 32.44 706 VAL A C 1
ATOM 5349 O O . VAL A 1 706 ? -55.485 17.005 37.687 1.00 32.44 706 VAL A O 1
ATOM 5352 N N . ILE A 1 707 ? -57.599 16.751 38.410 1.00 41.31 707 ILE A N 1
ATOM 5353 C CA . ILE A 1 707 ? -57.992 15.396 37.975 1.00 41.31 707 ILE A CA 1
ATOM 5354 C C . ILE A 1 707 ? -57.446 14.887 36.617 1.00 41.31 707 ILE A C 1
ATOM 5356 O O . ILE A 1 707 ? -57.640 15.523 35.585 1.00 41.31 707 ILE A O 1
ATOM 5360 N N . GLY A 1 708 ? -56.941 13.644 36.613 1.00 28.38 708 GLY A N 1
ATOM 5361 C CA . GLY A 1 708 ? -56.730 12.810 35.420 1.00 28.38 708 GLY A CA 1
ATOM 5362 C C . GLY A 1 708 ? -56.272 11.385 35.773 1.00 28.38 708 GLY A C 1
ATOM 5363 O O . GLY A 1 708 ? -55.230 11.211 36.383 1.00 28.38 708 GLY A O 1
ATOM 5364 N N . ALA A 1 709 ? -57.089 10.384 35.436 1.00 34.34 709 ALA A N 1
ATOM 5365 C CA . ALA A 1 709 ? -56.904 8.943 35.671 1.00 34.34 709 ALA A CA 1
ATOM 5366 C C . ALA A 1 709 ? -55.569 8.400 35.095 1.00 34.34 709 ALA A C 1
ATOM 5368 O O . ALA A 1 709 ? -55.043 8.980 34.156 1.00 34.34 709 ALA A O 1
ATOM 5369 N N . PHE A 1 710 ? -54.966 7.319 35.602 1.00 27.39 710 PHE A N 1
ATOM 5370 C CA . PHE A 1 710 ? -55.413 5.939 35.373 1.00 27.39 710 PHE A CA 1
ATOM 5371 C C . PHE A 1 710 ? -54.730 4.960 36.349 1.00 27.39 710 PHE A C 1
ATOM 5373 O O . PHE A 1 710 ? -53.537 4.704 36.254 1.00 27.39 710 PHE A O 1
ATOM 5380 N N . TRP A 1 711 ? -55.518 4.337 37.228 1.00 28.17 711 TRP A N 1
ATOM 5381 C CA . TRP A 1 711 ? -55.233 2.986 37.713 1.00 28.17 711 TRP A CA 1
ATOM 5382 C C . TRP A 1 711 ? -55.869 2.004 36.722 1.00 28.17 711 TRP A C 1
ATOM 5384 O O . TRP A 1 711 ? -57.086 2.047 36.532 1.00 28.17 711 TRP A O 1
ATOM 5394 N N . VAL A 1 712 ? -55.085 1.104 36.124 1.00 27.09 712 VAL A N 1
ATOM 5395 C CA . VAL A 1 712 ? -55.611 -0.127 35.513 1.00 27.09 712 VAL A CA 1
ATOM 5396 C C . VAL A 1 712 ? -54.905 -1.310 36.165 1.00 27.09 712 VAL A C 1
ATOM 5398 O O . VAL A 1 712 ? -53.803 -1.678 35.784 1.00 27.09 712 VAL A O 1
ATOM 5401 N N . ALA A 1 713 ? -55.555 -1.904 37.164 1.00 30.16 713 ALA A N 1
ATOM 5402 C CA . ALA A 1 713 ? -55.302 -3.291 37.540 1.00 30.16 713 ALA A CA 1
ATOM 5403 C C . ALA A 1 713 ? -56.152 -4.211 36.633 1.00 30.16 713 ALA A C 1
ATOM 5405 O O . ALA A 1 713 ? -57.241 -3.804 36.209 1.00 30.16 713 ALA A O 1
ATOM 5406 N N . PRO A 1 714 ? -55.686 -5.431 36.310 1.00 31.23 714 PRO A N 1
ATOM 5407 C CA . PRO A 1 714 ? -56.318 -6.290 35.316 1.00 31.23 714 PRO A CA 1
ATOM 5408 C C . PRO A 1 714 ? -57.658 -6.861 35.804 1.00 31.23 714 PRO A C 1
ATOM 5410 O O . PRO A 1 714 ? -57.869 -7.135 36.985 1.00 31.23 714 PRO A O 1
ATOM 5413 N N . PHE A 1 715 ? -58.574 -7.047 34.854 1.00 27.73 715 PHE A N 1
ATOM 5414 C CA . PHE A 1 715 ? -59.907 -7.610 35.052 1.00 27.73 715 PHE A CA 1
ATOM 5415 C C . PHE A 1 715 ? -59.868 -9.035 35.635 1.00 27.73 715 PHE A C 1
ATOM 5417 O O . PHE A 1 715 ? -59.297 -9.939 35.031 1.00 27.73 715 PHE A O 1
ATOM 5424 N N . VAL A 1 716 ? -60.622 -9.271 36.715 1.00 28.03 716 VAL A N 1
ATOM 5425 C CA . VAL A 1 716 ? -61.242 -10.576 36.998 1.00 28.03 716 VAL A CA 1
ATOM 5426 C C . VAL A 1 716 ? -62.744 -10.356 37.158 1.00 28.03 716 VAL A C 1
ATOM 5428 O O . VAL A 1 716 ? -63.197 -9.621 38.033 1.00 28.03 716 VAL A O 1
ATOM 5431 N N . SER A 1 717 ? -63.528 -10.975 36.280 1.00 29.69 717 SER A N 1
ATOM 5432 C CA . SER A 1 717 ? -64.987 -10.889 36.252 1.00 29.69 717 SER A CA 1
ATOM 5433 C C . SER A 1 717 ? -65.636 -12.091 36.940 1.00 29.69 717 SER A C 1
ATOM 5435 O O . SER A 1 717 ? -65.581 -13.176 36.369 1.00 29.69 717 SER A O 1
ATOM 5437 N N . VAL A 1 718 ? -66.333 -11.899 38.069 1.00 27.45 718 VAL A N 1
ATOM 5438 C CA . VAL A 1 718 ? -67.477 -12.734 38.521 1.00 27.45 718 VAL A CA 1
ATOM 5439 C C . VAL A 1 718 ? -68.407 -11.863 39.404 1.00 27.45 718 VAL A C 1
ATOM 5441 O O . VAL A 1 718 ? -67.895 -11.037 40.159 1.00 27.45 718 VAL A O 1
ATOM 5444 N N . PRO A 1 719 ? -69.753 -11.961 39.293 1.00 29.12 719 PRO A N 1
ATOM 5445 C CA . PRO A 1 719 ? -70.651 -10.866 39.653 1.00 29.12 719 PRO A CA 1
ATOM 5446 C C . PRO A 1 719 ? -71.100 -10.801 41.121 1.00 29.12 719 PRO A C 1
ATOM 5448 O O . PRO A 1 719 ? -71.233 -11.792 41.833 1.00 29.12 719 PRO A O 1
ATOM 5451 N N . GLN A 1 720 ? -71.406 -9.555 41.475 1.00 32.72 720 GLN A N 1
ATOM 5452 C CA . GLN A 1 720 ? -72.146 -9.001 42.606 1.00 32.72 720 GLN A CA 1
ATOM 5453 C C . GLN A 1 720 ? -73.341 -9.836 43.101 1.00 32.72 720 GLN A C 1
ATOM 5455 O O . GLN A 1 720 ? -74.236 -10.126 42.316 1.00 32.72 720 GLN A O 1
ATOM 5460 N N . THR A 1 721 ? -73.435 -10.025 44.424 1.00 28.19 721 THR A N 1
ATOM 5461 C CA . THR A 1 721 ? -74.654 -9.726 45.204 1.00 28.19 721 THR A CA 1
ATOM 5462 C C . THR A 1 721 ? -74.319 -9.439 46.670 1.00 28.19 721 THR A C 1
ATOM 5464 O O . THR A 1 721 ? -73.804 -10.298 47.377 1.00 28.19 721 THR A O 1
ATOM 5467 N N . ASP A 1 722 ? -74.671 -8.215 47.061 1.00 29.88 722 ASP A N 1
ATOM 5468 C CA . ASP A 1 722 ? -75.369 -7.790 48.276 1.00 29.88 722 ASP A CA 1
ATOM 5469 C C . ASP A 1 722 ? -74.903 -8.222 49.672 1.00 29.88 722 ASP A C 1
ATOM 5471 O O . ASP A 1 722 ? -75.004 -9.378 50.070 1.00 29.88 722 ASP A O 1
ATOM 5475 N N . GLY A 1 723 ? -74.668 -7.203 50.509 1.00 27.03 723 GLY A N 1
ATOM 5476 C CA . GLY A 1 723 ? -75.214 -7.239 51.865 1.00 27.03 723 GLY A CA 1
ATOM 5477 C C . GLY A 1 723 ? -74.432 -6.502 52.947 1.00 27.03 723 GLY A C 1
ATOM 5478 O O . GLY A 1 723 ? -73.619 -7.101 53.629 1.00 27.03 723 GLY A O 1
ATOM 5479 N N . HIS A 1 724 ? -74.851 -5.261 53.210 1.00 29.86 724 HIS A N 1
ATOM 5480 C CA . HIS A 1 724 ? -74.817 -4.580 54.517 1.00 29.86 724 HIS A CA 1
ATOM 5481 C C . HIS A 1 724 ? -73.508 -3.954 55.063 1.00 29.86 724 HIS A C 1
ATOM 5483 O O . HIS A 1 724 ? -72.603 -4.604 55.569 1.00 29.86 724 HIS A O 1
ATOM 5489 N N . ARG A 1 725 ? -73.538 -2.610 55.069 1.00 27.66 725 ARG A N 1
ATOM 5490 C CA . ARG A 1 725 ? -72.866 -1.655 55.983 1.00 27.66 725 ARG A CA 1
ATOM 5491 C C . ARG A 1 725 ? -73.323 -1.845 57.456 1.00 27.66 725 ARG A C 1
ATOM 5493 O O . ARG A 1 725 ? -74.333 -2.522 57.647 1.00 27.66 725 ARG A O 1
ATOM 5500 N N . PRO A 1 726 ? -72.890 -1.013 58.436 1.00 43.50 726 PRO A N 1
ATOM 5501 C CA . PRO A 1 726 ? -71.588 -0.393 58.785 1.00 43.50 726 PRO A CA 1
ATOM 5502 C C . PRO A 1 726 ? -71.212 -0.784 60.257 1.00 43.50 726 PRO A C 1
ATOM 5504 O O . PRO A 1 726 ? -71.963 -1.510 60.889 1.00 43.50 726 PRO A O 1
ATOM 5507 N N . THR A 1 727 ? -70.071 -0.458 60.876 1.00 25.48 727 THR A N 1
ATOM 5508 C CA . THR A 1 727 ? -69.750 0.827 61.540 1.00 25.48 727 THR A CA 1
ATOM 5509 C C . THR A 1 727 ? -68.413 0.719 62.296 1.00 25.48 727 THR A C 1
ATOM 5511 O O . THR A 1 727 ? -68.170 -0.267 62.981 1.00 25.48 727 THR A O 1
ATOM 5514 N N . THR A 1 728 ? -67.614 1.785 62.191 1.00 31.97 728 THR A N 1
ATOM 5515 C CA . THR A 1 728 ? -66.677 2.387 63.168 1.00 31.97 728 THR A CA 1
ATOM 5516 C C . THR A 1 728 ? -66.529 1.722 64.548 1.00 31.97 728 THR A C 1
ATOM 5518 O O . THR A 1 728 ? -67.535 1.560 65.231 1.00 31.97 728 THR A O 1
ATOM 5521 N N . THR A 1 729 ? -65.300 1.493 65.038 1.00 27.33 729 THR A N 1
ATOM 5522 C CA . THR A 1 729 ? -64.626 2.285 66.107 1.00 27.33 729 THR A CA 1
ATOM 5523 C C . THR A 1 729 ? -63.150 1.854 66.235 1.00 27.33 729 THR A C 1
ATOM 5525 O O . THR A 1 729 ? -62.804 0.704 65.992 1.00 27.33 729 THR A O 1
ATOM 5528 N N . SER A 1 730 ? -62.302 2.821 66.573 1.00 27.02 730 SER A N 1
ATOM 5529 C CA . SER A 1 730 ? -60.849 2.799 66.759 1.00 27.02 730 SER A CA 1
ATOM 5530 C C . SER A 1 730 ? -60.355 2.097 68.038 1.00 27.02 730 SER A C 1
ATOM 5532 O O . SER A 1 730 ? -60.986 2.250 69.078 1.00 27.02 730 SER A O 1
ATOM 5534 N N . VAL A 1 731 ? -59.161 1.492 67.923 1.00 28.05 731 VAL A N 1
ATOM 5535 C CA . VAL A 1 731 ? -57.993 1.545 68.842 1.00 28.05 731 VAL A CA 1
ATOM 5536 C C . VAL A 1 731 ? -58.198 1.056 70.290 1.00 28.05 731 VAL A C 1
ATOM 5538 O O . VAL A 1 731 ? -58.679 1.806 71.129 1.00 28.05 731 VAL A O 1
ATOM 5541 N N . ASP A 1 732 ? -57.823 -0.204 70.562 1.00 27.42 732 ASP A N 1
ATOM 5542 C CA . ASP A 1 732 ? -56.741 -0.612 71.493 1.00 27.42 732 ASP A CA 1
ATOM 5543 C C . ASP A 1 732 ? -56.738 -2.145 71.728 1.00 27.42 732 ASP A C 1
ATOM 5545 O O . ASP A 1 732 ? -57.785 -2.744 71.949 1.00 27.42 732 ASP A O 1
ATOM 5549 N N . GLU A 1 733 ? -55.535 -2.734 71.652 1.00 28.64 733 GLU A N 1
ATOM 5550 C CA . GLU A 1 733 ? -55.030 -4.011 72.211 1.00 28.64 733 GLU A CA 1
ATOM 5551 C C . GLU A 1 733 ? -55.859 -5.319 72.148 1.00 28.64 733 GLU A C 1
ATOM 5553 O O . GLU A 1 733 ? -56.971 -5.417 72.654 1.00 28.64 733 GLU A O 1
ATOM 5558 N N . VAL A 1 734 ? -55.221 -6.405 71.672 1.00 26.55 734 VAL A N 1
ATOM 5559 C CA . VAL A 1 734 ? -54.872 -7.613 72.469 1.00 26.55 734 VAL A CA 1
ATOM 5560 C C . VAL A 1 734 ? -54.194 -8.662 71.565 1.00 26.55 734 VAL A C 1
ATOM 5562 O O . VAL A 1 734 ? -54.727 -9.085 70.543 1.00 26.55 734 VAL A O 1
ATOM 5565 N N . MET A 1 735 ? -52.996 -9.076 71.981 1.00 25.16 735 MET A N 1
ATOM 5566 C CA . MET A 1 735 ? -52.223 -10.218 71.480 1.00 25.16 735 MET A CA 1
ATOM 5567 C C . MET A 1 735 ? -52.836 -11.566 71.904 1.00 25.16 735 MET A C 1
ATOM 5569 O O . MET A 1 735 ? -53.402 -11.654 72.991 1.00 25.16 735 MET A O 1
ATOM 5573 N N . ALA A 1 736 ? -52.534 -12.608 71.113 1.00 25.42 736 ALA A N 1
ATOM 5574 C CA . ALA A 1 736 ? -52.429 -14.042 71.450 1.00 25.42 736 ALA A CA 1
ATOM 5575 C C . ALA A 1 736 ? -53.473 -14.990 70.830 1.00 25.42 736 ALA A C 1
ATOM 5577 O O . ALA A 1 736 ? -54.619 -15.035 71.259 1.00 25.42 736 ALA A O 1
ATOM 5578 N N . ASP A 1 737 ? -52.994 -15.789 69.867 1.00 26.52 737 ASP A N 1
ATOM 5579 C CA . ASP A 1 737 ? -53.293 -17.216 69.625 1.00 26.52 737 ASP A CA 1
ATOM 5580 C C . ASP A 1 737 ? -52.494 -17.600 68.350 1.00 26.52 737 ASP A C 1
ATOM 5582 O O . ASP A 1 737 ? -52.653 -16.954 67.323 1.00 26.52 737 ASP A O 1
ATOM 5586 N N . TYR A 1 738 ? -51.518 -18.516 68.291 1.00 24.48 738 TYR A N 1
ATOM 5587 C CA . TYR A 1 738 ? -51.363 -19.835 68.906 1.00 24.48 738 TYR A CA 1
ATOM 5588 C C . TYR A 1 738 ? -49.874 -20.243 69.023 1.00 24.48 738 TYR A C 1
ATOM 5590 O O . TYR A 1 738 ? -49.056 -19.959 68.151 1.00 24.48 738 TYR A O 1
ATOM 5598 N N . ILE A 1 739 ? -49.561 -20.997 70.082 1.00 26.31 739 ILE A N 1
ATOM 5599 C CA . ILE A 1 739 ? -48.271 -21.632 70.413 1.00 26.31 739 ILE A CA 1
ATOM 5600 C C . ILE A 1 739 ? -48.260 -23.120 69.980 1.00 26.31 739 ILE A C 1
ATOM 5602 O O . ILE A 1 739 ? -49.122 -23.861 70.435 1.00 26.31 739 ILE A O 1
ATOM 5606 N N . THR A 1 740 ? -47.237 -23.512 69.191 1.00 31.70 740 THR A N 1
ATOM 5607 C CA . THR A 1 740 ? -46.348 -24.732 69.165 1.00 31.70 740 THR A CA 1
ATOM 5608 C C . THR A 1 740 ? -46.920 -26.179 69.296 1.00 31.70 740 THR A C 1
ATOM 5610 O O . THR A 1 740 ? -48.099 -26.325 69.604 1.00 31.70 740 THR A O 1
ATOM 5613 N N . PRO A 1 741 ? -46.154 -27.284 69.028 1.00 36.72 741 PRO A N 1
ATOM 5614 C CA . PRO A 1 741 ? -44.978 -27.784 69.811 1.00 36.72 741 PRO A CA 1
ATOM 5615 C C . PRO A 1 741 ? -43.813 -28.323 68.907 1.00 36.72 741 PRO A C 1
ATOM 5617 O O . PRO A 1 741 ? -43.985 -28.396 67.699 1.00 36.72 741 PRO A O 1
ATOM 5620 N N . ALA A 1 742 ? -42.588 -28.700 69.319 1.00 25.81 742 ALA A N 1
ATOM 5621 C CA . ALA A 1 742 ? -42.088 -29.389 70.516 1.00 25.81 742 ALA A CA 1
ATOM 5622 C C . ALA A 1 742 ? -40.541 -29.242 70.699 1.00 25.81 742 ALA A C 1
ATOM 5624 O O . ALA A 1 742 ? -39.831 -28.790 69.809 1.00 25.81 742 ALA A O 1
ATOM 5625 N N . VAL A 1 743 ? -40.056 -29.677 71.869 1.00 24.41 743 VAL A N 1
ATOM 5626 C CA . VAL A 1 743 ? -38.771 -29.444 72.592 1.00 24.41 743 VAL A CA 1
ATOM 5627 C C . VAL A 1 743 ? -38.019 -30.801 72.777 1.00 24.41 743 VAL A C 1
ATOM 5629 O O . VAL A 1 743 ? -38.740 -31.805 72.748 1.00 24.41 743 VAL A O 1
ATOM 5632 N N . PRO A 1 744 ? -36.658 -30.932 72.912 1.00 30.45 744 PRO A N 1
ATOM 5633 C CA . PRO A 1 744 ? -35.889 -30.777 74.192 1.00 30.45 744 PRO A CA 1
ATOM 5634 C C . PRO A 1 744 ? -34.432 -30.226 74.090 1.00 30.45 744 PRO A C 1
ATOM 5636 O O . PRO A 1 744 ? -33.679 -30.633 73.216 1.00 30.45 744 PRO A O 1
ATOM 5639 N N . VAL A 1 745 ? -34.044 -29.148 74.798 1.00 27.89 745 VAL A N 1
ATOM 5640 C CA . VAL A 1 745 ? -33.346 -28.986 76.122 1.00 27.89 745 VAL A CA 1
ATOM 5641 C C . VAL A 1 745 ? -32.137 -29.892 76.439 1.00 27.89 745 VAL A C 1
ATOM 5643 O O . VAL A 1 745 ? -32.331 -31.095 76.577 1.00 27.89 745 VAL A O 1
ATOM 5646 N N . ASP A 1 746 ? -30.951 -29.271 76.637 1.00 28.94 746 ASP A N 1
ATOM 5647 C CA . ASP A 1 746 ? -29.943 -29.411 77.741 1.00 28.94 746 ASP A CA 1
ATOM 5648 C C . ASP A 1 746 ? -28.525 -28.986 77.247 1.00 28.94 746 ASP A C 1
ATOM 5650 O O . ASP A 1 746 ? -28.195 -29.254 76.100 1.00 28.94 746 ASP A O 1
ATOM 5654 N N . LEU A 1 747 ? -27.574 -28.364 77.970 1.00 23.67 747 LEU A N 1
ATOM 5655 C CA . LEU A 1 747 ? -27.448 -27.807 79.326 1.00 23.67 747 LEU A CA 1
ATOM 5656 C C . LEU A 1 747 ? -26.057 -27.083 79.435 1.00 23.67 747 LEU A C 1
ATOM 5658 O O . LEU A 1 747 ? -25.059 -27.625 78.977 1.00 23.67 747 LEU A O 1
ATOM 5662 N N . VAL A 1 748 ? -25.995 -25.925 80.118 1.00 24.28 748 VAL A N 1
ATOM 5663 C CA . VAL A 1 748 ? -24.888 -25.373 80.968 1.00 24.28 748 VAL A CA 1
ATOM 5664 C C . VAL A 1 748 ? -23.515 -24.911 80.388 1.00 24.28 748 VAL A C 1
ATOM 5666 O O . VAL A 1 748 ? -22.623 -25.682 80.061 1.00 24.28 748 VAL A O 1
ATOM 5669 N N . THR A 1 749 ? -23.349 -23.579 80.430 1.00 26.52 749 THR A N 1
ATOM 5670 C CA . THR A 1 749 ? -22.250 -22.702 80.926 1.00 26.52 749 THR A CA 1
ATOM 5671 C C . THR A 1 749 ? -20.911 -23.307 81.397 1.00 26.52 749 THR A C 1
ATOM 5673 O O . THR A 1 749 ? -20.957 -24.103 82.320 1.00 26.52 749 THR A O 1
ATOM 5676 N N . VAL A 1 750 ? -19.748 -22.764 80.962 1.00 25.61 750 VAL A N 1
ATOM 5677 C CA . VAL A 1 750 ? -18.578 -22.346 81.805 1.00 25.61 750 VAL A CA 1
ATOM 5678 C C . VAL A 1 750 ? -17.601 -21.417 81.024 1.00 25.61 750 VAL A C 1
ATOM 5680 O O . VAL A 1 750 ? -16.959 -21.830 80.070 1.00 25.61 750 VAL A O 1
ATOM 5683 N N . LEU A 1 751 ? -17.514 -20.159 81.484 1.00 24.20 751 LEU A N 1
ATOM 5684 C CA . LEU A 1 751 ? -16.354 -19.260 81.720 1.00 24.20 751 LEU A CA 1
ATOM 5685 C C . LEU A 1 751 ? -15.061 -19.304 80.855 1.00 24.20 751 LEU A C 1
ATOM 5687 O O . LEU A 1 751 ? -14.261 -20.221 80.945 1.00 24.20 751 LEU A O 1
ATOM 5691 N N . ALA A 1 752 ? -14.815 -18.172 80.177 1.00 24.02 752 ALA A N 1
ATOM 5692 C CA . ALA A 1 752 ? -13.698 -17.210 80.309 1.00 24.02 752 ALA A CA 1
ATOM 5693 C C . ALA A 1 752 ? -12.232 -17.635 80.618 1.00 24.02 752 ALA A C 1
ATOM 5695 O O . ALA A 1 752 ? -11.960 -18.276 81.629 1.00 24.02 752 ALA A O 1
ATOM 5696 N N . ARG A 1 753 ? -11.320 -16.953 79.881 1.00 24.41 753 ARG A N 1
ATOM 5697 C CA . ARG A 1 753 ? -9.853 -16.734 80.053 1.00 24.41 753 ARG A CA 1
ATOM 5698 C C . ARG A 1 753 ? -8.960 -17.907 79.605 1.00 24.41 753 ARG A C 1
ATOM 5700 O O . ARG A 1 753 ? -9.294 -19.049 79.847 1.00 24.41 753 ARG A O 1
ATOM 5707 N N . GLU A 1 754 ? -7.827 -17.715 78.923 1.00 27.11 754 GLU A N 1
ATOM 5708 C CA . GLU A 1 754 ? -6.830 -16.642 79.023 1.00 27.11 754 GLU A CA 1
ATOM 5709 C C . GLU A 1 754 ? -5.897 -16.619 77.786 1.00 27.11 754 GLU A C 1
ATOM 5711 O O . GLU A 1 754 ? -5.729 -17.626 77.104 1.00 27.11 754 GLU A O 1
ATOM 5716 N N . ARG A 1 755 ? -5.292 -15.453 77.514 1.00 28.77 755 ARG A N 1
ATOM 5717 C CA . ARG A 1 755 ? -4.204 -15.240 76.541 1.00 28.77 755 ARG A CA 1
ATOM 5718 C C . ARG A 1 755 ? -2.905 -15.882 77.031 1.00 28.77 755 ARG A C 1
ATOM 5720 O O . ARG A 1 755 ? -2.626 -15.730 78.212 1.00 28.77 755 ARG A O 1
ATOM 5727 N N . THR A 1 756 ? -2.057 -16.345 76.108 1.00 26.14 756 THR A N 1
ATOM 5728 C CA . THR A 1 756 ? -0.587 -16.150 76.139 1.00 26.14 756 THR A CA 1
ATOM 5729 C C . THR A 1 756 ? 0.039 -16.519 74.785 1.00 26.14 756 THR A C 1
ATOM 5731 O O . THR A 1 756 ? 0.029 -17.684 74.406 1.00 26.14 756 THR A O 1
ATOM 5734 N N . GLU A 1 757 ? 0.618 -15.534 74.101 1.00 31.20 757 GLU A N 1
ATOM 5735 C CA . GLU A 1 757 ? 1.851 -15.680 73.297 1.00 31.20 757 GLU A CA 1
ATOM 5736 C C . GLU A 1 757 ? 3.065 -15.314 74.200 1.00 31.20 757 GLU A C 1
ATOM 5738 O O . GLU A 1 757 ? 2.791 -14.906 75.338 1.00 31.20 757 GLU A O 1
ATOM 5743 N N . PRO A 1 758 ? 4.367 -15.344 73.799 1.00 41.66 758 PRO A N 1
ATOM 5744 C CA . PRO A 1 758 ? 5.007 -15.634 72.494 1.00 41.66 758 PRO A CA 1
ATOM 5745 C C . PRO A 1 758 ? 6.290 -16.511 72.585 1.00 41.66 758 PRO A C 1
ATOM 5747 O O . PRO A 1 758 ? 6.769 -16.838 73.671 1.00 41.66 758 PRO A O 1
ATOM 5750 N N . SER A 1 759 ? 6.939 -16.796 71.449 1.00 26.58 759 SER A N 1
ATOM 5751 C CA . SER A 1 759 ? 8.394 -17.030 71.416 1.00 26.58 759 SER A CA 1
ATOM 5752 C C . SER A 1 759 ? 9.004 -16.633 70.069 1.00 26.58 759 SER A C 1
ATOM 5754 O O . SER A 1 759 ? 8.575 -17.108 69.022 1.00 26.58 759 SER A O 1
ATOM 5756 N N . VAL A 1 760 ? 10.008 -15.760 70.152 1.00 26.73 760 VAL A N 1
ATOM 5757 C CA . VAL A 1 760 ? 10.870 -15.207 69.094 1.00 26.73 760 VAL A CA 1
ATOM 5758 C C . VAL A 1 760 ? 12.256 -15.878 69.180 1.00 26.73 760 VAL A C 1
ATOM 5760 O O . VAL A 1 760 ? 12.591 -16.404 70.244 1.00 26.73 760 VAL A O 1
ATOM 5763 N N . VAL A 1 761 ? 13.059 -15.698 68.115 1.00 26.59 761 VAL A N 1
ATOM 5764 C CA . VAL A 1 761 ? 14.537 -15.819 67.965 1.00 26.59 761 VAL A CA 1
ATOM 5765 C C . VAL A 1 761 ? 14.941 -17.129 67.240 1.00 26.59 761 VAL A C 1
ATOM 5767 O O . VAL A 1 761 ? 14.504 -18.195 67.650 1.00 26.59 761 VAL A O 1
ATOM 5770 N N . GLU A 1 762 ? 15.689 -17.165 66.123 1.00 27.25 762 GLU A N 1
ATOM 5771 C CA . GLU A 1 762 ? 16.792 -16.308 65.644 1.00 27.25 762 GLU A CA 1
ATOM 5772 C C . GLU A 1 762 ? 16.978 -16.335 64.106 1.00 27.25 762 GLU A C 1
ATOM 5774 O O . GLU A 1 762 ? 16.349 -17.116 63.395 1.00 27.25 762 GLU A O 1
ATOM 5779 N N . GLN A 1 763 ? 17.864 -15.454 63.640 1.00 28.67 763 GLN A N 1
ATOM 5780 C CA . GLN A 1 763 ? 18.187 -15.050 62.273 1.00 28.67 763 GLN A CA 1
ATOM 5781 C C . GLN A 1 763 ? 19.519 -15.683 61.792 1.00 28.67 763 GLN A C 1
ATOM 5783 O O . GLN A 1 763 ? 20.354 -16.041 62.619 1.00 28.67 763 GLN A O 1
ATOM 5788 N N . ASP A 1 764 ? 19.698 -15.690 60.465 1.00 27.06 764 ASP A N 1
ATOM 5789 C CA . ASP A 1 764 ? 20.943 -15.705 59.665 1.00 27.06 764 ASP A CA 1
ATOM 5790 C C . ASP A 1 764 ? 21.406 -16.980 58.909 1.00 27.06 764 ASP A C 1
ATOM 5792 O O . ASP A 1 764 ? 21.607 -18.063 59.457 1.00 27.06 764 ASP A O 1
ATOM 5796 N N . ASP A 1 765 ? 21.642 -16.707 57.613 1.00 27.89 765 ASP A N 1
ATOM 5797 C CA . ASP A 1 765 ? 22.470 -17.340 56.577 1.00 27.89 765 ASP A CA 1
ATOM 5798 C C . ASP A 1 765 ? 22.012 -18.636 55.867 1.00 27.89 765 ASP A C 1
ATOM 5800 O O . ASP A 1 765 ? 22.140 -19.744 56.384 1.00 27.89 765 ASP A O 1
ATOM 5804 N N . LEU A 1 766 ? 21.585 -18.495 54.593 1.00 28.02 766 LEU A N 1
ATOM 5805 C CA . LEU A 1 766 ? 22.291 -18.975 53.377 1.00 28.02 766 LEU A CA 1
ATOM 5806 C C . LEU A 1 766 ? 21.351 -19.063 52.139 1.00 28.02 766 LEU A C 1
ATOM 5808 O O . LEU A 1 766 ? 20.532 -19.967 52.014 1.00 28.02 766 LEU A O 1
ATOM 5812 N N . LEU A 1 767 ? 21.550 -18.161 51.174 1.00 27.20 767 LEU A N 1
ATOM 5813 C CA . LEU A 1 767 ? 21.316 -18.336 49.724 1.00 27.20 767 LEU A CA 1
ATOM 5814 C C . LEU A 1 767 ? 22.688 -18.106 49.042 1.00 27.20 767 LEU A C 1
ATOM 5816 O O . LEU A 1 767 ? 23.486 -17.381 49.644 1.00 27.20 767 LEU A O 1
ATOM 5820 N N . PRO A 1 768 ? 23.008 -18.620 47.829 1.00 37.19 768 PRO A N 1
ATOM 5821 C CA . PRO A 1 768 ? 22.118 -19.191 46.806 1.00 37.19 768 PRO A CA 1
ATOM 5822 C C . PRO A 1 768 ? 22.626 -20.508 46.158 1.00 37.19 768 PRO A C 1
ATOM 5824 O O . PRO A 1 768 ? 23.825 -20.711 45.980 1.00 37.19 768 PRO A O 1
ATOM 5827 N N . GLN A 1 769 ? 21.724 -21.390 45.714 1.00 32.81 769 GLN A N 1
ATOM 5828 C CA . GLN A 1 769 ? 22.104 -22.535 44.869 1.00 32.81 769 GLN A CA 1
ATOM 5829 C C . GLN A 1 769 ? 20.963 -22.974 43.939 1.00 32.81 769 GLN A C 1
ATOM 5831 O O . GLN A 1 769 ? 20.433 -24.065 44.082 1.00 32.81 769 GLN A O 1
ATOM 5836 N N . VAL A 1 770 ? 20.564 -22.109 42.999 1.00 34.72 770 VAL A N 1
ATOM 5837 C CA . VAL A 1 770 ? 19.758 -22.490 41.818 1.00 34.72 770 VAL A CA 1
ATOM 5838 C C . VAL A 1 770 ? 20.096 -21.535 40.661 1.00 34.72 770 VAL A C 1
ATOM 5840 O O . VAL A 1 770 ? 19.289 -20.696 40.278 1.00 34.72 770 VAL A O 1
ATOM 5843 N N . PHE A 1 771 ? 21.336 -21.579 40.165 1.00 31.38 771 PHE A N 1
ATOM 5844 C CA . PHE A 1 771 ? 21.733 -20.814 38.967 1.00 31.38 771 PHE A CA 1
ATOM 5845 C C . PHE A 1 771 ? 22.660 -21.577 38.002 1.00 31.38 771 PHE A C 1
ATOM 5847 O O . PHE A 1 771 ? 22.987 -21.050 36.947 1.00 31.38 771 PHE A O 1
ATOM 5854 N N . ASP A 1 772 ? 23.022 -22.832 38.300 1.00 33.25 772 ASP A N 1
ATOM 5855 C CA . ASP A 1 772 ? 23.938 -23.618 37.453 1.00 33.25 772 ASP A CA 1
ATOM 5856 C C . ASP A 1 772 ? 23.252 -24.716 36.614 1.00 33.25 772 ASP A C 1
ATOM 5858 O O . ASP A 1 772 ? 23.897 -25.297 35.746 1.00 33.25 772 ASP A O 1
ATOM 5862 N N . ASP A 1 773 ? 21.944 -24.953 36.778 1.00 35.59 773 ASP A N 1
ATOM 5863 C CA . ASP A 1 773 ? 21.232 -26.007 36.025 1.00 35.59 773 ASP A CA 1
ATOM 5864 C C . ASP A 1 773 ? 20.516 -25.502 34.754 1.00 35.59 773 ASP A C 1
ATOM 5866 O O . ASP A 1 773 ? 20.080 -26.306 33.938 1.00 35.59 773 ASP A O 1
ATOM 5870 N N . VAL A 1 774 ? 20.443 -24.184 34.522 1.00 35.88 774 VAL A N 1
ATOM 5871 C CA . VAL A 1 774 ? 19.788 -23.598 33.326 1.00 35.88 774 VAL A CA 1
ATOM 5872 C C . VAL A 1 774 ? 20.790 -23.284 32.199 1.00 35.88 774 VAL A C 1
ATOM 5874 O O . VAL A 1 774 ? 20.413 -23.105 31.044 1.00 35.88 774 VAL A O 1
ATOM 5877 N N . LEU A 1 775 ? 22.095 -23.287 32.487 1.00 34.78 775 LEU A N 1
ATOM 5878 C CA . LEU A 1 775 ? 23.145 -22.934 31.520 1.00 34.78 775 LEU A CA 1
ATOM 5879 C C . LEU A 1 775 ? 23.725 -24.130 30.741 1.00 34.78 775 LEU A C 1
ATOM 5881 O O . LEU A 1 775 ? 24.539 -23.931 29.843 1.00 34.78 775 LEU A O 1
ATOM 5885 N N . ALA A 1 776 ? 23.298 -25.361 31.037 1.00 37.03 776 ALA A N 1
ATOM 5886 C CA . ALA A 1 776 ? 23.773 -26.564 30.347 1.00 37.03 776 ALA A CA 1
ATOM 5887 C C . ALA A 1 776 ? 22.886 -27.012 29.166 1.00 37.03 776 ALA A C 1
ATOM 5889 O O . ALA A 1 776 ? 23.325 -27.842 28.373 1.00 37.03 776 ALA A O 1
ATOM 5890 N N . GLU A 1 777 ? 21.679 -26.458 29.008 1.00 38.75 777 GLU A N 1
ATOM 5891 C CA . GLU A 1 777 ? 20.716 -26.899 27.980 1.00 38.75 777 GLU A CA 1
ATOM 5892 C C . GLU A 1 777 ? 20.637 -25.950 26.762 1.00 38.75 777 GLU A C 1
ATOM 5894 O O . GLU A 1 777 ? 20.183 -26.341 25.691 1.00 38.75 777 GLU A O 1
ATOM 5899 N N . LEU A 1 778 ? 21.206 -24.741 26.865 1.00 36.78 778 LEU A N 1
ATOM 5900 C CA . LEU A 1 778 ? 21.235 -23.730 25.791 1.00 36.78 778 LEU A CA 1
ATOM 5901 C C . LEU A 1 778 ? 22.454 -23.813 24.847 1.00 36.78 778 LEU A C 1
ATOM 5903 O O . LEU A 1 778 ? 22.594 -22.986 23.954 1.00 36.78 778 LEU A O 1
ATOM 5907 N N . CYS A 1 779 ? 23.334 -24.809 24.999 1.00 38.88 779 CYS A N 1
ATOM 5908 C CA . CYS A 1 779 ? 24.449 -25.057 24.067 1.00 38.88 779 CYS A CA 1
ATOM 5909 C C . CYS A 1 779 ? 24.264 -26.312 23.191 1.00 38.88 779 CYS A C 1
ATOM 5911 O O . CYS A 1 779 ? 25.241 -26.800 22.621 1.00 38.88 779 CYS A O 1
ATOM 5913 N N . SER A 1 780 ? 23.043 -26.852 23.072 1.00 43.16 780 SER A N 1
ATOM 5914 C CA . SER A 1 780 ? 22.764 -28.013 22.204 1.00 43.16 780 SER A CA 1
ATOM 5915 C C . SER A 1 780 ? 21.571 -27.864 21.248 1.00 43.16 780 SER A C 1
ATOM 5917 O O . SER A 1 780 ? 21.100 -28.873 20.727 1.00 43.16 780 SER A O 1
ATOM 5919 N N . LEU A 1 781 ? 21.126 -26.632 20.980 1.00 38.47 781 LEU A N 1
ATOM 5920 C CA . LEU A 1 781 ? 20.177 -26.306 19.908 1.00 38.47 781 LEU A CA 1
ATOM 5921 C C . LEU A 1 781 ? 20.842 -25.410 18.865 1.00 38.47 781 LEU A C 1
ATOM 5923 O O . LEU A 1 781 ? 21.451 -24.398 19.282 1.00 38.47 781 LEU A O 1
#